Protein AF-A0A0G1LJE2-F1 (afdb_monomer)

Mean predicted aligned error: 11.23 Å

InterPro domains:
  IPR000182 GNAT domain [PS51186] (791-945)
  IPR016181 Acyl-CoA N-acyltransferase [SSF55729] (793-928)

pLDDT: mean 87.34, std 11.48, range [29.89, 97.94]

Structure (mmCIF, N/CA/C/O backbone):
data_AF-A0A0G1LJE2-F1
#
_entry.id   AF-A0A0G1LJE2-F1
#
loop_
_atom_site.group_PDB
_atom_site.id
_atom_site.type_symbol
_atom_site.label_atom_id
_atom_site.label_alt_id
_atom_site.label_comp_id
_atom_site.label_asym_id
_atom_site.label_entity_id
_atom_site.label_seq_id
_atom_site.pdbx_PDB_ins_code
_atom_site.Cartn_x
_atom_site.Cartn_y
_atom_site.Cartn_z
_atom_site.occupancy
_atom_site.B_iso_or_equiv
_atom_site.auth_seq_id
_atom_site.auth_comp_id
_atom_site.auth_asym_id
_atom_site.auth_atom_id
_atom_site.pdbx_PDB_model_num
ATOM 1 N N . MET A 1 1 ? 47.246 -43.869 35.402 1.00 42.41 1 MET A N 1
ATOM 2 C CA . MET A 1 1 ? 46.634 -42.917 34.454 1.00 42.41 1 MET A CA 1
ATOM 3 C C . MET A 1 1 ? 46.387 -43.672 33.159 1.00 42.41 1 MET A C 1
ATOM 5 O O . MET A 1 1 ? 47.315 -43.827 32.383 1.00 42.41 1 MET A O 1
ATOM 9 N N . GLU A 1 2 ? 45.186 -44.212 32.965 1.00 36.31 2 GLU A N 1
ATOM 10 C CA . GLU A 1 2 ? 44.768 -44.802 31.686 1.00 36.31 2 GLU A CA 1
ATOM 11 C C . GLU A 1 2 ? 43.717 -43.869 31.080 1.00 36.31 2 GLU A C 1
ATOM 13 O O . GLU A 1 2 ? 42.665 -43.626 31.675 1.00 36.31 2 GLU A O 1
ATOM 18 N N . GLY A 1 3 ? 44.066 -43.248 29.952 1.00 39.72 3 GLY A N 1
ATOM 19 C CA . GLY A 1 3 ? 43.262 -42.226 29.293 1.00 39.72 3 GLY A CA 1
ATOM 20 C C . GLY A 1 3 ? 42.004 -42.815 28.664 1.00 39.72 3 GLY A C 1
ATOM 21 O O . GLY A 1 3 ? 42.074 -43.538 27.673 1.00 39.72 3 GLY A O 1
ATOM 22 N N . ARG A 1 4 ? 40.835 -42.467 29.211 1.00 45.81 4 ARG A N 1
ATOM 23 C CA . ARG A 1 4 ? 39.552 -42.664 28.528 1.00 45.81 4 ARG A CA 1
ATOM 24 C C . ARG A 1 4 ? 39.432 -41.628 27.414 1.00 45.81 4 ARG A C 1
ATOM 26 O O . ARG A 1 4 ? 39.147 -40.464 27.675 1.00 45.81 4 ARG A O 1
ATOM 33 N N . VAL A 1 5 ? 39.635 -42.065 26.175 1.00 45.62 5 VAL A N 1
ATOM 34 C CA . VAL A 1 5 ? 39.269 -41.301 24.979 1.00 45.62 5 VAL A CA 1
ATOM 35 C C . VAL A 1 5 ? 37.742 -41.249 24.921 1.00 45.62 5 VAL A C 1
ATOM 37 O O . VAL A 1 5 ? 37.089 -42.222 24.547 1.00 45.62 5 VAL A O 1
ATOM 40 N N . ILE A 1 6 ? 37.162 -40.126 25.345 1.00 51.94 6 ILE A N 1
ATOM 41 C CA . ILE A 1 6 ? 35.738 -39.841 25.160 1.00 51.94 6 ILE A CA 1
ATOM 42 C C . ILE A 1 6 ? 35.535 -39.613 23.657 1.00 51.94 6 ILE A C 1
ATOM 44 O O . ILE A 1 6 ? 35.952 -38.591 23.119 1.00 51.94 6 ILE A O 1
ATOM 48 N N . ARG A 1 7 ? 34.934 -40.584 22.958 1.00 49.69 7 ARG A N 1
ATOM 49 C CA . ARG A 1 7 ? 34.468 -40.388 21.578 1.00 49.69 7 ARG A CA 1
ATOM 50 C C . ARG A 1 7 ? 33.257 -39.459 21.620 1.00 49.69 7 ARG A C 1
ATOM 52 O O . ARG A 1 7 ? 32.177 -39.878 22.027 1.00 49.69 7 ARG A O 1
ATOM 59 N N . ILE A 1 8 ? 33.454 -38.204 21.231 1.00 57.25 8 ILE A N 1
ATOM 60 C CA . ILE A 1 8 ? 32.357 -37.276 20.945 1.00 57.25 8 ILE A CA 1
ATOM 61 C C . ILE A 1 8 ? 31.572 -37.862 19.754 1.00 57.25 8 ILE A C 1
ATOM 63 O O . ILE A 1 8 ? 32.209 -38.256 18.775 1.00 57.25 8 ILE A O 1
ATOM 67 N N . PRO A 1 9 ? 30.233 -37.975 19.818 1.00 68.62 9 PRO A N 1
ATOM 68 C CA . PRO A 1 9 ? 29.432 -38.438 18.687 1.00 68.62 9 PRO A CA 1
ATOM 69 C C . PRO A 1 9 ? 29.667 -37.559 17.450 1.00 68.62 9 PRO A C 1
ATOM 71 O O . PRO A 1 9 ? 29.700 -36.334 17.571 1.00 68.62 9 PRO A O 1
ATOM 74 N N . ASP A 1 10 ? 29.776 -38.164 16.263 1.00 74.00 10 ASP A N 1
ATOM 75 C CA . ASP A 1 10 ? 30.037 -37.448 14.998 1.00 74.00 10 ASP A CA 1
ATOM 76 C C . ASP A 1 10 ? 29.044 -36.302 14.730 1.00 74.00 10 ASP A C 1
ATOM 78 O O . ASP A 1 10 ? 29.408 -35.296 14.126 1.00 74.00 10 ASP A O 1
ATOM 82 N N . GLN A 1 11 ? 27.805 -36.410 15.223 1.00 74.56 11 GLN A N 1
ATOM 83 C CA . GLN A 1 11 ? 26.803 -35.348 15.104 1.00 74.56 11 GLN A CA 1
ATOM 84 C C . GLN A 1 11 ? 27.162 -34.110 15.938 1.00 74.56 11 GLN A C 1
ATOM 86 O O . GLN A 1 11 ? 27.114 -32.999 15.426 1.00 74.56 11 GLN A O 1
ATOM 91 N N . SER A 1 12 ? 27.615 -34.287 17.184 1.00 74.38 12 SER A N 1
ATOM 92 C CA . SER A 1 12 ? 28.028 -33.170 18.043 1.00 74.38 12 SER A CA 1
ATOM 93 C C . SER A 1 12 ? 29.266 -32.459 17.499 1.00 74.38 12 SER A C 1
ATOM 95 O O . SER A 1 12 ? 29.409 -31.255 17.682 1.00 74.38 12 SER A O 1
ATOM 97 N N . ARG A 1 13 ? 30.144 -33.188 16.797 1.00 74.19 13 ARG A N 1
ATOM 98 C CA . ARG A 1 13 ? 31.279 -32.599 16.081 1.00 74.19 13 ARG A CA 1
ATOM 99 C C . ARG A 1 13 ? 30.823 -31.765 14.881 1.00 74.19 13 ARG A C 1
ATOM 101 O O . ARG A 1 13 ? 31.287 -30.641 14.747 1.00 74.19 13 ARG A O 1
ATOM 108 N N . LYS A 1 14 ? 29.876 -32.259 14.073 1.00 79.00 14 LYS A N 1
ATOM 109 C CA . LYS A 1 14 ? 29.281 -31.490 12.964 1.00 79.00 14 LYS A CA 1
ATOM 110 C C . LYS A 1 14 ? 28.538 -30.243 13.444 1.00 79.00 14 LYS A C 1
ATOM 112 O O . LYS A 1 14 ? 28.657 -29.195 12.822 1.00 79.00 14 LYS A O 1
ATOM 117 N N . ASP A 1 15 ? 27.808 -30.336 14.554 1.00 81.69 15 ASP A N 1
ATOM 118 C CA . ASP A 1 15 ? 27.084 -29.196 15.127 1.00 81.69 15 ASP A CA 1
ATOM 119 C C . ASP A 1 15 ? 28.057 -28.139 15.694 1.00 81.69 15 ASP A C 1
ATOM 121 O O . ASP A 1 15 ? 27.825 -26.936 15.545 1.00 81.69 15 ASP A O 1
ATOM 125 N N . LEU A 1 16 ? 29.175 -28.572 16.298 1.00 79.81 16 LEU A N 1
ATOM 126 C CA . LEU A 1 16 ? 30.274 -27.697 16.730 1.00 79.81 16 LEU A CA 1
ATOM 127 C C . LEU A 1 16 ? 30.968 -27.025 15.538 1.00 79.81 16 LEU A C 1
ATOM 129 O O . LEU A 1 16 ? 31.114 -25.806 15.554 1.00 79.81 16 LEU A O 1
ATOM 133 N N . GLU A 1 17 ? 31.322 -27.786 14.499 1.00 81.69 17 GLU A N 1
ATOM 134 C CA . GLU A 1 17 ? 31.936 -27.272 13.264 1.00 81.69 17 GLU A CA 1
ATOM 135 C C . GLU A 1 17 ? 31.003 -26.264 12.559 1.00 81.69 17 GLU A C 1
ATOM 137 O O . GLU A 1 17 ? 31.443 -25.183 12.171 1.00 81.69 17 GLU A O 1
ATOM 142 N N . LEU A 1 18 ? 29.692 -26.538 12.495 1.00 82.06 18 LEU A N 1
ATOM 143 C CA . LEU A 1 18 ? 28.692 -25.612 11.945 1.00 82.06 18 LEU A CA 1
ATOM 144 C C . LEU A 1 18 ? 28.556 -24.334 12.790 1.00 82.06 18 LEU A C 1
ATOM 146 O O . LEU A 1 18 ? 28.384 -23.243 12.247 1.00 82.06 18 LEU A O 1
ATOM 150 N N . THR A 1 19 ? 28.619 -24.452 14.118 1.00 87.12 19 THR A N 1
ATOM 151 C CA . THR A 1 19 ? 28.543 -23.302 15.034 1.00 87.12 19 THR A CA 1
ATOM 152 C C . THR A 1 19 ? 29.791 -22.427 14.938 1.00 87.12 19 THR A C 1
ATOM 154 O O . THR A 1 19 ? 29.684 -21.201 14.940 1.00 87.12 19 THR A O 1
ATOM 157 N N . GLU A 1 20 ? 30.972 -23.036 14.845 1.00 85.31 20 GLU A N 1
ATOM 158 C CA . GLU A 1 20 ? 32.241 -22.328 14.686 1.00 85.31 20 GLU A CA 1
ATOM 159 C C . GLU A 1 20 ? 32.319 -21.633 13.325 1.00 85.31 20 GLU A C 1
ATOM 161 O O . GLU A 1 20 ? 32.666 -20.454 13.267 1.00 85.31 20 GLU A O 1
ATOM 166 N N . GLN A 1 21 ? 31.876 -22.298 12.254 1.00 83.12 21 GLN A N 1
ATOM 167 C CA . GLN A 1 21 ? 31.823 -21.683 10.932 1.00 83.12 21 GLN A CA 1
ATOM 168 C C . GLN A 1 21 ? 30.823 -20.522 10.870 1.00 83.12 21 GLN A C 1
ATOM 170 O O . GLN A 1 21 ? 31.160 -19.475 10.331 1.00 83.12 21 GLN A O 1
ATOM 175 N N . LYS A 1 22 ? 29.643 -20.636 11.501 1.00 87.06 22 LYS A N 1
ATOM 176 C CA . LYS A 1 22 ? 28.708 -19.502 11.630 1.00 87.06 22 LYS A CA 1
ATOM 177 C C . LYS A 1 22 ? 29.339 -18.313 12.357 1.00 87.06 22 LYS A C 1
ATOM 179 O O . LYS A 1 22 ? 29.161 -17.182 11.927 1.00 87.06 22 LYS A O 1
ATOM 184 N N . LYS A 1 23 ? 30.097 -18.547 13.435 1.00 87.81 23 LYS A N 1
ATOM 185 C CA . LYS A 1 23 ? 30.808 -17.473 14.153 1.00 87.81 23 LYS A CA 1
ATOM 186 C C . LYS A 1 23 ? 31.891 -16.817 13.298 1.00 87.81 23 LYS A C 1
ATOM 188 O O . LYS A 1 23 ? 32.045 -15.604 13.361 1.00 87.81 23 LYS A O 1
ATOM 193 N N . GLN A 1 24 ? 32.638 -17.606 12.527 1.00 84.44 24 GLN A N 1
ATOM 194 C CA . GLN A 1 24 ? 33.646 -17.083 11.603 1.00 84.44 24 GLN A CA 1
ATOM 195 C C . GLN A 1 24 ? 33.005 -16.270 10.474 1.00 84.44 24 GLN A C 1
ATOM 197 O O . GLN A 1 24 ? 33.506 -15.194 10.160 1.00 84.44 24 GLN A O 1
ATOM 202 N N . ASP A 1 25 ? 31.885 -16.743 9.918 1.00 84.19 25 ASP A N 1
ATOM 203 C CA . ASP A 1 25 ? 31.127 -16.027 8.891 1.00 84.19 25 ASP A CA 1
ATOM 204 C C . ASP A 1 25 ? 30.593 -14.687 9.450 1.00 84.19 25 ASP A C 1
ATOM 206 O O . ASP A 1 25 ? 30.779 -13.656 8.815 1.00 84.19 25 ASP A O 1
ATOM 210 N N . GLU A 1 26 ? 30.018 -14.655 10.660 1.00 88.31 26 GLU A N 1
ATOM 211 C CA . GLU A 1 26 ? 29.547 -13.408 11.300 1.00 88.31 26 GLU A CA 1
ATOM 212 C C . GLU A 1 26 ? 30.687 -12.430 11.635 1.00 88.31 26 GLU A C 1
ATOM 214 O O . GLU A 1 26 ? 30.548 -11.223 11.439 1.00 88.31 26 GLU A O 1
ATOM 219 N N . LEU A 1 27 ? 31.842 -12.931 12.087 1.00 87.12 27 LEU A N 1
ATOM 220 C CA . LEU A 1 27 ? 33.024 -12.094 12.311 1.00 87.12 27 LEU A CA 1
ATOM 221 C C . LEU A 1 27 ? 33.531 -11.484 10.997 1.00 87.12 27 LEU A C 1
ATOM 223 O O . LEU A 1 27 ? 33.882 -10.306 10.958 1.00 87.12 27 LEU A O 1
ATOM 227 N N . LEU A 1 28 ? 33.555 -12.278 9.921 1.00 82.06 28 LEU A N 1
ATOM 228 C CA . LEU A 1 28 ? 33.963 -11.816 8.598 1.00 82.06 28 LEU A CA 1
ATOM 229 C C . LEU A 1 28 ? 32.984 -10.769 8.047 1.00 82.06 28 LEU A C 1
ATOM 231 O O . LEU A 1 28 ? 33.445 -9.746 7.554 1.00 82.06 28 LEU A O 1
ATOM 235 N N . LYS A 1 29 ? 31.665 -10.963 8.195 1.00 86.25 29 LYS A N 1
ATOM 236 C CA . LYS A 1 29 ? 30.656 -9.945 7.842 1.00 86.25 29 LYS A CA 1
ATOM 237 C C . LYS A 1 29 ? 30.879 -8.636 8.588 1.00 86.25 29 LYS A C 1
ATOM 239 O O . LYS A 1 29 ? 30.910 -7.581 7.967 1.00 86.25 29 LYS A O 1
ATOM 244 N N . SER A 1 30 ? 31.070 -8.704 9.909 1.00 87.31 30 SER A N 1
ATOM 245 C CA . SER A 1 30 ? 31.315 -7.516 10.734 1.00 87.31 30 SER A CA 1
ATOM 246 C C . SER A 1 30 ? 32.562 -6.763 10.281 1.00 87.31 30 SER A C 1
ATOM 248 O O . SER A 1 30 ? 32.535 -5.538 10.243 1.00 87.31 30 SER A O 1
ATOM 250 N N . LYS A 1 31 ? 33.633 -7.486 9.929 1.00 86.19 31 LYS A N 1
ATOM 251 C CA . LYS A 1 31 ? 34.857 -6.877 9.407 1.00 86.19 31 LYS A CA 1
ATOM 252 C C . LYS A 1 31 ? 34.619 -6.224 8.043 1.00 86.19 31 LYS A C 1
ATOM 254 O O . LYS A 1 31 ? 34.967 -5.070 7.872 1.00 86.19 31 LYS A O 1
ATOM 259 N N . ILE A 1 32 ? 33.978 -6.929 7.109 1.00 82.69 32 ILE A N 1
ATOM 260 C CA . ILE A 1 32 ? 33.667 -6.393 5.774 1.00 82.69 32 ILE A CA 1
ATOM 261 C C . ILE A 1 32 ? 32.810 -5.123 5.879 1.00 82.69 32 ILE A C 1
ATOM 263 O O . ILE A 1 32 ? 33.063 -4.153 5.174 1.00 82.69 32 ILE A O 1
ATOM 267 N N . ARG A 1 33 ? 31.821 -5.102 6.781 1.00 83.75 33 ARG A N 1
ATOM 268 C CA . ARG A 1 33 ? 30.981 -3.920 7.015 1.00 83.75 33 ARG A CA 1
ATOM 269 C C . ARG A 1 33 ? 31.781 -2.746 7.570 1.00 83.75 33 ARG A C 1
ATOM 271 O O . ARG A 1 33 ? 31.619 -1.634 7.084 1.00 83.75 33 ARG A O 1
ATOM 278 N N . GLN A 1 34 ? 32.650 -3.008 8.546 1.00 85.62 34 GLN A N 1
ATOM 279 C CA . GLN A 1 34 ? 33.561 -2.004 9.087 1.00 85.62 34 GLN A CA 1
ATOM 280 C C . GLN A 1 34 ? 34.480 -1.446 7.990 1.00 85.62 34 GLN A C 1
ATOM 282 O O . GLN A 1 34 ? 34.601 -0.234 7.877 1.00 85.62 34 GLN A O 1
ATOM 287 N N . ASP A 1 35 ? 35.051 -2.308 7.143 1.00 80.69 35 ASP A N 1
ATOM 288 C CA . ASP A 1 35 ? 35.915 -1.895 6.032 1.00 80.69 35 ASP A CA 1
ATOM 289 C C . ASP A 1 35 ? 35.142 -1.006 5.030 1.00 80.69 35 ASP A C 1
ATOM 291 O O . ASP A 1 35 ? 35.662 0.017 4.582 1.00 80.69 35 ASP A O 1
ATOM 295 N N . PHE A 1 36 ? 33.879 -1.334 4.710 1.00 81.75 36 PHE A N 1
ATOM 296 C CA . PHE A 1 36 ? 33.032 -0.450 3.900 1.00 81.75 36 PHE A CA 1
ATOM 297 C C . PHE A 1 36 ? 32.785 0.893 4.594 1.00 81.75 36 PHE A C 1
ATOM 299 O O . PHE A 1 36 ? 32.928 1.927 3.958 1.00 81.75 36 PHE A O 1
ATOM 306 N N . GLU A 1 37 ? 32.453 0.914 5.885 1.00 80.38 37 GLU A N 1
ATOM 307 C CA . GLU A 1 37 ? 32.184 2.157 6.621 1.00 80.38 37 GLU A CA 1
ATOM 308 C C . GLU A 1 37 ? 33.424 3.058 6.762 1.00 80.38 37 GLU A C 1
ATOM 310 O O . GLU A 1 37 ? 33.314 4.273 6.590 1.00 80.38 37 GLU A O 1
ATOM 315 N N . GLU A 1 38 ? 34.597 2.479 7.035 1.00 78.88 38 GLU A N 1
ATOM 316 C CA . GLU A 1 38 ? 35.861 3.206 7.214 1.00 78.88 38 GLU A CA 1
ATOM 317 C C . GLU A 1 38 ? 36.402 3.774 5.894 1.00 78.88 38 GLU A C 1
ATOM 319 O O . GLU A 1 38 ? 36.983 4.862 5.882 1.00 78.88 38 GLU A O 1
ATOM 324 N N . HIS A 1 39 ? 36.184 3.078 4.774 1.00 70.69 39 HIS A N 1
ATOM 325 C CA . HIS A 1 39 ? 36.709 3.475 3.463 1.00 70.69 39 HIS A CA 1
ATOM 326 C C . HIS A 1 39 ? 35.689 4.172 2.551 1.00 70.69 39 HIS A C 1
ATOM 328 O O . HIS A 1 39 ? 36.072 4.698 1.509 1.00 70.69 39 HIS A O 1
ATOM 334 N N . TYR A 1 40 ? 34.410 4.232 2.932 1.00 63.41 40 TYR A N 1
ATOM 335 C CA . TYR A 1 40 ? 33.375 4.945 2.175 1.00 63.41 40 TYR A CA 1
ATOM 336 C C . TYR A 1 40 ? 33.451 6.478 2.295 1.00 63.41 40 TYR A C 1
ATOM 338 O O . TYR A 1 40 ? 32.865 7.158 1.462 1.00 63.41 40 TYR A O 1
ATOM 346 N N . LEU A 1 41 ? 34.131 7.048 3.305 1.00 52.72 41 LEU A N 1
ATOM 347 C CA . LEU A 1 41 ? 33.867 8.438 3.730 1.00 52.72 41 LEU A CA 1
ATOM 348 C C . LEU A 1 41 ? 34.965 9.523 3.593 1.00 52.72 41 LEU A C 1
ATOM 350 O O . LEU A 1 41 ? 34.590 10.670 3.837 1.00 52.72 41 LEU A O 1
ATOM 354 N N . PRO A 1 42 ? 36.256 9.290 3.235 1.00 46.50 42 PRO A N 1
ATOM 355 C CA . PRO A 1 42 ? 37.120 10.470 2.980 1.00 46.50 42 PRO A CA 1
ATOM 356 C C . PRO A 1 42 ? 38.025 10.560 1.730 1.00 46.50 42 PRO A C 1
ATOM 358 O O . PRO A 1 42 ? 38.291 11.693 1.337 1.00 46.50 42 PRO A O 1
ATOM 361 N N . ASP A 1 43 ? 38.504 9.490 1.079 1.00 50.94 43 ASP A N 1
ATOM 362 C CA . ASP A 1 43 ? 39.695 9.634 0.193 1.00 50.94 43 ASP A CA 1
ATOM 363 C C . ASP A 1 43 ? 39.529 9.288 -1.297 1.00 50.94 43 ASP A C 1
ATOM 365 O O . ASP A 1 43 ? 40.467 9.466 -2.072 1.00 50.94 43 ASP A O 1
ATOM 369 N N . VAL A 1 44 ? 38.347 8.874 -1.759 1.00 48.91 44 VAL A N 1
ATOM 370 C CA . VAL A 1 44 ? 38.185 8.406 -3.154 1.00 48.91 44 VAL A CA 1
ATOM 371 C C . VAL A 1 44 ? 38.231 9.547 -4.197 1.00 48.91 44 VAL A C 1
ATOM 373 O O . VAL A 1 44 ? 38.423 9.290 -5.380 1.00 48.91 44 VAL A O 1
ATOM 376 N N . GLY A 1 45 ? 38.149 10.818 -3.778 1.00 45.34 45 GLY A N 1
ATOM 377 C CA . GLY A 1 45 ? 38.151 11.979 -4.688 1.00 45.34 45 GLY A CA 1
ATOM 378 C C . GLY A 1 45 ? 39.103 13.127 -4.331 1.00 45.34 45 GLY A C 1
ATOM 379 O O . GLY A 1 45 ? 39.047 14.174 -4.971 1.00 45.34 45 GLY A O 1
ATOM 380 N N . ARG A 1 46 ? 39.954 12.985 -3.303 1.00 45.66 46 ARG A N 1
ATOM 381 C CA . ARG A 1 46 ? 40.869 14.057 -2.841 1.00 45.66 46 ARG A CA 1
ATOM 382 C C . ARG A 1 46 ? 42.348 13.667 -2.822 1.00 45.66 46 ARG A C 1
ATOM 384 O O . ARG A 1 46 ? 43.146 14.348 -2.178 1.00 45.66 46 ARG A O 1
ATOM 391 N N . GLY A 1 47 ? 42.730 12.625 -3.559 1.00 45.00 47 GLY A N 1
ATOM 392 C CA . GLY A 1 47 ? 44.125 12.450 -3.956 1.00 45.00 47 GLY A CA 1
ATOM 393 C C . GLY A 1 47 ? 44.534 13.653 -4.802 1.00 45.00 47 GLY A C 1
ATOM 394 O O . GLY A 1 47 ? 44.061 13.804 -5.924 1.00 45.00 47 GLY A O 1
ATOM 395 N N . GLY A 1 48 ? 45.316 14.563 -4.218 1.00 43.91 48 GLY A N 1
ATOM 396 C CA . GLY A 1 48 ? 45.800 15.758 -4.899 1.00 43.91 48 GLY A CA 1
ATOM 397 C C . GLY A 1 48 ? 46.562 15.396 -6.172 1.00 43.91 48 GLY A C 1
ATOM 398 O O . GLY A 1 48 ? 47.203 14.351 -6.235 1.00 43.91 48 GLY A O 1
ATOM 399 N N . GLU A 1 49 ? 46.513 16.292 -7.157 1.00 54.16 49 GLU A N 1
ATOM 400 C CA . GLU A 1 49 ? 47.188 16.226 -8.466 1.00 54.16 49 GLU A CA 1
ATOM 401 C C . GLU A 1 49 ? 48.731 16.065 -8.404 1.00 54.16 49 GLU A C 1
ATOM 403 O O . GLU A 1 49 ? 49.407 16.275 -9.406 1.00 54.16 49 GLU A O 1
ATOM 408 N N . GLU A 1 50 ? 49.325 15.733 -7.252 1.00 51.31 50 GLU A N 1
ATOM 409 C CA . GLU A 1 50 ? 50.778 15.740 -7.044 1.00 51.31 50 GLU A CA 1
ATOM 410 C C . GLU A 1 50 ? 51.431 14.357 -6.865 1.00 51.31 50 GLU A C 1
ATOM 412 O O . GLU A 1 50 ? 52.655 14.297 -6.931 1.00 51.31 50 GLU A O 1
ATOM 417 N N . ASP A 1 51 ? 50.681 13.252 -6.756 1.00 47.22 51 ASP A N 1
ATOM 418 C CA . ASP A 1 51 ? 51.257 11.893 -6.728 1.00 47.22 51 ASP A CA 1
ATOM 419 C C . ASP A 1 51 ? 50.632 10.982 -7.808 1.00 47.22 51 ASP A C 1
ATOM 421 O O . ASP A 1 51 ? 49.844 10.078 -7.526 1.00 47.22 51 ASP A O 1
ATOM 425 N N . ASP A 1 52 ? 51.060 11.174 -9.061 1.00 47.19 52 ASP A N 1
ATOM 426 C CA . ASP A 1 52 ? 50.821 10.289 -10.224 1.00 47.19 52 ASP A CA 1
ATOM 427 C C . ASP A 1 52 ? 51.429 8.863 -10.071 1.00 47.19 52 ASP A C 1
ATOM 429 O O . ASP A 1 52 ? 51.487 8.094 -11.032 1.00 47.19 52 ASP A O 1
ATOM 433 N N . ASP A 1 53 ? 51.898 8.480 -8.877 1.00 47.06 53 ASP A N 1
ATOM 434 C CA . ASP A 1 53 ? 52.662 7.244 -8.635 1.00 47.06 53 ASP A CA 1
ATOM 435 C C . ASP A 1 53 ? 51.826 6.090 -8.040 1.00 47.06 53 ASP A C 1
ATOM 437 O O . ASP A 1 53 ? 52.323 4.969 -7.890 1.00 47.06 53 ASP A O 1
ATOM 441 N N . TRP A 1 54 ? 50.524 6.287 -7.791 1.00 42.69 54 TRP A N 1
ATOM 442 C CA . TRP A 1 54 ? 49.587 5.167 -7.611 1.00 42.69 54 TRP A CA 1
ATOM 443 C C . TRP A 1 54 ? 49.191 4.595 -8.976 1.00 42.69 54 TRP A C 1
ATOM 445 O O . TRP A 1 54 ? 48.036 4.638 -9.393 1.00 42.69 54 TRP A O 1
ATOM 455 N N . GLY A 1 55 ? 50.175 4.030 -9.679 1.00 42.19 55 GLY A N 1
ATOM 456 C CA . GLY A 1 55 ? 50.029 3.292 -10.935 1.00 42.19 55 GLY A CA 1
ATOM 457 C C . GLY A 1 55 ? 49.266 1.970 -10.787 1.00 42.19 55 GLY A C 1
ATOM 458 O O . GLY A 1 55 ? 49.698 0.940 -11.306 1.00 42.19 55 GLY A O 1
ATOM 459 N N . PHE A 1 56 ? 48.129 1.971 -10.092 1.00 43.72 56 PHE A N 1
ATOM 460 C CA . PHE A 1 56 ? 47.150 0.901 -10.184 1.00 43.72 56 PHE A CA 1
ATOM 461 C C . PHE A 1 56 ? 46.438 1.030 -11.528 1.00 43.72 56 PHE A C 1
ATOM 463 O O . PHE A 1 56 ? 45.364 1.611 -11.652 1.00 43.72 56 PHE A O 1
ATOM 470 N N . GLY A 1 57 ? 47.043 0.457 -12.569 1.00 49.44 57 GLY A N 1
ATOM 471 C CA . GLY A 1 57 ? 46.251 0.037 -13.718 1.00 49.44 57 GLY A CA 1
ATOM 472 C C . GLY A 1 57 ? 45.090 -0.836 -13.223 1.00 49.44 57 GLY A C 1
ATOM 473 O O . GLY A 1 57 ? 45.241 -1.567 -12.243 1.00 49.44 57 GLY A O 1
ATOM 474 N N . SER A 1 58 ? 43.950 -0.794 -13.913 1.00 52.53 58 SER A N 1
ATOM 475 C CA . SER A 1 58 ? 42.717 -1.545 -13.602 1.00 52.53 58 SER A CA 1
ATOM 476 C C . SER A 1 58 ? 42.890 -3.059 -13.374 1.00 52.53 58 SER A C 1
ATOM 478 O O . SER A 1 58 ? 41.959 -3.730 -12.951 1.00 52.53 58 SER A O 1
ATOM 480 N N . PHE A 1 59 ? 44.082 -3.602 -13.622 1.00 50.72 59 PHE A N 1
ATOM 481 C CA . PHE A 1 59 ? 44.466 -5.000 -13.450 1.00 50.72 59 PHE A CA 1
ATOM 482 C C . PHE A 1 59 ? 44.912 -5.405 -12.026 1.00 50.72 59 PHE A C 1
ATOM 484 O O . PHE A 1 59 ? 45.341 -6.541 -11.863 1.00 50.72 59 PHE A O 1
ATOM 491 N N . GLY A 1 60 ? 44.878 -4.521 -11.016 1.00 62.84 60 GLY A N 1
ATOM 492 C CA . GLY A 1 60 ? 45.399 -4.835 -9.667 1.00 62.84 60 GLY A CA 1
ATOM 493 C C . GLY A 1 60 ? 44.401 -4.796 -8.504 1.00 62.84 60 GLY A C 1
ATOM 494 O O . GLY A 1 60 ? 44.683 -5.337 -7.433 1.00 62.84 60 GLY A O 1
ATOM 495 N N . ALA A 1 61 ? 43.256 -4.141 -8.671 1.00 69.06 61 ALA A N 1
ATOM 496 C CA . ALA A 1 61 ? 42.396 -3.819 -7.537 1.00 69.06 61 ALA A CA 1
ATOM 497 C C . ALA A 1 61 ? 41.471 -4.969 -7.114 1.00 69.06 61 ALA A C 1
ATOM 499 O O . ALA A 1 61 ? 41.235 -5.165 -5.921 1.00 69.06 61 ALA A O 1
ATOM 500 N N . ASP A 1 62 ? 41.000 -5.785 -8.060 1.00 70.38 62 ASP A N 1
ATOM 501 C CA . ASP A 1 62 ? 40.314 -7.037 -7.739 1.00 70.38 62 ASP A CA 1
ATOM 502 C C . ASP A 1 62 ? 41.257 -7.989 -6.986 1.00 70.38 62 ASP A C 1
ATOM 504 O O . ASP A 1 62 ? 40.847 -8.604 -6.000 1.00 70.38 62 ASP A O 1
ATOM 508 N N . GLU A 1 63 ? 42.542 -8.041 -7.359 1.00 76.12 63 GLU A N 1
ATOM 509 C CA . GLU A 1 63 ? 43.545 -8.829 -6.636 1.00 76.12 63 GLU A CA 1
ATOM 510 C C . GLU A 1 63 ? 43.725 -8.370 -5.187 1.00 76.12 63 GLU A C 1
ATOM 512 O O . GLU A 1 63 ? 43.893 -9.196 -4.283 1.00 76.12 63 GLU A O 1
ATOM 517 N N . GLU A 1 64 ? 43.697 -7.061 -4.949 1.00 78.50 64 GLU A N 1
ATOM 518 C CA . GLU A 1 64 ? 43.810 -6.491 -3.614 1.00 78.50 64 GLU A CA 1
ATOM 519 C C . GLU A 1 64 ? 42.568 -6.774 -2.766 1.00 78.50 64 GLU A C 1
ATOM 521 O O . GLU A 1 64 ? 42.710 -7.192 -1.612 1.00 78.50 64 GLU A O 1
ATOM 526 N N . ILE A 1 65 ? 41.366 -6.650 -3.335 1.00 77.62 65 ILE A N 1
ATOM 527 C CA . ILE A 1 65 ? 40.119 -7.027 -2.656 1.00 77.62 65 ILE A CA 1
ATOM 528 C C . ILE A 1 65 ? 40.149 -8.520 -2.302 1.00 77.62 65 ILE A C 1
ATOM 530 O O . ILE A 1 65 ? 39.891 -8.907 -1.160 1.00 77.62 65 ILE A O 1
ATOM 534 N N . LEU A 1 66 ? 40.544 -9.383 -3.242 1.00 79.25 66 LEU A N 1
ATOM 535 C CA . LEU A 1 66 ? 40.671 -10.822 -3.001 1.00 79.25 66 LEU A CA 1
ATOM 536 C C . LEU A 1 66 ? 41.716 -11.127 -1.920 1.00 79.25 66 LEU A C 1
ATOM 538 O O . LEU A 1 66 ? 41.479 -11.974 -1.051 1.00 79.25 66 LEU A O 1
ATOM 542 N N . ARG A 1 67 ? 42.840 -10.402 -1.899 1.00 80.88 67 ARG A N 1
ATOM 543 C CA . ARG A 1 67 ? 43.858 -10.516 -0.846 1.00 80.88 67 ARG A CA 1
ATOM 544 C C . ARG A 1 67 ? 43.296 -10.127 0.523 1.00 80.88 67 ARG A C 1
ATOM 546 O O . ARG A 1 67 ? 43.534 -10.860 1.485 1.00 80.88 67 ARG A O 1
ATOM 553 N N . HIS A 1 68 ? 42.509 -9.054 0.608 1.00 78.19 68 HIS A N 1
ATOM 554 C CA . HIS A 1 68 ? 41.828 -8.629 1.839 1.00 78.19 68 HIS A CA 1
ATOM 555 C C . HIS A 1 68 ? 40.818 -9.672 2.341 1.00 78.19 68 HIS A C 1
ATOM 557 O O . HIS A 1 68 ? 40.744 -9.935 3.544 1.00 78.19 68 HIS A O 1
ATOM 563 N N . LEU A 1 69 ? 40.124 -10.359 1.428 1.00 76.50 69 LEU A N 1
ATOM 564 C CA . LEU A 1 69 ? 39.234 -11.486 1.741 1.00 76.50 69 LEU A CA 1
ATOM 565 C C . LEU A 1 69 ? 39.987 -12.786 2.099 1.00 76.50 69 LEU A C 1
ATOM 567 O O . LEU A 1 69 ? 39.379 -13.819 2.418 1.00 76.50 69 LEU A O 1
ATOM 571 N N . GLY A 1 70 ? 41.323 -12.769 2.054 1.00 80.06 70 GLY A N 1
ATOM 572 C CA . GLY A 1 70 ? 42.166 -13.941 2.270 1.00 80.06 70 GLY A CA 1
ATOM 573 C C . GLY A 1 70 ? 41.950 -15.019 1.208 1.00 80.06 70 GLY A C 1
ATOM 574 O O . GLY A 1 70 ? 42.041 -16.208 1.517 1.00 80.06 70 GLY A O 1
ATOM 575 N N . VAL A 1 71 ? 41.609 -14.614 -0.017 1.00 78.44 71 VAL A N 1
ATOM 576 C CA . VAL A 1 71 ? 41.452 -15.475 -1.189 1.00 78.44 71 VAL A CA 1
ATOM 577 C C . VAL A 1 71 ? 42.804 -15.525 -1.912 1.00 78.44 71 VAL A C 1
ATOM 579 O O . VAL A 1 71 ? 43.186 -14.554 -2.561 1.00 78.44 71 VAL A O 1
ATOM 582 N N . PRO A 1 72 ? 43.585 -16.620 -1.789 1.00 73.94 72 PRO A N 1
ATOM 583 C CA . PRO A 1 72 ? 44.880 -16.703 -2.453 1.00 73.94 72 PRO A CA 1
ATOM 584 C C . PRO A 1 72 ? 44.697 -16.761 -3.972 1.00 73.94 72 PRO A C 1
ATOM 586 O O . PRO A 1 72 ? 44.078 -17.696 -4.486 1.00 73.94 72 PRO A O 1
ATOM 589 N N . MET A 1 73 ? 45.275 -15.787 -4.675 1.00 66.75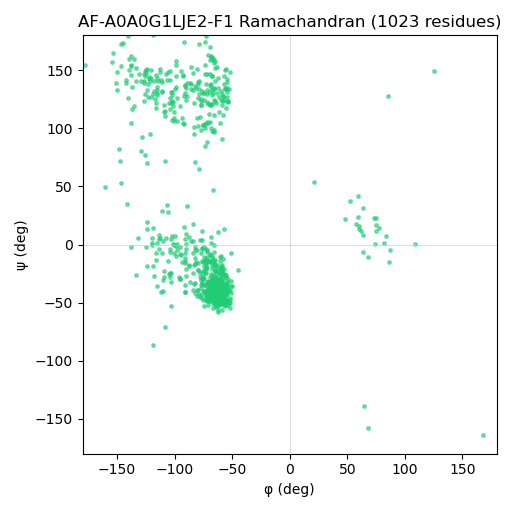 73 MET A N 1
ATOM 590 C CA . MET A 1 73 ? 45.377 -15.789 -6.133 1.00 66.75 73 MET A CA 1
ATOM 591 C C . MET A 1 73 ? 46.254 -16.963 -6.579 1.00 66.75 73 MET A C 1
ATOM 593 O O . MET A 1 73 ? 47.400 -17.098 -6.148 1.00 66.75 73 MET A O 1
ATOM 597 N N . ARG A 1 74 ? 45.706 -17.848 -7.415 1.00 66.81 74 ARG A N 1
ATOM 598 C CA . ARG A 1 74 ? 46.466 -18.903 -8.094 1.00 66.81 74 ARG A CA 1
ATOM 599 C C . ARG A 1 74 ? 46.378 -18.693 -9.597 1.00 66.81 74 ARG A C 1
ATOM 601 O O . ARG A 1 74 ? 45.310 -18.397 -10.121 1.00 66.81 74 ARG A O 1
ATOM 608 N N . GLU A 1 75 ? 47.493 -18.925 -10.282 1.00 63.28 75 GLU A N 1
ATOM 609 C CA . GLU A 1 75 ? 47.609 -18.786 -11.741 1.00 63.28 75 GLU A CA 1
ATOM 610 C C . GLU A 1 75 ? 46.651 -19.705 -12.520 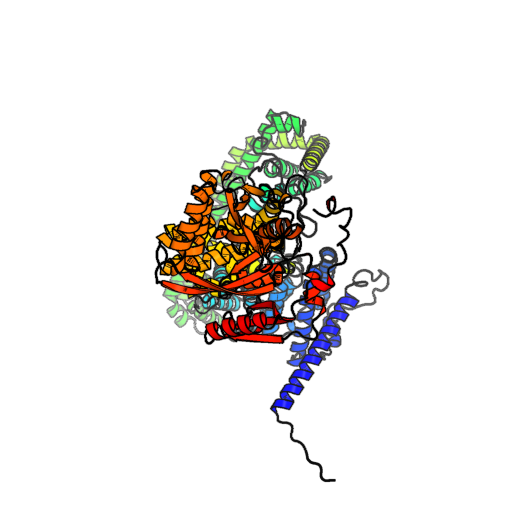1.00 63.28 75 GLU A C 1
ATOM 612 O O . GLU A 1 75 ? 46.322 -19.417 -13.667 1.00 63.28 75 GLU A O 1
ATOM 617 N N . ASP A 1 76 ? 46.172 -20.800 -11.915 1.00 66.69 76 ASP A N 1
ATOM 618 C CA . ASP A 1 76 ? 45.336 -21.794 -12.596 1.00 66.69 76 ASP A CA 1
ATOM 619 C C . ASP A 1 76 ? 43.855 -21.406 -12.714 1.00 66.69 76 ASP A C 1
ATOM 621 O O . ASP A 1 76 ? 43.098 -22.146 -13.346 1.00 66.69 76 ASP A O 1
ATOM 625 N N . ARG A 1 77 ? 43.439 -20.272 -12.121 1.00 58.84 77 ARG A N 1
ATOM 626 C CA . ARG A 1 77 ? 42.045 -19.779 -12.089 1.00 58.84 77 ARG A CA 1
ATOM 627 C C . ARG A 1 77 ? 41.019 -20.849 -11.675 1.00 58.84 77 ARG A C 1
ATOM 629 O O . ARG A 1 77 ? 39.833 -20.730 -11.970 1.00 58.84 77 ARG A O 1
ATOM 636 N N . LYS A 1 78 ? 41.444 -21.915 -10.983 1.00 65.25 78 LYS A N 1
ATOM 637 C CA . LYS A 1 78 ? 40.535 -22.936 -10.456 1.00 65.25 78 LYS A CA 1
ATOM 638 C C . LYS A 1 78 ? 39.983 -22.445 -9.130 1.00 65.25 78 LYS A C 1
ATOM 640 O O . LYS A 1 78 ? 40.648 -22.526 -8.100 1.00 65.25 78 LYS A O 1
ATOM 645 N N . TYR A 1 79 ? 38.759 -21.939 -9.169 1.00 69.88 79 TYR A N 1
ATOM 646 C CA . TYR A 1 79 ? 38.086 -21.408 -7.992 1.00 69.88 79 TYR A CA 1
ATOM 647 C C . TYR A 1 79 ? 37.746 -22.527 -7.006 1.00 69.88 79 TYR A C 1
ATOM 649 O O . TYR A 1 79 ? 37.018 -23.469 -7.330 1.00 69.88 79 TYR A O 1
ATOM 657 N N . TYR A 1 80 ? 38.276 -22.430 -5.786 1.00 80.25 80 TYR A N 1
ATOM 658 C CA . TYR A 1 80 ? 37.903 -23.342 -4.709 1.00 80.25 80 TYR A CA 1
ATOM 659 C C . TYR A 1 80 ? 36.548 -22.915 -4.128 1.00 80.25 80 TYR A C 1
ATOM 661 O O . TYR A 1 80 ? 36.340 -21.717 -3.925 1.00 80.25 80 TYR A O 1
ATOM 669 N N . PRO A 1 81 ? 35.654 -23.857 -3.774 1.00 87.69 81 PRO A N 1
ATOM 670 C CA . PRO A 1 81 ? 34.341 -23.532 -3.208 1.00 87.69 81 PRO A CA 1
ATOM 671 C C . PRO A 1 81 ? 34.388 -22.562 -2.014 1.00 87.69 81 PRO A C 1
ATOM 673 O O . PRO A 1 81 ? 33.534 -21.691 -1.887 1.00 87.69 81 PRO A O 1
ATOM 676 N N . GLU A 1 82 ? 35.420 -22.655 -1.169 1.00 84.88 82 GLU A N 1
ATOM 677 C CA . GLU A 1 82 ? 35.629 -21.743 -0.034 1.00 84.88 82 GLU A CA 1
ATOM 678 C C . GLU A 1 82 ? 35.918 -20.295 -0.463 1.00 84.88 82 GLU A C 1
ATOM 680 O O . GLU A 1 82 ? 35.445 -19.354 0.170 1.00 84.88 82 GLU A O 1
ATOM 685 N N . GLN A 1 83 ? 36.665 -20.094 -1.552 1.00 85.81 83 GLN A N 1
ATOM 686 C CA . GLN A 1 83 ? 36.941 -18.755 -2.082 1.00 85.81 83 GLN A CA 1
ATOM 687 C C . GLN A 1 83 ? 35.659 -18.135 -2.641 1.00 85.81 83 GLN A C 1
ATOM 689 O O . GLN A 1 83 ? 35.318 -17.011 -2.284 1.00 85.81 83 GLN A O 1
ATOM 694 N N . GLN A 1 84 ? 34.903 -18.908 -3.428 1.00 90.50 84 GLN A N 1
ATOM 695 C CA . GLN A 1 84 ? 33.610 -18.481 -3.968 1.00 90.50 84 GLN A CA 1
ATOM 696 C C . GLN A 1 84 ? 32.627 -18.128 -2.845 1.00 90.50 84 GLN A C 1
ATOM 698 O O . GLN A 1 84 ? 31.917 -17.131 -2.944 1.00 90.50 84 GLN A O 1
ATOM 703 N N . LYS A 1 85 ? 32.624 -18.896 -1.744 1.00 90.31 85 LYS A N 1
ATOM 704 C CA . LYS A 1 85 ? 31.810 -18.605 -0.555 1.00 90.31 85 LYS A CA 1
ATOM 705 C C . LYS A 1 85 ? 32.187 -17.262 0.082 1.00 90.31 85 LYS A C 1
ATOM 707 O O . LYS A 1 85 ? 31.294 -16.496 0.436 1.00 90.31 85 LYS A O 1
ATOM 712 N N . ARG A 1 86 ? 33.483 -16.955 0.215 1.00 89.06 86 ARG A N 1
ATOM 713 C CA . ARG A 1 86 ? 33.955 -15.674 0.777 1.00 89.06 86 ARG A CA 1
ATOM 714 C C . ARG A 1 86 ? 33.628 -14.484 -0.118 1.00 89.06 86 ARG A C 1
ATOM 716 O O . ARG A 1 86 ? 33.161 -13.473 0.395 1.00 89.06 86 ARG A O 1
ATOM 723 N N . VAL A 1 87 ? 33.814 -14.615 -1.432 1.00 90.88 87 VAL A N 1
ATOM 724 C CA . VAL A 1 87 ? 33.427 -13.567 -2.392 1.00 90.88 87 VAL A CA 1
ATOM 725 C C . VAL A 1 87 ? 31.909 -13.371 -2.383 1.00 90.88 87 VAL A C 1
ATOM 727 O O . VAL A 1 87 ? 31.442 -12.239 -2.369 1.00 90.88 87 VAL A O 1
ATOM 730 N N . ALA A 1 88 ? 31.120 -14.448 -2.293 1.00 93.00 88 ALA A N 1
ATOM 731 C CA . ALA A 1 88 ? 29.664 -14.350 -2.173 1.00 93.00 88 ALA A CA 1
ATOM 732 C C . ALA A 1 88 ? 29.231 -13.636 -0.887 1.00 93.00 88 ALA A C 1
ATOM 734 O O . ALA A 1 88 ? 28.297 -12.840 -0.918 1.00 93.00 88 ALA A O 1
ATOM 735 N N . LEU A 1 89 ? 29.915 -13.891 0.233 1.00 91.69 89 LEU A N 1
ATOM 736 C CA . LEU A 1 89 ? 29.670 -13.183 1.487 1.00 91.69 89 LEU A CA 1
ATOM 737 C C . LEU A 1 89 ? 29.989 -11.689 1.357 1.00 91.69 89 LEU A C 1
ATOM 739 O O . LEU A 1 89 ? 29.150 -10.865 1.703 1.00 91.69 89 LEU A O 1
ATOM 743 N N . PHE A 1 90 ? 31.157 -11.352 0.804 1.00 93.38 90 PHE A N 1
ATOM 744 C CA . PHE A 1 90 ? 31.552 -9.970 0.529 1.00 93.38 90 PHE A CA 1
ATOM 745 C C . PHE A 1 90 ? 30.531 -9.244 -0.342 1.00 93.38 90 PHE A C 1
ATOM 747 O O . PHE A 1 90 ? 30.063 -8.174 0.024 1.00 93.38 90 PHE A O 1
ATOM 754 N N . MET A 1 91 ? 30.119 -9.858 -1.449 1.00 94.88 91 MET A N 1
ATOM 755 C CA . MET A 1 91 ? 29.149 -9.267 -2.365 1.00 94.88 91 MET A CA 1
ATOM 756 C C . MET A 1 91 ? 27.766 -9.082 -1.732 1.00 94.88 91 MET A C 1
ATOM 758 O O . MET A 1 91 ? 27.080 -8.117 -2.053 1.00 94.88 91 MET A O 1
ATOM 762 N N . ARG A 1 92 ? 27.344 -9.961 -0.812 1.00 94.00 92 ARG A N 1
ATOM 763 C CA . ARG A 1 92 ? 26.104 -9.748 -0.045 1.00 94.00 92 ARG A CA 1
ATOM 764 C C . ARG A 1 92 ? 26.217 -8.567 0.907 1.00 94.00 92 ARG A C 1
ATOM 766 O O . ARG A 1 92 ? 25.293 -7.766 0.964 1.00 94.00 92 ARG A O 1
ATOM 773 N N . GLU A 1 93 ? 27.331 -8.440 1.623 1.00 93.56 93 GLU A N 1
ATOM 774 C CA . GLU A 1 93 ? 27.547 -7.276 2.486 1.00 93.56 93 GLU A CA 1
ATOM 775 C C . GLU A 1 93 ? 27.694 -5.988 1.671 1.00 93.56 93 GLU A C 1
ATOM 777 O O . GLU A 1 93 ? 27.200 -4.954 2.097 1.00 93.56 93 GLU A O 1
ATOM 782 N N . PHE A 1 94 ? 28.258 -6.056 0.462 1.00 93.56 94 PHE A N 1
ATOM 783 C CA . PHE A 1 94 ? 28.282 -4.934 -0.475 1.00 93.56 94 PHE A CA 1
ATOM 784 C C . PHE A 1 94 ? 26.866 -4.519 -0.894 1.00 93.56 94 PHE A C 1
ATOM 786 O O . PHE A 1 94 ? 26.522 -3.346 -0.825 1.00 93.56 94 PHE A O 1
ATOM 793 N N . VAL A 1 95 ? 25.998 -5.473 -1.248 1.00 94.38 95 VAL A N 1
ATOM 794 C CA . VAL A 1 95 ? 24.576 -5.199 -1.527 1.00 94.38 95 VAL A CA 1
ATOM 795 C C . VAL A 1 95 ? 23.876 -4.581 -0.312 1.00 94.38 95 VAL A C 1
ATOM 797 O O . VAL A 1 95 ? 23.151 -3.601 -0.466 1.00 94.38 95 VAL A O 1
ATOM 800 N N . ASN A 1 96 ? 24.090 -5.129 0.889 1.00 92.62 96 ASN A N 1
ATOM 801 C CA . ASN A 1 96 ? 23.499 -4.602 2.123 1.00 92.62 96 ASN A CA 1
ATOM 802 C C . ASN A 1 96 ? 23.968 -3.172 2.399 1.00 92.62 96 ASN A C 1
ATOM 804 O O . ASN A 1 96 ? 23.152 -2.309 2.702 1.00 92.62 96 ASN A O 1
ATOM 808 N N . PHE A 1 97 ? 25.264 -2.919 2.234 1.00 93.50 97 PHE A N 1
ATOM 809 C CA . PHE A 1 97 ? 25.865 -1.603 2.374 1.00 93.50 97 PHE A CA 1
ATOM 810 C C . PHE A 1 97 ? 25.226 -0.588 1.419 1.00 93.50 97 PHE A C 1
ATOM 812 O O . PHE A 1 97 ? 24.807 0.488 1.843 1.00 93.50 97 PHE A O 1
ATOM 819 N N . ILE A 1 98 ? 25.076 -0.956 0.143 1.00 93.62 98 ILE A N 1
ATOM 820 C CA . ILE A 1 98 ? 24.427 -0.103 -0.857 1.00 93.62 98 ILE A CA 1
ATOM 821 C C . ILE A 1 98 ? 22.975 0.170 -0.464 1.00 93.62 98 ILE A C 1
ATOM 823 O O . ILE A 1 98 ? 22.548 1.311 -0.563 1.00 93.62 98 ILE A O 1
ATOM 827 N N . ARG A 1 99 ? 22.219 -0.829 0.016 1.00 91.19 99 ARG A N 1
ATOM 828 C CA . ARG A 1 99 ? 20.836 -0.629 0.492 1.00 91.19 99 ARG A CA 1
ATOM 829 C C . ARG A 1 99 ? 20.766 0.313 1.690 1.00 91.19 99 ARG A C 1
ATOM 831 O O . ARG A 1 99 ? 19.920 1.200 1.718 1.00 91.19 99 ARG A O 1
ATOM 838 N N . ASP A 1 100 ? 21.663 0.152 2.657 1.00 90.25 100 ASP A N 1
ATOM 839 C CA . ASP A 1 100 ? 21.715 1.008 3.842 1.00 90.25 100 ASP A CA 1
ATOM 840 C C . ASP A 1 100 ? 22.004 2.471 3.462 1.00 90.25 100 ASP A C 1
ATOM 842 O O . ASP A 1 100 ? 21.363 3.377 3.989 1.00 90.25 100 ASP A O 1
ATOM 846 N N . LYS A 1 101 ? 22.914 2.711 2.507 1.00 90.38 101 LYS A N 1
ATOM 847 C CA . LYS A 1 101 ? 23.191 4.057 1.970 1.00 90.38 101 LYS A CA 1
ATOM 848 C C . LYS A 1 101 ? 22.069 4.576 1.083 1.00 90.38 101 LYS A C 1
ATOM 850 O O . LYS A 1 101 ? 21.651 5.717 1.218 1.00 90.38 101 LYS A O 1
ATOM 855 N N . HIS A 1 102 ? 21.494 3.718 0.252 1.00 87.44 102 HIS A N 1
ATOM 856 C CA . HIS A 1 102 ? 20.337 4.042 -0.571 1.00 87.44 102 HIS A CA 1
ATOM 857 C C . HIS A 1 102 ? 19.173 4.610 0.272 1.00 87.44 102 HIS A C 1
ATOM 859 O O . HIS A 1 102 ? 18.502 5.564 -0.142 1.00 87.44 102 HIS A O 1
ATOM 865 N N . ARG A 1 103 ? 18.983 4.061 1.483 1.00 86.38 103 ARG A N 1
ATOM 866 C CA . ARG A 1 103 ? 17.980 4.496 2.467 1.00 86.38 103 ARG A CA 1
ATOM 867 C C . ARG A 1 103 ? 18.216 5.882 3.067 1.00 86.38 103 ARG A C 1
ATOM 869 O O . ARG A 1 103 ? 17.273 6.438 3.626 1.00 86.38 103 ARG A O 1
ATOM 876 N N . ASP A 1 104 ? 19.425 6.430 2.975 1.00 87.44 104 ASP A N 1
ATOM 877 C CA . ASP A 1 104 ? 19.744 7.789 3.411 1.00 87.44 104 ASP A CA 1
ATOM 878 C C . ASP A 1 104 ? 19.786 8.728 2.194 1.00 87.44 104 ASP A C 1
ATOM 880 O O . ASP A 1 104 ? 20.755 8.694 1.426 1.00 87.44 104 ASP A O 1
ATOM 884 N N . PRO A 1 105 ? 18.768 9.592 2.016 1.00 83.50 105 PRO A N 1
ATOM 885 C CA . PRO A 1 105 ? 18.684 10.512 0.885 1.00 83.50 105 PRO A CA 1
ATOM 886 C C . PRO A 1 105 ? 19.916 11.410 0.744 1.00 83.50 105 PRO A C 1
ATOM 888 O O . PRO A 1 105 ? 20.315 11.702 -0.380 1.00 83.50 105 PRO A O 1
ATOM 891 N N . ASN A 1 106 ? 20.550 11.786 1.862 1.00 85.69 106 ASN A N 1
ATOM 892 C CA . ASN A 1 106 ? 21.723 12.665 1.861 1.00 85.69 106 ASN A CA 1
ATOM 893 C C . ASN A 1 106 ? 22.980 11.973 1.331 1.00 85.69 106 ASN A C 1
ATOM 895 O O . ASN A 1 106 ? 23.925 12.645 0.943 1.00 85.69 106 ASN A O 1
ATOM 899 N N . SER A 1 107 ? 23.005 10.638 1.328 1.00 88.12 107 SER A N 1
ATOM 900 C CA . SER A 1 107 ? 24.172 9.866 0.902 1.00 88.12 107 SER A CA 1
ATOM 901 C C . SER A 1 107 ? 24.084 9.380 -0.544 1.00 88.12 107 SER A C 1
ATOM 903 O O . SER A 1 107 ? 24.990 8.695 -1.005 1.00 88.12 107 SER A O 1
ATOM 905 N N . ARG A 1 108 ? 23.001 9.693 -1.270 1.00 84.44 108 ARG A N 1
ATOM 906 C CA . ARG A 1 108 ? 22.747 9.152 -2.616 1.00 84.44 108 ARG A CA 1
ATOM 907 C C . ARG A 1 108 ? 23.696 9.679 -3.685 1.00 84.44 108 ARG A C 1
ATOM 909 O O . ARG A 1 108 ? 24.072 8.915 -4.570 1.00 84.44 108 ARG A O 1
ATOM 916 N N . GLU A 1 109 ? 24.049 10.960 -3.626 1.00 85.06 109 GLU A N 1
ATOM 917 C CA . GLU A 1 109 ? 25.019 11.553 -4.555 1.00 85.06 109 GLU A CA 1
ATOM 918 C C . GLU A 1 109 ? 26.394 10.905 -4.352 1.00 85.06 109 GLU A C 1
ATOM 920 O O . GLU A 1 109 ? 26.919 10.291 -5.283 1.00 85.06 109 GLU A O 1
ATOM 925 N N . ASP A 1 110 ? 26.872 10.885 -3.102 1.00 87.50 110 ASP A N 1
ATOM 926 C CA . ASP A 1 110 ? 28.099 10.190 -2.694 1.00 87.50 110 ASP A CA 1
ATOM 927 C C . ASP A 1 110 ? 28.074 8.701 -3.082 1.00 87.50 110 ASP A C 1
ATOM 929 O O . ASP A 1 110 ? 29.059 8.155 -3.580 1.00 87.50 110 ASP A O 1
ATOM 933 N N . LEU A 1 111 ? 26.930 8.027 -2.903 1.00 89.88 111 LEU A N 1
ATOM 934 C CA . LEU A 1 111 ? 26.745 6.632 -3.300 1.00 89.88 111 LEU A CA 1
ATOM 935 C C . LEU A 1 111 ? 26.895 6.471 -4.815 1.00 89.88 111 LEU A C 1
ATOM 937 O O . LEU A 1 111 ? 27.518 5.514 -5.266 1.00 89.88 111 LEU A O 1
ATOM 941 N N . GLY A 1 112 ? 26.353 7.391 -5.612 1.00 88.81 112 GLY A N 1
ATOM 942 C CA . GLY A 1 112 ? 26.498 7.384 -7.066 1.00 88.81 112 GLY A CA 1
ATOM 943 C C . GLY A 1 112 ? 27.960 7.462 -7.511 1.00 88.81 112 GLY A C 1
ATOM 944 O O . GLY A 1 112 ? 28.395 6.644 -8.327 1.00 88.81 112 GLY A O 1
ATOM 945 N N . GLU A 1 113 ? 28.728 8.391 -6.940 1.00 87.69 113 GLU A N 1
ATOM 946 C CA . GLU A 1 113 ? 30.167 8.541 -7.207 1.00 87.69 113 GLU A CA 1
ATOM 947 C C . GLU A 1 113 ? 30.968 7.314 -6.750 1.00 87.69 113 GLU A C 1
ATOM 949 O O . GLU A 1 113 ? 31.817 6.787 -7.482 1.00 87.69 113 GLU A O 1
ATOM 954 N N . TYR A 1 114 ? 30.641 6.797 -5.565 1.00 88.69 114 TYR A N 1
ATOM 955 C CA . TYR A 1 114 ? 31.234 5.584 -5.020 1.00 88.69 114 TYR A CA 1
ATOM 956 C C . TYR A 1 114 ? 30.997 4.377 -5.935 1.00 88.69 114 TYR A C 1
ATOM 958 O O . TYR A 1 114 ? 31.933 3.644 -6.260 1.00 88.69 114 TYR A O 1
ATOM 966 N N . LEU A 1 115 ? 29.766 4.178 -6.415 1.00 91.62 115 LEU A N 1
ATOM 967 C CA . LEU A 1 115 ? 29.421 3.065 -7.303 1.00 91.62 115 LEU A CA 1
ATOM 968 C C . LEU A 1 115 ? 30.040 3.205 -8.694 1.00 91.62 115 LEU A C 1
ATOM 970 O O . LEU A 1 115 ? 30.403 2.192 -9.295 1.00 91.62 115 LEU A O 1
ATOM 974 N N . ALA A 1 116 ? 30.192 4.430 -9.202 1.00 88.56 116 ALA A N 1
ATOM 975 C CA . ALA A 1 116 ? 30.938 4.681 -10.431 1.00 88.56 116 ALA A CA 1
ATOM 976 C C . ALA A 1 116 ? 32.408 4.264 -10.274 1.00 88.56 116 ALA A C 1
ATOM 978 O O . ALA A 1 116 ? 32.939 3.557 -11.129 1.00 88.56 116 ALA A O 1
ATOM 979 N N . THR A 1 117 ? 33.031 4.600 -9.144 1.00 87.19 117 THR A N 1
ATOM 980 C CA . THR A 1 117 ? 34.406 4.183 -8.842 1.00 87.19 117 THR A CA 1
ATOM 981 C C . THR A 1 117 ? 34.522 2.663 -8.722 1.00 87.19 117 THR A C 1
ATOM 983 O O . THR A 1 117 ? 35.381 2.051 -9.356 1.00 87.19 117 THR A O 1
ATOM 986 N N . TRP A 1 118 ? 33.611 2.021 -7.984 1.00 89.50 118 TRP A N 1
ATOM 987 C CA . TRP A 1 118 ? 33.571 0.560 -7.876 1.00 89.50 118 TRP A CA 1
ATOM 988 C C . TRP A 1 118 ? 33.401 -0.126 -9.219 1.00 89.50 118 TRP A C 1
ATOM 990 O O . TRP A 1 118 ? 34.048 -1.141 -9.475 1.00 89.50 118 TRP A O 1
ATOM 1000 N N . ARG A 1 119 ? 32.554 0.421 -10.093 1.00 90.94 119 ARG A N 1
ATOM 1001 C CA . ARG A 1 119 ? 32.399 -0.090 -11.450 1.00 90.94 119 ARG A CA 1
ATOM 1002 C C . ARG A 1 119 ? 33.737 -0.088 -12.187 1.00 90.94 119 ARG A C 1
ATOM 1004 O O . ARG A 1 119 ? 34.102 -1.122 -12.739 1.00 90.94 119 ARG A O 1
ATOM 1011 N N . GLU A 1 120 ? 34.462 1.028 -12.178 1.00 86.38 120 GLU A N 1
ATOM 1012 C CA . GLU A 1 120 ? 35.746 1.144 -12.880 1.00 86.38 120 GLU A CA 1
ATOM 1013 C C . GLU A 1 120 ? 36.822 0.226 -12.294 1.00 86.38 120 GLU A C 1
ATOM 1015 O O . GLU A 1 120 ? 37.551 -0.421 -13.041 1.00 86.38 120 GLU A O 1
ATOM 1020 N N . ILE A 1 121 ? 36.888 0.115 -10.969 1.00 85.00 121 ILE A N 1
ATOM 1021 C CA . ILE A 1 121 ? 37.942 -0.626 -10.271 1.00 85.00 121 ILE A CA 1
ATOM 1022 C C . ILE A 1 121 ? 37.686 -2.138 -10.269 1.00 85.00 121 ILE A C 1
ATOM 1024 O O . ILE A 1 121 ? 38.618 -2.925 -10.415 1.00 85.00 121 ILE A O 1
ATOM 1028 N N . ALA A 1 122 ? 36.431 -2.555 -10.092 1.00 87.94 122 ALA A N 1
ATOM 1029 C CA . ALA A 1 122 ? 36.094 -3.937 -9.770 1.00 87.94 122 ALA A CA 1
ATOM 1030 C C . ALA A 1 122 ? 35.093 -4.591 -10.728 1.00 87.94 122 ALA A C 1
ATOM 1032 O O . ALA A 1 122 ? 34.803 -5.761 -10.516 1.00 87.94 122 ALA A O 1
ATOM 1033 N N . PHE A 1 123 ? 34.550 -3.900 -11.743 1.00 90.88 123 PHE A N 1
ATOM 1034 C CA . PHE A 1 123 ? 33.568 -4.473 -12.689 1.00 90.88 123 PHE A CA 1
ATOM 1035 C C . PHE A 1 123 ? 33.792 -4.097 -14.168 1.00 90.88 123 PHE A C 1
ATOM 1037 O O . PHE A 1 123 ? 33.018 -4.530 -15.024 1.00 90.88 123 PHE A O 1
ATOM 1044 N N . SER A 1 124 ? 34.794 -3.280 -14.501 1.00 85.69 124 SER A N 1
ATOM 1045 C CA . SER A 1 124 ? 35.004 -2.766 -15.867 1.00 85.69 124 SER A CA 1
ATOM 1046 C C . SER A 1 124 ? 35.783 -3.724 -16.776 1.00 85.69 124 SER A C 1
ATOM 1048 O O . SER A 1 124 ? 35.639 -3.667 -17.998 1.00 85.69 124 SER A O 1
ATOM 1050 N N . VAL A 1 125 ? 36.588 -4.619 -16.194 1.00 83.75 125 VAL A N 1
ATOM 1051 C CA . VAL A 1 125 ? 37.434 -5.592 -16.904 1.00 83.75 125 VAL A CA 1
ATOM 1052 C C . VAL A 1 125 ? 36.921 -7.008 -16.637 1.00 83.75 125 VAL A C 1
ATOM 1054 O O . VAL A 1 125 ? 36.378 -7.276 -15.574 1.00 83.75 125 VAL A O 1
ATOM 1057 N N . SER A 1 126 ? 37.068 -7.929 -17.590 1.00 84.06 126 SER A N 1
ATOM 1058 C CA . SER A 1 126 ? 36.796 -9.359 -17.377 1.00 84.06 126 SER A CA 1
ATOM 1059 C C . SER A 1 126 ? 38.115 -10.156 -17.415 1.00 84.06 126 SER A C 1
ATOM 1061 O O . SER A 1 126 ? 38.916 -9.951 -18.335 1.00 84.06 126 SER A O 1
ATOM 1063 N N . PRO A 1 127 ? 38.385 -11.059 -16.451 1.00 86.50 127 PRO A N 1
ATOM 1064 C CA . PRO A 1 127 ? 37.544 -11.349 -15.293 1.00 86.50 127 PRO A CA 1
ATOM 1065 C C . PRO A 1 127 ? 37.573 -10.197 -14.276 1.00 86.50 127 PRO A C 1
ATOM 1067 O O . PRO A 1 127 ? 38.601 -9.557 -14.090 1.00 86.50 127 PRO A O 1
ATOM 1070 N N . ASN A 1 128 ? 36.452 -9.977 -13.601 1.00 88.69 128 ASN A N 1
ATOM 1071 C CA . ASN A 1 128 ? 36.307 -9.083 -12.456 1.00 88.69 128 ASN A CA 1
ATOM 1072 C C . ASN A 1 128 ? 35.871 -9.861 -11.208 1.00 88.69 128 ASN A C 1
ATOM 1074 O O . ASN A 1 128 ? 35.639 -11.070 -11.272 1.00 88.69 128 ASN A O 1
ATOM 1078 N N . ILE A 1 129 ? 35.699 -9.162 -10.076 1.00 89.50 129 ILE A N 1
ATOM 1079 C CA . ILE A 1 129 ? 35.287 -9.749 -8.791 1.00 89.50 129 ILE A CA 1
ATOM 1080 C C . ILE A 1 129 ? 34.028 -10.625 -8.900 1.00 89.50 129 ILE A C 1
ATOM 1082 O O . ILE A 1 129 ? 33.905 -11.634 -8.203 1.00 89.50 129 ILE A O 1
ATOM 1086 N N . PHE A 1 130 ? 33.115 -10.294 -9.814 1.00 93.44 130 PHE A N 1
ATOM 1087 C CA . PHE A 1 130 ? 31.881 -11.035 -10.023 1.00 93.44 130 PHE A CA 1
ATOM 1088 C C . PHE A 1 130 ? 32.128 -12.407 -10.677 1.00 93.44 130 PHE A C 1
ATOM 1090 O O . PHE A 1 130 ? 31.478 -13.381 -10.295 1.00 93.44 130 PHE A O 1
ATOM 1097 N N . ASN A 1 131 ? 33.132 -12.543 -11.555 1.00 92.38 131 ASN A N 1
ATOM 1098 C CA . ASN A 1 131 ? 33.519 -13.834 -12.148 1.00 92.38 131 ASN A CA 1
ATOM 1099 C C . ASN A 1 131 ? 34.086 -14.832 -11.112 1.00 92.38 131 ASN A C 1
ATOM 1101 O O . ASN A 1 131 ? 34.126 -16.032 -11.378 1.00 92.38 131 ASN A O 1
ATOM 1105 N N . TYR A 1 132 ? 34.485 -14.378 -9.914 1.00 91.06 132 TYR A N 1
ATOM 1106 C CA . TYR A 1 132 ? 34.963 -15.251 -8.827 1.00 91.06 132 TYR A CA 1
ATOM 1107 C C . TYR A 1 132 ? 33.830 -15.877 -8.001 1.00 91.06 132 TYR A C 1
ATOM 1109 O O . TYR A 1 132 ? 34.082 -16.698 -7.116 1.00 91.06 132 TYR A O 1
ATOM 1117 N N . LEU A 1 133 ? 32.577 -15.516 -8.266 1.00 93.69 133 LEU A N 1
ATOM 1118 C CA . LEU A 1 133 ? 31.412 -16.154 -7.664 1.00 93.69 133 LEU A CA 1
ATOM 1119 C C . LEU A 1 133 ? 31.076 -17.465 -8.383 1.00 93.69 133 LEU A C 1
ATOM 1121 O O . LEU A 1 133 ? 31.262 -17.602 -9.592 1.00 93.69 133 LEU A O 1
ATOM 1125 N N . ALA A 1 134 ? 30.491 -18.416 -7.653 1.00 94.56 134 ALA A N 1
ATOM 1126 C CA . ALA A 1 134 ? 29.793 -19.529 -8.291 1.00 94.56 134 ALA A CA 1
ATOM 1127 C C . ALA A 1 134 ? 28.604 -18.995 -9.111 1.00 94.56 134 ALA A C 1
ATOM 1129 O O . ALA A 1 134 ? 27.935 -18.058 -8.678 1.00 94.56 134 ALA A O 1
ATOM 1130 N N . LEU A 1 135 ? 28.316 -19.592 -10.272 1.00 95.00 135 LEU A N 1
ATOM 1131 C CA . LEU A 1 135 ? 27.324 -19.062 -11.218 1.00 95.00 135 LEU A CA 1
ATOM 1132 C C . LEU A 1 135 ? 25.898 -18.977 -10.630 1.00 95.00 135 LEU A C 1
ATOM 1134 O O . LEU A 1 135 ? 25.143 -18.070 -10.969 1.00 95.00 135 LEU A O 1
ATOM 1138 N N . ASP A 1 136 ? 25.538 -19.851 -9.682 1.00 95.19 136 ASP A N 1
ATOM 1139 C CA . ASP A 1 136 ? 24.273 -19.731 -8.938 1.00 95.19 136 ASP A CA 1
ATOM 1140 C C . ASP A 1 136 ? 24.232 -18.483 -8.042 1.00 95.19 136 ASP A C 1
ATOM 1142 O O . ASP A 1 136 ? 23.199 -17.822 -7.948 1.00 95.19 136 ASP A O 1
ATOM 1146 N N . SER A 1 137 ? 25.365 -18.149 -7.425 1.00 95.25 137 SER A N 1
ATOM 1147 C CA . SER A 1 137 ? 25.551 -16.978 -6.569 1.00 95.25 137 SER A CA 1
ATOM 1148 C C . SER A 1 137 ? 25.681 -15.690 -7.386 1.00 95.25 137 SER A C 1
ATOM 1150 O O . SER A 1 137 ? 25.182 -14.662 -6.942 1.00 95.25 137 SER A O 1
ATOM 1152 N N . GLN A 1 138 ? 26.281 -15.739 -8.584 1.00 96.12 138 GLN A N 1
ATOM 1153 C CA . GLN A 1 138 ? 26.277 -14.625 -9.544 1.00 96.12 138 GLN A CA 1
ATOM 1154 C C . GLN A 1 138 ? 24.841 -14.208 -9.868 1.00 96.12 138 GLN A C 1
ATOM 1156 O O . GLN A 1 138 ? 24.475 -13.049 -9.699 1.00 96.12 138 GLN A O 1
ATOM 1161 N N . MET A 1 139 ? 24.006 -15.172 -10.265 1.00 96.56 139 MET A N 1
ATOM 1162 C CA . MET A 1 139 ? 22.598 -14.937 -10.582 1.00 96.56 139 MET A CA 1
ATOM 1163 C C . MET A 1 139 ? 21.807 -14.378 -9.386 1.00 96.56 139 MET A C 1
ATOM 1165 O O . MET A 1 139 ? 21.016 -13.453 -9.553 1.00 96.56 139 MET A O 1
ATOM 1169 N N . GLU A 1 140 ? 22.030 -14.908 -8.179 1.00 95.62 140 GLU A N 1
ATOM 1170 C CA . GLU A 1 140 ? 21.389 -14.415 -6.953 1.00 95.62 140 GLU A CA 1
ATOM 1171 C C . GLU A 1 140 ? 21.797 -12.967 -6.622 1.00 95.62 140 GLU A C 1
ATOM 1173 O O . GLU A 1 140 ? 20.938 -12.109 -6.430 1.00 95.62 140 GLU A O 1
ATOM 1178 N N . ILE A 1 141 ? 23.100 -12.673 -6.596 1.00 95.88 141 ILE A N 1
ATOM 1179 C CA . ILE A 1 141 ? 23.629 -11.339 -6.271 1.00 95.88 141 ILE A CA 1
ATOM 1180 C C . ILE A 1 141 ? 23.218 -10.313 -7.327 1.00 95.88 141 ILE A C 1
ATOM 1182 O O . ILE A 1 141 ? 22.843 -9.197 -6.976 1.00 95.88 141 ILE A O 1
ATOM 1186 N N . ALA A 1 142 ? 23.249 -10.676 -8.608 1.00 95.31 142 ALA A N 1
ATOM 1187 C CA . ALA A 1 142 ? 22.844 -9.770 -9.673 1.00 95.31 142 ALA A CA 1
ATOM 1188 C C . ALA A 1 142 ? 21.343 -9.452 -9.627 1.00 95.31 142 ALA A C 1
ATOM 1190 O O . ALA A 1 142 ? 20.965 -8.302 -9.847 1.00 95.31 142 ALA A O 1
ATOM 1191 N N . ALA A 1 143 ? 20.496 -10.420 -9.257 1.00 94.19 143 ALA A N 1
ATOM 1192 C CA . ALA A 1 143 ? 19.081 -10.154 -9.014 1.00 94.19 143 ALA A CA 1
ATOM 1193 C C . ALA A 1 143 ? 18.886 -9.165 -7.851 1.00 94.19 143 ALA A C 1
ATOM 1195 O O . ALA A 1 143 ? 18.141 -8.197 -8.007 1.00 94.19 143 ALA A O 1
ATOM 1196 N N . LEU A 1 144 ? 19.609 -9.340 -6.736 1.00 92.44 144 LEU A N 1
ATOM 1197 C CA . LEU A 1 144 ? 19.562 -8.416 -5.595 1.00 92.44 144 LEU A CA 1
ATOM 1198 C C . LEU A 1 144 ? 20.044 -7.002 -5.957 1.00 92.44 144 LEU A C 1
ATOM 1200 O O . LEU A 1 144 ? 19.388 -6.030 -5.585 1.00 92.44 144 LEU A O 1
ATOM 1204 N N . LEU A 1 145 ? 21.152 -6.890 -6.701 1.00 93.56 145 LEU A N 1
ATOM 1205 C CA . LEU A 1 145 ? 21.668 -5.615 -7.209 1.00 93.56 145 LEU A CA 1
ATOM 1206 C C . LEU A 1 145 ? 20.649 -4.947 -8.136 1.00 93.56 145 LEU A C 1
ATOM 1208 O O . LEU A 1 145 ? 20.377 -3.764 -7.987 1.00 93.56 145 LEU A O 1
ATOM 1212 N N . SER A 1 146 ? 20.019 -5.696 -9.044 1.00 91.75 146 SER A N 1
ATOM 1213 C CA . SER A 1 146 ? 19.051 -5.133 -9.996 1.00 91.75 146 SER A CA 1
ATOM 1214 C C . SER A 1 146 ? 17.834 -4.473 -9.332 1.00 91.75 146 SER A C 1
ATOM 1216 O O . SER A 1 146 ? 17.169 -3.648 -9.961 1.00 91.75 146 SER A O 1
ATOM 1218 N N . GLY A 1 147 ? 17.547 -4.807 -8.069 1.00 88.31 147 GLY A N 1
ATOM 1219 C CA . GLY A 1 147 ? 16.506 -4.166 -7.266 1.00 88.31 147 GLY A CA 1
ATOM 1220 C C . GLY A 1 147 ? 16.848 -2.750 -6.788 1.00 88.31 147 GLY A C 1
ATOM 1221 O O . GLY A 1 147 ? 15.938 -2.029 -6.399 1.00 88.31 147 GLY A O 1
ATOM 1222 N N . ILE A 1 148 ? 18.119 -2.337 -6.846 1.00 90.31 148 ILE A N 1
ATOM 1223 C CA . ILE A 1 148 ? 18.602 -1.040 -6.356 1.00 90.31 148 ILE A CA 1
ATOM 1224 C C . ILE A 1 148 ? 18.849 -0.103 -7.555 1.00 90.31 148 ILE A C 1
ATOM 1226 O O . ILE A 1 148 ? 19.714 -0.398 -8.387 1.00 90.31 148 ILE A O 1
ATOM 1230 N N . PRO A 1 149 ? 18.143 1.030 -7.703 1.00 88.12 149 PRO A N 1
ATOM 1231 C CA . PRO A 1 149 ? 18.240 1.815 -8.937 1.00 88.12 149 PRO A CA 1
ATOM 1232 C C . PRO A 1 149 ? 19.600 2.486 -9.182 1.00 88.12 149 PRO A C 1
ATOM 1234 O O . PRO A 1 149 ? 19.991 2.648 -10.341 1.00 88.12 149 PRO A O 1
ATOM 1237 N N . GLU A 1 150 ? 20.370 2.832 -8.144 1.00 89.00 150 GLU A N 1
ATOM 1238 C CA . GLU A 1 150 ? 21.708 3.428 -8.297 1.00 89.00 150 GLU A CA 1
ATOM 1239 C C . GLU A 1 150 ? 22.706 2.488 -8.989 1.00 89.00 150 GLU A C 1
ATOM 1241 O O . GLU A 1 150 ? 23.584 2.949 -9.723 1.00 89.00 150 GLU A O 1
ATOM 1246 N N . VAL A 1 151 ? 22.556 1.167 -8.825 1.00 92.62 151 VAL A N 1
ATOM 1247 C CA . VAL A 1 151 ? 23.453 0.185 -9.461 1.00 92.62 151 VAL A CA 1
ATOM 1248 C C . VAL A 1 151 ? 22.978 -0.279 -10.834 1.00 92.62 151 VAL A C 1
ATOM 1250 O O . VAL A 1 151 ? 23.770 -0.851 -11.587 1.00 92.62 151 VAL A O 1
ATOM 1253 N N . GLN A 1 152 ? 21.708 -0.050 -11.189 1.00 91.19 152 GLN A N 1
ATOM 1254 C CA . GLN A 1 152 ? 21.119 -0.540 -12.442 1.00 91.19 152 GLN A CA 1
ATOM 1255 C C . GLN A 1 152 ? 21.860 -0.016 -13.686 1.00 91.19 152 GLN A C 1
ATOM 1257 O O . GLN A 1 152 ? 22.033 -0.753 -14.656 1.00 91.19 152 GLN A O 1
ATOM 1262 N N . GLY A 1 153 ? 22.313 1.242 -13.657 1.00 87.38 153 GLY A N 1
ATOM 1263 C CA . GLY A 1 153 ? 23.031 1.890 -14.765 1.00 87.38 153 GLY A CA 1
ATOM 1264 C C . GLY A 1 153 ? 24.558 1.843 -14.659 1.00 87.38 153 GLY A C 1
ATOM 1265 O O . GLY A 1 153 ? 25.239 2.353 -15.547 1.00 87.38 153 GLY A O 1
ATOM 1266 N N . THR A 1 154 ? 25.101 1.270 -13.583 1.00 91.44 154 THR A N 1
ATOM 1267 C CA . THR A 1 154 ? 26.543 1.243 -13.296 1.00 91.44 154 THR A CA 1
ATOM 1268 C C . THR A 1 154 ? 27.047 -0.199 -13.235 1.00 91.44 154 THR A C 1
ATOM 1270 O O . THR A 1 154 ? 27.469 -0.747 -14.251 1.00 91.44 154 THR A O 1
ATOM 1273 N N . ILE A 1 155 ? 26.962 -0.849 -12.075 1.00 94.12 155 ILE A N 1
ATOM 1274 C CA . ILE A 1 155 ? 27.463 -2.212 -11.842 1.00 94.12 155 ILE A CA 1
ATOM 1275 C C . ILE A 1 155 ? 26.630 -3.254 -12.599 1.00 94.12 155 ILE A C 1
ATOM 1277 O O . ILE A 1 155 ? 27.175 -4.206 -13.163 1.00 94.12 155 ILE A O 1
ATOM 1281 N N . CYS A 1 156 ? 25.304 -3.085 -12.662 1.00 94.12 156 CYS A N 1
ATOM 1282 C CA . CYS A 1 156 ? 24.437 -4.049 -13.343 1.00 94.12 156 CYS A CA 1
ATOM 1283 C C . CYS A 1 156 ? 24.698 -4.115 -14.853 1.00 94.12 156 CYS A C 1
ATOM 1285 O O . CYS A 1 156 ? 24.515 -5.169 -15.456 1.00 94.12 156 CYS A O 1
ATOM 1287 N N . GLN A 1 157 ? 25.171 -3.021 -15.458 1.00 89.00 157 GLN A N 1
ATOM 1288 C CA . GLN A 1 157 ? 25.552 -3.005 -16.868 1.00 89.00 157 GLN A CA 1
ATOM 1289 C C . GLN A 1 157 ? 26.667 -4.021 -17.165 1.00 89.00 157 GLN A C 1
ATOM 1291 O O . GLN A 1 157 ? 26.599 -4.708 -18.183 1.00 89.00 157 GLN A O 1
ATOM 1296 N N . SER A 1 158 ? 27.650 -4.154 -16.269 1.00 91.38 158 SER A N 1
ATOM 1297 C CA . SER A 1 158 ? 28.724 -5.144 -16.406 1.00 91.38 158 SER A CA 1
ATOM 1298 C C . SER A 1 158 ? 28.242 -6.558 -16.077 1.00 91.38 158 SER A C 1
ATOM 1300 O O . SER A 1 158 ? 28.466 -7.488 -16.849 1.00 91.38 158 SER A O 1
ATOM 1302 N N . THR A 1 159 ? 27.532 -6.734 -14.957 1.00 94.69 159 THR A N 1
ATOM 1303 C CA . THR A 1 159 ? 27.153 -8.079 -14.479 1.00 94.69 159 THR A CA 1
ATOM 1304 C C . THR A 1 159 ? 26.151 -8.790 -15.391 1.00 94.69 159 THR A C 1
ATOM 1306 O O . THR A 1 159 ? 26.240 -10.006 -15.541 1.00 94.69 159 THR A O 1
ATOM 1309 N N . VAL A 1 160 ? 25.242 -8.063 -16.057 1.00 94.62 160 VAL A N 1
ATOM 1310 C CA . VAL A 1 160 ? 24.304 -8.648 -17.036 1.00 94.62 160 VAL A CA 1
ATOM 1311 C C . VAL A 1 160 ? 25.053 -9.253 -18.226 1.00 94.62 160 VAL A C 1
ATOM 1313 O O . VAL A 1 160 ? 24.754 -10.378 -18.620 1.00 94.62 160 VAL A O 1
ATOM 1316 N N . GLY A 1 161 ? 26.029 -8.533 -18.789 1.00 92.12 161 GLY A N 1
ATOM 1317 C CA . GLY A 1 161 ? 26.816 -9.014 -19.928 1.00 92.12 161 GLY A CA 1
ATOM 1318 C C . GLY A 1 161 ? 27.632 -10.261 -19.586 1.00 92.12 161 GLY A C 1
ATOM 1319 O O . GLY A 1 161 ? 27.570 -11.252 -20.316 1.00 92.12 161 GLY A O 1
ATOM 1320 N N . GLU A 1 162 ? 28.320 -10.237 -18.440 1.00 94.12 162 GLU A N 1
ATOM 1321 C CA . GLU A 1 162 ? 29.090 -11.380 -17.932 1.00 94.12 162 GLU A CA 1
ATOM 1322 C C . GLU A 1 162 ? 28.191 -12.596 -17.664 1.00 94.12 162 GLU A C 1
ATOM 1324 O O . GLU A 1 162 ? 28.515 -13.704 -18.085 1.00 94.12 162 GLU A O 1
ATOM 1329 N N . LEU A 1 163 ? 27.018 -12.406 -17.043 1.00 95.81 163 LEU A N 1
ATOM 1330 C CA . LEU A 1 163 ? 26.071 -13.501 -16.805 1.00 95.81 163 LEU A CA 1
ATOM 1331 C C . LEU A 1 163 ? 25.551 -14.123 -18.095 1.00 95.81 163 LEU A C 1
ATOM 1333 O O . LEU A 1 163 ? 25.464 -15.346 -18.180 1.00 95.81 163 LEU A O 1
ATOM 1337 N N . VAL A 1 164 ? 25.192 -13.307 -19.090 1.00 96.12 164 VAL A N 1
ATOM 1338 C CA . VAL A 1 164 ? 24.735 -13.811 -20.394 1.00 96.12 164 VAL A CA 1
ATOM 1339 C C . VAL A 1 164 ? 25.825 -14.670 -21.036 1.00 96.12 164 VAL A C 1
ATOM 1341 O O . VAL A 1 164 ? 25.531 -15.760 -21.528 1.00 96.12 164 VAL A O 1
ATOM 1344 N N . TYR A 1 165 ? 27.082 -14.225 -20.966 1.00 95.25 165 TYR A N 1
ATOM 1345 C CA . TYR A 1 165 ? 28.235 -14.978 -21.451 1.00 95.25 165 TYR A CA 1
ATOM 1346 C C . TYR A 1 165 ? 28.435 -16.297 -20.706 1.00 95.25 165 TYR A C 1
ATOM 1348 O O . TYR A 1 165 ? 28.389 -17.360 -21.330 1.00 95.25 165 TYR A O 1
ATOM 1356 N N . GLU A 1 166 ? 28.597 -16.257 -19.386 1.00 94.88 166 GLU A N 1
ATOM 1357 C CA . GLU A 1 166 ? 28.859 -17.449 -18.575 1.00 94.88 166 GLU A CA 1
ATOM 1358 C C . GLU A 1 166 ? 27.726 -18.472 -18.685 1.00 94.88 166 GLU A C 1
ATOM 1360 O O . GLU A 1 166 ? 27.969 -19.663 -18.903 1.00 94.88 166 GLU A O 1
ATOM 1365 N N . LEU A 1 167 ? 26.469 -18.018 -18.617 1.00 95.94 167 LEU A N 1
ATOM 1366 C CA . LEU A 1 167 ? 25.321 -18.901 -18.772 1.00 95.94 167 LEU A CA 1
ATOM 1367 C C . LEU A 1 167 ? 25.316 -19.530 -20.164 1.00 95.94 167 LEU A C 1
ATOM 1369 O O . LEU A 1 167 ? 25.243 -20.755 -20.253 1.00 95.94 167 LEU A O 1
ATOM 1373 N N . GLN A 1 168 ? 25.446 -18.753 -21.245 1.00 95.44 168 GLN A N 1
ATOM 1374 C CA . GLN A 1 168 ? 25.424 -19.294 -22.609 1.00 95.44 168 GLN A CA 1
ATOM 1375 C C . GLN A 1 168 ? 26.460 -20.414 -22.804 1.00 95.44 168 GLN A C 1
ATOM 1377 O O . GLN A 1 168 ? 26.139 -21.441 -23.409 1.00 95.44 168 GLN A O 1
ATOM 1382 N N . TRP A 1 169 ? 27.657 -20.292 -22.230 1.00 94.25 169 TRP A N 1
ATOM 1383 C CA . TRP A 1 169 ? 28.698 -21.322 -22.334 1.00 94.25 169 TRP A CA 1
ATOM 1384 C C . TRP A 1 169 ? 28.557 -22.481 -21.339 1.00 94.25 169 TRP A C 1
ATOM 1386 O O . TRP A 1 169 ? 29.172 -23.530 -21.537 1.00 94.25 169 TRP A O 1
ATOM 1396 N N . PHE A 1 170 ? 27.680 -22.367 -20.339 1.00 93.19 170 PHE A N 1
ATOM 1397 C CA . PHE A 1 170 ? 27.367 -23.443 -19.390 1.00 93.19 170 PHE A CA 1
ATOM 1398 C C . PHE A 1 170 ? 26.591 -24.622 -20.022 1.00 93.19 170 PHE A C 1
ATOM 1400 O O . PHE A 1 170 ? 26.413 -25.681 -19.413 1.00 93.19 170 PHE A O 1
ATOM 1407 N N . GLY A 1 171 ? 26.138 -24.469 -21.272 1.00 91.56 171 GLY A N 1
ATOM 1408 C CA . GLY A 1 171 ? 25.562 -25.545 -22.078 1.00 91.56 171 GLY A CA 1
ATOM 1409 C C . GLY A 1 171 ? 24.258 -26.116 -21.509 1.00 91.56 171 GLY A C 1
ATOM 1410 O O . GLY A 1 171 ? 23.387 -25.392 -21.036 1.00 91.56 171 GLY A O 1
ATOM 1411 N N . SER A 1 172 ? 24.094 -27.441 -21.554 1.00 90.44 172 SER A N 1
ATOM 1412 C CA . SER A 1 172 ? 22.826 -28.098 -21.195 1.00 90.44 172 SER A CA 1
ATOM 1413 C C . SER A 1 172 ? 22.467 -28.033 -19.705 1.00 90.44 172 SER A C 1
ATOM 1415 O O . SER A 1 172 ? 21.332 -28.337 -19.348 1.00 90.44 172 SER A O 1
ATOM 1417 N N . GLN A 1 173 ? 23.410 -27.665 -18.829 1.00 95.00 173 GLN A N 1
ATOM 1418 C CA . GLN A 1 173 ? 23.179 -27.562 -17.382 1.00 95.00 173 GLN A CA 1
ATOM 1419 C C . GLN A 1 173 ? 22.572 -26.213 -16.962 1.00 95.00 173 GLN A C 1
ATOM 1421 O O . GLN A 1 173 ? 22.179 -26.061 -15.807 1.00 95.00 173 GLN A O 1
ATOM 1426 N N . ARG A 1 174 ? 22.446 -25.239 -17.880 1.00 95.44 174 ARG A N 1
ATOM 1427 C CA . ARG A 1 174 ? 21.871 -23.910 -17.598 1.00 95.44 174 ARG A CA 1
ATOM 1428 C C . ARG A 1 174 ? 20.508 -23.984 -16.919 1.00 95.44 174 ARG A C 1
ATOM 1430 O O . ARG A 1 174 ? 20.298 -23.348 -15.892 1.00 95.44 174 ARG A O 1
ATOM 1437 N N . LYS A 1 175 ? 19.585 -24.769 -17.486 1.00 95.38 175 LYS A N 1
ATOM 1438 C CA . LYS A 1 175 ? 18.214 -24.880 -16.972 1.00 95.38 175 LYS A CA 1
ATOM 1439 C C . LYS A 1 175 ? 18.196 -25.415 -15.535 1.00 95.38 175 LYS A C 1
ATOM 1441 O O . LYS A 1 175 ? 17.523 -24.839 -14.687 1.00 95.38 175 LYS A O 1
ATOM 1446 N N . GLU A 1 176 ? 18.967 -26.468 -15.260 1.00 95.88 176 GLU A N 1
ATOM 1447 C CA . GLU A 1 176 ? 19.099 -27.037 -13.912 1.00 95.88 176 GLU A CA 1
ATOM 1448 C C . GLU A 1 176 ? 19.676 -26.009 -12.932 1.00 95.88 176 GLU A C 1
ATOM 1450 O O . GLU A 1 176 ? 19.220 -25.907 -11.796 1.00 95.88 176 GLU A O 1
ATOM 1455 N N . LEU A 1 177 ? 20.645 -25.204 -13.376 1.00 96.56 177 LEU A N 1
ATOM 1456 C CA . LEU A 1 177 ? 21.229 -24.149 -12.559 1.00 96.56 177 LEU A CA 1
ATOM 1457 C C . LEU A 1 177 ? 20.212 -23.046 -12.223 1.00 96.56 177 LEU A C 1
ATOM 1459 O O . LEU A 1 177 ? 20.102 -22.674 -11.056 1.00 96.56 177 LEU A O 1
ATOM 1463 N N . ILE A 1 178 ? 19.444 -22.566 -13.208 1.00 97.38 178 ILE A N 1
ATOM 1464 C CA . ILE A 1 178 ? 18.375 -21.572 -13.005 1.00 97.38 178 ILE A CA 1
ATOM 1465 C C . ILE A 1 178 ? 17.326 -22.115 -12.022 1.00 97.38 178 ILE A C 1
ATOM 1467 O O . ILE A 1 178 ? 16.976 -21.436 -11.057 1.00 97.38 178 ILE A O 1
ATOM 1471 N N . GLU A 1 179 ? 16.873 -23.360 -12.208 1.00 96.69 179 GLU A N 1
ATOM 1472 C CA . GLU A 1 179 ? 15.922 -24.032 -11.310 1.00 96.69 179 GLU A CA 1
ATOM 1473 C C . GLU A 1 179 ? 16.480 -24.187 -9.886 1.00 96.69 179 GLU A C 1
ATOM 1475 O O . GLU A 1 179 ? 15.787 -23.920 -8.898 1.00 96.69 179 GLU A O 1
ATOM 1480 N N . LYS A 1 180 ? 17.750 -24.582 -9.758 1.00 96.31 180 LYS A N 1
ATOM 1481 C CA . LYS A 1 180 ? 18.436 -24.733 -8.471 1.00 96.31 180 LYS A CA 1
ATOM 1482 C C . LYS A 1 180 ? 18.570 -23.399 -7.738 1.00 96.31 180 LYS A C 1
ATOM 1484 O O . LYS A 1 180 ? 18.349 -23.358 -6.528 1.00 96.31 180 LYS A O 1
ATOM 1489 N N . THR A 1 181 ? 18.924 -22.320 -8.436 1.00 96.88 181 THR A N 1
ATOM 1490 C CA . THR A 1 181 ? 18.972 -20.980 -7.837 1.00 96.88 181 THR A CA 1
ATOM 1491 C C . THR A 1 181 ? 17.577 -20.564 -7.404 1.00 96.88 181 THR A C 1
ATOM 1493 O O . THR A 1 181 ? 17.367 -20.312 -6.222 1.00 96.88 181 THR A O 1
ATOM 1496 N N . PHE A 1 182 ? 16.598 -20.611 -8.310 1.00 96.88 182 PHE A N 1
ATOM 1497 C CA . PHE A 1 182 ? 15.222 -20.210 -8.028 1.00 96.88 182 PHE A CA 1
ATOM 1498 C C . PHE A 1 182 ? 14.621 -20.942 -6.824 1.00 96.88 182 PHE A C 1
ATOM 1500 O O . PHE A 1 182 ? 13.983 -20.327 -5.979 1.00 96.88 182 PHE A O 1
ATOM 1507 N N . THR A 1 183 ? 14.830 -22.254 -6.699 1.00 96.25 183 THR A N 1
ATOM 1508 C CA . THR A 1 183 ? 14.253 -23.055 -5.602 1.00 96.25 183 THR A CA 1
ATOM 1509 C C . THR A 1 183 ? 14.807 -22.713 -4.219 1.00 96.25 183 THR A C 1
ATOM 1511 O O . THR A 1 183 ? 14.085 -22.900 -3.238 1.00 96.25 183 THR A O 1
ATOM 1514 N N . ARG A 1 184 ? 16.037 -22.191 -4.132 1.00 95.19 184 ARG A N 1
ATOM 1515 C CA . ARG A 1 184 ? 16.669 -21.754 -2.874 1.00 95.19 184 ARG A CA 1
ATOM 1516 C C . ARG A 1 184 ? 16.172 -20.401 -2.377 1.00 95.19 184 ARG A C 1
ATOM 1518 O O . ARG A 1 184 ? 16.288 -20.135 -1.185 1.00 95.19 184 ARG A O 1
ATOM 1525 N N . LEU A 1 185 ? 15.668 -19.569 -3.281 1.00 93.81 185 LEU A N 1
ATOM 1526 C CA . LEU A 1 185 ? 15.206 -18.222 -2.974 1.00 93.81 185 LEU A CA 1
ATOM 1527 C C . LEU A 1 185 ? 13.867 -18.257 -2.226 1.00 93.81 185 LEU A C 1
ATOM 1529 O O . LEU A 1 185 ? 13.007 -19.121 -2.465 1.00 93.81 185 LEU A O 1
ATOM 1533 N N . ASN A 1 186 ? 13.671 -17.297 -1.326 1.00 90.06 186 ASN A N 1
ATOM 1534 C CA . ASN A 1 186 ? 12.373 -17.077 -0.698 1.00 90.06 186 ASN A CA 1
ATOM 1535 C C . ASN A 1 186 ? 11.359 -16.514 -1.721 1.00 90.06 186 ASN A C 1
ATOM 1537 O O . ASN A 1 186 ? 11.714 -16.181 -2.850 1.00 90.06 186 ASN A O 1
ATOM 1541 N N . THR A 1 187 ? 10.069 -16.452 -1.374 1.00 89.12 187 THR A N 1
ATOM 1542 C CA . THR A 1 187 ? 9.013 -16.026 -2.320 1.00 89.12 187 THR A CA 1
ATOM 1543 C C . THR A 1 187 ? 9.288 -14.662 -2.938 1.00 89.12 187 THR A C 1
ATOM 1545 O O . THR A 1 187 ? 9.020 -14.461 -4.117 1.00 89.12 187 THR A O 1
ATOM 1548 N N . VAL A 1 188 ? 9.823 -13.740 -2.153 1.00 86.88 188 VAL A N 1
ATOM 1549 C CA . VAL A 1 188 ? 10.044 -12.366 -2.569 1.00 86.88 188 VAL A CA 1
ATOM 1550 C C . VAL A 1 188 ? 11.295 -12.264 -3.449 1.00 86.88 188 VAL A C 1
ATOM 1552 O O . VAL A 1 188 ? 11.235 -11.729 -4.551 1.00 86.88 188 VAL A O 1
ATOM 1555 N N . GLU A 1 189 ? 12.392 -12.906 -3.048 1.00 90.38 189 GLU A N 1
ATOM 1556 C CA . GLU A 1 189 ? 13.600 -13.035 -3.874 1.00 90.38 189 GLU A CA 1
ATOM 1557 C C . GLU A 1 189 ? 13.312 -13.729 -5.213 1.00 90.38 189 GLU A C 1
ATOM 1559 O O . GLU A 1 189 ? 13.886 -13.368 -6.235 1.00 90.38 189 GLU A O 1
ATOM 1564 N N . LYS A 1 190 ? 12.397 -14.707 -5.241 1.00 94.81 190 LYS A N 1
ATOM 1565 C CA . LYS A 1 190 ? 11.941 -15.353 -6.480 1.00 94.81 190 LYS A CA 1
ATOM 1566 C C . LYS A 1 190 ? 11.235 -14.382 -7.427 1.00 94.81 190 LYS A C 1
ATOM 1568 O O . LYS A 1 190 ? 11.386 -14.530 -8.638 1.00 94.81 190 LYS A O 1
ATOM 1573 N N . LEU A 1 191 ? 10.457 -13.430 -6.904 1.00 93.00 191 LEU A N 1
ATOM 1574 C CA . LEU A 1 191 ? 9.799 -12.405 -7.721 1.00 93.00 191 LEU A CA 1
ATOM 1575 C C . LEU A 1 191 ? 10.848 -11.503 -8.374 1.00 93.00 191 LEU A C 1
ATOM 1577 O O . LEU A 1 191 ? 10.867 -11.371 -9.597 1.00 93.00 191 LEU A O 1
ATOM 1581 N N . ASP A 1 192 ? 11.795 -10.991 -7.587 1.00 90.75 192 ASP A N 1
ATOM 1582 C CA . ASP A 1 192 ? 12.910 -10.201 -8.114 1.00 90.75 192 ASP A CA 1
ATOM 1583 C C . ASP A 1 192 ? 13.766 -10.980 -9.112 1.00 90.75 192 ASP A C 1
ATOM 1585 O O . ASP A 1 192 ? 14.129 -10.449 -10.164 1.00 90.75 192 ASP A O 1
ATOM 1589 N N . PHE A 1 193 ? 14.021 -12.258 -8.836 1.00 95.50 193 PHE A N 1
ATOM 1590 C CA . PHE A 1 193 ? 14.751 -13.138 -9.736 1.00 95.50 193 PHE A CA 1
ATOM 1591 C C . PHE A 1 193 ? 14.053 -13.301 -11.087 1.00 95.50 193 PHE A C 1
ATOM 1593 O O . PHE A 1 193 ? 14.709 -13.224 -12.120 1.00 95.50 193 PHE A O 1
ATOM 1600 N N . LEU A 1 194 ? 12.727 -13.477 -11.111 1.00 95.62 194 LEU A N 1
ATOM 1601 C CA . LEU A 1 194 ? 11.962 -13.550 -12.362 1.00 95.62 194 LEU A CA 1
ATOM 1602 C C . LEU A 1 194 ? 12.028 -12.243 -13.150 1.00 95.62 194 LEU A C 1
ATOM 1604 O O . LEU A 1 194 ? 12.193 -12.268 -14.369 1.00 95.62 194 LEU A O 1
ATOM 1608 N N . ASN A 1 195 ? 11.953 -11.107 -12.457 1.00 91.44 195 ASN A N 1
ATOM 1609 C CA . ASN A 1 195 ? 12.121 -9.804 -13.090 1.00 91.44 195 ASN A CA 1
ATOM 1610 C C . ASN A 1 195 ? 13.531 -9.647 -13.678 1.00 91.44 195 ASN A C 1
ATOM 1612 O O . ASN A 1 195 ? 13.682 -9.113 -14.775 1.00 91.44 195 ASN A O 1
ATOM 1616 N N . TYR A 1 196 ? 14.559 -10.147 -12.992 1.00 94.69 196 TYR A N 1
ATOM 1617 C CA . TYR A 1 196 ? 15.929 -10.133 -13.495 1.00 94.69 196 TYR A CA 1
ATOM 1618 C C . TYR A 1 196 ? 16.154 -11.120 -14.653 1.00 94.69 196 TYR A C 1
ATOM 1620 O O . TYR A 1 196 ? 16.871 -10.813 -15.602 1.00 94.69 196 TYR A O 1
ATOM 1628 N N . LEU A 1 197 ? 15.486 -12.276 -14.660 1.00 96.12 197 LEU A N 1
ATOM 1629 C CA . LEU A 1 197 ? 15.534 -13.199 -15.795 1.00 96.12 197 LEU A CA 1
ATOM 1630 C C . LEU A 1 197 ? 14.991 -12.570 -17.087 1.00 96.12 197 LEU A C 1
ATOM 1632 O O . LEU A 1 197 ? 15.498 -12.897 -18.158 1.00 96.12 197 LEU A O 1
ATOM 1636 N N . ASN A 1 198 ? 14.046 -11.624 -17.012 1.00 94.25 198 ASN A N 1
ATOM 1637 C CA . ASN A 1 198 ? 13.630 -10.846 -18.187 1.00 94.25 198 ASN A CA 1
ATOM 1638 C C . ASN A 1 198 ? 14.791 -10.041 -18.771 1.00 94.25 198 ASN A C 1
ATOM 1640 O O . ASN A 1 198 ? 15.027 -10.087 -19.973 1.00 94.25 198 ASN A O 1
ATOM 1644 N N . THR A 1 199 ? 15.562 -9.364 -17.917 1.00 94.31 199 THR A N 1
ATOM 1645 C CA . THR A 1 199 ? 16.782 -8.641 -18.303 1.00 94.31 199 THR A CA 1
ATOM 1646 C C . THR A 1 199 ? 17.778 -9.572 -18.997 1.00 94.31 199 THR A C 1
ATOM 1648 O O . THR A 1 199 ? 18.278 -9.231 -20.070 1.00 94.31 199 THR A O 1
ATOM 1651 N N . ILE A 1 200 ? 18.044 -10.749 -18.416 1.00 96.31 200 ILE A N 1
ATOM 1652 C CA . ILE A 1 200 ? 18.975 -11.739 -18.980 1.00 96.31 200 ILE A CA 1
ATOM 1653 C C . ILE A 1 200 ? 18.475 -12.256 -20.330 1.00 96.31 200 ILE A C 1
ATOM 1655 O O . ILE A 1 200 ? 19.226 -12.230 -21.301 1.00 96.31 200 ILE A O 1
ATOM 1659 N N . GLY A 1 201 ? 17.211 -12.679 -20.420 1.00 96.56 201 GLY A N 1
ATOM 1660 C CA . GLY A 1 201 ? 16.627 -13.192 -21.658 1.00 96.56 201 GLY A CA 1
ATOM 1661 C C . GLY A 1 201 ? 16.616 -12.138 -22.764 1.00 96.56 201 GLY A C 1
ATOM 1662 O O . GLY A 1 201 ? 17.132 -12.386 -23.852 1.00 96.56 201 GLY A O 1
ATOM 1663 N N . SER A 1 202 ? 16.115 -10.937 -22.476 1.00 94.69 202 SER A N 1
ATOM 1664 C CA . SER A 1 202 ? 16.086 -9.826 -23.432 1.00 94.69 202 SER A CA 1
ATOM 1665 C C . SER A 1 202 ? 17.493 -9.413 -23.877 1.00 94.69 202 SER A C 1
ATOM 1667 O O . SER A 1 202 ? 17.711 -9.136 -25.053 1.00 94.69 202 SER A O 1
ATOM 1669 N N . SER A 1 203 ? 18.484 -9.419 -22.974 1.00 94.19 203 SER A N 1
ATOM 1670 C CA . SER A 1 203 ? 19.877 -9.138 -23.349 1.00 94.19 203 SER A CA 1
ATOM 1671 C C . SER A 1 203 ? 20.501 -10.252 -24.189 1.00 94.19 203 SER A C 1
ATOM 1673 O O . SER A 1 203 ? 21.267 -9.956 -25.102 1.00 94.19 203 SER A O 1
ATOM 1675 N N . ALA A 1 204 ? 20.199 -11.516 -23.888 1.00 95.38 204 ALA A N 1
ATOM 1676 C CA . ALA A 1 204 ? 20.696 -12.655 -24.650 1.00 95.38 204 ALA A CA 1
ATOM 1677 C C . ALA A 1 204 ? 20.172 -12.617 -26.094 1.00 95.38 204 ALA A C 1
ATOM 1679 O O . ALA A 1 204 ? 20.946 -12.766 -27.040 1.00 95.38 204 ALA A O 1
ATOM 1680 N N . LEU A 1 205 ? 18.882 -12.308 -26.250 1.00 93.62 205 LEU A N 1
ATOM 1681 C CA . LEU A 1 205 ? 18.236 -12.114 -27.544 1.00 93.62 205 LEU A CA 1
ATOM 1682 C C . LEU A 1 205 ? 18.835 -10.930 -28.323 1.00 93.62 205 LEU A C 1
ATOM 1684 O O . LEU A 1 205 ? 19.164 -11.071 -29.497 1.00 93.62 205 LEU A O 1
ATOM 1688 N N . ALA A 1 206 ? 19.026 -9.776 -27.674 1.00 90.56 206 ALA A N 1
ATOM 1689 C CA . ALA A 1 206 ? 19.589 -8.583 -28.314 1.00 90.56 206 ALA A CA 1
ATOM 1690 C C . ALA A 1 206 ? 21.012 -8.797 -28.860 1.00 90.56 206 ALA A C 1
ATOM 1692 O O . ALA A 1 206 ? 21.409 -8.171 -29.843 1.00 90.56 206 ALA A O 1
ATOM 1693 N N . GLN A 1 207 ? 21.787 -9.681 -28.231 1.00 89.69 207 GLN A N 1
ATOM 1694 C CA . GLN A 1 207 ? 23.147 -10.006 -28.651 1.00 89.69 207 GLN A CA 1
ATOM 1695 C C . GLN A 1 207 ? 23.204 -10.988 -29.835 1.00 89.69 207 GLN A C 1
ATOM 1697 O O . GLN A 1 207 ? 24.221 -11.040 -30.528 1.00 89.69 207 GLN A O 1
ATOM 1702 N N . GLY A 1 208 ? 22.149 -11.777 -30.069 1.00 87.31 208 GLY A N 1
ATOM 1703 C CA . GLY A 1 208 ? 22.004 -12.700 -31.204 1.00 87.31 208 GLY A CA 1
ATOM 1704 C C . GLY A 1 208 ? 22.936 -13.921 -31.222 1.00 87.31 208 GLY A C 1
ATOM 1705 O O . GLY A 1 208 ? 22.751 -14.821 -32.036 1.00 87.31 208 GLY A O 1
ATOM 1706 N N . TRP A 1 209 ? 23.952 -13.985 -30.353 1.00 90.75 209 TRP A N 1
ATOM 1707 C CA . TRP A 1 209 ? 24.811 -15.168 -30.182 1.00 90.75 209 TRP A CA 1
ATOM 1708 C C . TRP A 1 209 ? 24.415 -16.034 -28.976 1.00 90.75 209 TRP A C 1
ATOM 1710 O O . TRP A 1 209 ? 24.912 -17.153 -28.839 1.00 90.75 209 TRP A O 1
ATOM 1720 N N . ALA A 1 210 ? 23.516 -15.538 -28.119 1.00 93.81 210 ALA A N 1
ATOM 1721 C CA . ALA A 1 210 ? 23.051 -16.199 -26.899 1.00 93.81 210 ALA A CA 1
ATOM 1722 C C . ALA A 1 210 ? 21.581 -16.663 -26.990 1.00 93.81 210 ALA A C 1
ATOM 1724 O O . ALA A 1 210 ? 20.887 -16.767 -25.979 1.00 93.81 210 ALA A O 1
ATOM 1725 N N . ASP A 1 211 ? 21.095 -16.971 -28.196 1.00 92.50 211 ASP A N 1
ATOM 1726 C CA . ASP A 1 211 ? 19.698 -17.361 -28.438 1.00 92.50 211 ASP A CA 1
ATOM 1727 C C . ASP A 1 211 ? 19.272 -18.595 -27.622 1.00 92.50 211 ASP A C 1
ATOM 1729 O O . ASP A 1 211 ? 18.146 -18.661 -27.126 1.00 92.50 211 ASP A O 1
ATOM 1733 N N . ASP A 1 212 ? 20.169 -19.567 -27.425 1.00 94.38 212 ASP A N 1
ATOM 1734 C CA . ASP A 1 212 ? 19.865 -20.756 -26.620 1.00 94.38 212 ASP A CA 1
ATOM 1735 C C . ASP A 1 212 ? 19.555 -20.397 -25.159 1.00 94.38 212 ASP A C 1
ATOM 1737 O O . ASP A 1 212 ? 18.622 -20.955 -24.577 1.00 94.38 212 ASP A O 1
ATOM 1741 N N . LEU A 1 213 ? 20.296 -19.448 -24.573 1.00 96.50 213 LEU A N 1
ATOM 1742 C CA . LEU A 1 213 ? 20.003 -18.922 -23.242 1.00 96.50 213 LEU A CA 1
ATOM 1743 C C . LEU A 1 213 ? 18.635 -18.229 -23.211 1.00 96.50 213 LEU A C 1
ATOM 1745 O O . LEU A 1 213 ? 17.861 -18.486 -22.289 1.00 96.50 213 LEU A O 1
ATOM 1749 N N . TYR A 1 214 ? 18.304 -17.407 -24.215 1.00 96.44 214 TYR A N 1
ATOM 1750 C CA . TYR A 1 214 ? 16.974 -16.794 -24.317 1.00 96.44 214 TYR A CA 1
ATOM 1751 C C . TYR A 1 214 ? 15.866 -17.858 -24.300 1.00 96.44 214 TYR A C 1
ATOM 1753 O O . TYR A 1 214 ? 14.928 -17.763 -23.505 1.00 96.44 214 TYR A O 1
ATOM 1761 N N . TYR A 1 215 ? 15.989 -18.909 -25.117 1.00 95.69 215 TYR A N 1
ATOM 1762 C CA . TYR A 1 215 ? 14.991 -19.980 -25.165 1.00 95.69 215 TYR A CA 1
ATOM 1763 C C . TYR A 1 215 ? 14.914 -20.786 -23.864 1.00 95.69 215 TYR A C 1
ATOM 1765 O O . TYR A 1 215 ? 13.816 -21.184 -23.470 1.00 95.69 215 TYR A O 1
ATOM 1773 N N . ASP A 1 216 ? 16.037 -21.017 -23.181 1.00 97.06 216 ASP A N 1
ATOM 1774 C CA . ASP A 1 216 ? 16.050 -21.692 -21.879 1.00 97.06 216 ASP A CA 1
ATOM 1775 C C . ASP A 1 216 ? 15.356 -20.850 -20.799 1.00 97.06 216 ASP A C 1
ATOM 1777 O O . ASP A 1 216 ? 14.555 -21.389 -20.030 1.00 97.06 216 ASP A O 1
ATOM 1781 N N . VAL A 1 217 ? 15.591 -19.533 -20.780 1.00 97.50 217 VAL A N 1
ATOM 1782 C CA . VAL A 1 217 ? 14.898 -18.595 -19.884 1.00 97.50 217 VAL A CA 1
ATOM 1783 C C . VAL A 1 217 ? 13.402 -18.561 -20.196 1.00 97.50 217 VAL A C 1
ATOM 1785 O O . VAL A 1 217 ? 12.590 -18.760 -19.291 1.00 97.50 217 VAL A O 1
ATOM 1788 N N . LEU A 1 218 ? 13.022 -18.388 -21.469 1.00 97.38 218 LEU A N 1
ATOM 1789 C CA . LEU A 1 218 ? 11.623 -18.369 -21.910 1.00 97.38 218 LEU A CA 1
ATOM 1790 C C . LEU A 1 218 ? 10.892 -19.667 -21.538 1.00 97.38 218 LEU A C 1
ATOM 1792 O O . LEU A 1 218 ? 9.739 -19.647 -21.094 1.00 97.38 218 LEU A O 1
ATOM 1796 N N . LYS A 1 219 ? 11.564 -20.809 -21.704 1.00 96.88 219 LYS A N 1
ATOM 1797 C CA . LYS A 1 219 ? 11.029 -22.115 -21.327 1.00 96.88 219 LYS A CA 1
ATOM 1798 C C . LYS A 1 219 ? 10.867 -22.230 -19.815 1.00 96.88 219 LYS A C 1
ATOM 1800 O O . LYS A 1 219 ? 9.811 -22.662 -19.371 1.00 96.88 219 LYS A O 1
ATOM 1805 N N . PHE A 1 220 ? 11.863 -21.822 -19.032 1.00 97.81 220 PHE A N 1
ATOM 1806 C CA . PHE A 1 220 ? 11.787 -21.843 -17.572 1.00 97.81 220 PHE A CA 1
ATOM 1807 C C . PHE A 1 220 ? 10.611 -21.002 -17.045 1.00 97.81 220 PHE A C 1
ATOM 1809 O O . PHE A 1 220 ? 9.810 -21.505 -16.257 1.00 97.81 220 PHE A O 1
ATOM 1816 N N . VAL A 1 221 ? 10.434 -19.765 -17.529 1.00 97.94 221 VAL A N 1
ATOM 1817 C CA . VAL A 1 221 ? 9.290 -18.929 -17.112 1.00 97.94 221 VAL A CA 1
ATOM 1818 C C . VAL A 1 221 ? 7.952 -19.502 -17.592 1.00 97.94 221 VAL A C 1
ATOM 1820 O O . VAL A 1 221 ? 6.965 -19.443 -16.864 1.00 97.94 221 VAL A O 1
ATOM 1823 N N . SER A 1 222 ? 7.914 -20.136 -18.768 1.00 97.44 222 SER A N 1
ATOM 1824 C CA . SER A 1 222 ? 6.714 -20.827 -19.260 1.00 97.44 222 SER A CA 1
ATOM 1825 C C . SER A 1 222 ? 6.358 -22.054 -18.414 1.00 97.44 222 SER A C 1
ATOM 1827 O O . SER A 1 222 ? 5.180 -22.290 -18.147 1.00 97.44 222 SER A O 1
ATOM 1829 N N . ASP A 1 223 ? 7.359 -22.817 -17.968 1.00 97.56 223 ASP A N 1
ATOM 1830 C CA . ASP A 1 223 ? 7.178 -23.975 -17.089 1.00 97.56 223 ASP A CA 1
ATOM 1831 C C . ASP A 1 223 ? 6.624 -23.528 -15.718 1.00 97.56 223 ASP A C 1
ATOM 1833 O O . ASP A 1 223 ? 5.694 -24.148 -15.197 1.00 97.56 223 ASP A O 1
ATOM 1837 N N . LEU A 1 224 ? 7.115 -22.408 -15.166 1.00 97.38 224 LEU A N 1
ATOM 1838 C CA . LEU A 1 224 ? 6.593 -21.810 -13.927 1.00 97.38 224 LEU A CA 1
ATOM 1839 C C . LEU A 1 224 ? 5.166 -21.261 -14.068 1.00 97.38 224 LEU A C 1
ATOM 1841 O O . LEU A 1 224 ? 4.352 -21.416 -13.155 1.00 97.38 224 LEU A O 1
ATOM 1845 N N . GLU A 1 225 ? 4.841 -20.632 -15.199 1.00 96.75 225 GLU A N 1
ATOM 1846 C CA . GLU A 1 225 ? 3.476 -20.185 -15.497 1.00 96.75 225 GLU A CA 1
ATOM 1847 C C . GLU A 1 225 ? 2.506 -21.381 -15.584 1.00 96.75 225 GLU A C 1
ATOM 1849 O O . GLU A 1 225 ? 1.368 -21.316 -15.109 1.00 96.75 225 GLU A O 1
ATOM 1854 N N . ALA A 1 226 ? 2.944 -22.498 -16.169 1.00 96.56 226 ALA A N 1
ATOM 1855 C CA . ALA A 1 226 ? 2.121 -23.695 -16.312 1.00 96.56 226 ALA A CA 1
ATOM 1856 C C . ALA A 1 226 ? 1.963 -24.487 -14.999 1.00 96.56 226 ALA A C 1
ATOM 1858 O O . ALA A 1 226 ? 0.955 -25.182 -14.813 1.00 96.56 226 ALA A O 1
ATOM 1859 N N . ASP A 1 227 ? 2.930 -24.398 -14.080 1.00 96.56 227 ASP A N 1
ATOM 1860 C CA . ASP A 1 227 ? 2.904 -25.136 -12.820 1.00 96.56 227 ASP A CA 1
ATOM 1861 C C . ASP A 1 227 ? 1.890 -24.549 -11.831 1.00 96.56 227 ASP A C 1
ATOM 1863 O O . ASP A 1 227 ? 2.110 -23.555 -11.134 1.00 96.56 227 ASP A O 1
ATOM 1867 N N . LYS A 1 228 ? 0.756 -25.245 -11.706 1.00 93.06 228 LYS A N 1
ATOM 1868 C CA . LYS A 1 228 ? -0.327 -24.826 -10.818 1.00 93.06 228 LYS A CA 1
ATOM 1869 C C . LYS A 1 228 ? 0.014 -24.881 -9.328 1.00 93.06 228 LYS A C 1
ATOM 1871 O O . LYS A 1 228 ? -0.760 -24.332 -8.542 1.00 93.06 228 LYS A O 1
ATOM 1876 N N . LYS A 1 229 ? 1.111 -25.546 -8.947 1.00 94.38 229 LYS A N 1
ATOM 1877 C CA . LYS A 1 229 ? 1.591 -25.635 -7.562 1.00 94.38 229 LYS A CA 1
ATOM 1878 C C . LYS A 1 229 ? 2.393 -24.408 -7.140 1.00 94.38 229 LYS A C 1
ATOM 1880 O O . LYS A 1 229 ? 2.614 -24.238 -5.943 1.00 94.38 229 LYS A O 1
ATOM 1885 N N . GLN A 1 230 ? 2.833 -23.583 -8.091 1.00 94.06 230 GLN A N 1
ATOM 1886 C CA . GLN A 1 230 ? 3.549 -22.357 -7.772 1.00 94.06 230 GLN A CA 1
ATOM 1887 C C . GLN A 1 230 ? 2.654 -21.381 -7.018 1.00 94.06 230 GLN A C 1
ATOM 1889 O O . GLN A 1 230 ? 1.430 -21.352 -7.181 1.00 94.06 230 GLN A O 1
ATOM 1894 N N . HIS A 1 231 ? 3.306 -20.560 -6.201 1.00 93.00 231 HIS A N 1
ATOM 1895 C CA . HIS A 1 231 ? 2.662 -19.453 -5.518 1.00 93.00 231 HIS A CA 1
ATOM 1896 C C . HIS A 1 231 ? 1.999 -18.507 -6.534 1.00 93.00 231 HIS A C 1
ATOM 1898 O O . HIS A 1 231 ? 2.534 -18.284 -7.620 1.00 93.00 231 HIS A O 1
ATOM 1904 N N . LEU A 1 232 ? 0.855 -17.912 -6.184 1.00 93.69 232 LEU A N 1
ATOM 1905 C CA . LEU A 1 232 ? 0.086 -17.059 -7.094 1.00 93.69 232 LEU A CA 1
ATOM 1906 C C . LEU A 1 232 ? 0.927 -15.923 -7.697 1.00 93.69 232 LEU A C 1
ATOM 1908 O O . LEU A 1 232 ? 0.984 -15.778 -8.915 1.00 93.69 232 LEU A O 1
ATOM 1912 N N . PHE A 1 233 ? 1.613 -15.152 -6.848 1.00 94.12 233 PHE A N 1
ATOM 1913 C CA . PHE A 1 233 ? 2.459 -14.043 -7.302 1.00 94.12 233 PHE A CA 1
ATOM 1914 C C . PHE A 1 233 ? 3.592 -14.507 -8.225 1.00 94.12 233 PHE A C 1
ATOM 1916 O O . PHE A 1 233 ? 3.887 -13.837 -9.207 1.00 94.12 233 PHE A O 1
ATOM 1923 N N . ILE A 1 234 ? 4.163 -15.692 -7.978 1.00 95.50 234 ILE A N 1
ATOM 1924 C CA . ILE A 1 234 ? 5.173 -16.296 -8.859 1.00 95.50 234 ILE A CA 1
ATOM 1925 C C . ILE A 1 234 ? 4.571 -16.612 -10.226 1.00 95.50 234 ILE A C 1
ATOM 1927 O O . ILE A 1 234 ? 5.192 -16.339 -11.248 1.00 95.50 234 ILE A O 1
ATOM 1931 N N . ASN A 1 235 ? 3.347 -17.139 -10.259 1.00 95.12 235 ASN A N 1
ATOM 1932 C CA . ASN A 1 235 ? 2.646 -17.429 -11.504 1.00 95.12 235 ASN A CA 1
ATOM 1933 C C . ASN A 1 235 ? 2.367 -16.150 -12.316 1.00 95.12 235 ASN A C 1
ATOM 1935 O O . ASN A 1 235 ? 2.568 -16.140 -13.528 1.00 95.12 235 ASN A O 1
ATOM 1939 N N . TYR A 1 236 ? 1.964 -15.059 -11.655 1.00 94.62 236 TYR A N 1
ATOM 1940 C CA . TYR A 1 236 ? 1.741 -13.760 -12.306 1.00 94.62 236 TYR A CA 1
ATOM 1941 C C . TYR A 1 236 ? 3.039 -13.122 -12.799 1.00 94.62 236 TYR A C 1
ATOM 1943 O O . TYR A 1 236 ? 3.090 -12.664 -13.940 1.00 94.62 236 TYR A O 1
ATOM 1951 N N . ALA A 1 237 ? 4.101 -13.155 -11.992 1.00 94.12 237 ALA A N 1
ATOM 1952 C CA . ALA A 1 237 ? 5.422 -12.697 -12.410 1.00 94.12 237 ALA A CA 1
ATOM 1953 C C . ALA A 1 237 ? 5.938 -13.506 -13.611 1.00 94.12 237 ALA A C 1
ATOM 1955 O O . ALA A 1 237 ? 6.411 -12.919 -14.578 1.00 94.12 237 ALA A O 1
ATOM 1956 N N . ALA A 1 238 ? 5.775 -14.833 -13.605 1.00 96.50 238 ALA A N 1
ATOM 1957 C CA . ALA A 1 238 ? 6.172 -15.706 -14.710 1.00 96.50 238 ALA A CA 1
ATOM 1958 C C . ALA A 1 238 ? 5.373 -15.434 -16.000 1.00 96.50 238 ALA A C 1
ATOM 1960 O O . ALA A 1 238 ? 5.957 -15.373 -17.082 1.00 96.50 238 ALA A O 1
ATOM 1961 N N . ARG A 1 239 ? 4.055 -15.203 -15.898 1.00 95.62 239 ARG A N 1
ATOM 1962 C CA . ARG A 1 239 ? 3.219 -14.782 -17.036 1.00 95.62 239 ARG A CA 1
ATOM 1963 C C . ARG A 1 239 ? 3.681 -13.445 -17.605 1.00 95.62 239 ARG A C 1
ATOM 1965 O O . ARG A 1 239 ? 3.850 -13.326 -18.817 1.00 95.62 239 ARG A O 1
ATOM 1972 N N . SER A 1 240 ? 3.901 -12.456 -16.737 1.00 92.69 240 SER A N 1
ATOM 1973 C CA . SER A 1 240 ? 4.412 -11.143 -17.136 1.00 92.69 240 SER A CA 1
ATOM 1974 C C . SER A 1 240 ? 5.768 -11.274 -17.826 1.00 92.69 240 SER A C 1
ATOM 1976 O O . SER A 1 240 ? 5.962 -10.720 -18.901 1.00 92.69 240 SER A O 1
ATOM 1978 N N . ALA A 1 241 ? 6.680 -12.053 -17.244 1.00 94.38 241 ALA A N 1
ATOM 1979 C CA . ALA A 1 241 ? 8.004 -12.324 -17.783 1.00 94.38 241 ALA A CA 1
ATOM 1980 C C . ALA A 1 241 ? 7.946 -12.935 -19.188 1.00 94.38 241 ALA A C 1
ATOM 1982 O O . ALA A 1 241 ? 8.556 -12.432 -20.130 1.00 94.38 241 ALA A O 1
ATOM 1983 N N . LYS A 1 242 ? 7.129 -13.976 -19.362 1.00 96.44 242 LYS A N 1
ATOM 1984 C CA . LYS A 1 242 ? 6.897 -14.610 -20.661 1.00 96.44 242 LYS A CA 1
ATOM 1985 C C . LYS A 1 242 ? 6.321 -13.639 -21.692 1.00 96.44 242 LYS A C 1
ATOM 1987 O O . LYS A 1 242 ? 6.764 -13.652 -22.837 1.00 96.44 242 LYS A O 1
ATOM 1992 N N . ALA A 1 243 ? 5.348 -12.812 -21.307 1.00 93.38 243 ALA A N 1
ATOM 1993 C CA . ALA A 1 243 ? 4.764 -11.815 -22.200 1.00 93.38 243 ALA A CA 1
ATOM 1994 C C . ALA A 1 243 ? 5.810 -10.779 -22.641 1.00 93.38 243 ALA A C 1
ATOM 1996 O O . ALA A 1 243 ? 5.911 -10.488 -23.832 1.00 93.38 243 ALA A O 1
ATOM 1997 N N . THR A 1 244 ? 6.630 -10.286 -21.709 1.00 91.19 244 THR A N 1
ATOM 1998 C CA . THR A 1 244 ? 7.728 -9.354 -21.991 1.00 91.19 244 THR A CA 1
ATOM 1999 C C . THR A 1 244 ? 8.768 -9.969 -22.925 1.00 91.19 244 THR A C 1
ATOM 2001 O O . THR A 1 244 ? 9.093 -9.368 -23.943 1.00 91.19 244 THR A O 1
ATOM 2004 N N . LEU A 1 245 ? 9.242 -11.186 -22.642 1.00 94.25 245 LEU A N 1
ATOM 2005 C CA . LEU A 1 245 ? 10.210 -11.889 -23.494 1.00 94.25 245 LEU A CA 1
ATOM 2006 C C . LEU A 1 245 ? 9.641 -12.209 -24.882 1.00 94.25 245 LEU A C 1
ATOM 2008 O O . LEU A 1 245 ? 10.373 -12.168 -25.870 1.00 94.25 245 LEU A O 1
ATOM 2012 N N . GLY A 1 246 ? 8.347 -12.525 -24.968 1.00 93.38 246 GLY A N 1
ATOM 2013 C CA . GLY A 1 246 ? 7.651 -12.725 -26.237 1.00 93.38 246 GLY A CA 1
ATOM 2014 C C . GLY A 1 246 ? 7.535 -11.433 -27.045 1.00 93.38 246 GLY A C 1
ATOM 2015 O O . GLY A 1 246 ? 7.748 -11.460 -28.254 1.00 93.38 246 GLY A O 1
ATOM 2016 N N . LYS A 1 247 ? 7.258 -10.299 -26.384 1.00 90.62 247 LYS A N 1
ATOM 2017 C CA . LYS A 1 247 ? 7.268 -8.981 -27.029 1.00 90.62 247 LYS A CA 1
ATOM 2018 C C . LYS A 1 247 ? 8.666 -8.620 -27.516 1.00 90.62 247 LYS A C 1
ATOM 2020 O O . LYS A 1 247 ? 8.798 -8.216 -28.660 1.00 90.62 247 LYS A O 1
ATOM 2025 N N . GLU A 1 248 ? 9.693 -8.834 -26.697 1.00 90.19 248 GLU A N 1
ATOM 2026 C CA . GLU A 1 248 ? 11.085 -8.544 -27.058 1.00 90.19 248 GLU A CA 1
ATOM 2027 C C . GLU A 1 248 ? 11.542 -9.336 -28.297 1.00 90.19 248 GLU A C 1
ATOM 2029 O O . GLU A 1 248 ? 12.318 -8.831 -29.098 1.00 90.19 248 GLU A O 1
ATOM 2034 N N . MET A 1 249 ? 11.022 -10.554 -28.500 1.00 89.62 249 MET A N 1
ATOM 2035 C CA . MET A 1 249 ? 11.280 -11.352 -29.709 1.00 89.62 249 MET A CA 1
ATOM 2036 C C . MET A 1 249 ? 10.770 -10.689 -30.992 1.00 89.62 249 MET A C 1
ATOM 2038 O O . MET A 1 249 ? 11.378 -10.851 -32.046 1.00 89.62 249 MET A O 1
ATOM 2042 N N . VAL A 1 250 ? 9.642 -9.982 -30.906 1.00 86.88 250 VAL A N 1
ATOM 2043 C CA . VAL A 1 250 ? 8.985 -9.330 -32.049 1.00 86.88 250 VAL A CA 1
ATOM 2044 C C . VAL A 1 250 ? 9.478 -7.892 -32.214 1.00 86.88 250 VAL A C 1
ATOM 2046 O O . VAL A 1 250 ? 9.734 -7.441 -33.326 1.00 86.88 250 VAL A O 1
ATOM 2049 N N . GLU A 1 251 ? 9.637 -7.185 -31.099 1.00 86.19 251 GLU A N 1
ATOM 2050 C CA . GLU A 1 251 ? 10.046 -5.787 -31.004 1.00 86.19 251 GLU A CA 1
ATOM 2051 C C . GLU A 1 251 ? 11.208 -5.672 -30.003 1.00 86.19 251 GLU A C 1
ATOM 2053 O O . GLU A 1 251 ? 10.983 -5.319 -28.841 1.00 86.19 251 GLU A O 1
ATOM 2058 N N . PRO A 1 252 ? 12.454 -5.980 -30.416 1.00 85.25 252 PRO A N 1
ATOM 2059 C CA . PRO A 1 252 ? 13.609 -5.848 -29.541 1.00 85.25 252 PRO A CA 1
ATOM 2060 C C . PRO A 1 252 ? 13.762 -4.399 -29.086 1.00 85.25 252 PRO A C 1
ATOM 2062 O O . PRO A 1 252 ? 13.857 -3.478 -29.900 1.00 85.25 252 PRO A O 1
ATOM 2065 N N . THR A 1 253 ? 13.802 -4.193 -27.778 1.00 83.75 253 THR A N 1
ATOM 2066 C CA . THR A 1 253 ? 14.007 -2.876 -27.170 1.00 83.75 253 THR A CA 1
ATOM 2067 C C . THR A 1 253 ? 15.387 -2.700 -26.584 1.00 83.75 253 THR A C 1
ATOM 2069 O O . THR A 1 253 ? 15.813 -1.570 -26.342 1.00 83.75 253 THR A O 1
ATOM 2072 N N . ARG A 1 254 ? 16.128 -3.795 -26.418 1.00 83.06 254 ARG A N 1
ATOM 2073 C CA . ARG A 1 254 ? 17.546 -3.759 -26.091 1.00 83.06 254 ARG A CA 1
ATOM 2074 C C . ARG A 1 254 ? 18.398 -3.774 -27.355 1.00 83.06 254 ARG A C 1
ATOM 2076 O O . ARG A 1 254 ? 18.231 -4.608 -28.238 1.00 83.06 254 ARG A O 1
ATOM 2083 N N . GLY A 1 255 ? 19.341 -2.837 -27.418 1.00 77.25 255 GLY A N 1
ATOM 2084 C CA . GLY A 1 255 ? 20.427 -2.848 -28.397 1.00 77.25 255 GLY A CA 1
ATOM 2085 C C . GLY A 1 255 ? 21.668 -3.563 -27.860 1.00 77.25 255 GLY A C 1
ATOM 2086 O O . GLY A 1 255 ? 21.735 -3.909 -26.688 1.00 77.25 255 GLY A O 1
ATOM 2087 N N . VAL A 1 256 ? 22.684 -3.742 -28.706 1.00 71.62 256 VAL A N 1
ATOM 2088 C CA . VAL A 1 256 ? 24.023 -4.210 -28.279 1.00 71.62 256 VAL A CA 1
ATOM 2089 C C . VAL A 1 256 ? 24.847 -3.063 -27.673 1.00 71.62 256 VAL A C 1
ATOM 2091 O O . VAL A 1 256 ? 25.793 -3.281 -26.922 1.00 71.62 256 VAL A O 1
ATOM 2094 N N . THR A 1 257 ? 24.490 -1.821 -28.001 1.00 72.81 257 THR A N 1
ATOM 2095 C CA . THR A 1 257 ? 25.153 -0.611 -27.513 1.00 72.81 257 THR A CA 1
ATOM 2096 C C . THR A 1 257 ? 24.313 0.054 -26.438 1.00 72.81 257 THR A C 1
ATOM 2098 O O . THR A 1 257 ? 23.161 0.411 -26.690 1.00 72.81 257 THR A O 1
ATOM 2101 N N . PHE A 1 258 ? 24.915 0.306 -25.282 1.00 78.69 258 PHE A N 1
ATOM 2102 C CA . PHE A 1 258 ? 24.276 1.012 -24.177 1.00 78.69 258 PHE A CA 1
ATOM 2103 C C . PHE A 1 258 ? 25.116 2.217 -23.776 1.00 78.69 258 PHE A C 1
ATOM 2105 O O . PHE A 1 258 ? 26.342 2.204 -23.912 1.00 78.69 258 PHE A O 1
ATOM 2112 N N . ARG A 1 259 ? 24.471 3.261 -23.257 1.00 80.00 259 ARG A N 1
ATOM 2113 C CA . ARG A 1 259 ? 25.184 4.391 -22.657 1.00 80.00 259 ARG A CA 1
ATOM 2114 C C . ARG A 1 259 ? 25.481 4.070 -21.197 1.00 80.00 259 ARG A C 1
ATOM 2116 O O . ARG A 1 259 ? 24.631 3.523 -20.504 1.00 80.00 259 ARG A O 1
ATOM 2123 N N . SER A 1 260 ? 26.684 4.409 -20.739 1.00 79.25 260 SER A N 1
ATOM 2124 C CA . SER A 1 260 ? 27.017 4.348 -19.311 1.00 79.25 260 SER A CA 1
ATOM 2125 C C . SER A 1 260 ? 25.996 5.158 -18.509 1.00 79.25 260 SER A C 1
ATOM 2127 O O . SER A 1 260 ? 25.645 6.262 -18.925 1.00 79.25 260 SER A O 1
ATOM 2129 N N . GLY A 1 261 ? 25.506 4.614 -17.394 1.00 81.69 261 GLY A N 1
ATOM 2130 C CA . GLY A 1 261 ? 24.452 5.236 -16.587 1.00 81.69 261 GLY A CA 1
ATOM 2131 C C . GLY A 1 261 ? 23.024 4.902 -17.034 1.00 81.69 261 GLY A C 1
ATOM 2132 O O . GLY A 1 261 ? 22.073 5.283 -16.354 1.00 81.69 261 GLY A O 1
ATOM 2133 N N . ASP A 1 262 ? 22.834 4.171 -18.138 1.00 81.56 262 ASP A N 1
ATOM 2134 C CA . ASP A 1 262 ? 21.502 3.737 -18.558 1.00 81.56 262 ASP A CA 1
ATOM 2135 C C . ASP A 1 262 ? 20.973 2.611 -17.657 1.00 81.56 262 ASP A C 1
ATOM 2137 O O . ASP A 1 262 ? 21.301 1.433 -17.815 1.00 81.56 262 ASP A O 1
ATOM 2141 N N . ARG A 1 263 ? 20.106 2.980 -16.710 1.00 83.62 263 ARG A N 1
ATOM 2142 C CA . ARG A 1 263 ? 19.467 2.049 -15.767 1.00 83.62 263 ARG A CA 1
ATOM 2143 C C . ARG A 1 263 ? 18.648 0.951 -16.450 1.00 83.62 263 ARG A C 1
ATOM 2145 O O . ARG A 1 263 ? 18.515 -0.141 -15.900 1.00 83.62 263 ARG A O 1
ATOM 2152 N N . SER A 1 264 ? 18.168 1.186 -17.676 1.00 80.06 264 SER A N 1
ATOM 2153 C CA . SER A 1 264 ? 17.392 0.186 -18.418 1.00 80.06 264 SER A CA 1
ATOM 2154 C C . SER A 1 264 ? 18.205 -1.056 -18.797 1.00 80.06 264 SER A C 1
ATOM 2156 O O . SER A 1 264 ? 17.622 -2.073 -19.178 1.00 80.06 264 SER A O 1
ATOM 2158 N N . VAL A 1 265 ? 19.538 -1.007 -18.673 1.00 81.31 265 VAL A N 1
ATOM 2159 C CA . VAL A 1 265 ? 20.432 -2.141 -18.934 1.00 81.31 265 VAL A CA 1
ATOM 2160 C C . VAL A 1 265 ? 20.391 -3.149 -17.789 1.00 81.31 265 VAL A C 1
ATOM 2162 O O . VAL A 1 265 ? 20.229 -4.346 -18.040 1.00 81.31 265 VAL A O 1
ATOM 2165 N N . GLY A 1 266 ? 20.466 -2.679 -16.541 1.00 79.00 266 GLY A N 1
ATOM 2166 C CA . GLY A 1 266 ? 20.416 -3.533 -15.355 1.00 79.00 266 GLY A CA 1
ATOM 2167 C C . GLY A 1 266 ? 19.038 -4.131 -15.089 1.00 79.00 266 GLY A C 1
ATOM 2168 O O . GLY A 1 266 ? 18.936 -5.266 -14.621 1.00 79.00 266 GLY A O 1
ATOM 2169 N N . ARG A 1 267 ? 17.972 -3.408 -15.453 1.00 81.94 267 ARG A N 1
ATOM 2170 C CA . ARG A 1 267 ? 16.591 -3.879 -15.326 1.00 81.94 267 ARG A CA 1
ATOM 2171 C C . ARG A 1 267 ? 15.763 -3.455 -16.530 1.00 81.94 267 ARG A C 1
ATOM 2173 O O . ARG A 1 267 ? 15.752 -2.280 -16.880 1.00 81.94 267 ARG A O 1
ATOM 2180 N N . GLN A 1 268 ? 15.101 -4.404 -17.194 1.00 84.69 268 GLN A N 1
ATOM 2181 C CA . GLN A 1 268 ? 14.293 -4.092 -18.376 1.00 84.69 268 GLN A CA 1
ATOM 2182 C C . GLN A 1 268 ? 13.205 -3.070 -18.025 1.00 84.69 268 GLN A C 1
ATOM 2184 O O . GLN A 1 268 ? 12.418 -3.292 -17.106 1.00 84.69 268 GLN A O 1
ATOM 2189 N N . ALA A 1 269 ? 13.189 -1.953 -18.756 1.00 82.00 269 ALA A N 1
ATOM 2190 C CA . ALA A 1 269 ? 12.182 -0.920 -18.578 1.00 82.00 269 ALA A CA 1
ATOM 2191 C C . ALA A 1 269 ? 10.795 -1.461 -18.948 1.00 82.00 269 ALA A C 1
ATOM 2193 O O . ALA A 1 269 ? 10.647 -2.190 -19.935 1.00 82.00 269 ALA A O 1
ATOM 2194 N N . ASP A 1 270 ? 9.774 -1.078 -18.185 1.00 77.56 270 ASP A N 1
ATOM 2195 C CA . ASP A 1 270 ? 8.399 -1.371 -18.558 1.00 77.56 270 ASP A CA 1
ATOM 2196 C C . ASP A 1 270 ? 7.992 -0.414 -19.683 1.00 77.56 270 ASP A C 1
ATOM 2198 O O . ASP A 1 270 ? 7.709 0.768 -19.480 1.00 77.56 270 ASP A O 1
ATOM 2202 N N . GLN A 1 271 ? 7.973 -0.942 -20.906 1.00 64.94 271 GLN A N 1
ATOM 2203 C CA . GLN A 1 271 ? 7.615 -0.207 -22.121 1.00 64.94 271 GLN A CA 1
ATOM 2204 C C . GLN A 1 271 ? 6.178 0.348 -22.092 1.00 64.94 271 GLN A C 1
ATOM 2206 O O . GLN A 1 271 ? 5.805 1.129 -22.965 1.00 64.94 271 GLN A O 1
ATOM 2211 N N . GLY A 1 272 ? 5.356 -0.060 -21.118 1.00 56.62 272 GLY A N 1
ATOM 2212 C CA . GLY A 1 272 ? 3.997 0.426 -20.902 1.00 56.62 272 GLY A CA 1
ATOM 2213 C C . GLY A 1 272 ? 3.883 1.678 -20.028 1.00 56.62 272 GLY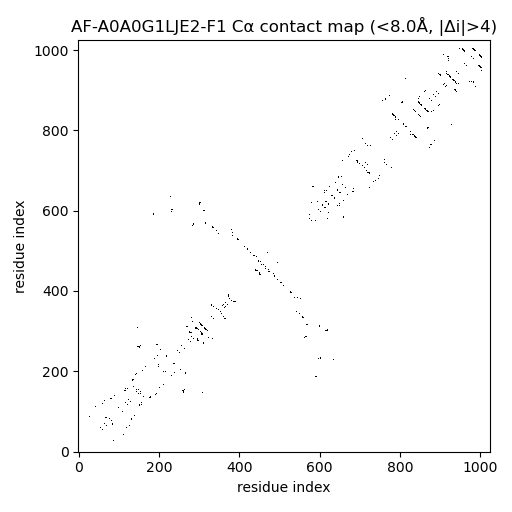 A C 1
ATOM 2214 O O . GLY A 1 272 ? 2.760 2.061 -19.696 1.00 56.62 272 GLY A O 1
ATOM 2215 N N . LEU A 1 273 ? 4.997 2.306 -19.634 1.00 55.53 273 LEU A N 1
ATOM 2216 C CA . LEU A 1 273 ? 5.011 3.480 -18.758 1.00 55.53 273 LEU A CA 1
ATOM 2217 C C . LEU A 1 273 ? 5.382 4.772 -19.509 1.00 55.53 273 LEU A C 1
ATOM 2219 O O . LEU A 1 273 ? 6.453 5.329 -19.268 1.00 55.53 273 LEU A O 1
ATOM 2223 N N . PRO A 1 274 ? 4.519 5.340 -20.376 1.00 58.78 274 PRO A N 1
ATOM 2224 C CA . PRO A 1 274 ? 4.609 6.777 -20.595 1.00 58.78 274 PRO A CA 1
ATOM 2225 C C . PRO A 1 274 ? 4.483 7.478 -19.231 1.00 58.78 274 PRO A C 1
ATOM 2227 O O . PRO A 1 274 ? 3.813 6.953 -18.331 1.00 58.78 274 PRO A O 1
ATOM 2230 N N . ILE A 1 275 ? 5.102 8.658 -19.075 1.00 62.09 275 ILE A N 1
ATOM 2231 C CA . ILE A 1 275 ? 4.759 9.589 -17.986 1.00 62.09 275 ILE A CA 1
ATOM 2232 C C . ILE A 1 275 ? 3.274 9.900 -18.178 1.00 62.09 275 ILE A C 1
ATOM 2234 O O . ILE A 1 275 ? 2.902 10.747 -18.993 1.00 62.09 275 ILE A O 1
ATOM 2238 N N . GLY A 1 276 ? 2.437 9.090 -17.534 1.00 74.31 276 GLY A N 1
ATOM 2239 C CA . GLY A 1 276 ? 1.009 9.054 -17.780 1.00 74.31 276 GLY A CA 1
ATOM 2240 C C . GLY A 1 276 ? 0.369 10.361 -17.346 1.00 74.31 276 GLY A C 1
ATOM 2241 O O . GLY A 1 276 ? 0.925 11.093 -16.525 1.00 74.31 276 GLY A O 1
ATOM 2242 N N . GLU A 1 277 ? -0.824 10.628 -17.870 1.00 81.69 277 GLU A N 1
ATOM 2243 C CA . GLU A 1 277 ? -1.666 11.747 -17.433 1.00 81.69 277 GLU A CA 1
ATOM 2244 C C . GLU A 1 277 ? -1.828 11.764 -15.905 1.00 81.69 277 GLU A C 1
ATOM 2246 O O . GLU A 1 277 ? -1.762 12.826 -15.296 1.00 81.69 277 GLU A O 1
ATOM 2251 N N . GLU A 1 278 ? -1.904 10.586 -15.274 1.00 86.44 278 GLU A N 1
ATOM 2252 C CA . GLU A 1 278 ? -1.927 10.429 -13.816 1.00 86.44 278 GLU A CA 1
ATOM 2253 C C . GLU A 1 278 ? -0.688 11.026 -13.127 1.00 86.44 278 GLU A C 1
ATOM 2255 O O . GLU A 1 278 ? -0.824 11.776 -12.165 1.00 86.44 278 GLU A O 1
ATOM 2260 N N . SER A 1 279 ? 0.520 10.748 -13.626 1.00 88.56 279 SER A N 1
ATOM 2261 C CA . SER A 1 279 ? 1.758 11.279 -13.039 1.00 88.56 279 SER A CA 1
ATOM 2262 C C . SER A 1 279 ? 1.806 12.798 -13.139 1.00 88.56 279 SER A C 1
ATOM 2264 O O . SER A 1 279 ? 2.174 13.472 -12.179 1.00 88.56 279 SER A O 1
ATOM 2266 N N . ARG A 1 280 ? 1.389 13.348 -14.288 1.00 83.56 280 ARG A N 1
ATOM 2267 C CA . ARG A 1 280 ? 1.302 14.802 -14.483 1.00 83.56 280 ARG A CA 1
ATOM 2268 C C . ARG A 1 280 ? 0.276 15.429 -13.541 1.00 83.56 280 ARG A C 1
ATOM 2270 O O . ARG A 1 280 ? 0.580 16.447 -12.934 1.00 83.56 280 ARG A O 1
ATOM 2277 N N . LEU A 1 281 ? -0.889 14.797 -13.382 1.00 84.88 281 LEU A N 1
ATOM 2278 C CA . LEU A 1 281 ? -1.946 15.242 -12.472 1.00 84.88 281 LEU A CA 1
ATOM 2279 C C . LEU A 1 281 ? -1.502 15.218 -11.004 1.00 84.88 281 LEU A C 1
ATOM 2281 O O . LEU A 1 281 ? -1.892 16.078 -10.225 1.00 84.88 281 LEU A O 1
ATOM 2285 N N . ILE A 1 282 ? -0.707 14.226 -10.607 1.00 89.12 282 ILE A N 1
ATOM 2286 C CA . ILE A 1 282 ? -0.167 14.148 -9.249 1.00 89.12 282 ILE A CA 1
ATOM 2287 C C . ILE A 1 282 ? 0.872 15.257 -9.033 1.00 89.12 282 ILE A C 1
ATOM 2289 O O . ILE A 1 282 ? 0.782 15.996 -8.055 1.00 89.12 282 ILE A O 1
ATOM 2293 N N . ILE A 1 283 ? 1.826 15.418 -9.958 1.00 87.06 283 ILE A N 1
ATOM 2294 C CA . ILE A 1 283 ? 2.872 16.452 -9.870 1.00 87.06 283 ILE A CA 1
ATOM 2295 C C . ILE A 1 283 ? 2.275 17.868 -9.922 1.00 87.06 283 ILE A C 1
ATOM 2297 O O . ILE A 1 283 ? 2.819 18.783 -9.312 1.00 87.06 283 ILE A O 1
ATOM 2301 N N . SER A 1 284 ? 1.145 18.085 -10.599 1.00 84.81 284 SER A N 1
ATOM 2302 C CA . SER A 1 284 ? 0.485 19.397 -10.595 1.00 84.81 284 SER A CA 1
ATOM 2303 C C . SER A 1 284 ? -0.195 19.778 -9.286 1.00 84.81 284 SER A C 1
ATOM 2305 O O . SER A 1 284 ? -0.651 20.916 -9.156 1.00 84.81 284 SER A O 1
ATOM 2307 N N . LYS A 1 285 ? -0.243 18.858 -8.316 1.00 88.31 285 LYS A N 1
ATOM 2308 C CA . LYS A 1 285 ? -0.878 19.064 -7.011 1.00 88.31 285 LYS A CA 1
ATOM 2309 C C . LYS A 1 285 ? 0.083 19.009 -5.828 1.00 88.31 285 LYS A C 1
ATOM 2311 O O . LYS A 1 285 ? -0.303 19.420 -4.741 1.00 88.31 285 LYS A O 1
ATOM 2316 N N . MET A 1 286 ? 1.315 18.535 -6.007 1.00 90.25 286 MET A N 1
ATOM 2317 C CA . MET A 1 286 ? 2.338 18.526 -4.953 1.00 90.25 286 MET A CA 1
ATOM 2318 C C . MET A 1 286 ? 3.698 18.941 -5.472 1.00 90.25 286 MET A C 1
ATOM 2320 O O . MET A 1 286 ? 4.060 18.674 -6.615 1.00 90.25 286 MET A O 1
ATOM 2324 N N . LYS A 1 287 ? 4.504 19.463 -4.554 1.00 88.31 287 LYS A N 1
ATOM 2325 C CA . LYS A 1 287 ? 5.950 19.482 -4.705 1.00 88.31 287 LYS A CA 1
ATOM 2326 C C . LYS A 1 287 ? 6.520 18.237 -4.016 1.00 88.31 287 LYS A C 1
ATOM 2328 O O . LYS A 1 287 ? 6.447 18.158 -2.791 1.00 88.31 287 LYS A O 1
ATOM 2333 N N . PRO A 1 288 ? 7.031 17.233 -4.743 1.00 88.81 288 PRO A N 1
ATOM 2334 C CA . PRO A 1 288 ? 7.701 16.127 -4.079 1.00 88.81 288 PRO A CA 1
ATOM 2335 C C . PRO A 1 288 ? 9.000 16.636 -3.432 1.00 88.81 288 PRO A C 1
ATOM 2337 O O . PRO A 1 288 ? 9.632 17.562 -3.947 1.00 88.81 288 PRO A O 1
ATOM 2340 N N . ASP A 1 289 ? 9.368 16.082 -2.281 1.00 87.50 289 ASP A N 1
ATOM 2341 C CA . ASP A 1 289 ? 10.613 16.437 -1.599 1.00 87.50 289 ASP A CA 1
ATOM 2342 C C . ASP A 1 289 ? 11.859 15.853 -2.292 1.00 87.50 289 ASP A C 1
ATOM 2344 O O . ASP A 1 289 ? 11.772 15.073 -3.244 1.00 87.50 289 ASP A O 1
ATOM 2348 N N . GLU A 1 290 ? 13.044 16.231 -1.810 1.00 79.00 290 GLU A N 1
ATOM 2349 C CA . GLU A 1 290 ? 14.339 15.778 -2.348 1.00 79.00 290 GLU A CA 1
ATOM 2350 C C . GLU A 1 290 ? 14.550 14.257 -2.205 1.00 79.00 290 GLU A C 1
ATOM 2352 O O . GLU A 1 290 ? 15.380 13.667 -2.896 1.00 79.00 290 GLU A O 1
ATOM 2357 N N . ILE A 1 291 ? 13.774 13.599 -1.336 1.00 72.81 291 ILE A N 1
ATOM 2358 C CA . ILE A 1 291 ? 13.821 12.148 -1.115 1.00 72.81 291 ILE A CA 1
ATOM 2359 C C . ILE A 1 291 ? 13.129 11.393 -2.254 1.00 72.81 291 ILE A C 1
ATOM 2361 O O . ILE A 1 291 ? 13.486 10.243 -2.551 1.00 72.81 291 ILE A O 1
ATOM 2365 N N . SER A 1 292 ? 12.143 12.018 -2.900 1.00 71.50 292 SER A N 1
ATOM 2366 C CA . SER A 1 292 ? 11.423 11.426 -4.020 1.00 71.50 292 SER A CA 1
ATOM 2367 C C . SER A 1 292 ? 12.374 10.998 -5.142 1.00 71.50 292 SER A C 1
ATOM 2369 O O . SER A 1 292 ? 13.303 11.708 -5.528 1.00 71.50 292 SER A O 1
ATOM 2371 N N . TYR A 1 293 ? 12.178 9.785 -5.658 1.00 67.50 293 TYR A N 1
ATOM 2372 C CA . TYR A 1 293 ? 13.040 9.276 -6.715 1.00 67.50 293 TYR A CA 1
ATOM 2373 C C . TYR A 1 293 ? 12.831 10.073 -8.008 1.00 67.50 293 TYR A C 1
ATOM 2375 O O . TYR A 1 293 ? 11.710 10.228 -8.493 1.00 67.50 293 TYR A O 1
ATOM 2383 N N . THR A 1 294 ? 13.932 10.547 -8.586 1.00 55.41 294 THR A N 1
ATOM 2384 C CA . THR A 1 294 ? 13.990 11.558 -9.656 1.00 55.41 294 THR A CA 1
ATOM 2385 C C . THR A 1 294 ? 13.455 11.119 -11.024 1.00 55.41 294 THR A C 1
ATOM 2387 O O . THR A 1 294 ? 13.453 11.912 -11.966 1.00 55.41 294 THR A O 1
ATOM 2390 N N . GLU A 1 295 ? 12.942 9.893 -11.182 1.00 66.31 295 GLU A N 1
ATOM 2391 C CA . GLU A 1 295 ? 12.472 9.410 -12.492 1.00 66.31 295 GLU A CA 1
ATOM 2392 C C . GLU A 1 295 ? 11.107 9.979 -12.917 1.00 66.31 295 GLU A C 1
ATOM 2394 O O . GLU A 1 295 ? 10.625 9.677 -14.005 1.00 66.31 295 GLU A O 1
ATOM 2399 N N . SER A 1 296 ? 10.535 10.895 -12.122 1.00 68.88 296 SER A N 1
ATOM 2400 C CA . SER A 1 296 ? 9.364 11.723 -12.467 1.00 68.88 296 SER A CA 1
ATOM 2401 C C . SER A 1 296 ? 8.082 10.939 -12.785 1.00 68.88 296 SER A C 1
ATOM 2403 O O . SER A 1 296 ? 7.128 11.513 -13.312 1.00 68.88 296 SER A O 1
ATOM 2405 N N . VAL A 1 297 ? 8.034 9.639 -12.470 1.00 87.75 297 VAL A N 1
ATOM 2406 C CA . VAL A 1 297 ? 6.830 8.812 -12.599 1.00 87.75 297 VAL A CA 1
ATOM 2407 C C . VAL A 1 297 ? 6.218 8.621 -11.221 1.00 87.75 297 VAL A C 1
ATOM 2409 O O . VAL A 1 297 ? 6.722 7.858 -10.404 1.00 87.75 297 VAL A O 1
ATOM 2412 N N . PHE A 1 298 ? 5.099 9.292 -10.985 1.00 91.00 298 PHE A N 1
ATOM 2413 C CA . PHE A 1 298 ? 4.283 9.147 -9.790 1.00 91.00 298 PHE A CA 1
ATOM 2414 C C . PHE A 1 298 ? 2.968 8.475 -10.158 1.00 91.00 298 PHE A C 1
ATOM 2416 O O . PHE A 1 298 ? 2.383 8.762 -11.204 1.00 91.00 298 PHE A O 1
ATOM 2423 N N . ARG A 1 299 ? 2.490 7.566 -9.311 1.00 92.56 299 ARG A N 1
ATOM 2424 C CA . ARG A 1 299 ? 1.168 6.954 -9.481 1.00 92.56 299 ARG A CA 1
ATOM 2425 C C . ARG A 1 299 ? 0.480 6.806 -8.152 1.00 92.56 299 ARG A C 1
ATOM 2427 O O . ARG A 1 299 ? 1.121 6.565 -7.127 1.00 92.56 299 ARG A O 1
ATOM 2434 N N . ARG A 1 300 ? -0.843 6.870 -8.184 1.00 93.81 300 ARG A N 1
ATOM 2435 C CA . ARG A 1 300 ? -1.649 6.483 -7.046 1.00 93.81 300 ARG A CA 1
ATOM 2436 C C . ARG A 1 300 ? -1.592 4.968 -6.920 1.00 93.81 300 ARG A C 1
ATOM 2438 O O . ARG A 1 300 ? -1.939 4.219 -7.841 1.00 93.81 300 ARG A O 1
ATOM 2445 N N . ILE A 1 301 ? -1.149 4.503 -5.763 1.00 95.12 301 ILE A N 1
ATOM 2446 C CA . ILE A 1 301 ? -1.078 3.066 -5.500 1.00 95.12 301 ILE A CA 1
ATOM 2447 C C . ILE A 1 301 ? -2.199 2.595 -4.586 1.00 95.12 301 ILE A C 1
ATOM 2449 O O . ILE A 1 301 ? -2.672 1.474 -4.743 1.00 95.12 301 ILE A O 1
ATOM 2453 N N . SER A 1 302 ? -2.699 3.479 -3.724 1.00 95.56 302 SER A N 1
ATOM 2454 C CA . SER A 1 302 ? -3.806 3.216 -2.810 1.00 95.56 302 SER A CA 1
ATOM 2455 C C . SER A 1 302 ? -4.739 4.415 -2.706 1.00 95.56 302 SER A C 1
ATOM 2457 O O . SER A 1 302 ? -4.543 5.463 -3.329 1.00 95.56 302 SER A O 1
ATOM 2459 N N . LYS A 1 303 ? -5.788 4.266 -1.902 1.00 93.31 303 LYS A N 1
ATOM 2460 C CA . LYS A 1 303 ? -6.761 5.324 -1.664 1.00 93.31 303 LYS A CA 1
ATOM 2461 C C . LYS A 1 303 ? -6.119 6.581 -1.073 1.00 93.31 303 LYS A C 1
ATOM 2463 O O . LYS A 1 303 ? -6.555 7.678 -1.411 1.00 93.31 303 LYS A O 1
ATOM 2468 N N . ASP A 1 304 ? -5.098 6.380 -0.254 1.00 94.00 304 ASP A N 1
ATOM 2469 C CA . ASP A 1 304 ? -4.451 7.315 0.662 1.00 94.00 304 ASP A CA 1
ATOM 2470 C C . ASP A 1 304 ? -2.938 7.440 0.417 1.00 94.00 304 ASP A C 1
ATOM 2472 O O . ASP A 1 304 ? -2.209 7.942 1.273 1.00 94.00 304 ASP A O 1
ATOM 2476 N N . SER A 1 305 ? -2.417 6.936 -0.709 1.00 95.00 305 SER A N 1
ATOM 2477 C CA . SER A 1 305 ? -0.976 6.966 -0.984 1.00 95.00 305 SER A CA 1
ATOM 2478 C C . SER A 1 305 ? -0.621 7.046 -2.465 1.00 95.00 305 SER A C 1
ATOM 2480 O O . SER A 1 305 ? -1.285 6.488 -3.348 1.00 95.00 305 SER A O 1
ATOM 2482 N N . VAL A 1 306 ? 0.500 7.715 -2.713 1.00 94.75 306 VAL A N 1
ATOM 2483 C CA . VAL A 1 306 ? 1.166 7.846 -4.009 1.00 94.75 306 VAL A CA 1
ATOM 2484 C C . VAL A 1 306 ? 2.565 7.266 -3.883 1.00 94.75 306 VAL A C 1
ATOM 2486 O O . VAL A 1 306 ? 3.215 7.449 -2.859 1.00 94.75 306 VAL A O 1
ATOM 2489 N N . ALA A 1 307 ? 3.042 6.602 -4.930 1.00 94.06 307 ALA A N 1
ATOM 2490 C CA . ALA A 1 307 ? 4.427 6.159 -5.012 1.00 94.06 307 ALA A CA 1
ATOM 2491 C C . ALA A 1 307 ? 5.141 6.758 -6.221 1.00 94.06 307 ALA A C 1
ATOM 2493 O O . ALA A 1 307 ? 4.517 7.022 -7.253 1.00 94.06 307 ALA A O 1
ATOM 2494 N N . SER A 1 308 ? 6.451 6.945 -6.079 1.00 92.75 308 SER A N 1
ATOM 2495 C CA . SER A 1 308 ? 7.362 7.141 -7.202 1.00 92.75 308 SER A CA 1
ATOM 2496 C C . SER A 1 308 ? 7.781 5.781 -7.762 1.00 92.75 308 SER A C 1
ATOM 2498 O O . SER A 1 308 ? 7.878 4.799 -7.022 1.00 92.75 308 SER A O 1
ATOM 2500 N N . PHE A 1 309 ? 8.011 5.711 -9.067 1.00 91.06 309 PHE A N 1
ATOM 2501 C CA . PHE A 1 309 ? 8.391 4.490 -9.769 1.00 91.06 309 PHE A CA 1
ATOM 2502 C C . PHE A 1 309 ? 9.676 4.702 -10.561 1.00 91.06 309 PHE A C 1
ATOM 2504 O O . PHE A 1 309 ? 9.889 5.773 -11.129 1.00 91.06 309 PHE A O 1
ATOM 2511 N N . ASP A 1 310 ? 10.497 3.656 -10.633 1.00 87.31 310 ASP A N 1
ATOM 2512 C CA . ASP A 1 310 ? 11.589 3.592 -11.601 1.00 87.31 310 ASP A CA 1
ATOM 2513 C C . ASP A 1 310 ? 11.084 3.211 -13.010 1.00 87.31 310 ASP A C 1
ATOM 2515 O O . ASP A 1 310 ? 9.928 2.827 -13.220 1.00 87.31 310 ASP A O 1
ATOM 2519 N N . ARG A 1 311 ? 11.976 3.276 -14.000 1.00 82.94 311 ARG A N 1
ATOM 2520 C CA . ARG A 1 311 ? 11.743 2.890 -15.400 1.00 82.94 311 ARG A CA 1
ATOM 2521 C C . ARG A 1 311 ? 11.315 1.438 -15.564 1.00 82.94 311 ARG A C 1
ATOM 2523 O O . ARG A 1 311 ? 10.695 1.111 -16.571 1.00 82.94 311 ARG A O 1
ATOM 2530 N N . ALA A 1 312 ? 11.645 0.565 -14.616 1.00 83.75 312 ALA A N 1
ATOM 2531 C CA . ALA A 1 312 ? 11.218 -0.830 -14.614 1.00 83.75 312 ALA A CA 1
ATOM 2532 C C . ALA A 1 312 ? 9.827 -1.026 -13.980 1.00 83.75 312 ALA A C 1
ATOM 2534 O O . ALA A 1 312 ? 9.364 -2.161 -13.857 1.00 83.75 312 ALA A O 1
ATOM 2535 N N . GLY A 1 313 ? 9.152 0.058 -13.581 1.00 87.56 313 GLY A N 1
ATOM 2536 C CA . GLY A 1 313 ? 7.842 0.011 -12.941 1.00 87.56 313 GLY A CA 1
ATOM 2537 C C . GLY A 1 313 ? 7.886 -0.494 -11.505 1.00 87.56 313 GLY A C 1
ATOM 2538 O O . GLY A 1 313 ? 6.877 -0.984 -11.000 1.00 87.56 313 GLY A O 1
ATOM 2539 N N . THR A 1 314 ? 9.037 -0.391 -10.847 1.00 88.94 314 THR A N 1
ATOM 2540 C CA . THR A 1 314 ? 9.222 -0.764 -9.445 1.00 88.94 314 THR A CA 1
ATOM 2541 C C . THR A 1 314 ? 8.979 0.464 -8.570 1.00 88.94 314 THR A C 1
ATOM 2543 O O . THR A 1 314 ? 9.572 1.513 -8.820 1.00 88.94 314 THR A O 1
ATOM 2546 N N . ALA A 1 315 ? 8.113 0.362 -7.557 1.00 91.88 315 ALA A N 1
ATOM 2547 C CA . ALA A 1 315 ? 7.875 1.466 -6.624 1.00 91.88 315 ALA A CA 1
ATOM 2548 C C . ALA A 1 315 ? 9.134 1.738 -5.781 1.00 91.88 315 ALA A C 1
ATOM 2550 O O . ALA A 1 315 ? 9.701 0.804 -5.226 1.00 91.88 315 ALA A O 1
ATOM 2551 N N . GLN A 1 316 ? 9.578 2.989 -5.681 1.00 90.31 316 GLN A N 1
ATOM 2552 C CA . GLN A 1 316 ? 10.850 3.351 -5.037 1.00 90.31 316 GLN A CA 1
ATOM 2553 C C . GLN A 1 316 ? 10.663 4.137 -3.738 1.00 90.31 316 GLN A C 1
ATOM 2555 O O . GLN A 1 316 ? 11.334 3.896 -2.734 1.00 90.31 316 GLN A O 1
ATOM 2560 N N . SER A 1 317 ? 9.713 5.064 -3.733 1.00 91.75 317 SER A N 1
ATOM 2561 C CA . SER A 1 317 ? 9.319 5.804 -2.538 1.00 91.75 317 SER A CA 1
ATOM 2562 C C . SER A 1 317 ? 7.809 5.970 -2.494 1.00 91.75 317 SER A C 1
ATOM 2564 O O . SER A 1 317 ? 7.141 5.851 -3.521 1.00 91.75 317 SER A O 1
ATOM 2566 N N . LEU A 1 318 ? 7.266 6.237 -1.313 1.00 93.69 318 LEU A N 1
ATOM 2567 C CA . LEU A 1 318 ? 5.839 6.390 -1.080 1.00 93.69 318 LEU A CA 1
ATOM 2568 C C . LEU A 1 318 ? 5.555 7.561 -0.148 1.00 93.69 318 LEU A C 1
ATOM 2570 O O . LEU A 1 318 ? 6.312 7.827 0.778 1.00 93.69 318 LEU A O 1
ATOM 2574 N N . ALA A 1 319 ? 4.437 8.233 -0.391 1.00 94.00 319 ALA A N 1
ATOM 2575 C CA . ALA A 1 319 ? 3.901 9.266 0.470 1.00 94.00 319 ALA A CA 1
ATOM 2576 C C . ALA A 1 319 ? 2.426 8.997 0.773 1.00 94.00 319 ALA A C 1
ATOM 2578 O O . ALA A 1 319 ? 1.656 8.612 -0.116 1.00 94.00 319 ALA A O 1
ATOM 2579 N N . PHE A 1 320 ? 2.026 9.248 2.019 1.00 93.62 320 PHE A N 1
ATOM 2580 C CA . PHE A 1 320 ? 0.616 9.322 2.389 1.00 93.62 320 PHE A CA 1
ATOM 2581 C C . PHE A 1 320 ? 0.042 10.671 1.972 1.00 93.62 320 PHE A C 1
ATOM 2583 O O . PHE A 1 320 ? 0.635 11.713 2.247 1.00 93.62 320 PHE A O 1
ATOM 2590 N N . ILE A 1 321 ? -1.132 10.650 1.354 1.00 92.75 321 ILE A N 1
ATOM 2591 C CA . ILE A 1 321 ? -1.822 11.852 0.887 1.00 92.75 321 ILE A CA 1
ATOM 2592 C C . ILE A 1 321 ? -3.250 11.902 1.431 1.00 92.75 321 ILE A C 1
ATOM 2594 O O . ILE A 1 321 ? -3.900 10.870 1.615 1.00 92.75 321 ILE A O 1
ATOM 2598 N N . GLY A 1 322 ? -3.737 13.116 1.691 1.00 87.56 322 GLY A N 1
ATOM 2599 C CA . GLY A 1 322 ? -5.130 13.358 2.064 1.00 87.56 322 GLY A CA 1
ATOM 2600 C C . GLY A 1 322 ? -6.091 13.085 0.905 1.00 87.56 322 GLY A C 1
ATOM 2601 O O . GLY A 1 322 ? -5.700 13.044 -0.263 1.00 87.56 322 GLY A O 1
ATOM 2602 N N . ARG A 1 323 ? -7.379 12.904 1.207 1.00 78.31 323 ARG A N 1
ATOM 2603 C CA . ARG A 1 323 ? -8.404 12.626 0.185 1.00 78.31 323 ARG A CA 1
ATOM 2604 C C . ARG A 1 323 ? -8.636 13.837 -0.718 1.00 78.31 323 ARG A C 1
ATOM 2606 O O . ARG A 1 323 ? -8.824 13.683 -1.922 1.00 78.31 323 ARG A O 1
ATOM 2613 N N . GLU A 1 324 ? -8.578 15.019 -0.123 1.00 80.38 324 GLU A N 1
ATOM 2614 C CA . GLU A 1 324 ? -8.653 16.328 -0.761 1.00 80.38 324 GLU A CA 1
ATOM 2615 C C . GLU A 1 324 ? -7.596 16.508 -1.859 1.00 80.38 324 GLU A C 1
ATOM 2617 O O . GLU A 1 324 ? -7.841 17.191 -2.849 1.00 80.38 324 GLU A O 1
ATOM 2622 N N . PHE A 1 325 ? -6.459 15.813 -1.750 1.00 78.50 325 PHE A N 1
ATOM 2623 C CA . PHE A 1 325 ? -5.381 15.848 -2.737 1.00 78.50 325 PHE A CA 1
ATOM 2624 C C . PHE A 1 325 ? -5.805 15.271 -4.103 1.00 78.50 325 PHE A C 1
ATOM 2626 O O . PHE A 1 325 ? -5.232 15.570 -5.151 1.00 78.50 325 PHE A O 1
ATOM 2633 N N . LEU A 1 326 ? -6.835 14.427 -4.119 1.00 69.06 326 LEU A N 1
ATOM 2634 C CA . LEU A 1 326 ? -7.207 13.627 -5.282 1.00 69.06 326 LEU A CA 1
ATOM 2635 C C . LEU A 1 326 ? -8.440 14.147 -6.021 1.00 69.06 326 LEU A C 1
ATOM 2637 O O . LEU A 1 326 ? -8.765 13.614 -7.078 1.00 69.06 326 LEU A O 1
ATOM 2641 N N . GLU A 1 327 ? -9.101 15.189 -5.520 1.00 77.69 327 GLU A N 1
ATOM 2642 C CA . GLU A 1 327 ? -10.282 15.754 -6.177 1.00 77.69 327 GLU A CA 1
ATOM 2643 C C . GLU A 1 327 ? -9.902 16.439 -7.503 1.00 77.69 327 GLU A C 1
ATOM 2645 O O . GLU A 1 327 ? -8.871 17.109 -7.612 1.00 77.69 327 GLU A O 1
ATOM 2650 N N . GLU A 1 328 ? -10.689 16.197 -8.555 1.00 59.84 328 GLU A N 1
ATOM 2651 C CA . GLU A 1 328 ? -10.413 16.615 -9.935 1.00 59.84 328 GLU A CA 1
ATOM 2652 C C . GLU A 1 328 ? -10.589 18.131 -10.109 1.00 59.84 328 GLU A C 1
ATOM 2654 O O . GLU A 1 328 ? -11.655 18.606 -10.482 1.00 59.84 328 GLU A O 1
ATOM 2659 N N . ASN A 1 329 ? -9.531 18.903 -9.871 1.00 60.22 329 ASN A N 1
ATOM 2660 C CA . ASN A 1 329 ? -9.382 20.228 -10.472 1.00 60.22 329 ASN A CA 1
ATOM 2661 C C . ASN A 1 329 ? -8.002 20.318 -11.140 1.00 60.22 329 ASN A C 1
ATOM 2663 O O . ASN A 1 329 ? -7.018 20.619 -10.467 1.00 60.22 329 ASN A O 1
ATOM 2667 N N . PRO A 1 330 ? -7.904 19.992 -12.442 1.00 59.28 330 PRO A N 1
ATOM 2668 C CA . PRO A 1 330 ? -6.641 19.912 -13.175 1.00 59.28 330 PRO A CA 1
ATOM 2669 C C . PRO A 1 330 ? -6.131 21.264 -13.716 1.00 59.28 330 PRO A C 1
ATOM 2671 O O . PRO A 1 330 ? -5.288 21.272 -14.606 1.00 59.28 330 PRO A O 1
ATOM 2674 N N . ASP A 1 331 ? -6.610 22.405 -13.213 1.00 66.44 331 ASP A N 1
ATOM 2675 C CA . ASP A 1 331 ? -6.293 23.715 -13.810 1.00 66.44 331 ASP A CA 1
ATOM 2676 C C . ASP A 1 331 ? -4.873 24.236 -13.496 1.00 66.44 331 ASP A C 1
ATOM 2678 O O . ASP A 1 331 ? -4.474 25.279 -14.019 1.00 66.44 331 ASP A O 1
ATOM 2682 N N . THR A 1 332 ? -4.086 23.540 -12.668 1.00 72.62 332 THR A N 1
ATOM 2683 C CA . THR A 1 332 ? -2.691 23.905 -12.380 1.00 72.62 332 THR A CA 1
ATOM 2684 C C . THR A 1 332 ? -1.708 23.090 -13.214 1.00 72.62 332 THR A C 1
ATOM 2686 O O . THR A 1 332 ? -1.816 21.872 -13.349 1.00 72.62 332 THR A O 1
ATOM 2689 N N . ALA A 1 333 ? -0.711 23.774 -13.770 1.00 80.94 333 ALA A N 1
ATOM 2690 C CA . ALA A 1 333 ? 0.423 23.145 -14.431 1.00 80.94 333 ALA A CA 1
ATOM 2691 C C . ALA A 1 333 ? 1.338 22.423 -13.426 1.00 80.94 333 ALA A C 1
ATOM 2693 O O . ALA A 1 333 ? 1.521 22.923 -12.313 1.00 80.94 333 ALA A O 1
ATOM 2694 N N . PRO A 1 334 ? 1.984 21.305 -13.806 1.00 82.19 334 PRO A N 1
ATOM 2695 C CA . PRO A 1 334 ? 3.039 20.693 -13.003 1.00 82.19 334 PRO A CA 1
ATOM 2696 C C . PRO A 1 334 ? 4.191 21.674 -12.751 1.00 82.19 334 PRO A C 1
ATOM 2698 O O . PRO A 1 334 ? 4.804 22.159 -13.701 1.00 82.19 334 PRO A O 1
ATOM 2701 N N . VAL A 1 335 ? 4.535 21.927 -11.483 1.00 84.12 335 VAL A N 1
ATOM 2702 C CA . VAL A 1 335 ? 5.638 22.840 -11.105 1.00 84.12 335 VAL A CA 1
ATOM 2703 C C . VAL A 1 335 ? 6.954 22.461 -11.782 1.00 84.12 335 VAL A C 1
ATOM 2705 O O . VAL A 1 335 ? 7.655 23.329 -12.283 1.00 84.12 335 VAL A O 1
ATOM 2708 N N . GLN A 1 336 ? 7.239 21.167 -11.901 1.00 81.50 336 GLN A N 1
ATOM 2709 C CA . GLN A 1 336 ? 8.444 20.666 -12.567 1.00 81.50 336 GLN A CA 1
ATOM 2710 C C . GLN A 1 336 ? 8.497 21.031 -14.056 1.00 81.50 336 GLN A C 1
ATOM 2712 O O . GLN A 1 336 ? 9.575 21.247 -14.600 1.00 81.50 336 GLN A O 1
ATOM 2717 N N . GLU A 1 337 ? 7.351 21.095 -14.737 1.00 84.94 337 GLU A N 1
ATOM 2718 C CA . GLU A 1 337 ? 7.301 21.525 -16.138 1.00 84.94 337 GLU A CA 1
ATOM 2719 C C . GLU A 1 337 ? 7.504 23.042 -16.243 1.00 84.94 337 GLU A C 1
ATOM 2721 O O . GLU A 1 337 ? 8.196 23.493 -17.152 1.00 84.94 337 GLU A O 1
ATOM 2726 N N . ILE A 1 338 ? 7.004 23.819 -15.271 1.00 89.25 338 ILE A N 1
ATOM 2727 C CA . ILE A 1 338 ? 7.301 25.256 -15.149 1.00 89.25 338 ILE A CA 1
ATOM 2728 C C . ILE A 1 338 ? 8.805 25.474 -14.914 1.00 89.25 338 ILE A C 1
ATOM 2730 O O . ILE A 1 338 ? 9.408 26.290 -15.602 1.00 89.25 338 ILE A O 1
ATOM 2734 N N . GLU A 1 339 ? 9.429 24.731 -13.996 1.00 88.62 339 GLU A N 1
ATOM 2735 C CA . GLU A 1 339 ? 10.863 24.822 -13.673 1.00 88.62 339 GLU A CA 1
ATOM 2736 C C . GLU A 1 339 ? 11.754 24.404 -14.853 1.00 88.62 339 GLU A C 1
ATOM 2738 O O . GLU A 1 339 ? 12.690 25.121 -15.201 1.00 88.62 339 GLU A O 1
ATOM 2743 N N . LYS A 1 340 ? 11.434 23.299 -15.542 1.00 87.81 340 LYS A N 1
ATOM 2744 C CA . LYS A 1 340 ? 12.136 22.898 -16.778 1.00 87.81 340 LYS A CA 1
ATOM 2745 C C . LYS A 1 340 ? 12.010 23.957 -17.868 1.00 87.81 340 LYS A C 1
ATOM 2747 O O . LYS A 1 340 ? 12.966 24.202 -18.602 1.00 87.81 340 LYS A O 1
ATOM 2752 N N . LEU A 1 341 ? 10.830 24.564 -18.004 1.00 90.81 341 LEU A N 1
ATOM 2753 C CA . LEU A 1 341 ? 10.604 25.652 -18.950 1.00 90.81 341 LEU A CA 1
ATOM 2754 C C . LEU A 1 341 ? 11.357 26.918 -18.552 1.00 90.81 341 LEU A C 1
ATOM 2756 O O . LEU A 1 341 ? 11.868 27.588 -19.443 1.00 90.81 341 LEU A O 1
ATOM 2760 N N . LEU A 1 342 ? 11.476 27.224 -17.259 1.00 93.94 342 LEU A N 1
ATOM 2761 C CA . LEU A 1 342 ? 12.306 28.319 -16.754 1.00 93.94 342 LEU A CA 1
ATOM 2762 C C . LEU A 1 342 ? 13.776 28.085 -17.093 1.00 93.94 342 LEU A C 1
ATOM 2764 O O . LEU A 1 342 ? 14.381 28.938 -17.734 1.00 93.94 342 LEU A O 1
ATOM 2768 N N . GLU A 1 343 ? 14.320 26.904 -16.787 1.00 91.75 343 GLU A N 1
ATOM 2769 C CA . GLU A 1 343 ? 15.703 26.545 -17.127 1.00 91.75 343 GLU A CA 1
ATOM 2770 C C . GLU A 1 343 ? 15.934 26.612 -18.646 1.00 91.75 343 GLU A C 1
ATOM 2772 O O . GLU A 1 343 ? 16.936 27.149 -19.122 1.00 91.75 343 GLU A O 1
ATOM 2777 N N . ALA A 1 344 ? 14.983 26.105 -19.439 1.00 91.19 344 ALA A N 1
ATOM 2778 C CA . ALA A 1 344 ? 15.008 26.223 -20.893 1.00 91.19 344 ALA A CA 1
ATOM 2779 C C . ALA A 1 344 ? 14.980 27.691 -21.341 1.00 91.19 344 ALA A C 1
ATOM 2781 O O . ALA A 1 344 ? 15.691 28.052 -22.286 1.00 91.19 344 ALA A O 1
ATOM 2782 N N . CYS A 1 345 ? 14.200 28.529 -20.654 1.00 92.00 345 CYS A N 1
ATOM 2783 C CA . CYS A 1 345 ? 14.107 29.943 -20.953 1.00 92.00 345 CYS A CA 1
ATOM 2784 C C . CYS A 1 345 ? 15.383 30.697 -20.590 1.00 92.00 345 CYS A C 1
ATOM 2786 O O . CYS A 1 345 ? 15.778 31.568 -21.346 1.00 92.00 345 CYS A O 1
ATOM 2788 N N . GLU A 1 346 ? 16.085 30.343 -19.518 1.00 91.31 346 GLU A N 1
ATOM 2789 C CA . GLU A 1 346 ? 17.315 31.011 -19.066 1.00 91.31 346 GLU A CA 1
ATOM 2790 C C . GLU A 1 346 ? 18.541 30.729 -19.950 1.00 91.31 346 GLU A C 1
ATOM 2792 O O . GLU A 1 346 ? 19.550 31.438 -19.876 1.00 91.31 346 GLU A O 1
ATOM 2797 N N . ARG A 1 347 ? 18.473 29.733 -20.843 1.00 91.44 347 ARG A N 1
ATOM 2798 C CA . ARG A 1 347 ? 19.584 29.410 -21.749 1.00 91.44 347 ARG A CA 1
ATOM 2799 C C . ARG A 1 347 ? 19.896 30.597 -22.675 1.00 91.44 347 ARG A C 1
ATOM 2801 O O . ARG A 1 347 ? 19.020 31.042 -23.413 1.00 91.44 347 ARG A O 1
ATOM 2808 N N . PRO A 1 348 ? 21.157 31.062 -22.751 1.00 85.44 348 PRO A N 1
ATOM 2809 C CA . PRO A 1 348 ? 21.508 32.287 -23.479 1.00 85.44 348 PRO A CA 1
ATOM 2810 C C . PRO A 1 348 ? 21.429 32.167 -25.012 1.00 85.44 348 PRO A C 1
ATOM 2812 O O . PRO A 1 348 ? 21.452 33.178 -25.711 1.00 85.44 348 PRO A O 1
ATOM 2815 N N . ASN A 1 349 ? 21.347 30.947 -25.554 1.00 87.06 349 ASN A N 1
ATOM 2816 C CA . ASN A 1 349 ? 21.493 30.676 -26.987 1.00 87.06 349 ASN A CA 1
ATOM 2817 C C . ASN A 1 349 ? 20.281 29.929 -27.557 1.00 87.06 349 ASN A C 1
ATOM 2819 O O . ASN A 1 349 ? 20.381 28.757 -27.924 1.00 87.06 349 ASN A O 1
ATOM 2823 N N . TRP A 1 350 ? 19.131 30.601 -27.651 1.00 90.62 350 TRP A N 1
ATOM 2824 C CA . TRP A 1 350 ? 17.986 30.040 -28.370 1.00 90.62 350 TRP A CA 1
ATOM 2825 C C . TRP A 1 350 ? 18.299 29.966 -29.864 1.00 90.62 350 TRP A C 1
ATOM 2827 O O . TRP A 1 350 ? 18.783 30.928 -30.463 1.00 90.62 350 TRP A O 1
ATOM 2837 N N . THR A 1 351 ? 18.009 28.823 -30.478 1.00 91.00 351 THR A N 1
ATOM 2838 C CA . THR A 1 351 ? 18.039 28.655 -31.934 1.00 91.00 351 THR A CA 1
ATOM 2839 C C . THR A 1 351 ? 16.619 28.772 -32.499 1.00 91.00 351 THR A C 1
ATOM 2841 O O . THR A 1 351 ? 15.653 28.536 -31.766 1.00 91.00 351 THR A O 1
ATOM 2844 N N . PRO A 1 352 ? 16.450 29.087 -33.798 1.00 88.44 352 PRO A N 1
ATOM 2845 C CA . PRO A 1 352 ? 15.131 29.106 -34.435 1.00 88.44 352 PRO A CA 1
ATOM 2846 C C . PRO A 1 352 ? 14.348 27.789 -34.303 1.00 88.44 352 PRO A C 1
ATOM 2848 O O . PRO A 1 352 ? 13.121 27.824 -34.307 1.00 88.44 352 PRO A O 1
ATOM 2851 N N . ASP A 1 353 ? 15.047 26.659 -34.140 1.00 88.75 353 ASP A N 1
ATOM 2852 C CA . ASP A 1 353 ? 14.459 25.324 -33.954 1.00 88.75 353 ASP A CA 1
ATOM 2853 C C . ASP A 1 353 ? 14.147 24.994 -32.482 1.00 88.75 353 ASP A C 1
ATOM 2855 O O . ASP A 1 353 ? 13.383 24.071 -32.195 1.00 88.75 353 ASP A O 1
ATOM 2859 N N . PHE A 1 354 ? 14.755 25.714 -31.533 1.00 90.38 354 PHE A N 1
ATOM 2860 C CA . PHE A 1 354 ? 14.519 25.536 -30.099 1.00 90.38 354 PHE A CA 1
ATOM 2861 C C . PHE A 1 354 ? 13.260 26.275 -29.636 1.00 90.38 354 PHE A C 1
ATOM 2863 O O . PHE A 1 354 ? 12.465 25.715 -28.885 1.00 90.38 354 PHE A O 1
ATOM 2870 N N . LEU A 1 355 ? 13.050 27.498 -30.133 1.00 91.38 355 LEU A N 1
ATOM 2871 C CA . LEU A 1 355 ? 11.923 28.356 -29.761 1.00 91.38 355 LEU A CA 1
ATOM 2872 C C . LEU A 1 355 ? 10.541 27.677 -29.915 1.00 91.38 355 LEU A C 1
ATOM 2874 O O . LEU A 1 355 ? 9.771 27.710 -28.954 1.00 91.38 355 LEU A O 1
ATOM 2878 N N . PRO A 1 356 ? 10.212 27.012 -31.043 1.00 92.88 356 PRO A N 1
ATOM 2879 C CA . PRO A 1 356 ? 8.928 26.330 -31.193 1.00 92.88 356 PRO A CA 1
ATOM 2880 C C . PRO A 1 356 ? 8.684 25.277 -30.113 1.00 92.88 356 PRO A C 1
ATOM 2882 O O . PRO A 1 356 ? 7.567 25.173 -29.622 1.00 92.88 356 PRO A O 1
ATOM 2885 N N . LYS A 1 357 ? 9.733 24.559 -29.685 1.00 91.00 357 LYS A N 1
ATOM 2886 C CA . LYS A 1 357 ? 9.637 23.525 -28.644 1.00 91.00 357 LYS A CA 1
ATOM 2887 C C . LYS A 1 357 ? 9.321 24.127 -27.278 1.00 91.00 357 LYS A C 1
ATOM 2889 O O . LYS A 1 357 ? 8.516 23.567 -26.547 1.00 91.00 357 LYS A O 1
ATOM 2894 N N . VAL A 1 358 ? 9.926 25.268 -26.939 1.00 92.00 358 VAL A N 1
ATOM 2895 C CA . VAL A 1 358 ? 9.641 25.989 -25.684 1.00 92.00 358 VAL A CA 1
ATOM 2896 C C . VAL A 1 358 ? 8.193 26.481 -25.665 1.00 92.00 358 VAL A C 1
ATOM 2898 O O . VAL A 1 358 ? 7.485 26.283 -24.681 1.00 92.00 358 VAL A O 1
ATOM 2901 N N . LEU A 1 359 ? 7.727 27.079 -26.766 1.00 93.12 359 LEU A N 1
ATOM 2902 C CA . LEU A 1 359 ? 6.359 27.593 -26.871 1.00 93.12 359 LEU A CA 1
ATOM 2903 C C . LEU A 1 359 ? 5.308 26.477 -26.893 1.00 93.12 359 LEU A C 1
ATOM 2905 O O . LEU A 1 359 ? 4.235 26.648 -26.320 1.00 93.12 359 LEU A O 1
ATOM 2909 N N . GLU A 1 360 ? 5.612 25.344 -27.525 1.00 90.12 360 GLU A N 1
ATOM 2910 C CA . GLU A 1 360 ? 4.772 24.143 -27.508 1.00 90.12 360 GLU A CA 1
ATOM 2911 C C . GLU A 1 360 ? 4.667 23.560 -26.098 1.00 90.12 360 GLU A C 1
ATOM 2913 O O . GLU A 1 360 ? 3.562 23.350 -25.608 1.00 90.12 360 GLU A O 1
ATOM 2918 N N . LEU A 1 361 ? 5.799 23.386 -25.406 1.00 87.94 361 LEU A N 1
ATOM 2919 C CA . LEU A 1 361 ? 5.832 22.915 -24.020 1.00 87.94 361 LEU A CA 1
ATOM 2920 C C . LEU A 1 361 ? 5.045 23.842 -23.084 1.00 87.94 361 LEU A C 1
ATOM 2922 O O . LEU A 1 361 ? 4.289 23.356 -22.245 1.00 87.94 361 LEU A O 1
ATOM 2926 N N . LEU A 1 362 ? 5.161 25.165 -23.249 1.00 90.75 362 LEU A N 1
ATOM 2927 C CA . LEU A 1 362 ? 4.356 26.117 -22.483 1.00 90.75 362 LEU A CA 1
ATOM 2928 C C . LEU A 1 362 ? 2.863 25.960 -22.801 1.00 90.75 362 LEU A C 1
ATOM 2930 O O . LEU A 1 362 ? 2.048 25.836 -21.888 1.00 90.75 362 LEU A O 1
ATOM 2934 N N . ASN A 1 363 ? 2.505 25.948 -24.088 1.00 89.50 363 ASN A N 1
ATOM 2935 C CA . ASN A 1 363 ? 1.115 25.875 -24.528 1.00 89.50 363 ASN A CA 1
ATOM 2936 C C . ASN A 1 363 ? 0.433 24.571 -24.101 1.00 89.50 363 ASN A C 1
ATOM 2938 O O . ASN A 1 363 ? -0.721 24.595 -23.693 1.00 89.50 363 ASN A O 1
ATOM 2942 N N . ASP A 1 364 ? 1.129 23.443 -24.187 1.00 84.44 364 ASP A N 1
ATOM 2943 C CA . ASP A 1 364 ? 0.521 22.134 -23.970 1.00 84.44 364 ASP A CA 1
ATOM 2944 C C . ASP A 1 364 ? 0.697 21.633 -22.532 1.00 84.44 364 ASP A C 1
ATOM 2946 O O . ASP A 1 364 ? -0.164 20.896 -22.042 1.00 84.44 364 ASP A O 1
ATOM 2950 N N . GLY A 1 365 ? 1.782 22.038 -21.862 1.00 81.12 365 GLY A N 1
ATOM 2951 C CA . GLY A 1 365 ? 2.171 21.573 -20.530 1.00 81.12 365 GLY A CA 1
ATOM 2952 C C . GLY A 1 365 ? 1.876 22.539 -19.381 1.00 81.12 365 GLY A C 1
ATOM 2953 O O . GLY A 1 365 ? 1.717 22.072 -18.254 1.00 81.12 365 GLY A O 1
ATOM 2954 N N . VAL A 1 366 ? 1.781 23.852 -19.638 1.00 85.81 366 VAL A N 1
ATOM 2955 C CA . VAL A 1 366 ? 1.578 24.866 -18.581 1.00 85.81 366 VAL A CA 1
ATOM 2956 C C . VAL A 1 366 ? 0.245 25.599 -18.681 1.00 85.81 366 VAL A C 1
ATOM 2958 O O . VAL A 1 366 ? -0.350 25.945 -17.662 1.00 85.81 366 VAL A O 1
ATOM 2961 N N . LEU A 1 367 ? -0.239 25.867 -19.889 1.00 87.94 367 LEU A N 1
ATOM 2962 C CA . LEU A 1 367 ? -1.491 26.597 -20.061 1.00 87.94 367 LEU A CA 1
ATOM 2963 C C . LEU A 1 367 ? -2.709 25.686 -19.859 1.00 87.94 367 LEU A C 1
ATOM 2965 O O . LEU A 1 367 ? -2.745 24.555 -20.350 1.00 87.94 367 LEU A O 1
ATOM 2969 N N . GLY A 1 368 ? -3.728 26.193 -19.160 1.00 83.75 368 GLY A N 1
ATOM 2970 C CA . GLY A 1 368 ? -5.008 25.492 -19.001 1.00 83.75 368 GLY A CA 1
ATOM 2971 C C . GLY A 1 368 ? -5.767 25.393 -20.330 1.00 83.75 368 GLY A C 1
ATOM 2972 O O . GLY A 1 368 ? -5.533 26.186 -21.239 1.00 83.75 368 GLY A O 1
ATOM 2973 N N . GLU A 1 369 ? -6.716 24.458 -20.469 1.00 82.88 369 GLU A N 1
ATOM 2974 C CA . GLU A 1 369 ? -7.425 24.193 -21.744 1.00 82.88 369 GLU A CA 1
ATOM 2975 C C . GLU A 1 369 ? -8.077 25.438 -22.381 1.00 82.88 369 GLU A C 1
ATOM 2977 O O . GLU A 1 369 ? -8.124 25.561 -23.603 1.00 82.88 369 GLU A O 1
ATOM 2982 N N . VAL A 1 370 ? -8.545 26.395 -21.569 1.00 79.88 370 VAL A N 1
ATOM 2983 C CA . VAL A 1 370 ? -9.141 27.660 -22.048 1.00 79.88 370 VAL A CA 1
ATOM 2984 C C . VAL A 1 370 ? -8.086 28.636 -22.591 1.00 79.88 370 VAL A C 1
ATOM 2986 O O . VAL A 1 370 ? -8.396 29.497 -23.413 1.00 79.88 370 VAL A O 1
ATOM 2989 N N . GLU A 1 371 ? -6.840 28.505 -22.144 1.00 85.75 371 GLU A N 1
ATOM 2990 C CA . GLU A 1 371 ? -5.710 29.372 -22.487 1.00 85.75 371 GLU A CA 1
ATOM 2991 C C . GLU A 1 371 ? -4.964 28.866 -23.739 1.00 85.75 371 GLU A C 1
ATOM 2993 O O . GLU A 1 371 ? -4.386 29.664 -24.487 1.00 85.75 371 GLU A O 1
ATOM 2998 N N . LYS A 1 372 ? -5.007 27.550 -24.010 1.00 86.75 372 LYS A N 1
ATOM 2999 C CA . LYS A 1 372 ? -4.274 26.907 -25.114 1.00 86.75 372 LYS A CA 1
ATOM 3000 C C . LYS A 1 372 ? -4.648 27.488 -26.474 1.00 86.75 372 LYS A C 1
ATOM 3002 O O . LYS A 1 372 ? -5.790 27.417 -26.930 1.00 86.75 372 LYS A O 1
ATOM 3007 N N . GLY A 1 373 ? -3.654 28.041 -27.165 1.00 85.88 373 GLY A N 1
ATOM 3008 C CA . GLY A 1 373 ? -3.824 28.656 -28.479 1.00 85.88 373 GLY A CA 1
ATOM 3009 C C . GLY A 1 373 ? -4.733 29.895 -28.508 1.00 85.88 373 GLY A C 1
ATOM 3010 O O . GLY A 1 373 ? -5.033 30.388 -29.605 1.00 85.88 373 GLY A O 1
ATOM 3011 N N . ASP A 1 374 ? -5.170 30.432 -27.358 1.00 92.56 374 ASP A N 1
ATOM 3012 C CA . ASP A 1 374 ? -5.888 31.706 -27.323 1.00 92.56 374 ASP A CA 1
ATOM 3013 C C . ASP A 1 374 ? -4.900 32.858 -27.485 1.00 92.56 374 ASP A C 1
ATOM 3015 O O . ASP A 1 374 ? -4.267 33.332 -26.541 1.00 92.56 374 ASP A O 1
ATOM 3019 N N . GLY A 1 375 ? -4.804 33.365 -28.711 1.00 92.81 375 GLY A N 1
ATOM 3020 C CA . GLY A 1 375 ? -3.926 34.487 -29.004 1.00 92.81 375 GLY A CA 1
ATOM 3021 C C . GLY A 1 375 ? -4.206 35.741 -28.164 1.00 92.81 375 GLY A C 1
ATOM 3022 O O . GLY A 1 375 ? -3.286 36.525 -27.947 1.00 92.81 375 GLY A O 1
ATOM 3023 N N . LYS A 1 376 ? -5.431 35.947 -27.647 1.00 94.19 376 LYS A N 1
ATOM 3024 C CA . LYS A 1 376 ? -5.710 37.078 -26.741 1.00 94.19 376 LYS A CA 1
ATOM 3025 C C . LYS A 1 376 ? -5.036 36.902 -25.387 1.00 94.19 376 LYS A C 1
ATOM 3027 O O . LYS A 1 376 ? -4.501 37.878 -24.868 1.00 94.19 376 LYS A O 1
ATOM 3032 N N . PHE A 1 377 ? -5.075 35.691 -24.835 1.00 93.81 377 PHE A N 1
ATOM 3033 C CA . PHE A 1 377 ? -4.383 35.353 -23.597 1.00 93.81 377 PHE A CA 1
ATOM 3034 C C . PHE A 1 377 ? -2.873 35.517 -23.771 1.00 93.81 377 PHE A C 1
ATOM 3036 O O . PHE A 1 377 ? -2.263 36.282 -23.033 1.00 93.81 377 PHE A O 1
ATOM 3043 N N . TRP A 1 378 ? -2.302 34.915 -24.820 1.00 94.88 378 TRP A N 1
ATOM 3044 C CA . TRP A 1 378 ? -0.875 35.025 -25.135 1.00 94.88 378 TRP A CA 1
ATOM 3045 C C . TRP A 1 378 ? -0.407 36.475 -25.259 1.00 94.88 378 TRP A C 1
ATOM 3047 O O . TRP A 1 378 ? 0.557 36.862 -24.608 1.00 94.88 378 TRP A O 1
ATOM 3057 N N . HIS A 1 379 ? -1.128 37.299 -26.024 1.00 95.19 379 HIS A N 1
ATOM 3058 C CA . HIS A 1 379 ? -0.777 38.707 -26.207 1.00 95.19 379 HIS A CA 1
ATOM 3059 C C . HIS A 1 379 ? -0.848 39.531 -24.910 1.00 95.19 379 HIS A C 1
ATOM 3061 O O . HIS A 1 379 ? -0.072 40.467 -24.733 1.00 95.19 379 HIS A O 1
ATOM 3067 N N . ARG A 1 380 ? -1.816 39.235 -24.031 1.00 95.06 380 ARG A N 1
ATOM 3068 C CA . ARG A 1 380 ? -2.109 40.053 -22.843 1.00 95.06 380 ARG A CA 1
ATOM 3069 C C . ARG A 1 380 ? -1.338 39.616 -21.601 1.00 95.06 380 ARG A C 1
ATOM 3071 O O . ARG A 1 380 ? -0.933 40.474 -20.827 1.00 95.06 380 ARG A O 1
ATOM 3078 N N . GLU A 1 381 ? -1.217 38.311 -21.384 1.00 94.62 381 GLU A N 1
ATOM 3079 C CA . GLU A 1 381 ? -0.695 37.732 -20.141 1.00 94.62 381 GLU A CA 1
ATOM 3080 C C . GLU A 1 381 ? 0.734 37.204 -20.278 1.00 94.62 381 GLU A C 1
ATOM 3082 O O . GLU A 1 381 ? 1.418 37.113 -19.262 1.00 94.62 381 GLU A O 1
ATOM 3087 N N . ILE A 1 382 ? 1.169 36.842 -21.493 1.00 94.25 382 ILE A N 1
ATOM 3088 C CA . ILE A 1 382 ? 2.478 36.217 -21.724 1.00 94.25 382 ILE A CA 1
ATOM 3089 C C . ILE A 1 382 ? 3.419 37.193 -22.421 1.00 94.25 382 ILE A C 1
ATOM 3091 O O . ILE A 1 382 ? 4.341 37.677 -21.786 1.00 94.25 382 ILE A O 1
ATOM 3095 N N . SER A 1 383 ? 3.198 37.500 -23.703 1.00 96.31 383 SER A N 1
ATOM 3096 C CA . SER A 1 383 ? 4.108 38.351 -24.471 1.00 96.31 383 SER A CA 1
ATOM 3097 C C . SER A 1 383 ? 3.418 39.142 -25.577 1.00 96.31 383 SER A C 1
ATOM 3099 O O . SER A 1 383 ? 2.595 38.629 -26.345 1.00 96.31 383 SER A O 1
ATOM 3101 N N . SER A 1 384 ? 3.830 40.403 -25.706 1.00 96.19 384 SER A N 1
ATOM 3102 C CA . SER A 1 384 ? 3.299 41.345 -26.696 1.00 96.19 384 SER A CA 1
ATOM 3103 C C . SER A 1 384 ? 4.046 41.349 -28.039 1.00 96.19 384 SER A C 1
ATOM 3105 O O . SER A 1 384 ? 3.625 42.070 -28.946 1.00 96.19 384 SER A O 1
ATOM 3107 N N . CYS A 1 385 ? 5.085 40.513 -28.206 1.00 96.00 385 CYS A N 1
ATOM 3108 C CA . CYS A 1 385 ? 5.904 40.429 -29.429 1.00 96.00 385 CYS A CA 1
ATOM 3109 C C . CYS A 1 385 ? 5.094 40.088 -30.696 1.00 96.00 385 CYS A C 1
ATOM 3111 O O . CYS A 1 385 ? 5.493 40.437 -31.805 1.00 96.00 385 CYS A O 1
ATOM 3113 N N . LEU A 1 386 ? 3.941 39.428 -30.541 1.00 96.75 386 LEU A N 1
ATOM 3114 C CA . LEU A 1 386 ? 2.948 39.222 -31.597 1.00 96.75 386 LEU A CA 1
ATOM 3115 C C . LEU A 1 386 ? 1.580 39.745 -31.146 1.00 96.75 386 LEU A C 1
ATOM 3117 O O . LEU A 1 386 ? 1.226 39.698 -29.965 1.00 96.75 386 LEU A O 1
ATOM 3121 N N . SER A 1 387 ? 0.762 40.196 -32.096 1.00 96.88 387 SER A N 1
ATOM 3122 C CA . SER A 1 387 ? -0.645 40.511 -31.842 1.00 96.88 387 SER A CA 1
ATOM 3123 C C . SER A 1 387 ? -1.460 39.247 -31.549 1.00 96.88 387 SER A C 1
ATOM 3125 O O . SER A 1 387 ? -1.097 38.132 -31.924 1.00 96.88 387 SER A O 1
ATOM 3127 N N . ALA A 1 388 ? -2.644 39.409 -30.955 1.00 96.31 388 ALA A N 1
ATOM 3128 C CA . ALA A 1 388 ? -3.524 38.276 -30.671 1.00 96.31 388 ALA A CA 1
ATOM 3129 C C . ALA A 1 388 ? -3.899 37.442 -31.916 1.00 96.31 388 ALA A C 1
ATOM 3131 O O . ALA A 1 388 ? -4.053 36.224 -31.837 1.00 96.31 388 ALA A O 1
ATOM 3132 N N . ALA A 1 389 ? -4.044 38.073 -33.086 1.00 96.69 389 ALA A N 1
ATOM 3133 C CA . ALA A 1 389 ? -4.327 37.354 -34.329 1.00 96.69 389 ALA A CA 1
ATOM 3134 C C . ALA A 1 389 ? -3.104 36.566 -34.831 1.00 96.69 389 ALA A C 1
ATOM 3136 O O . ALA A 1 389 ? -3.259 35.461 -35.351 1.00 96.69 389 ALA A O 1
ATOM 3137 N N . GLU A 1 390 ? -1.905 37.119 -34.653 1.00 97.38 390 GLU A N 1
ATOM 3138 C CA . GLU A 1 390 ? -0.638 36.490 -35.029 1.00 97.38 390 GLU A CA 1
ATOM 3139 C C . GLU A 1 390 ? -0.296 35.315 -34.115 1.00 97.38 390 GLU A C 1
ATOM 3141 O O . GLU A 1 390 ? 0.012 34.250 -34.638 1.00 97.38 390 GLU A O 1
ATOM 3146 N N . TRP A 1 391 ? -0.467 35.440 -32.793 1.00 96.50 391 TRP A N 1
ATOM 3147 C CA . TRP A 1 391 ? -0.325 34.316 -31.858 1.00 96.50 391 TRP A CA 1
ATOM 3148 C C . TRP A 1 391 ? -1.280 33.168 -32.196 1.00 96.50 391 TRP A C 1
ATOM 3150 O O . TRP A 1 391 ? -0.863 32.018 -32.336 1.00 96.50 391 TRP A O 1
ATOM 3160 N N . LYS A 1 392 ? -2.564 33.474 -32.427 1.00 95.88 392 LYS A N 1
ATOM 3161 C CA . LYS A 1 392 ? -3.545 32.465 -32.853 1.00 95.88 392 LYS A CA 1
ATOM 3162 C C . LYS A 1 392 ? -3.127 31.789 -34.164 1.00 95.88 392 LYS A C 1
ATOM 3164 O O . LYS A 1 392 ? -3.282 30.577 -34.322 1.00 95.88 392 LYS A O 1
ATOM 3169 N N . LYS A 1 393 ? -2.599 32.566 -35.116 1.00 96.75 393 LYS A N 1
ATOM 3170 C CA . LYS A 1 393 ? -2.086 32.045 -36.388 1.00 96.75 393 LYS A CA 1
ATOM 3171 C C . LYS A 1 393 ? -0.837 31.182 -36.178 1.00 96.75 393 LYS A C 1
ATOM 3173 O O . LYS A 1 393 ? -0.748 30.141 -36.822 1.00 96.75 393 LYS A O 1
ATOM 3178 N N . TYR A 1 394 ? 0.068 31.561 -35.274 1.00 96.25 394 TYR A N 1
ATOM 3179 C CA . TYR A 1 394 ? 1.285 30.817 -34.936 1.00 96.25 394 TYR A CA 1
ATOM 3180 C C . TYR A 1 394 ? 0.952 29.409 -34.435 1.00 96.25 394 TYR A C 1
ATOM 3182 O O . TYR A 1 394 ? 1.344 28.436 -35.078 1.00 96.25 394 TYR A O 1
ATOM 3190 N N . PHE A 1 395 ? 0.132 29.281 -33.385 1.00 94.38 395 PHE A N 1
ATOM 3191 C CA . PHE A 1 395 ? -0.259 27.969 -32.845 1.00 94.38 395 PHE A CA 1
ATOM 3192 C C . PHE A 1 395 ? -1.089 27.145 -33.829 1.00 94.38 395 PHE A C 1
ATOM 3194 O O . PHE A 1 395 ? -0.931 25.929 -33.913 1.00 94.38 395 PHE A O 1
ATOM 3201 N N . SER A 1 396 ? -1.931 27.792 -34.642 1.00 94.81 396 SER A N 1
ATOM 3202 C CA . SER A 1 396 ? -2.626 27.098 -35.730 1.00 94.81 396 SER A CA 1
ATOM 3203 C C . SER A 1 396 ? -1.650 26.533 -36.767 1.00 94.81 396 SER A C 1
ATOM 3205 O O . SER A 1 396 ? -1.903 25.445 -37.291 1.00 94.81 396 SER A O 1
ATOM 3207 N N . CYS A 1 397 ? -0.566 27.249 -37.089 1.00 95.00 397 CYS A N 1
ATOM 3208 C CA . CYS A 1 397 ? 0.468 26.746 -37.989 1.00 95.00 397 CYS A CA 1
ATOM 3209 C C . CYS A 1 397 ? 1.232 25.591 -37.343 1.00 95.00 397 CYS A C 1
ATOM 3211 O O . CYS A 1 397 ? 1.349 24.546 -37.974 1.00 95.00 397 CYS A O 1
ATOM 3213 N N . LEU A 1 398 ? 1.663 25.745 -36.087 1.00 93.12 398 LEU A N 1
ATOM 3214 C CA . LEU A 1 398 ? 2.392 24.721 -35.336 1.00 93.12 398 LEU A CA 1
ATOM 3215 C C . LEU A 1 398 ? 1.595 23.411 -35.255 1.00 93.12 398 LEU A C 1
ATOM 3217 O O . LEU A 1 398 ? 2.080 22.377 -35.696 1.00 93.12 398 LEU A O 1
ATOM 3221 N N . LYS A 1 399 ? 0.318 23.474 -34.850 1.00 92.69 399 LYS A N 1
ATOM 3222 C CA . LYS A 1 399 ? -0.587 22.311 -34.804 1.00 92.69 399 LYS A CA 1
ATOM 3223 C C . LYS A 1 399 ? -0.778 21.643 -36.169 1.00 92.69 399 LYS A C 1
ATOM 3225 O O . LYS A 1 399 ? -0.897 20.426 -36.258 1.00 92.69 399 LYS A O 1
ATOM 3230 N N . THR A 1 400 ? -0.838 22.434 -37.242 1.00 93.38 400 THR A N 1
ATOM 3231 C CA . THR A 1 400 ? -0.972 21.896 -38.606 1.00 93.38 400 THR A CA 1
ATOM 3232 C C . THR A 1 400 ? 0.318 21.211 -39.065 1.00 93.38 400 THR A C 1
ATOM 3234 O O . THR A 1 400 ? 0.248 20.188 -39.743 1.00 93.38 400 THR A O 1
ATOM 3237 N N . LEU A 1 401 ? 1.481 21.766 -38.710 1.00 92.44 401 LEU A N 1
ATOM 3238 C CA . LEU A 1 401 ? 2.790 21.190 -39.020 1.00 92.44 401 LEU A CA 1
ATOM 3239 C C . LEU A 1 401 ? 3.036 19.901 -38.223 1.00 92.44 401 LEU A C 1
ATOM 3241 O O . LEU A 1 401 ? 3.404 18.905 -38.835 1.00 92.44 401 LEU A O 1
ATOM 3245 N N . ASP A 1 402 ? 2.752 19.885 -36.916 1.00 88.62 402 ASP A N 1
ATOM 3246 C CA . ASP A 1 402 ? 2.836 18.682 -36.070 1.00 88.62 402 ASP A CA 1
ATOM 3247 C C . ASP A 1 402 ? 1.896 17.572 -36.567 1.00 88.62 402 ASP A C 1
ATOM 3249 O O . ASP A 1 402 ? 2.319 16.438 -36.786 1.00 88.62 402 ASP A O 1
ATOM 3253 N N . GLY A 1 403 ? 0.633 17.908 -36.856 1.00 91.56 403 GLY A N 1
ATOM 3254 C CA . GLY A 1 403 ? -0.316 16.953 -37.431 1.00 91.56 403 GLY A CA 1
ATOM 3255 C C . GLY A 1 403 ? 0.184 16.345 -38.745 1.00 91.56 403 GLY A C 1
ATOM 3256 O O . GLY A 1 403 ? 0.074 15.141 -38.952 1.00 91.56 403 GLY A O 1
ATOM 3257 N N . ALA A 1 404 ? 0.804 17.150 -39.609 1.00 90.06 404 ALA A N 1
ATOM 3258 C CA . ALA A 1 404 ? 1.346 16.652 -40.865 1.00 90.06 404 ALA A CA 1
ATOM 3259 C C . ALA A 1 404 ? 2.649 15.850 -40.705 1.00 90.06 404 ALA A C 1
ATOM 3261 O O . ALA A 1 404 ? 2.885 14.936 -41.494 1.00 90.06 404 ALA A O 1
ATOM 3262 N N . GLN A 1 405 ? 3.472 16.151 -39.695 1.00 88.44 405 GLN A N 1
ATOM 3263 C CA . GLN A 1 405 ? 4.619 15.319 -39.327 1.00 88.44 405 GLN A CA 1
ATOM 3264 C C . GLN A 1 405 ? 4.145 13.945 -38.839 1.00 88.44 405 GLN A C 1
ATOM 3266 O O . GLN A 1 405 ? 4.642 12.931 -39.318 1.00 88.44 405 GLN A O 1
ATOM 3271 N N . LYS A 1 406 ? 3.118 13.897 -37.978 1.00 88.12 406 LYS A N 1
ATOM 3272 C CA . LYS A 1 406 ? 2.487 12.643 -37.528 1.00 88.12 406 LYS A CA 1
ATOM 3273 C C . LYS A 1 406 ? 1.905 11.844 -38.692 1.00 88.12 406 LYS A C 1
ATOM 3275 O O . LYS A 1 406 ? 2.134 10.638 -38.768 1.00 88.12 406 LYS A O 1
ATOM 3280 N N . ASP A 1 407 ? 1.205 12.502 -39.617 1.00 87.38 407 ASP A N 1
ATOM 3281 C CA . ASP A 1 407 ? 0.700 11.868 -40.841 1.00 87.38 407 ASP A CA 1
ATOM 3282 C C . ASP A 1 407 ? 1.851 11.287 -41.685 1.00 87.38 407 ASP A C 1
ATOM 3284 O O . ASP A 1 407 ? 1.741 10.179 -42.214 1.00 87.38 407 ASP A O 1
ATOM 3288 N N . PHE A 1 408 ? 2.971 12.011 -41.798 1.00 88.62 408 PHE A N 1
ATOM 3289 C CA . PHE A 1 408 ? 4.155 11.553 -42.522 1.00 88.62 408 PHE A CA 1
ATOM 3290 C C . PHE A 1 408 ? 4.840 10.363 -41.832 1.00 88.62 408 PHE A C 1
ATOM 3292 O O . PHE A 1 408 ? 5.169 9.384 -42.498 1.00 88.62 408 PHE A O 1
ATOM 3299 N N . ASP A 1 409 ? 4.995 10.384 -40.509 1.00 83.75 409 ASP A N 1
ATOM 3300 C CA . ASP A 1 409 ? 5.593 9.283 -39.743 1.00 83.75 409 ASP A CA 1
ATOM 3301 C C . ASP A 1 409 ? 4.723 8.015 -39.788 1.00 83.75 409 ASP A C 1
ATOM 3303 O O . ASP A 1 409 ? 5.235 6.898 -39.949 1.00 83.75 409 ASP A O 1
ATOM 3307 N N . GLN A 1 410 ? 3.394 8.171 -39.724 1.00 87.12 410 GLN A N 1
ATOM 3308 C CA . GLN A 1 410 ? 2.441 7.078 -39.942 1.00 87.12 410 GLN A CA 1
ATOM 3309 C C . GLN A 1 410 ? 2.553 6.520 -41.360 1.00 87.12 410 GLN A C 1
ATOM 3311 O O . GLN A 1 410 ? 2.543 5.303 -41.552 1.00 87.12 410 GLN A O 1
ATOM 3316 N N . LEU A 1 411 ? 2.697 7.394 -42.357 1.00 88.00 411 LEU A N 1
ATOM 3317 C CA . LEU A 1 411 ? 2.891 6.995 -43.741 1.00 88.00 411 LEU A CA 1
ATOM 3318 C C . LEU A 1 411 ? 4.201 6.213 -43.931 1.00 88.00 411 LEU A C 1
ATOM 3320 O O . LEU A 1 411 ? 4.178 5.149 -44.549 1.00 88.00 411 LEU A O 1
ATOM 3324 N N . VAL A 1 412 ? 5.323 6.700 -43.386 1.00 83.19 412 VAL A N 1
ATOM 3325 C CA . VAL A 1 412 ? 6.621 6.000 -43.396 1.00 83.19 412 VAL A CA 1
ATOM 3326 C C . VAL A 1 412 ? 6.483 4.622 -42.762 1.00 83.19 412 VAL A C 1
ATOM 3328 O O . VAL A 1 412 ? 6.925 3.635 -43.348 1.00 83.19 412 VAL A O 1
ATOM 3331 N N . SER A 1 413 ? 5.838 4.539 -41.598 1.00 81.25 413 SER A N 1
ATOM 3332 C CA . SER A 1 413 ? 5.623 3.272 -40.893 1.00 81.25 413 SER A CA 1
ATOM 3333 C C . SER A 1 413 ? 4.783 2.300 -41.725 1.00 81.25 413 SER A C 1
ATOM 3335 O O . SER A 1 413 ? 5.196 1.161 -41.932 1.00 81.25 413 SER A O 1
ATOM 3337 N N . ARG A 1 414 ? 3.666 2.769 -42.300 1.00 89.75 414 ARG A N 1
ATOM 3338 C CA . ARG A 1 414 ? 2.801 1.976 -43.185 1.00 89.75 414 ARG A CA 1
ATOM 3339 C C . ARG A 1 414 ? 3.550 1.471 -44.417 1.00 89.75 414 ARG A C 1
ATOM 3341 O O . ARG A 1 414 ? 3.428 0.306 -44.765 1.00 89.75 414 ARG A O 1
ATOM 3348 N N . LYS A 1 415 ? 4.348 2.320 -45.072 1.00 89.38 415 LYS A N 1
ATOM 3349 C CA . LYS A 1 415 ? 5.107 1.943 -46.276 1.00 89.38 415 LYS A CA 1
ATOM 3350 C C . LYS A 1 415 ? 6.237 0.962 -45.971 1.00 89.38 415 LYS A C 1
ATOM 3352 O O . LYS A 1 415 ? 6.445 0.025 -46.734 1.00 89.38 415 LYS A O 1
ATOM 3357 N N . LYS A 1 416 ? 6.920 1.121 -44.831 1.00 80.94 416 LYS A N 1
ATOM 3358 C CA . LYS A 1 416 ? 7.878 0.123 -44.329 1.00 80.94 416 LYS A CA 1
ATOM 3359 C C . LYS A 1 416 ? 7.202 -1.221 -44.064 1.00 80.94 416 LYS A C 1
ATOM 3361 O O . LYS A 1 416 ? 7.768 -2.247 -44.427 1.00 80.94 416 LYS A O 1
ATOM 3366 N N . GLN A 1 417 ? 6.007 -1.211 -43.473 1.00 84.56 417 GLN A N 1
ATOM 3367 C CA . GLN A 1 417 ? 5.226 -2.422 -43.231 1.00 84.56 417 GLN A CA 1
ATOM 3368 C C . GLN A 1 417 ? 4.785 -3.087 -44.542 1.00 84.56 417 GLN A C 1
ATOM 3370 O O . GLN A 1 417 ? 5.026 -4.272 -44.711 1.00 84.56 417 GLN A O 1
ATOM 3375 N N . GLU A 1 418 ? 4.236 -2.335 -45.503 1.00 88.69 418 GLU A N 1
ATOM 3376 C CA . GLU A 1 418 ? 3.849 -2.858 -46.827 1.00 88.69 418 GLU A CA 1
ATOM 3377 C C . GLU A 1 418 ? 5.035 -3.528 -47.550 1.00 88.69 418 GLU A C 1
ATOM 3379 O O . GLU A 1 418 ? 4.886 -4.617 -48.109 1.00 88.69 418 GLU A O 1
ATOM 3384 N N . ALA A 1 419 ? 6.223 -2.909 -47.512 1.00 85.38 419 ALA A N 1
ATOM 3385 C CA . ALA A 1 419 ? 7.447 -3.507 -48.045 1.00 85.38 419 ALA A CA 1
ATOM 3386 C C . ALA A 1 419 ? 7.859 -4.763 -47.263 1.00 85.38 419 ALA A C 1
ATOM 3388 O O . ALA A 1 419 ? 8.207 -5.774 -47.867 1.00 85.38 419 ALA A O 1
ATOM 3389 N N . GLY A 1 420 ? 7.802 -4.709 -45.929 1.00 82.12 420 GLY A N 1
ATOM 3390 C CA . GLY A 1 420 ? 8.109 -5.831 -45.043 1.00 82.12 420 GLY A CA 1
ATOM 3391 C C . GLY A 1 420 ? 7.211 -7.044 -45.289 1.00 82.12 420 GLY A C 1
ATOM 3392 O O . GLY A 1 420 ? 7.722 -8.148 -45.451 1.00 82.12 420 GLY A O 1
ATOM 3393 N N . ASP A 1 421 ? 5.901 -6.835 -45.414 1.00 85.25 421 ASP A N 1
ATOM 3394 C CA . ASP A 1 421 ? 4.910 -7.882 -45.681 1.00 85.25 421 ASP A CA 1
ATOM 3395 C C . ASP A 1 421 ? 5.134 -8.520 -47.061 1.00 85.25 421 ASP A C 1
ATOM 3397 O O . ASP A 1 421 ? 5.123 -9.744 -47.203 1.00 85.25 421 ASP A O 1
ATOM 3401 N N . ALA A 1 422 ? 5.398 -7.706 -48.090 1.00 89.19 422 ALA A N 1
ATOM 3402 C CA . ALA A 1 422 ? 5.721 -8.209 -49.424 1.00 89.19 422 ALA A CA 1
ATOM 3403 C C . ALA A 1 422 ? 7.026 -9.025 -49.423 1.00 89.19 422 ALA A C 1
ATOM 3405 O O . ALA A 1 422 ? 7.100 -10.092 -50.040 1.00 89.19 422 ALA A O 1
ATOM 3406 N N . ASN A 1 423 ? 8.042 -8.543 -48.705 1.00 86.62 423 ASN A N 1
ATOM 3407 C CA . ASN A 1 423 ? 9.329 -9.214 -48.554 1.00 86.62 423 ASN A CA 1
ATOM 3408 C C . ASN A 1 423 ? 9.192 -10.538 -47.802 1.00 86.62 423 ASN A C 1
ATOM 3410 O O . ASN A 1 423 ? 9.815 -11.522 -48.201 1.00 86.62 423 ASN A O 1
ATOM 3414 N N . LEU A 1 424 ? 8.344 -10.582 -46.772 1.00 84.25 424 LEU A N 1
ATOM 3415 C CA . LEU A 1 424 ? 8.038 -11.786 -46.007 1.00 84.25 424 LEU A CA 1
ATOM 3416 C C . LEU A 1 424 ? 7.423 -12.874 -46.894 1.00 84.25 424 LEU A C 1
ATOM 3418 O O . LEU A 1 424 ? 7.869 -14.017 -46.836 1.00 84.25 424 LEU A O 1
ATOM 3422 N N . VAL A 1 425 ? 6.463 -12.529 -47.760 1.00 91.38 425 VAL A N 1
ATOM 3423 C CA . VAL A 1 425 ? 5.862 -13.486 -48.709 1.00 91.38 425 VAL A CA 1
ATOM 3424 C C . VAL A 1 425 ? 6.923 -14.069 -49.649 1.00 91.38 425 VAL A C 1
ATOM 3426 O O . VAL A 1 425 ? 7.007 -15.287 -49.803 1.00 91.38 425 VAL A O 1
ATOM 3429 N N . ALA A 1 426 ? 7.791 -13.230 -50.224 1.00 89.62 426 ALA A N 1
ATOM 3430 C CA . ALA A 1 426 ? 8.875 -13.694 -51.095 1.00 89.62 426 ALA A CA 1
ATOM 3431 C C . ALA A 1 426 ? 9.879 -14.598 -50.349 1.00 89.62 426 ALA A C 1
ATOM 3433 O O . ALA A 1 426 ? 10.313 -15.631 -50.868 1.00 89.62 426 ALA A O 1
ATOM 3434 N N . SER A 1 427 ? 10.207 -14.254 -49.101 1.00 88.19 427 SER A N 1
ATOM 3435 C CA . SER A 1 427 ? 11.042 -15.083 -48.229 1.00 88.19 427 SER A CA 1
ATOM 3436 C C . SER A 1 427 ? 10.385 -16.432 -47.921 1.00 88.19 427 SER A C 1
ATOM 3438 O O . SER A 1 427 ? 11.057 -17.461 -47.997 1.00 88.19 427 SER A O 1
ATOM 3440 N N . GLN A 1 428 ? 9.075 -16.465 -47.657 1.00 88.88 428 GLN A N 1
ATOM 3441 C CA . GLN A 1 428 ? 8.307 -17.697 -47.436 1.00 88.88 428 GLN A CA 1
ATOM 3442 C C . GLN A 1 428 ? 8.262 -18.594 -48.682 1.00 88.88 428 GLN A C 1
ATOM 3444 O O . GLN A 1 428 ? 8.349 -19.819 -48.578 1.00 88.88 428 GLN A O 1
ATOM 3449 N N . GLU A 1 429 ? 8.185 -18.016 -49.882 1.00 93.31 429 GLU A N 1
ATOM 3450 C CA . GLU A 1 429 ? 8.270 -18.776 -51.134 1.00 93.31 429 GLU A CA 1
ATOM 3451 C C . GLU A 1 429 ? 9.657 -19.400 -51.354 1.00 93.31 429 GLU A C 1
ATOM 3453 O O . GLU A 1 429 ? 9.772 -20.489 -51.936 1.00 93.31 429 GLU A O 1
ATOM 3458 N N . LEU A 1 430 ? 10.726 -18.728 -50.914 1.00 93.19 430 LEU A N 1
ATOM 3459 C CA . LEU A 1 430 ? 12.079 -19.283 -50.924 1.00 93.19 430 LEU A CA 1
ATOM 3460 C C . LEU A 1 430 ? 12.227 -20.397 -49.889 1.00 93.19 430 LEU A C 1
ATOM 3462 O O . LEU A 1 430 ? 12.716 -21.475 -50.227 1.00 93.19 430 LEU A O 1
ATOM 3466 N N . THR A 1 431 ? 11.790 -20.174 -48.650 1.00 90.88 431 THR A N 1
ATOM 3467 C CA . THR A 1 431 ? 11.910 -21.178 -47.589 1.00 90.88 431 THR A CA 1
ATOM 3468 C C . THR A 1 431 ? 11.072 -22.423 -47.887 1.00 90.88 431 THR A C 1
ATOM 3470 O O . THR A 1 431 ? 11.547 -23.542 -47.682 1.00 90.88 431 THR A O 1
ATOM 3473 N N . THR A 1 432 ? 9.880 -22.258 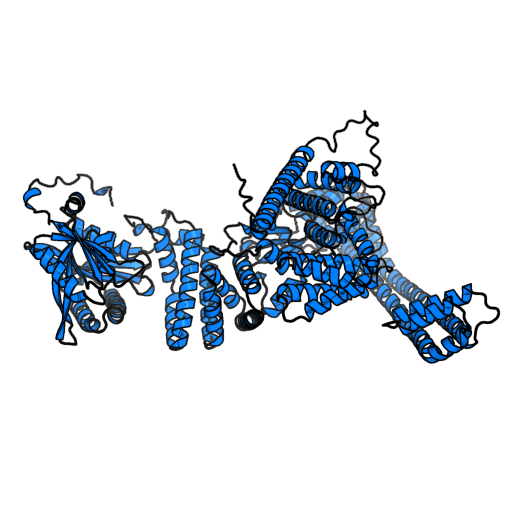-48.470 1.00 93.75 432 THR A N 1
ATOM 3474 C CA . THR A 1 432 ? 9.046 -23.359 -48.982 1.00 93.75 432 THR A CA 1
ATOM 3475 C C . THR A 1 432 ? 9.767 -24.126 -50.086 1.00 93.75 432 THR A C 1
ATOM 3477 O O . THR A 1 432 ? 9.860 -25.349 -50.024 1.00 93.75 432 THR A O 1
ATOM 3480 N N . PHE A 1 433 ? 10.371 -23.424 -51.049 1.00 95.25 433 PHE A N 1
ATOM 3481 C CA . PHE A 1 433 ? 11.147 -24.063 -52.113 1.00 95.25 433 PHE A CA 1
ATOM 3482 C C . PHE A 1 433 ? 12.336 -24.866 -51.575 1.00 95.25 433 PHE A C 1
ATOM 3484 O O . PHE A 1 433 ? 12.598 -25.972 -52.049 1.00 95.25 433 PHE A O 1
ATOM 3491 N N . VAL A 1 434 ? 13.042 -24.348 -50.568 1.00 93.25 434 VAL A N 1
ATOM 3492 C CA . VAL A 1 434 ? 14.138 -25.075 -49.915 1.00 93.25 434 VAL A CA 1
ATOM 3493 C C . VAL A 1 434 ? 13.612 -26.302 -49.169 1.00 93.25 434 VAL A C 1
ATOM 3495 O O . VAL A 1 434 ? 14.185 -27.378 -49.325 1.00 93.25 434 VAL A O 1
ATOM 3498 N N . LYS A 1 435 ? 12.503 -26.183 -48.424 1.00 92.12 435 LYS A N 1
ATOM 3499 C CA . LYS A 1 435 ? 11.839 -27.308 -47.735 1.00 92.12 435 LYS A CA 1
ATOM 3500 C C . LYS A 1 435 ? 11.455 -28.425 -48.713 1.00 92.12 435 LYS A C 1
ATOM 3502 O O . LYS A 1 435 ? 11.776 -29.586 -48.469 1.00 92.12 435 LYS A O 1
ATOM 3507 N N . GLU A 1 436 ? 10.833 -28.079 -49.838 1.00 96.00 436 GLU A N 1
ATOM 3508 C CA . GLU A 1 436 ? 10.417 -29.033 -50.879 1.00 96.00 436 GLU A CA 1
ATOM 3509 C C . GLU A 1 436 ? 11.600 -29.736 -51.561 1.00 96.00 436 GLU A C 1
ATOM 3511 O O . GLU A 1 436 ? 11.476 -30.872 -52.021 1.00 96.00 436 GLU A O 1
ATOM 3516 N N . ASN A 1 437 ? 12.765 -29.084 -51.609 1.00 95.69 437 ASN A N 1
ATOM 3517 C CA . ASN A 1 437 ? 13.968 -29.611 -52.251 1.00 95.69 437 ASN A CA 1
ATOM 3518 C C . ASN A 1 437 ? 15.017 -30.145 -51.262 1.00 95.69 437 ASN A C 1
ATOM 3520 O O . ASN A 1 437 ? 16.089 -30.577 -51.691 1.00 95.69 437 ASN A O 1
ATOM 3524 N N . LEU A 1 438 ? 14.716 -30.175 -49.961 1.00 94.69 438 LEU A N 1
ATOM 3525 C CA . LEU A 1 438 ? 15.685 -30.464 -48.903 1.00 94.69 438 LEU A CA 1
ATOM 3526 C C . LEU A 1 438 ? 16.355 -31.833 -49.073 1.00 94.69 438 LEU A C 1
ATOM 3528 O O . LEU A 1 438 ? 17.577 -31.920 -49.101 1.00 94.69 438 LEU A O 1
ATOM 3532 N N . SER A 1 439 ? 15.581 -32.898 -49.303 1.00 92.56 439 SER A N 1
ATOM 3533 C CA . SER A 1 439 ? 16.140 -34.245 -49.504 1.00 92.56 439 SER A CA 1
ATOM 3534 C C . SER A 1 439 ? 17.041 -34.351 -50.741 1.00 92.56 439 SER A C 1
ATOM 3536 O O . SER A 1 439 ? 17.977 -35.148 -50.754 1.00 92.56 439 SER A O 1
ATOM 3538 N N . ARG A 1 440 ? 16.786 -33.544 -51.782 1.00 93.25 440 ARG A N 1
ATOM 3539 C CA . ARG A 1 440 ? 17.635 -33.492 -52.982 1.00 93.25 440 ARG A CA 1
ATOM 3540 C C . ARG A 1 440 ? 18.912 -32.706 -52.718 1.00 93.25 440 ARG A C 1
ATOM 3542 O O . ARG A 1 440 ? 19.982 -33.175 -53.084 1.00 93.25 440 ARG A O 1
ATOM 3549 N N . LEU A 1 441 ? 18.807 -31.562 -52.035 1.00 91.38 441 LEU A N 1
ATOM 3550 C CA . LEU A 1 441 ? 19.962 -30.775 -51.596 1.00 91.38 441 LEU A CA 1
ATOM 3551 C C . LEU A 1 441 ? 20.927 -31.631 -50.769 1.00 91.38 441 LEU A C 1
ATOM 3553 O O . LEU A 1 441 ? 22.132 -31.562 -50.978 1.00 91.38 441 LEU A O 1
ATOM 3557 N N . GLU A 1 442 ? 20.409 -32.492 -49.895 1.00 90.88 442 GLU A N 1
ATOM 3558 C CA . GLU A 1 442 ? 21.223 -33.402 -49.081 1.00 90.88 442 GLU A CA 1
ATOM 3559 C C . GLU A 1 442 ? 21.892 -34.510 -49.883 1.00 90.88 442 GLU A C 1
ATOM 3561 O O . GLU A 1 442 ? 23.081 -34.771 -49.697 1.00 90.88 442 GLU A O 1
ATOM 3566 N N . ALA A 1 443 ? 21.144 -35.145 -50.789 1.00 89.44 443 ALA A N 1
ATOM 3567 C CA . ALA A 1 443 ? 21.683 -36.182 -51.660 1.00 89.44 443 ALA A CA 1
ATOM 3568 C C . ALA A 1 443 ? 22.781 -35.634 -52.585 1.00 89.44 443 ALA A C 1
ATOM 3570 O O . ALA A 1 443 ? 23.748 -36.334 -52.887 1.00 89.44 443 ALA A O 1
ATOM 3571 N N . GLU A 1 444 ? 22.642 -34.380 -53.019 1.00 87.69 444 GLU A N 1
ATOM 3572 C CA . GLU A 1 444 ? 23.551 -33.755 -53.972 1.00 87.69 444 GLU A CA 1
ATOM 3573 C C . GLU A 1 444 ? 24.696 -32.954 -53.314 1.00 87.69 444 GLU A C 1
ATOM 3575 O O . GLU A 1 444 ? 25.689 -32.678 -53.984 1.00 87.69 444 GLU A O 1
ATOM 3580 N N . ALA A 1 445 ? 24.637 -32.625 -52.014 1.00 84.00 445 ALA A N 1
ATOM 3581 C CA . ALA A 1 445 ? 25.651 -31.813 -51.317 1.00 84.00 445 ALA A CA 1
ATOM 3582 C C . ALA A 1 445 ? 27.078 -32.409 -51.318 1.00 84.00 445 ALA A C 1
ATOM 3584 O O . ALA A 1 445 ? 28.024 -31.723 -50.928 1.00 84.00 445 ALA A O 1
ATOM 3585 N N . GLY A 1 446 ? 27.262 -33.665 -51.749 1.00 68.19 446 GLY A N 1
ATOM 3586 C CA . GLY A 1 446 ? 28.541 -34.167 -52.273 1.00 68.19 446 GLY A CA 1
ATOM 3587 C C . GLY A 1 446 ? 29.744 -34.106 -51.323 1.00 68.19 446 GLY A C 1
ATOM 3588 O O . GLY A 1 446 ? 30.881 -34.054 -51.779 1.00 68.19 446 GLY A O 1
ATOM 3589 N N . GLY A 1 447 ? 29.523 -34.087 -50.004 1.00 74.38 447 GLY A N 1
ATOM 3590 C CA . GLY A 1 447 ? 30.594 -33.981 -49.006 1.00 74.38 447 GLY A CA 1
ATOM 3591 C C . GLY A 1 447 ? 31.082 -32.554 -48.710 1.00 74.38 447 GLY A C 1
ATOM 3592 O O . GLY A 1 447 ? 32.037 -32.392 -47.946 1.00 74.38 447 GLY A O 1
ATOM 3593 N N . HIS A 1 448 ? 30.431 -31.510 -49.239 1.00 83.50 448 HIS A N 1
ATOM 3594 C CA . HIS A 1 448 ? 30.717 -30.119 -48.876 1.00 83.50 448 HIS A CA 1
ATOM 3595 C C . HIS A 1 448 ? 30.302 -29.844 -47.423 1.00 83.50 448 HIS A C 1
ATOM 3597 O O . HIS A 1 448 ? 29.138 -29.572 -47.135 1.00 83.50 448 HIS A O 1
ATOM 3603 N N . ARG A 1 449 ? 31.266 -29.894 -46.492 1.00 82.62 449 ARG A N 1
ATOM 3604 C CA . ARG A 1 449 ? 31.011 -29.773 -45.041 1.00 82.62 449 ARG A CA 1
ATOM 3605 C C . ARG A 1 449 ? 30.205 -28.527 -44.652 1.00 82.62 449 ARG A C 1
ATOM 3607 O O . ARG A 1 449 ? 29.328 -28.644 -43.807 1.00 82.62 449 ARG A O 1
ATOM 3614 N N . GLY A 1 450 ? 30.471 -27.372 -45.270 1.00 83.12 450 GLY A N 1
ATOM 3615 C CA . GLY A 1 450 ? 29.731 -26.130 -44.993 1.00 83.12 450 GLY A CA 1
ATOM 3616 C C . GLY A 1 450 ? 28.266 -26.188 -45.440 1.00 83.12 450 GLY A C 1
ATOM 3617 O O . GLY A 1 450 ? 27.377 -25.801 -44.693 1.00 83.12 450 GLY A O 1
ATOM 3618 N N . VAL A 1 451 ? 28.002 -26.757 -46.619 1.00 86.56 451 VAL A N 1
ATOM 3619 C CA . VAL A 1 451 ? 26.642 -26.937 -47.157 1.00 86.56 451 VAL A CA 1
ATOM 3620 C C . VAL A 1 451 ? 25.857 -27.927 -46.294 1.00 86.56 451 VAL A C 1
ATOM 3622 O O . VAL A 1 451 ? 24.745 -27.630 -45.871 1.00 86.56 451 VAL A O 1
ATOM 3625 N N . VAL A 1 452 ? 26.459 -29.073 -45.957 1.00 88.38 452 VAL A N 1
ATOM 3626 C CA . VAL A 1 452 ? 25.838 -30.092 -45.090 1.00 88.38 452 VAL A CA 1
ATOM 3627 C C . VAL A 1 452 ? 25.512 -29.528 -43.704 1.00 88.38 452 VAL A C 1
ATOM 3629 O O . VAL A 1 452 ? 24.446 -29.811 -43.163 1.00 88.38 452 VAL A O 1
ATOM 3632 N N . TYR A 1 453 ? 26.399 -28.701 -43.143 1.00 91.19 453 TYR A N 1
ATOM 3633 C CA . TYR A 1 453 ? 26.178 -28.052 -41.852 1.00 91.19 453 TYR A CA 1
ATOM 3634 C C . TYR A 1 453 ? 24.923 -27.168 -41.848 1.00 91.19 453 TYR A C 1
ATOM 3636 O O . TYR A 1 453 ? 24.085 -27.308 -40.958 1.00 91.19 453 TYR A O 1
ATOM 3644 N N . HIS A 1 454 ? 24.760 -26.303 -42.852 1.00 90.50 454 HIS A N 1
ATOM 3645 C CA . HIS A 1 454 ? 23.588 -25.429 -42.934 1.00 90.50 454 HIS A CA 1
ATOM 3646 C C . HIS A 1 454 ? 22.305 -26.192 -43.292 1.00 90.50 454 HIS A C 1
ATOM 3648 O O . HIS A 1 454 ? 21.251 -25.870 -42.756 1.00 90.50 454 HIS A O 1
ATOM 3654 N N . LEU A 1 455 ? 22.366 -27.258 -44.100 1.00 91.00 455 LEU A N 1
ATOM 3655 C CA . LEU A 1 455 ? 21.195 -28.113 -44.363 1.00 91.00 455 LEU A CA 1
ATOM 3656 C C . LEU A 1 455 ? 20.669 -28.797 -43.088 1.00 91.00 455 LEU A C 1
ATOM 3658 O O . LEU A 1 455 ? 19.459 -28.840 -42.858 1.00 91.00 455 LEU A O 1
ATOM 3662 N N . GLU A 1 456 ? 21.564 -29.261 -42.211 1.00 90.25 456 GLU A N 1
ATOM 3663 C CA . GLU A 1 456 ? 21.186 -29.807 -40.900 1.00 90.25 456 GLU A CA 1
ATOM 3664 C C . GLU A 1 456 ? 20.549 -28.757 -39.981 1.00 90.25 456 GLU A C 1
ATOM 3666 O O . GLU A 1 456 ? 19.660 -29.088 -39.195 1.00 90.25 456 GLU A O 1
ATOM 3671 N N . LYS A 1 457 ? 20.964 -27.490 -40.079 1.00 89.38 457 LYS A N 1
ATOM 3672 C CA . LYS A 1 457 ? 20.319 -26.392 -39.351 1.00 89.38 457 LYS A CA 1
ATOM 3673 C C . LYS A 1 457 ? 18.959 -26.017 -39.930 1.00 89.38 457 LYS A C 1
ATOM 3675 O O . LYS A 1 457 ? 18.009 -25.893 -39.168 1.00 89.38 457 LYS A O 1
ATOM 3680 N N . ILE A 1 458 ? 18.829 -25.953 -41.254 1.00 92.06 458 ILE A N 1
ATOM 3681 C CA . ILE A 1 458 ? 17.552 -25.748 -41.961 1.00 92.06 458 ILE A CA 1
ATOM 3682 C C . ILE A 1 458 ? 16.518 -26.798 -41.522 1.00 92.06 458 ILE A C 1
ATOM 3684 O O . ILE A 1 458 ? 15.368 -26.453 -41.269 1.00 92.06 458 ILE A O 1
ATOM 3688 N N . LYS A 1 459 ? 16.915 -28.067 -41.344 1.00 92.12 459 LYS A N 1
ATOM 3689 C CA . LYS A 1 459 ? 16.041 -29.127 -40.795 1.00 92.12 459 LYS A CA 1
ATOM 3690 C C . LYS A 1 459 ? 15.535 -28.855 -39.380 1.00 92.12 459 LYS A C 1
ATOM 3692 O O . LYS A 1 459 ? 14.468 -29.340 -39.010 1.00 92.12 459 LYS A O 1
ATOM 3697 N N . ARG A 1 460 ? 16.347 -28.179 -38.568 1.00 89.06 460 ARG A N 1
ATOM 3698 C CA . ARG A 1 460 ? 16.082 -27.911 -37.148 1.00 89.06 460 ARG A CA 1
ATOM 3699 C C . ARG A 1 460 ? 15.434 -26.550 -36.921 1.00 89.06 460 ARG A C 1
ATOM 3701 O O . ARG A 1 460 ? 15.013 -26.296 -35.793 1.00 89.06 460 ARG A O 1
ATOM 3708 N N . ALA A 1 461 ? 15.347 -25.725 -37.965 1.00 87.25 461 ALA A N 1
ATOM 3709 C CA . ALA A 1 461 ? 14.738 -24.412 -37.905 1.00 87.25 461 ALA A CA 1
ATOM 3710 C C . ALA A 1 461 ? 13.283 -24.522 -37.436 1.00 87.25 461 ALA A C 1
ATOM 3712 O O . ALA A 1 461 ? 12.493 -25.310 -37.966 1.00 87.25 461 ALA A O 1
ATOM 3713 N N . ARG A 1 462 ? 12.936 -23.747 -36.408 1.00 80.19 462 ARG A N 1
ATOM 3714 C CA . ARG A 1 462 ? 11.650 -23.841 -35.701 1.00 80.19 462 ARG A CA 1
ATOM 3715 C C . ARG A 1 462 ? 10.579 -22.945 -36.314 1.00 80.19 462 ARG A C 1
ATOM 3717 O O . ARG A 1 462 ? 9.393 -23.178 -36.094 1.00 80.19 462 ARG A O 1
ATOM 3724 N N . ASN A 1 463 ? 10.993 -21.926 -37.062 1.00 84.25 463 ASN A N 1
ATOM 3725 C CA . ASN A 1 463 ? 10.131 -20.966 -37.744 1.00 84.25 463 ASN A CA 1
ATOM 3726 C C . ASN A 1 463 ? 10.740 -20.543 -39.096 1.00 84.25 463 ASN A C 1
ATOM 3728 O O . ASN A 1 463 ? 11.856 -20.941 -39.441 1.00 84.25 463 ASN A O 1
ATOM 3732 N N . ASP A 1 464 ? 9.984 -19.774 -39.882 1.00 78.94 464 ASP A N 1
ATOM 3733 C CA . ASP A 1 464 ? 10.394 -19.385 -41.235 1.00 78.94 464 ASP A CA 1
ATOM 3734 C C . ASP A 1 464 ? 11.522 -18.338 -41.262 1.00 78.94 464 ASP A C 1
ATOM 3736 O O . ASP A 1 464 ? 12.293 -18.329 -42.219 1.00 78.94 464 ASP A O 1
ATOM 3740 N N . ASP A 1 465 ? 11.689 -17.531 -40.209 1.00 74.75 465 ASP A N 1
ATOM 3741 C CA . ASP A 1 465 ? 12.776 -16.545 -40.110 1.00 74.75 465 ASP A CA 1
ATOM 3742 C C . ASP A 1 465 ? 14.133 -17.213 -39.858 1.00 74.75 465 ASP A C 1
ATOM 3744 O O . ASP A 1 465 ? 15.118 -16.912 -40.535 1.00 74.75 465 ASP A O 1
ATOM 3748 N N . GLU A 1 466 ? 14.194 -18.154 -38.910 1.00 79.38 466 GLU A N 1
ATOM 3749 C CA . GLU A 1 466 ? 15.383 -18.977 -38.649 1.00 79.38 466 GLU A CA 1
ATOM 3750 C C . GLU A 1 466 ? 15.766 -19.761 -39.907 1.00 79.38 466 GLU A C 1
ATOM 3752 O O . GLU A 1 466 ? 16.929 -19.801 -40.310 1.00 79.38 466 GLU A O 1
ATOM 3757 N N . LEU A 1 467 ? 14.759 -20.320 -40.579 1.00 87.69 467 LEU A N 1
ATOM 3758 C CA . LEU A 1 467 ? 14.937 -21.024 -41.836 1.00 87.69 467 LEU A CA 1
ATOM 3759 C C . LEU A 1 467 ? 15.489 -20.105 -42.929 1.00 87.69 467 LEU A C 1
ATOM 3761 O O . LEU A 1 467 ? 16.420 -20.500 -43.624 1.00 87.69 467 LEU A O 1
ATOM 3765 N N . PHE A 1 468 ? 14.964 -18.887 -43.075 1.00 87.62 468 PHE A N 1
ATOM 3766 C CA . PHE A 1 468 ? 15.452 -17.924 -44.060 1.00 87.62 468 PHE A CA 1
ATOM 3767 C C . PHE A 1 468 ? 16.908 -17.517 -43.789 1.00 87.62 468 PHE A C 1
ATOM 3769 O O . PHE A 1 468 ? 17.725 -17.558 -44.707 1.00 87.62 468 PHE A O 1
ATOM 3776 N N . LYS A 1 469 ? 17.276 -17.226 -42.531 1.00 83.62 469 LYS A N 1
ATOM 3777 C CA . LYS A 1 469 ? 18.668 -16.919 -42.135 1.00 83.62 469 LYS A CA 1
ATOM 3778 C C . LYS A 1 469 ? 19.635 -18.066 -42.438 1.00 83.62 469 LYS A C 1
ATOM 3780 O O . LYS A 1 469 ? 20.768 -17.846 -42.878 1.00 83.62 469 LYS A O 1
ATOM 3785 N N . GLU A 1 470 ? 19.208 -19.305 -42.215 1.00 91.81 470 GLU A N 1
ATOM 3786 C CA . GLU A 1 470 ? 20.031 -20.472 -42.534 1.00 91.81 470 GLU A CA 1
ATOM 3787 C C . GLU A 1 470 ? 20.089 -20.743 -44.044 1.00 91.81 470 GLU A C 1
ATOM 3789 O O . GLU A 1 470 ? 21.123 -21.191 -44.539 1.00 91.81 470 GLU A O 1
ATOM 3794 N N . VAL A 1 471 ? 19.050 -20.388 -44.807 1.00 89.50 471 VAL A N 1
ATOM 3795 C CA . VAL A 1 471 ? 19.090 -20.376 -46.279 1.00 89.50 471 VAL A CA 1
ATOM 3796 C C . VAL A 1 471 ? 20.059 -19.313 -46.803 1.00 89.50 471 VAL A C 1
ATOM 3798 O O . VAL A 1 471 ? 20.857 -19.620 -47.687 1.00 89.50 471 VAL A O 1
ATOM 3801 N N . GLU A 1 472 ? 20.071 -18.103 -46.240 1.00 88.12 472 GLU A N 1
ATOM 3802 C CA . GLU A 1 472 ? 21.075 -17.079 -46.568 1.00 88.12 472 GLU A CA 1
ATOM 3803 C C . GLU A 1 472 ? 22.496 -17.583 -46.294 1.00 88.12 472 GLU A C 1
ATOM 3805 O O . GLU A 1 472 ? 23.399 -17.433 -47.123 1.00 88.12 472 GLU A O 1
ATOM 3810 N N . SER A 1 473 ? 22.695 -18.218 -45.139 1.00 89.69 473 SER A N 1
ATOM 3811 C CA . SER A 1 473 ? 23.992 -18.765 -44.735 1.00 89.69 473 SER A CA 1
ATOM 3812 C C . SER A 1 473 ? 24.426 -19.924 -45.637 1.00 89.69 473 SER A C 1
ATOM 3814 O O . SER A 1 473 ? 25.586 -19.979 -46.048 1.00 89.69 473 SER A O 1
ATOM 3816 N N . LEU A 1 474 ? 23.489 -20.795 -46.027 1.00 91.12 474 LEU A N 1
ATOM 3817 C CA . LEU A 1 474 ? 23.694 -21.852 -47.017 1.00 91.12 474 LEU A CA 1
ATOM 3818 C C . LEU A 1 474 ? 24.143 -21.272 -48.365 1.00 91.12 474 LEU A C 1
ATOM 3820 O O . LEU A 1 474 ? 25.109 -21.767 -48.947 1.00 91.12 474 LEU A O 1
ATOM 3824 N N . VAL A 1 475 ? 23.472 -20.220 -48.852 1.00 89.69 475 VAL A N 1
ATOM 3825 C CA . VAL A 1 475 ? 23.813 -19.549 -50.117 1.00 89.69 475 VAL A CA 1
ATOM 3826 C C . VAL A 1 475 ? 25.200 -18.913 -50.042 1.00 89.69 475 VAL A C 1
ATOM 3828 O O . VAL A 1 475 ? 26.015 -19.155 -50.930 1.00 89.69 475 VAL A O 1
ATOM 3831 N N . ARG A 1 476 ? 25.524 -18.188 -48.964 1.00 87.62 476 ARG A N 1
ATOM 3832 C CA . ARG A 1 476 ? 26.863 -17.602 -48.767 1.00 87.62 476 ARG A CA 1
ATOM 3833 C C . ARG A 1 476 ? 27.953 -18.669 -48.692 1.00 87.62 476 ARG A C 1
ATOM 3835 O O . ARG A 1 476 ? 29.000 -18.526 -49.320 1.00 87.62 476 ARG A O 1
ATOM 3842 N N . ALA A 1 477 ? 27.716 -19.747 -47.943 1.00 85.44 477 ALA A N 1
ATOM 3843 C CA . ALA A 1 477 ? 28.651 -20.862 -47.829 1.00 85.44 477 ALA A CA 1
ATOM 3844 C C . ALA A 1 477 ? 28.884 -21.539 -49.186 1.00 85.44 477 ALA A C 1
ATOM 3846 O O . ALA A 1 477 ? 30.020 -21.897 -49.509 1.00 85.44 477 ALA A O 1
ATOM 3847 N N . ALA A 1 478 ? 27.829 -21.677 -49.995 1.00 85.44 478 ALA A N 1
ATOM 3848 C CA . ALA A 1 478 ? 27.945 -22.146 -51.365 1.00 85.44 478 ALA A CA 1
ATOM 3849 C C . ALA A 1 478 ? 28.795 -21.170 -52.192 1.00 85.44 478 ALA A C 1
ATOM 3851 O O . ALA A 1 478 ? 29.844 -21.566 -52.678 1.00 85.44 478 ALA A O 1
ATOM 3852 N N . GLU A 1 479 ? 28.453 -19.884 -52.273 1.00 85.00 479 GLU A N 1
ATOM 3853 C CA . GLU A 1 479 ? 29.204 -18.899 -53.071 1.00 85.00 479 GLU A CA 1
ATOM 3854 C C . GLU A 1 479 ? 30.702 -18.823 -52.710 1.00 85.00 479 GLU A C 1
ATOM 3856 O O . GLU A 1 479 ? 31.549 -18.776 -53.607 1.00 85.00 479 GLU A O 1
ATOM 3861 N N . LEU A 1 480 ? 31.049 -18.911 -51.420 1.00 84.94 480 LEU A N 1
ATOM 3862 C CA . LEU A 1 480 ? 32.438 -18.932 -50.937 1.00 84.94 480 LEU A CA 1
ATOM 3863 C C . LEU A 1 480 ? 33.207 -20.213 -51.303 1.00 84.94 480 LEU A C 1
ATOM 3865 O O . LEU A 1 480 ? 34.433 -20.186 -51.394 1.00 84.94 480 LEU A O 1
ATOM 3869 N N . SER A 1 481 ? 32.511 -21.331 -51.523 1.00 83.12 481 SER A N 1
ATOM 3870 C CA . SER A 1 481 ? 33.128 -22.628 -51.842 1.00 83.12 481 SER A CA 1
ATOM 3871 C C . SER A 1 481 ? 33.619 -22.738 -53.296 1.00 83.12 481 SER A C 1
ATOM 3873 O O . SER A 1 481 ? 34.293 -23.711 -53.633 1.00 83.12 481 SER A O 1
ATOM 3875 N N . GLY A 1 482 ? 33.322 -21.749 -54.148 1.00 77.44 482 GLY A N 1
ATOM 3876 C CA . GLY A 1 482 ? 33.741 -21.704 -55.553 1.00 77.44 482 GLY A CA 1
ATOM 3877 C C . GLY A 1 482 ? 32.799 -22.463 -56.502 1.00 77.44 482 GLY A C 1
ATOM 3878 O O . GLY A 1 482 ? 32.496 -23.636 -56.317 1.00 77.44 482 GLY A O 1
ATOM 3879 N N . ALA A 1 483 ? 32.350 -21.783 -57.562 1.00 56.88 483 ALA A N 1
ATOM 3880 C CA . ALA A 1 483 ? 31.181 -22.146 -58.376 1.00 56.88 483 ALA A CA 1
ATOM 3881 C C . ALA A 1 483 ? 31.342 -23.280 -59.409 1.00 56.88 483 ALA A C 1
ATOM 3883 O O . ALA A 1 483 ? 30.411 -23.541 -60.168 1.00 56.88 483 ALA A O 1
ATOM 3884 N N . ALA A 1 484 ? 32.491 -23.954 -59.488 1.00 64.69 484 ALA A N 1
ATOM 3885 C CA . ALA A 1 484 ? 32.797 -24.800 -60.648 1.00 64.69 484 ALA A CA 1
ATOM 3886 C C . ALA A 1 484 ? 31.942 -26.082 -60.772 1.00 64.69 484 ALA A C 1
ATOM 3888 O O . ALA A 1 484 ? 31.911 -26.672 -61.850 1.00 64.69 484 ALA A O 1
ATOM 3889 N N . SER A 1 485 ? 31.231 -26.512 -59.722 1.00 68.56 485 SER A N 1
ATOM 3890 C CA . SER A 1 485 ? 30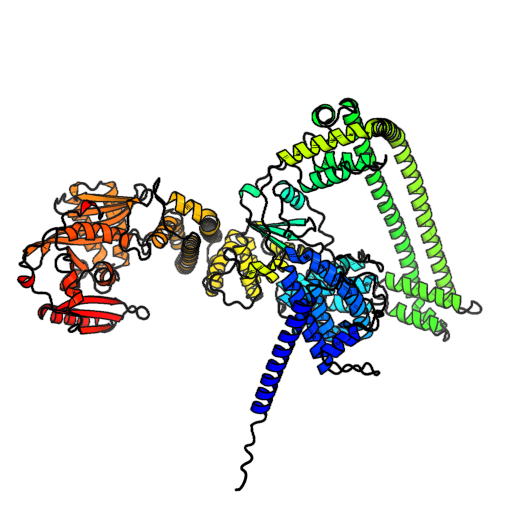.390 -27.718 -59.780 1.00 68.56 485 SER A CA 1
ATOM 3891 C C . SER A 1 485 ? 29.314 -27.785 -58.687 1.00 68.56 485 SER A C 1
ATOM 3893 O O . SER A 1 485 ? 29.207 -28.801 -57.997 1.00 68.56 485 SER A O 1
ATOM 3895 N N . PHE A 1 486 ? 28.519 -26.726 -58.482 1.00 78.81 486 PHE A N 1
ATOM 3896 C CA . PHE A 1 486 ? 27.370 -26.868 -57.581 1.00 78.81 486 PHE A CA 1
ATOM 3897 C C . PHE A 1 486 ? 26.314 -27.803 -58.164 1.00 78.81 486 PHE A C 1
ATOM 3899 O O . PHE A 1 486 ? 26.070 -27.785 -59.375 1.00 78.81 486 PHE A O 1
ATOM 3906 N N . PRO A 1 487 ? 25.640 -28.579 -57.305 1.00 82.38 487 PRO A N 1
ATOM 3907 C CA . PRO A 1 487 ? 24.463 -29.308 -57.716 1.00 82.38 487 PRO A CA 1
ATOM 3908 C C . PRO A 1 487 ? 23.393 -28.405 -58.342 1.00 82.38 487 PRO A C 1
ATOM 3910 O O . PRO A 1 487 ? 23.178 -27.293 -57.843 1.00 82.38 487 PRO A O 1
ATOM 3913 N N . PRO A 1 488 ? 22.671 -28.867 -59.381 1.00 88.06 488 PRO A N 1
ATOM 3914 C CA . PRO A 1 488 ? 21.631 -28.076 -60.040 1.00 88.06 488 PRO A CA 1
ATOM 3915 C C . PRO A 1 488 ? 20.563 -27.533 -59.079 1.00 88.06 488 PRO A C 1
ATOM 3917 O O . PRO A 1 488 ? 20.067 -26.418 -59.262 1.00 88.06 488 PRO A O 1
ATOM 3920 N N . VAL A 1 489 ? 20.220 -28.291 -58.031 1.00 89.44 489 VAL A N 1
ATOM 3921 C CA . VAL A 1 489 ? 19.225 -27.866 -57.037 1.00 89.44 489 VAL A CA 1
ATOM 3922 C C . VAL A 1 489 ? 19.767 -26.742 -56.150 1.00 89.44 489 VAL A C 1
ATOM 3924 O O . VAL A 1 489 ? 19.061 -25.764 -55.919 1.00 89.44 489 VAL A O 1
ATOM 3927 N N . LEU A 1 490 ? 21.032 -26.815 -55.718 1.00 88.94 490 LEU A N 1
ATOM 3928 C CA . LEU A 1 490 ? 21.666 -25.747 -54.935 1.00 88.94 490 LEU A CA 1
ATOM 3929 C C . LEU A 1 490 ? 21.815 -24.467 -55.764 1.00 88.94 490 LEU A C 1
ATOM 3931 O O . LEU A 1 490 ? 21.535 -23.381 -55.267 1.00 88.94 490 LEU A O 1
ATOM 3935 N N . PHE A 1 491 ? 22.164 -24.593 -57.046 1.00 89.31 491 PHE A N 1
ATOM 3936 C CA . PHE A 1 491 ? 22.176 -23.456 -57.968 1.00 89.31 491 PHE A CA 1
ATOM 3937 C C . PHE A 1 491 ? 20.790 -22.802 -58.087 1.00 89.31 491 PHE A C 1
ATOM 3939 O O . PHE A 1 491 ? 20.681 -21.580 -58.070 1.00 89.31 491 PHE A O 1
ATOM 3946 N N . SER A 1 492 ? 19.722 -23.607 -58.119 1.00 91.94 492 SER A N 1
ATOM 3947 C CA . SER A 1 492 ? 18.342 -23.102 -58.148 1.00 91.94 492 SER A CA 1
ATOM 3948 C C . SER A 1 492 ? 17.958 -22.362 -56.859 1.00 91.94 492 SER A C 1
ATOM 3950 O O . SER A 1 492 ? 17.255 -21.359 -56.925 1.00 91.94 492 SER A O 1
ATOM 3952 N N . VAL A 1 493 ? 18.440 -22.813 -55.691 1.00 90.50 493 VAL A N 1
ATOM 3953 C CA . VAL A 1 493 ? 18.255 -22.103 -54.409 1.00 90.50 493 VAL A CA 1
ATOM 3954 C C . VAL A 1 493 ? 18.991 -20.764 -54.411 1.00 90.50 493 VAL A C 1
ATOM 3956 O O . VAL A 1 493 ? 18.400 -19.760 -54.027 1.00 90.50 493 VAL A O 1
ATOM 3959 N N . ILE A 1 494 ? 20.245 -20.732 -54.876 1.00 90.25 494 ILE A N 1
ATOM 3960 C CA . ILE A 1 494 ? 21.040 -19.496 -54.983 1.00 90.25 494 ILE A CA 1
ATOM 3961 C C . ILE A 1 494 ? 20.343 -18.493 -55.906 1.00 90.25 494 ILE A C 1
ATOM 3963 O O . ILE A 1 494 ? 20.208 -17.322 -55.557 1.00 90.25 494 ILE A O 1
ATOM 3967 N N . GLU A 1 495 ? 19.864 -18.949 -57.063 1.00 91.56 495 GLU A N 1
ATOM 3968 C CA . GLU A 1 495 ? 19.184 -18.087 -58.027 1.00 91.56 495 GLU A CA 1
ATOM 3969 C C . GLU A 1 495 ? 17.854 -17.559 -57.477 1.00 91.56 495 GLU A C 1
ATOM 3971 O O . GLU A 1 495 ? 17.586 -16.361 -57.555 1.00 91.56 495 GLU A O 1
ATOM 3976 N N . LYS A 1 496 ? 17.050 -18.416 -56.834 1.00 92.12 496 LYS A N 1
ATOM 3977 C CA . LYS A 1 496 ? 15.794 -17.990 -56.205 1.00 92.12 496 LYS A CA 1
ATOM 3978 C C . LYS A 1 496 ? 16.041 -17.023 -55.044 1.00 92.12 496 LYS A C 1
ATOM 3980 O O . LYS A 1 496 ? 15.319 -16.045 -54.902 1.00 92.12 496 LYS A O 1
ATOM 3985 N N . HIS A 1 497 ? 17.090 -17.240 -54.254 1.00 91.25 497 HIS A N 1
ATOM 3986 C CA . HIS A 1 497 ? 17.503 -16.311 -53.205 1.00 91.25 497 HIS A CA 1
ATOM 3987 C C . HIS A 1 497 ? 17.907 -14.942 -53.775 1.00 91.25 497 HIS A C 1
ATOM 3989 O O . HIS A 1 497 ? 17.456 -13.915 -53.276 1.00 91.25 497 HIS A O 1
ATOM 3995 N N . ARG A 1 498 ? 18.683 -14.905 -54.867 1.00 91.06 498 ARG A N 1
ATOM 3996 C CA . ARG A 1 498 ? 19.008 -13.648 -55.565 1.00 91.06 498 ARG A CA 1
ATOM 3997 C C . ARG A 1 498 ? 17.759 -12.940 -56.082 1.00 91.06 498 ARG A C 1
ATOM 3999 O O . ARG A 1 498 ? 17.665 -11.727 -55.931 1.00 91.06 498 ARG A O 1
ATOM 4006 N N . GLN A 1 499 ? 16.797 -13.678 -56.637 1.00 91.44 499 GLN A N 1
ATOM 4007 C CA . GLN A 1 499 ? 15.507 -13.120 -57.056 1.00 91.44 499 GLN A CA 1
ATOM 4008 C C . GLN A 1 499 ? 14.745 -12.507 -55.876 1.00 91.44 499 GLN A C 1
ATOM 4010 O O . GLN A 1 499 ? 14.218 -11.408 -56.015 1.00 91.44 499 GLN A O 1
ATOM 4015 N N . VAL A 1 500 ? 14.742 -13.161 -54.708 1.00 89.19 500 VAL A N 1
ATOM 4016 C CA . VAL A 1 500 ? 14.140 -12.606 -53.485 1.00 89.19 500 VAL A CA 1
ATOM 4017 C C 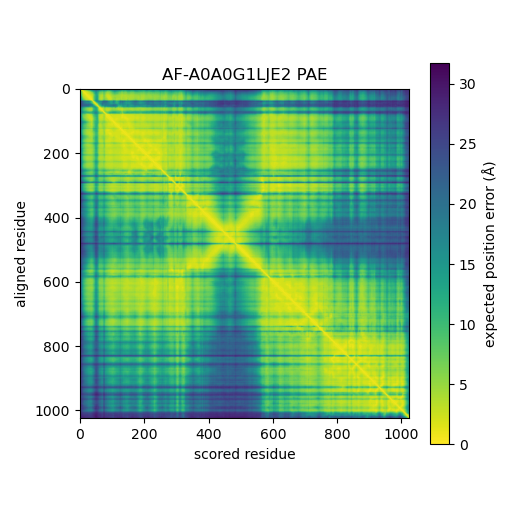. VAL A 1 500 ? 14.853 -11.332 -53.031 1.00 89.19 500 VAL A C 1
ATOM 4019 O O . VAL A 1 500 ? 14.177 -10.360 -52.718 1.00 89.19 500 VAL A O 1
ATOM 4022 N N . LEU A 1 501 ? 16.189 -11.278 -53.055 1.00 86.19 501 LEU A N 1
ATOM 4023 C CA . LEU A 1 501 ? 16.928 -10.060 -52.693 1.00 86.19 501 LEU A CA 1
ATOM 4024 C C . LEU A 1 501 ? 16.678 -8.901 -53.668 1.00 86.19 501 LEU A C 1
ATOM 4026 O O . LEU A 1 501 ? 16.523 -7.757 -53.239 1.00 86.19 501 LEU A O 1
ATOM 4030 N N . VAL A 1 502 ? 16.614 -9.183 -54.974 1.00 90.38 502 VAL A N 1
ATOM 4031 C CA . VAL A 1 502 ? 16.231 -8.185 -55.985 1.00 90.38 502 VAL A CA 1
ATOM 4032 C C . VAL A 1 502 ? 14.808 -7.698 -55.720 1.00 90.38 502 VAL A C 1
ATOM 4034 O O . VAL A 1 502 ? 14.583 -6.493 -55.675 1.00 90.38 502 VAL A O 1
ATOM 4037 N N . TYR A 1 503 ? 13.876 -8.612 -55.446 1.00 90.00 503 TYR A N 1
ATOM 4038 C CA . TYR A 1 503 ? 12.499 -8.267 -55.107 1.00 90.00 503 TYR A CA 1
ATOM 4039 C C . TYR A 1 503 ? 12.411 -7.417 -53.831 1.00 90.00 503 TYR A C 1
ATOM 4041 O O . TYR A 1 503 ? 11.694 -6.419 -53.816 1.00 90.00 503 TYR A O 1
ATOM 4049 N N . HIS A 1 504 ? 13.178 -7.749 -52.784 1.00 88.31 504 HIS A N 1
ATOM 4050 C CA . HIS A 1 504 ? 13.251 -6.954 -51.552 1.00 88.31 504 HIS A CA 1
ATOM 4051 C C . HIS A 1 504 ? 13.696 -5.521 -51.828 1.00 88.31 504 HIS A C 1
ATOM 4053 O O . HIS A 1 504 ? 13.099 -4.572 -51.314 1.00 88.31 504 HIS A O 1
ATOM 4059 N N . HIS A 1 505 ? 14.724 -5.364 -52.663 1.00 87.94 505 HIS A N 1
ATOM 4060 C CA . HIS A 1 505 ? 15.211 -4.057 -53.081 1.00 87.94 505 HIS A CA 1
ATOM 4061 C C . HIS A 1 505 ? 14.166 -3.295 -53.913 1.00 87.94 505 HIS A C 1
ATOM 4063 O O . HIS A 1 505 ? 13.916 -2.122 -53.644 1.00 87.94 505 HIS A O 1
ATOM 4069 N N . GLU A 1 506 ? 13.499 -3.957 -54.861 1.00 91.06 506 GLU A N 1
ATOM 4070 C CA . GLU A 1 506 ? 12.434 -3.362 -55.678 1.00 91.06 506 GLU A CA 1
ATOM 4071 C C . GLU A 1 506 ? 11.238 -2.893 -54.834 1.00 91.06 506 GLU A C 1
ATOM 4073 O O . GLU A 1 506 ? 10.725 -1.797 -55.063 1.00 91.06 506 GLU A O 1
ATOM 4078 N N . GLN A 1 507 ? 10.799 -3.672 -53.834 1.00 91.75 507 GLN A N 1
ATOM 4079 C CA . GLN A 1 507 ? 9.716 -3.250 -52.935 1.00 91.75 507 GLN A CA 1
ATOM 4080 C C . GLN A 1 507 ? 10.122 -2.058 -52.067 1.00 91.75 507 GLN A C 1
ATOM 4082 O O . GLN A 1 507 ? 9.298 -1.172 -51.813 1.00 91.75 507 GLN A O 1
ATOM 4087 N N . TRP A 1 508 ? 11.385 -2.006 -51.638 1.00 87.19 508 TRP A N 1
ATOM 4088 C CA . TRP A 1 508 ? 11.912 -0.867 -50.894 1.00 87.19 508 TRP A CA 1
ATOM 4089 C C . TRP A 1 508 ? 11.957 0.404 -51.748 1.00 87.19 508 TRP A C 1
ATOM 4091 O O . TRP A 1 508 ? 11.430 1.434 -51.327 1.00 87.19 508 TRP A O 1
ATOM 4101 N N . GLU A 1 509 ? 12.511 0.335 -52.962 1.00 91.25 509 GLU A N 1
ATOM 4102 C CA . GLU A 1 509 ? 12.560 1.480 -53.880 1.00 91.25 509 GLU A CA 1
ATOM 4103 C C . GLU A 1 509 ? 11.153 1.934 -54.287 1.00 91.25 509 GLU A C 1
ATOM 4105 O O . GLU A 1 509 ? 10.854 3.123 -54.230 1.00 91.25 509 GLU A O 1
ATOM 4110 N N . LYS A 1 510 ? 10.230 1.006 -54.567 1.00 91.94 510 LYS A N 1
ATOM 4111 C CA . LYS A 1 510 ? 8.822 1.340 -54.836 1.00 91.94 510 LYS A CA 1
ATOM 4112 C C . LYS A 1 510 ? 8.162 2.051 -53.652 1.00 91.94 510 LYS A C 1
ATOM 4114 O O . LYS A 1 510 ? 7.425 3.019 -53.842 1.00 91.94 510 LYS A O 1
ATOM 4119 N N . SER A 1 511 ? 8.410 1.582 -52.431 1.00 89.06 511 SER A N 1
ATOM 4120 C CA . SER A 1 511 ? 7.881 2.212 -51.215 1.00 89.06 511 SER A CA 1
ATOM 4121 C C . SER A 1 511 ? 8.479 3.598 -51.006 1.00 89.06 511 SER A C 1
ATOM 4123 O O . SER A 1 511 ? 7.759 4.523 -50.636 1.00 89.06 511 SER A O 1
ATOM 4125 N N . ARG A 1 512 ? 9.768 3.771 -51.311 1.00 91.06 512 ARG A N 1
ATOM 4126 C CA . ARG A 1 512 ? 10.465 5.057 -51.278 1.00 91.06 512 ARG A CA 1
ATOM 4127 C C . ARG A 1 512 ? 9.927 6.040 -52.319 1.00 91.06 512 ARG A C 1
ATOM 4129 O O . ARG A 1 512 ? 9.632 7.170 -51.958 1.00 91.06 512 ARG A O 1
ATOM 4136 N N . GLU A 1 513 ? 9.721 5.626 -53.568 1.00 92.38 513 GLU A N 1
ATOM 4137 C CA . GLU A 1 513 ? 9.132 6.480 -54.612 1.00 92.38 513 GLU A CA 1
ATOM 4138 C C . GLU A 1 513 ? 7.719 6.950 -54.236 1.00 92.38 513 GLU A C 1
ATOM 4140 O O . GLU A 1 513 ? 7.354 8.112 -54.441 1.00 92.38 513 GLU A O 1
ATOM 4145 N N . GLN A 1 514 ? 6.915 6.056 -53.650 1.00 91.12 514 GLN A N 1
ATOM 4146 C CA . GLN A 1 514 ? 5.590 6.400 -53.134 1.00 91.12 514 GLN A CA 1
ATOM 4147 C C . GLN A 1 514 ? 5.679 7.373 -51.955 1.00 91.12 514 GLN A C 1
ATOM 4149 O O . GLN A 1 514 ? 4.931 8.352 -51.926 1.00 91.12 514 GLN A O 1
ATOM 4154 N N . LEU A 1 515 ? 6.612 7.139 -51.025 1.00 90.94 515 LEU A N 1
ATOM 4155 C CA . LEU A 1 515 ? 6.892 8.055 -49.921 1.00 90.94 515 LEU A CA 1
ATOM 4156 C C . LEU A 1 515 ? 7.296 9.436 -50.428 1.00 90.94 515 LEU A C 1
ATOM 4158 O O . LEU A 1 515 ? 6.729 10.419 -49.968 1.00 90.94 515 LEU A O 1
ATOM 4162 N N . ASP A 1 516 ? 8.197 9.525 -51.404 1.00 90.94 516 ASP A N 1
ATOM 4163 C CA . ASP A 1 516 ? 8.652 10.791 -51.983 1.00 90.94 516 ASP A CA 1
ATOM 4164 C C . ASP A 1 516 ? 7.500 11.536 -52.685 1.00 90.94 516 ASP A C 1
ATOM 4166 O O . ASP A 1 516 ? 7.360 12.756 -52.549 1.00 90.94 516 ASP A O 1
ATOM 4170 N N . SER A 1 517 ? 6.622 10.814 -53.392 1.00 91.44 517 SER A N 1
ATOM 4171 C CA . SER A 1 517 ? 5.436 11.390 -54.042 1.00 91.44 517 SER A CA 1
ATOM 4172 C C . SER A 1 517 ? 4.420 11.938 -53.032 1.00 91.44 517 SER A C 1
ATOM 4174 O O . SER A 1 517 ? 3.922 13.061 -53.174 1.00 91.44 517 SER A O 1
ATOM 4176 N N . GLU A 1 518 ? 4.121 11.176 -51.981 1.00 91.19 518 GLU A N 1
ATOM 4177 C CA . GLU A 1 518 ? 3.211 11.598 -50.916 1.00 91.19 518 GLU A CA 1
ATOM 4178 C C . GLU A 1 518 ? 3.820 12.723 -50.060 1.00 91.19 518 GLU A C 1
ATOM 4180 O O . GLU A 1 518 ? 3.133 13.707 -49.772 1.00 91.19 518 GLU A O 1
ATOM 4185 N N . ALA A 1 519 ? 5.121 12.663 -49.761 1.00 88.75 519 ALA A N 1
ATOM 4186 C CA . ALA A 1 519 ? 5.873 13.730 -49.101 1.00 88.75 519 ALA A CA 1
ATOM 4187 C C . ALA A 1 519 ? 5.816 15.031 -49.906 1.00 88.75 519 ALA A C 1
ATOM 4189 O O . ALA A 1 519 ? 5.576 16.100 -49.344 1.00 88.75 519 ALA A O 1
ATOM 4190 N N . ALA A 1 520 ? 5.968 14.965 -51.233 1.00 90.69 520 ALA A N 1
ATOM 4191 C CA . ALA A 1 520 ? 5.831 16.129 -52.103 1.00 90.69 520 ALA A CA 1
ATOM 4192 C C . ALA A 1 520 ? 4.419 16.739 -52.029 1.00 90.69 520 ALA A C 1
ATOM 4194 O O . ALA A 1 520 ? 4.274 17.965 -52.012 1.00 90.69 520 ALA A O 1
ATOM 4195 N N . ASN A 1 521 ? 3.375 15.910 -51.927 1.00 89.25 521 ASN A N 1
ATOM 4196 C CA . ASN A 1 521 ? 1.997 16.374 -51.752 1.00 89.25 521 ASN A CA 1
ATOM 4197 C C . ASN A 1 521 ? 1.765 17.022 -50.378 1.00 89.25 521 ASN A C 1
ATOM 4199 O O . ASN A 1 521 ? 1.128 18.080 -50.309 1.00 89.25 521 ASN A O 1
ATOM 4203 N N . ILE A 1 522 ? 2.300 16.434 -49.304 1.00 88.06 522 ILE A N 1
ATOM 4204 C CA . ILE A 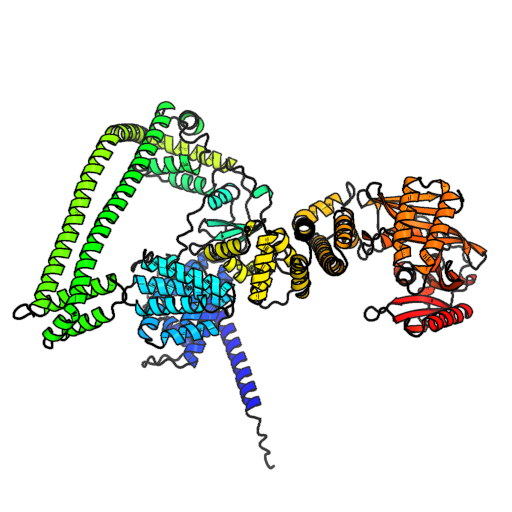1 522 ? 2.266 17.007 -47.950 1.00 88.06 522 ILE A CA 1
ATOM 4205 C C . ILE A 1 522 ? 2.998 18.356 -47.949 1.00 88.06 522 ILE A C 1
ATOM 4207 O O . ILE A 1 522 ? 2.400 19.379 -47.613 1.00 88.06 522 ILE A O 1
ATOM 4211 N N . ASN A 1 523 ? 4.228 18.406 -48.463 1.00 88.50 523 ASN A N 1
ATOM 4212 C CA . ASN A 1 523 ? 5.028 19.629 -48.571 1.00 88.50 523 ASN A CA 1
ATOM 4213 C C . ASN A 1 523 ? 4.325 20.724 -49.383 1.00 88.50 523 ASN A C 1
ATOM 4215 O O . ASN A 1 523 ? 4.318 21.890 -48.985 1.00 88.50 523 ASN A O 1
ATOM 4219 N N . LYS A 1 524 ? 3.667 20.370 -50.494 1.00 91.19 524 LYS A N 1
ATOM 4220 C CA . LYS A 1 524 ? 2.891 21.318 -51.307 1.00 91.19 524 LYS A CA 1
ATOM 4221 C C . LYS A 1 524 ? 1.695 21.899 -50.547 1.00 91.19 524 LYS A C 1
ATOM 4223 O O . LYS A 1 524 ? 1.384 23.076 -50.717 1.00 91.19 524 LYS A O 1
ATOM 4228 N N . ARG A 1 525 ? 1.015 21.101 -49.716 1.00 88.75 525 ARG A N 1
ATOM 4229 C CA . ARG A 1 525 ? -0.087 21.578 -48.858 1.00 88.75 525 ARG A CA 1
ATOM 4230 C C . ARG A 1 525 ? 0.432 22.478 -47.737 1.00 88.75 525 ARG A C 1
ATOM 4232 O O . ARG A 1 525 ? -0.200 23.487 -47.426 1.00 88.75 525 ARG A O 1
ATOM 4239 N N . LEU A 1 526 ? 1.588 22.139 -47.173 1.00 93.38 526 LEU A N 1
ATOM 4240 C CA . LEU A 1 526 ? 2.182 22.853 -46.048 1.00 93.38 526 LEU A CA 1
ATOM 4241 C C . LEU A 1 526 ? 2.970 24.095 -46.451 1.00 93.38 526 LEU A C 1
ATOM 4243 O O . LEU A 1 526 ? 3.178 24.947 -45.601 1.00 93.38 526 LEU A O 1
ATOM 4247 N N . SER A 1 527 ? 3.369 24.274 -47.712 1.00 91.69 527 SER A N 1
ATOM 4248 C CA . SER A 1 527 ? 4.278 25.363 -48.106 1.00 91.69 527 SER A CA 1
ATOM 4249 C C . SER A 1 527 ? 3.781 26.760 -47.714 1.00 91.69 527 SER A C 1
ATOM 4251 O O . SER A 1 527 ? 4.581 27.645 -47.415 1.00 91.69 527 SER A O 1
ATOM 4253 N N . ARG A 1 528 ? 2.457 26.981 -47.715 1.00 91.75 528 ARG A N 1
ATOM 4254 C CA . ARG A 1 528 ? 1.856 28.237 -47.238 1.00 91.75 528 ARG A CA 1
ATOM 4255 C C . ARG A 1 528 ? 1.912 28.350 -45.711 1.00 91.75 528 ARG A C 1
ATOM 4257 O O . ARG A 1 528 ? 2.276 29.409 -45.215 1.00 91.75 528 ARG A O 1
ATOM 4264 N N . VAL A 1 529 ? 1.588 27.270 -45.000 1.00 94.25 529 VAL A N 1
ATOM 4265 C CA . VAL A 1 529 ? 1.617 27.191 -43.530 1.00 94.25 529 VAL A CA 1
ATOM 4266 C C . VAL A 1 529 ? 3.045 27.344 -43.008 1.00 94.25 529 VAL A C 1
ATOM 4268 O O . VAL A 1 529 ? 3.281 28.161 -42.133 1.00 94.25 529 VAL A O 1
ATOM 4271 N N . ALA A 1 530 ? 4.012 26.643 -43.602 1.00 93.38 530 ALA A N 1
ATOM 4272 C CA . ALA A 1 530 ? 5.431 26.735 -43.276 1.00 93.38 530 ALA A CA 1
ATOM 4273 C C . ALA A 1 530 ? 5.990 28.139 -43.541 1.00 93.38 530 ALA A C 1
ATOM 4275 O O . ALA A 1 530 ? 6.769 28.652 -42.748 1.00 93.38 530 ALA A O 1
ATOM 4276 N N . ARG A 1 531 ? 5.560 28.806 -44.623 1.00 95.69 531 ARG A N 1
ATOM 4277 C CA . ARG A 1 531 ? 5.936 30.206 -44.873 1.00 95.69 531 ARG A CA 1
ATOM 4278 C C . ARG A 1 531 ? 5.391 31.134 -43.791 1.00 95.69 531 ARG A C 1
ATOM 4280 O O . ARG A 1 531 ? 6.142 31.952 -43.276 1.00 95.69 531 ARG A O 1
ATOM 4287 N N . ASP A 1 532 ? 4.102 31.017 -43.476 1.00 95.19 532 ASP A N 1
ATOM 4288 C CA . ASP A 1 532 ? 3.459 31.816 -42.431 1.00 95.19 532 ASP A CA 1
ATOM 4289 C C . ASP A 1 532 ? 4.116 31.572 -41.062 1.00 95.19 532 ASP A C 1
ATOM 4291 O O . ASP A 1 532 ? 4.404 32.527 -40.346 1.00 95.19 532 ASP A O 1
ATOM 4295 N N . PHE A 1 533 ? 4.414 30.312 -40.738 1.00 96.25 533 PHE A N 1
ATOM 4296 C CA . PHE A 1 533 ? 5.152 29.918 -39.544 1.00 96.25 533 PHE A CA 1
ATOM 4297 C C . PHE A 1 533 ? 6.546 30.543 -39.506 1.00 96.25 533 PHE A C 1
ATOM 4299 O O . PHE A 1 533 ? 6.877 31.189 -38.524 1.00 96.25 533 PHE A O 1
ATOM 4306 N N . ASN A 1 534 ? 7.332 30.432 -40.580 1.00 94.75 534 ASN A N 1
ATOM 4307 C CA . ASN A 1 534 ? 8.691 30.975 -40.632 1.00 94.75 534 ASN A CA 1
ATOM 4308 C C . ASN A 1 534 ? 8.724 32.500 -40.466 1.00 94.75 534 ASN A C 1
ATOM 4310 O O . ASN A 1 534 ? 9.623 33.001 -39.803 1.00 94.75 534 ASN A O 1
ATOM 4314 N N . ILE A 1 535 ? 7.747 33.226 -41.028 1.00 96.06 535 ILE A N 1
ATOM 4315 C CA . ILE A 1 535 ? 7.617 34.682 -40.840 1.00 96.06 535 ILE A CA 1
ATOM 4316 C C . ILE A 1 535 ? 7.333 35.010 -39.369 1.00 96.06 535 ILE A C 1
ATOM 4318 O O . ILE A 1 535 ? 7.986 35.869 -38.786 1.00 96.06 535 ILE A O 1
ATOM 4322 N N . LEU A 1 536 ? 6.369 34.324 -38.752 1.00 96.81 536 LEU A N 1
ATOM 4323 C CA . LEU A 1 536 ? 6.025 34.566 -37.349 1.00 96.81 536 LEU A CA 1
ATOM 4324 C C . LEU A 1 536 ? 7.167 34.145 -36.408 1.00 96.81 536 LEU A C 1
ATOM 4326 O O . LEU A 1 536 ? 7.477 34.855 -35.458 1.00 96.81 536 LEU A O 1
ATOM 4330 N N . ASN A 1 537 ? 7.834 33.028 -36.701 1.00 95.12 537 ASN A N 1
ATOM 4331 C CA . ASN A 1 537 ? 8.974 32.532 -35.937 1.00 95.12 537 ASN A CA 1
ATOM 4332 C C . ASN A 1 537 ? 10.183 33.471 -36.056 1.00 95.12 537 ASN A C 1
ATOM 4334 O O . ASN A 1 537 ? 10.873 33.682 -35.065 1.00 95.12 537 ASN A O 1
ATOM 4338 N N . SER A 1 538 ? 10.423 34.083 -37.226 1.00 94.31 538 SER A N 1
ATOM 4339 C CA . SER A 1 538 ? 11.477 35.095 -37.368 1.00 94.31 538 SER A CA 1
ATOM 4340 C C . SER A 1 538 ? 11.159 36.362 -36.581 1.00 94.31 538 SER A C 1
ATOM 4342 O O . SER A 1 538 ? 12.048 36.881 -35.925 1.00 94.31 538 SER A O 1
ATOM 4344 N N . MET A 1 539 ? 9.897 36.815 -36.567 1.00 96.38 539 MET A N 1
ATOM 4345 C CA . MET A 1 539 ? 9.486 37.965 -35.746 1.00 96.38 539 MET A CA 1
ATOM 4346 C C . MET A 1 539 ? 9.744 37.720 -34.254 1.00 96.38 539 MET A C 1
ATOM 4348 O O . MET A 1 539 ? 10.302 38.578 -33.579 1.00 96.38 539 MET A O 1
ATOM 4352 N N . LEU A 1 540 ? 9.392 36.531 -33.753 1.00 95.00 540 LEU A N 1
ATOM 4353 C CA . LEU A 1 540 ? 9.676 36.133 -32.371 1.00 95.00 540 LEU A CA 1
ATOM 4354 C C . LEU A 1 540 ? 11.183 36.037 -32.090 1.00 95.00 540 LEU A C 1
ATOM 4356 O O . LEU A 1 540 ? 11.633 36.392 -31.005 1.00 95.00 540 LEU A O 1
ATOM 4360 N N . PHE A 1 541 ? 11.969 35.556 -33.056 1.00 92.69 541 PHE A N 1
ATOM 4361 C CA . PHE A 1 541 ? 13.415 35.398 -32.906 1.00 92.69 541 PHE A CA 1
ATOM 4362 C C . PHE A 1 541 ? 14.179 36.729 -32.949 1.00 92.69 541 PHE A C 1
ATOM 4364 O O . PHE A 1 541 ? 15.177 36.891 -32.241 1.00 92.69 541 PHE A O 1
ATOM 4371 N N . ASP A 1 542 ? 13.712 37.679 -33.759 1.00 93.44 542 ASP A N 1
ATOM 4372 C CA . ASP A 1 542 ? 14.267 39.031 -33.838 1.00 93.44 542 ASP A CA 1
ATOM 4373 C C . ASP A 1 542 ? 14.069 39.790 -32.511 1.00 93.44 542 ASP A C 1
ATOM 4375 O O . ASP A 1 542 ? 14.943 40.563 -32.119 1.00 93.44 542 ASP A O 1
ATOM 4379 N N . ASP A 1 543 ? 12.985 39.498 -31.779 1.00 93.62 543 ASP A N 1
ATOM 4380 C CA . ASP A 1 543 ? 12.682 40.042 -30.445 1.00 93.62 543 ASP A CA 1
ATOM 4381 C C . ASP A 1 543 ? 12.909 39.027 -29.304 1.00 93.62 543 ASP A C 1
ATOM 4383 O O . ASP A 1 543 ? 12.276 39.073 -28.245 1.00 93.62 543 ASP A O 1
ATOM 4387 N N . ARG A 1 544 ? 13.830 38.071 -29.508 1.00 93.62 544 ARG A N 1
ATOM 4388 C CA . ARG A 1 544 ? 14.027 36.945 -28.577 1.00 93.62 544 ARG A CA 1
ATOM 4389 C C . ARG A 1 544 ? 14.316 37.376 -27.143 1.00 93.62 544 ARG A C 1
ATOM 4391 O O . ARG A 1 544 ? 13.887 36.696 -26.225 1.00 93.62 544 ARG A O 1
ATOM 4398 N N . SER A 1 545 ? 15.032 38.483 -26.941 1.00 92.69 545 SER A N 1
ATOM 4399 C CA . SER A 1 545 ? 15.388 38.945 -25.598 1.00 92.69 545 SER A CA 1
ATOM 4400 C C . SER A 1 545 ? 14.160 39.432 -24.829 1.00 92.69 545 SER A C 1
ATOM 4402 O O . SER A 1 545 ? 14.049 39.152 -23.637 1.00 92.69 545 SER A O 1
ATOM 4404 N N . SER A 1 546 ? 13.233 40.130 -25.501 1.00 94.88 546 SER A N 1
ATOM 4405 C CA . SER A 1 546 ? 11.968 40.539 -24.883 1.00 94.88 546 SER A CA 1
ATOM 4406 C C . SER A 1 546 ? 11.092 39.323 -24.617 1.00 94.88 546 SER A C 1
ATOM 4408 O O . SER A 1 546 ? 10.618 39.152 -23.501 1.00 94.88 546 SER A O 1
ATOM 4410 N N . LEU A 1 547 ? 10.951 38.432 -25.603 1.00 94.81 547 LEU A N 1
ATOM 4411 C CA . LEU A 1 547 ? 10.165 37.208 -25.463 1.00 94.81 547 LEU A CA 1
ATOM 4412 C C . LEU A 1 547 ? 10.677 36.307 -24.328 1.00 94.81 547 LEU A C 1
ATOM 4414 O O . LEU A 1 547 ? 9.882 35.786 -23.554 1.00 94.81 547 LEU A O 1
ATOM 4418 N N . GLN A 1 548 ? 11.994 36.132 -24.213 1.00 95.00 548 GLN A N 1
ATOM 4419 C CA . GLN A 1 548 ? 12.629 35.364 -23.142 1.00 95.00 548 GLN A CA 1
ATOM 4420 C C . GLN A 1 548 ? 12.327 35.983 -21.773 1.00 95.00 548 GLN A C 1
ATOM 4422 O O . GLN A 1 548 ? 11.915 35.270 -20.865 1.00 95.00 548 GLN A O 1
ATOM 4427 N N . SER A 1 549 ? 12.457 37.307 -21.642 1.00 95.00 549 SER A N 1
ATOM 4428 C CA . SER A 1 549 ? 12.132 38.022 -20.401 1.00 95.00 549 SER A CA 1
ATOM 4429 C C . SER A 1 549 ? 10.647 37.916 -20.035 1.00 95.00 549 SER A C 1
ATOM 4431 O O . SER A 1 549 ? 10.322 37.703 -18.868 1.00 95.00 549 SER A O 1
ATOM 4433 N N . ASP A 1 550 ? 9.757 38.062 -21.016 1.00 95.81 550 ASP A N 1
ATOM 4434 C CA . ASP A 1 550 ? 8.305 37.937 -20.866 1.00 95.81 550 ASP A CA 1
ATOM 4435 C C . ASP A 1 550 ? 7.918 36.525 -20.389 1.00 95.81 550 ASP A C 1
ATOM 4437 O O . ASP A 1 550 ? 7.156 36.362 -19.433 1.00 95.81 550 ASP A O 1
ATOM 4441 N N . LEU A 1 551 ? 8.491 35.493 -21.020 1.00 95.25 551 LEU A N 1
ATOM 4442 C CA . LEU A 1 551 ? 8.254 34.092 -20.676 1.00 95.25 551 LEU A CA 1
ATOM 4443 C C . LEU A 1 551 ? 8.778 33.742 -19.285 1.00 95.25 551 LEU A C 1
ATOM 4445 O O . LEU A 1 551 ? 8.036 33.142 -18.508 1.00 95.25 551 LEU A O 1
ATOM 4449 N N . THR A 1 552 ? 10.006 34.148 -18.946 1.00 95.50 552 THR A N 1
ATOM 4450 C CA . THR A 1 552 ? 10.560 33.953 -17.600 1.00 95.50 552 THR A CA 1
ATOM 4451 C C . THR A 1 552 ? 9.675 34.631 -16.555 1.00 95.50 552 THR A C 1
ATOM 4453 O O . THR A 1 552 ? 9.251 33.971 -15.611 1.00 95.50 552 THR A O 1
ATOM 4456 N N . GLY A 1 553 ? 9.281 35.894 -16.761 1.00 95.75 553 GLY A N 1
ATOM 4457 C CA . GLY A 1 553 ? 8.407 36.608 -15.823 1.00 95.75 553 GLY A CA 1
ATOM 4458 C C . GLY A 1 553 ? 7.017 35.973 -15.671 1.00 95.75 553 GLY A C 1
ATOM 4459 O O . GLY A 1 553 ? 6.477 35.907 -14.562 1.00 95.75 553 GLY A O 1
ATOM 4460 N N . PHE A 1 554 ? 6.429 35.461 -16.758 1.00 95.06 554 PHE A N 1
ATOM 4461 C CA . PHE A 1 554 ? 5.171 34.711 -16.704 1.00 95.06 554 PHE A CA 1
ATOM 4462 C C . PHE A 1 554 ? 5.317 33.401 -15.916 1.00 95.06 554 PHE A C 1
ATOM 4464 O O . PHE A 1 554 ? 4.484 33.102 -15.056 1.00 95.06 554 PHE A O 1
ATOM 4471 N N . LEU A 1 555 ? 6.373 32.632 -16.191 1.00 94.44 555 LEU A N 1
ATOM 4472 C CA . LEU A 1 555 ? 6.641 31.352 -15.541 1.00 94.44 555 LEU A CA 1
ATOM 4473 C C . LEU A 1 555 ? 6.973 31.525 -14.053 1.00 94.44 555 LEU A C 1
ATOM 4475 O O . LEU A 1 555 ? 6.416 30.800 -13.236 1.00 94.44 555 LEU A O 1
ATOM 4479 N N . GLU A 1 556 ? 7.783 32.516 -13.676 1.00 93.81 556 GLU A N 1
ATOM 4480 C CA . GLU A 1 556 ? 8.064 32.864 -12.275 1.00 93.81 556 GLU A CA 1
ATOM 4481 C C . GLU A 1 556 ? 6.781 33.240 -11.526 1.00 93.81 556 GLU A C 1
ATOM 4483 O O . GLU A 1 556 ? 6.545 32.782 -10.407 1.00 93.81 556 GLU A O 1
ATOM 4488 N N . LYS A 1 557 ? 5.901 34.031 -12.158 1.00 92.94 557 LYS A N 1
ATOM 4489 C CA . LYS A 1 557 ? 4.594 34.383 -11.589 1.00 92.94 557 LYS A CA 1
ATOM 4490 C C . LYS A 1 557 ? 3.715 33.146 -11.396 1.00 92.94 557 LYS A C 1
ATOM 4492 O O . LYS A 1 557 ? 3.079 33.027 -10.352 1.00 92.94 557 LYS A O 1
ATOM 4497 N N . ARG A 1 558 ? 3.665 32.234 -12.373 1.00 90.31 558 ARG A N 1
ATOM 4498 C CA . ARG A 1 558 ? 2.913 30.971 -12.264 1.00 90.31 558 ARG A CA 1
ATOM 4499 C C . ARG A 1 558 ? 3.491 30.061 -11.184 1.00 90.31 558 ARG A C 1
ATOM 4501 O O . ARG A 1 558 ? 2.724 29.518 -10.397 1.00 90.31 558 ARG A O 1
ATOM 4508 N N . LEU A 1 559 ? 4.814 29.953 -11.103 1.00 89.19 559 LEU A N 1
ATOM 4509 C CA . LEU A 1 559 ? 5.512 29.191 -10.072 1.00 89.19 559 LEU A CA 1
ATOM 4510 C C . LEU A 1 559 ? 5.192 29.735 -8.673 1.00 89.19 559 LEU A C 1
ATOM 4512 O O . LEU A 1 559 ? 4.835 28.972 -7.782 1.00 89.19 559 LEU A O 1
ATOM 4516 N N . ALA A 1 560 ? 5.229 31.059 -8.502 1.00 88.44 560 ALA A N 1
ATOM 4517 C CA . ALA A 1 560 ? 4.874 31.721 -7.248 1.00 88.44 560 ALA A CA 1
ATOM 4518 C C . ALA A 1 560 ? 3.389 31.557 -6.872 1.00 88.44 560 ALA A C 1
ATOM 4520 O O . ALA A 1 560 ? 3.045 31.596 -5.694 1.00 88.44 560 ALA A O 1
ATOM 4521 N N . GLN A 1 561 ? 2.505 31.382 -7.859 1.00 88.12 561 GLN A N 1
ATOM 4522 C CA . GLN A 1 561 ? 1.076 31.132 -7.648 1.00 88.12 561 GLN A CA 1
ATOM 4523 C C . GLN A 1 561 ? 0.747 29.669 -7.348 1.00 88.12 561 GLN A C 1
ATOM 4525 O O . GLN A 1 561 ? -0.360 29.401 -6.886 1.00 88.12 561 GLN A O 1
ATOM 4530 N N . ALA A 1 562 ? 1.657 28.735 -7.633 1.00 85.81 562 ALA A N 1
ATOM 4531 C CA . ALA A 1 562 ? 1.350 27.315 -7.574 1.00 85.81 562 ALA A CA 1
ATOM 4532 C C . ALA A 1 562 ? 1.091 26.807 -6.145 1.00 85.81 562 ALA A C 1
ATOM 4534 O O . ALA A 1 562 ? 0.435 25.784 -6.041 1.00 85.81 562 ALA A O 1
ATOM 4535 N N . ASP A 1 563 ? 1.566 27.500 -5.092 1.00 84.56 563 ASP A N 1
ATOM 4536 C CA . ASP A 1 563 ? 1.441 27.165 -3.649 1.00 84.56 563 ASP A CA 1
ATOM 4537 C C . ASP A 1 563 ? 1.152 25.679 -3.369 1.00 84.56 563 ASP A C 1
ATOM 4539 O O . ASP A 1 563 ? 0.150 25.306 -2.755 1.00 84.56 563 ASP A O 1
ATOM 4543 N N . LEU A 1 564 ? 2.003 24.806 -3.923 1.00 86.12 564 LEU A N 1
ATOM 4544 C CA . LEU A 1 564 ? 1.784 23.370 -3.844 1.00 86.12 564 LEU A CA 1
ATOM 4545 C C . LEU A 1 564 ? 2.282 22.870 -2.490 1.00 86.12 564 LEU A C 1
ATOM 4547 O O . LEU A 1 564 ? 3.410 23.196 -2.104 1.00 86.12 564 LEU A O 1
ATOM 4551 N N . PRO A 1 565 ? 1.508 22.024 -1.786 1.00 89.56 565 PRO A N 1
ATOM 4552 C CA . PRO A 1 565 ? 2.001 21.379 -0.584 1.00 89.56 565 PRO A CA 1
ATOM 4553 C C . PRO A 1 565 ? 3.231 20.531 -0.922 1.00 89.56 565 PRO A C 1
ATOM 4555 O O . PRO A 1 565 ? 3.222 19.739 -1.873 1.00 89.56 565 PRO A O 1
ATOM 4558 N N . THR A 1 566 ? 4.292 20.681 -0.127 1.00 90.56 566 THR A N 1
ATOM 4559 C CA . THR A 1 566 ? 5.414 19.744 -0.165 1.00 90.56 566 THR A CA 1
ATOM 4560 C C . THR A 1 566 ? 4.944 18.411 0.399 1.00 90.56 566 THR A C 1
ATOM 4562 O O . THR A 1 566 ? 4.488 18.344 1.541 1.00 90.56 566 THR A O 1
ATOM 4565 N N . VAL A 1 567 ? 5.040 17.351 -0.397 1.00 92.12 567 VAL A N 1
ATOM 4566 C CA . VAL A 1 567 ? 4.674 15.995 0.014 1.00 92.12 567 VAL A CA 1
ATOM 4567 C C . VAL A 1 567 ? 5.944 15.225 0.332 1.00 92.12 567 VAL A C 1
ATOM 4569 O O . VAL A 1 567 ? 6.836 15.108 -0.509 1.00 92.12 567 VAL A O 1
ATOM 4572 N N . HIS A 1 568 ? 6.007 14.707 1.557 1.00 92.44 568 HIS A N 1
ATOM 4573 C CA . HIS A 1 568 ? 7.155 13.961 2.048 1.00 92.44 568 HIS A CA 1
ATOM 4574 C C . HIS A 1 568 ? 7.102 12.505 1.605 1.00 92.44 568 HIS A C 1
ATOM 4576 O O . HIS A 1 568 ? 6.137 11.801 1.915 1.00 92.44 568 HIS A O 1
ATOM 4582 N N . PHE A 1 569 ? 8.136 12.063 0.893 1.00 92.06 569 PHE A N 1
ATOM 4583 C CA . PHE A 1 569 ? 8.272 10.680 0.459 1.00 92.06 569 PHE A CA 1
ATOM 4584 C C . PHE A 1 569 ? 9.222 9.929 1.385 1.00 92.06 569 PHE A C 1
ATOM 4586 O O . PHE A 1 569 ? 10.332 10.370 1.663 1.00 92.06 569 PHE A O 1
ATOM 4593 N N . GLU A 1 570 ? 8.819 8.736 1.797 1.00 91.50 570 GLU A N 1
ATOM 4594 C CA . GLU A 1 570 ? 9.699 7.788 2.468 1.00 91.50 570 GLU A CA 1
ATOM 4595 C C . GLU A 1 570 ? 10.095 6.683 1.486 1.00 91.50 570 GLU A C 1
ATOM 4597 O O . GLU A 1 570 ? 9.351 6.329 0.568 1.00 91.50 570 GLU A O 1
ATOM 4602 N N . ILE A 1 571 ? 11.291 6.131 1.650 1.00 89.25 571 ILE A N 1
ATOM 4603 C CA . ILE A 1 571 ? 11.779 5.041 0.800 1.00 89.25 571 ILE A CA 1
ATOM 4604 C C . ILE A 1 571 ? 10.965 3.785 1.083 1.00 89.25 571 ILE A C 1
ATOM 4606 O O . ILE A 1 571 ? 10.677 3.472 2.238 1.00 89.25 571 ILE A O 1
ATOM 4610 N N . PHE A 1 572 ? 10.609 3.058 0.025 1.00 87.38 572 PHE A N 1
ATOM 4611 C CA . PHE A 1 572 ? 9.651 1.958 0.104 1.00 87.38 572 PHE A CA 1
ATOM 4612 C C . PHE A 1 572 ? 10.040 0.892 1.142 1.00 87.38 572 PHE A C 1
ATOM 4614 O O . PHE A 1 572 ? 9.202 0.392 1.887 1.00 87.38 572 PHE A O 1
ATOM 4621 N N . GLU A 1 573 ? 11.334 0.591 1.243 1.00 85.00 573 GLU A N 1
ATOM 4622 C CA . GLU A 1 573 ? 11.883 -0.395 2.179 1.00 85.00 573 GLU A CA 1
ATOM 4623 C C . GLU A 1 573 ? 11.692 -0.016 3.659 1.00 85.00 573 GLU A C 1
ATOM 4625 O O . GLU A 1 573 ? 11.618 -0.896 4.518 1.00 85.00 573 GLU A O 1
ATOM 4630 N N . ASN A 1 574 ? 11.561 1.277 3.979 1.00 87.38 574 ASN A N 1
ATOM 4631 C CA . ASN A 1 574 ? 11.384 1.743 5.358 1.00 87.38 574 ASN A CA 1
ATOM 4632 C C . ASN A 1 574 ? 9.957 1.495 5.880 1.00 87.38 574 ASN A C 1
ATOM 4634 O O . ASN A 1 574 ? 9.721 1.510 7.091 1.00 87.38 574 ASN A O 1
ATOM 4638 N N . PHE A 1 575 ? 9.002 1.188 4.996 1.00 84.69 575 PHE A N 1
ATOM 4639 C CA . PHE A 1 575 ? 7.601 1.009 5.377 1.00 84.69 575 PHE A CA 1
ATOM 4640 C C . PHE A 1 575 ? 7.294 -0.296 6.109 1.00 84.69 575 PHE A C 1
ATOM 4642 O O . PHE A 1 575 ? 6.241 -0.391 6.743 1.00 84.69 575 PHE A O 1
ATOM 4649 N N . GLY A 1 576 ? 8.205 -1.276 6.102 1.00 80.38 576 GLY A N 1
ATOM 4650 C CA . GLY A 1 576 ? 8.019 -2.540 6.825 1.00 80.38 576 GLY A CA 1
ATOM 4651 C C . GLY A 1 576 ? 7.767 -2.368 8.334 1.00 80.38 576 GLY A C 1
ATOM 4652 O O . GLY A 1 576 ? 7.186 -3.254 8.964 1.00 80.38 576 GLY A O 1
ATOM 4653 N N . GLY A 1 577 ? 8.158 -1.222 8.909 1.00 81.38 577 GLY A N 1
ATOM 4654 C CA . GLY A 1 577 ? 7.906 -0.845 10.305 1.00 81.38 577 GLY A CA 1
ATOM 4655 C C . GLY A 1 577 ? 6.941 0.330 10.504 1.00 81.38 577 GLY A C 1
ATOM 4656 O O . GLY A 1 577 ? 6.779 0.785 11.634 1.00 81.38 577 GLY A O 1
ATOM 4657 N N . HIS A 1 578 ? 6.316 0.855 9.447 1.00 87.94 578 HIS A N 1
ATOM 4658 C CA . HIS A 1 578 ? 5.507 2.067 9.554 1.00 87.94 578 HIS A CA 1
ATOM 4659 C C . HIS A 1 578 ? 4.164 1.781 10.250 1.00 87.94 578 HIS A C 1
ATOM 4661 O O . HIS A 1 578 ? 3.372 0.957 9.787 1.00 87.94 578 HIS A O 1
ATOM 4667 N N . GLU A 1 579 ? 3.853 2.504 11.332 1.00 85.38 579 GLU A N 1
ATOM 4668 C CA . GLU A 1 579 ? 2.707 2.217 12.217 1.00 85.38 579 GLU A CA 1
ATOM 4669 C C . GLU A 1 579 ? 1.340 2.222 11.511 1.00 85.38 579 GLU A C 1
ATOM 4671 O O . GLU A 1 579 ? 0.435 1.484 11.907 1.00 85.38 579 GLU A O 1
ATOM 4676 N N . LYS A 1 580 ? 1.185 3.038 10.458 1.00 85.19 580 LYS A N 1
ATOM 4677 C CA . LYS A 1 580 ? -0.051 3.101 9.651 1.00 85.19 580 LYS A CA 1
ATOM 4678 C C . LYS A 1 580 ? -0.268 1.886 8.745 1.00 85.19 580 LYS A C 1
ATOM 4680 O O . LYS A 1 580 ? -1.391 1.663 8.312 1.00 85.19 580 LYS A O 1
ATOM 4685 N N . ILE A 1 581 ? 0.781 1.127 8.432 1.00 87.12 581 ILE A N 1
ATOM 4686 C CA . ILE A 1 581 ? 0.725 0.004 7.482 1.00 87.12 581 ILE A CA 1
ATOM 4687 C C . ILE A 1 581 ? 0.870 -1.323 8.216 1.00 87.12 581 ILE A C 1
ATOM 4689 O O . ILE A 1 581 ? 0.200 -2.298 7.872 1.00 87.12 581 ILE A O 1
ATOM 4693 N N . GLN A 1 582 ? 1.753 -1.362 9.217 1.00 83.81 582 GLN A N 1
ATOM 4694 C CA . GLN A 1 582 ? 2.177 -2.609 9.819 1.00 83.81 582 GLN A CA 1
ATOM 4695 C C . GLN A 1 582 ? 0.997 -3.309 10.524 1.00 83.81 582 GLN A C 1
ATOM 4697 O O . GLN A 1 582 ? 0.374 -2.727 11.423 1.00 83.81 582 GLN A O 1
ATOM 4702 N N . PRO A 1 583 ? 0.693 -4.570 10.155 1.00 76.19 583 PRO A N 1
ATOM 4703 C CA . PRO A 1 583 ? -0.285 -5.382 10.866 1.00 76.19 583 PRO A CA 1
ATOM 4704 C C . PRO A 1 583 ? 0.049 -5.439 12.357 1.00 76.19 583 PRO A C 1
ATOM 4706 O O . PRO A 1 583 ? 1.123 -5.911 12.747 1.00 76.19 583 PRO A O 1
ATOM 4709 N N . LYS A 1 584 ? -0.877 -5.029 13.230 1.00 78.56 584 LYS A N 1
ATOM 4710 C CA . LYS A 1 584 ? -0.657 -5.184 14.673 1.00 78.56 584 LYS A CA 1
ATOM 4711 C C . LYS A 1 584 ? -0.854 -6.653 15.050 1.00 78.56 584 LYS A C 1
ATOM 4713 O O . LYS A 1 584 ? -1.978 -7.115 15.190 1.00 78.56 584 LYS A O 1
ATOM 4718 N N . GLY A 1 585 ? 0.248 -7.376 15.257 1.00 70.00 585 GLY A N 1
ATOM 4719 C CA . GLY A 1 585 ? 0.236 -8.745 15.791 1.00 70.00 585 GLY A CA 1
ATOM 4720 C C . GLY A 1 585 ? 0.598 -9.857 14.806 1.00 70.00 585 GLY A C 1
ATOM 4721 O O . GLY A 1 585 ? 0.648 -11.017 15.221 1.00 70.00 585 GLY A O 1
ATOM 4722 N N . SER A 1 586 ? 0.914 -9.549 13.543 1.00 65.88 586 SER A N 1
ATOM 4723 C CA . SER A 1 586 ? 1.435 -10.570 12.630 1.00 65.88 586 SER A CA 1
ATOM 4724 C C . SER A 1 586 ? 2.908 -10.852 12.932 1.00 65.88 586 SER A C 1
ATOM 4726 O O . SER A 1 586 ? 3.753 -9.969 12.816 1.00 65.88 586 SER A O 1
ATOM 4728 N N . LYS A 1 587 ? 3.236 -12.099 13.269 1.00 69.81 587 LYS A N 1
ATOM 4729 C CA . LYS A 1 587 ? 4.623 -12.597 13.300 1.00 69.81 587 LYS A CA 1
ATOM 4730 C C . LYS A 1 587 ? 5.047 -13.173 11.944 1.00 69.81 587 LYS A C 1
ATOM 4732 O O . LYS A 1 587 ? 5.712 -14.200 11.905 1.00 69.81 587 LYS A O 1
ATOM 4737 N N . GLN A 1 588 ? 4.543 -12.624 10.842 1.00 67.81 588 GLN A N 1
ATOM 4738 C CA . GLN A 1 588 ? 4.812 -13.212 9.535 1.00 67.81 588 GLN A CA 1
ATOM 4739 C C . GLN A 1 588 ? 6.237 -12.864 9.092 1.00 67.81 588 GLN A C 1
ATOM 4741 O O . GLN A 1 588 ? 6.621 -11.701 9.127 1.00 67.81 588 GLN A O 1
ATOM 4746 N N . ASP A 1 589 ? 6.982 -13.876 8.641 1.00 79.75 589 ASP A N 1
ATOM 4747 C CA . ASP A 1 589 ? 8.340 -13.751 8.082 1.00 79.75 589 ASP A CA 1
ATOM 4748 C C . ASP A 1 589 ? 8.344 -13.190 6.641 1.00 79.75 589 ASP A C 1
ATOM 4750 O O . ASP A 1 589 ? 9.345 -13.275 5.932 1.00 79.75 589 ASP A O 1
ATOM 4754 N N . ILE A 1 590 ? 7.207 -12.675 6.160 1.00 82.69 590 ILE A N 1
ATOM 4755 C CA . ILE A 1 590 ? 7.070 -12.138 4.804 1.00 82.69 590 ILE A CA 1
ATOM 4756 C C . ILE A 1 590 ? 7.420 -10.654 4.842 1.00 82.69 590 ILE A C 1
ATOM 4758 O O . ILE A 1 590 ? 6.789 -9.887 5.570 1.00 82.69 590 ILE A O 1
ATOM 4762 N N . ASP A 1 591 ? 8.386 -10.245 4.019 1.00 87.50 591 ASP A N 1
ATOM 4763 C CA . ASP A 1 591 ? 8.697 -8.834 3.812 1.00 87.50 591 ASP A CA 1
ATOM 4764 C C . ASP A 1 591 ? 7.517 -8.135 3.120 1.00 87.50 591 ASP A C 1
ATOM 4766 O O . ASP A 1 591 ? 7.326 -8.214 1.903 1.00 87.50 591 ASP A O 1
ATOM 4770 N N . SER A 1 592 ? 6.675 -7.491 3.929 1.00 88.50 592 SER A N 1
ATOM 4771 C CA . SER A 1 592 ? 5.478 -6.799 3.450 1.00 88.50 592 SER A CA 1
ATOM 4772 C C . SER A 1 592 ? 5.794 -5.627 2.521 1.00 88.50 592 SER A C 1
ATOM 4774 O O . SER A 1 592 ? 4.998 -5.365 1.622 1.00 88.50 592 SER A O 1
ATOM 4776 N N . ALA A 1 593 ? 6.939 -4.956 2.697 1.00 89.25 593 ALA A N 1
ATOM 4777 C CA . ALA A 1 593 ? 7.327 -3.839 1.846 1.00 89.25 593 ALA A CA 1
ATOM 4778 C C . ALA A 1 593 ? 7.697 -4.368 0.462 1.00 89.25 593 ALA A C 1
ATOM 4780 O O . ALA A 1 593 ? 7.112 -3.974 -0.539 1.00 89.25 593 ALA A O 1
ATOM 4781 N N . GLN A 1 594 ? 8.580 -5.354 0.383 1.00 87.50 594 GLN A N 1
ATOM 4782 C CA . GLN A 1 594 ? 8.981 -5.882 -0.916 1.00 87.50 594 GLN A CA 1
ATOM 4783 C C . GLN A 1 594 ? 7.818 -6.603 -1.632 1.00 87.50 594 GLN A C 1
ATOM 4785 O O . GLN A 1 594 ? 7.640 -6.446 -2.837 1.00 87.50 594 GLN A O 1
ATOM 4790 N N . LEU A 1 595 ? 6.932 -7.301 -0.905 1.00 89.44 595 LEU A N 1
ATOM 4791 C CA . LEU A 1 595 ? 5.698 -7.835 -1.498 1.00 89.44 595 LEU A CA 1
ATOM 4792 C C . LEU A 1 595 ? 4.802 -6.721 -2.067 1.00 89.44 595 LEU A C 1
ATOM 4794 O O . LEU A 1 595 ? 4.276 -6.859 -3.170 1.00 89.44 595 LEU A O 1
ATOM 4798 N N . LEU A 1 596 ? 4.623 -5.625 -1.330 1.00 91.94 596 LEU A N 1
ATOM 4799 C CA . LEU A 1 596 ? 3.813 -4.489 -1.765 1.00 91.94 596 LEU A CA 1
ATOM 4800 C C . LEU A 1 596 ? 4.429 -3.791 -2.997 1.00 91.94 596 LEU A C 1
ATOM 4802 O O . LEU A 1 596 ? 3.711 -3.380 -3.906 1.00 91.94 596 LEU A O 1
ATOM 4806 N N . GLN A 1 597 ? 5.756 -3.727 -3.087 1.00 91.19 597 GLN A N 1
ATOM 4807 C CA . GLN A 1 597 ? 6.467 -3.235 -4.269 1.00 91.19 597 GLN A CA 1
ATOM 4808 C C . GLN A 1 597 ? 6.143 -4.091 -5.508 1.00 91.19 597 GLN A C 1
ATOM 4810 O O . GLN A 1 597 ? 5.851 -3.558 -6.582 1.00 91.19 597 GLN A O 1
ATOM 4815 N N . GLU A 1 598 ? 6.117 -5.417 -5.345 1.00 90.25 598 GLU A N 1
ATOM 4816 C CA . GLU A 1 598 ? 5.815 -6.368 -6.419 1.00 90.25 598 GLU A CA 1
ATOM 4817 C C . GLU A 1 598 ? 4.362 -6.294 -6.901 1.00 90.25 598 GLU A C 1
ATOM 4819 O O . GLU A 1 598 ? 4.127 -6.261 -8.112 1.00 90.25 598 GLU A O 1
ATOM 4824 N N . ILE A 1 599 ? 3.375 -6.205 -5.997 1.00 93.19 599 ILE A N 1
ATOM 4825 C CA . ILE A 1 599 ? 1.962 -6.123 -6.417 1.00 93.19 599 ILE A CA 1
ATOM 4826 C C . ILE A 1 599 ? 1.654 -4.839 -7.197 1.00 93.19 599 ILE A C 1
ATOM 4828 O O . ILE A 1 599 ? 0.681 -4.808 -7.950 1.00 93.19 599 ILE A O 1
ATOM 4832 N N . HIS A 1 600 ? 2.460 -3.786 -7.018 1.00 93.75 600 HIS A N 1
ATOM 4833 C CA . HIS A 1 600 ? 2.301 -2.509 -7.710 1.00 93.75 600 HIS A CA 1
ATOM 4834 C C . HIS A 1 600 ? 3.050 -2.414 -9.032 1.00 93.75 600 HIS A C 1
ATOM 4836 O O . HIS A 1 600 ? 2.844 -1.435 -9.758 1.00 93.75 600 HIS A O 1
ATOM 4842 N N . ARG A 1 601 ? 3.823 -3.440 -9.406 1.00 90.50 601 ARG A N 1
ATOM 4843 C CA . ARG A 1 601 ? 4.339 -3.535 -10.772 1.00 90.50 601 ARG A CA 1
ATOM 4844 C C . ARG A 1 601 ? 3.176 -3.510 -11.760 1.00 90.50 601 ARG A C 1
ATOM 4846 O O . ARG A 1 601 ? 2.215 -4.257 -11.563 1.00 90.50 601 ARG A O 1
ATOM 4853 N N . PRO A 1 602 ? 3.240 -2.729 -12.849 1.00 89.56 602 PRO A N 1
ATOM 4854 C CA . PRO A 1 602 ? 2.077 -2.478 -13.701 1.00 89.56 602 PRO A CA 1
ATOM 4855 C C . PRO A 1 602 ? 1.403 -3.747 -14.235 1.00 89.56 602 PRO A C 1
ATOM 4857 O O . PRO A 1 602 ? 0.176 -3.850 -14.210 1.00 89.56 602 PRO A O 1
ATOM 4860 N N . ALA A 1 603 ? 2.187 -4.733 -14.674 1.00 89.25 603 ALA A N 1
ATOM 4861 C CA . ALA A 1 603 ? 1.660 -6.003 -15.164 1.00 89.25 603 ALA A CA 1
ATOM 4862 C C . ALA A 1 603 ? 1.016 -6.849 -14.051 1.00 89.25 603 ALA A C 1
ATOM 4864 O O . ALA A 1 603 ? -0.102 -7.332 -14.224 1.00 89.25 603 ALA A O 1
ATOM 4865 N N . MET A 1 604 ? 1.679 -6.987 -12.896 1.00 92.12 604 MET A N 1
ATOM 4866 C CA . MET A 1 604 ? 1.139 -7.748 -11.764 1.00 92.12 604 MET A CA 1
ATOM 4867 C C . MET A 1 604 ? -0.123 -7.099 -11.202 1.00 92.12 604 MET A C 1
ATOM 4869 O O . MET A 1 604 ? -1.120 -7.783 -10.978 1.00 92.12 604 MET A O 1
ATOM 4873 N N . ARG A 1 605 ? -0.100 -5.775 -11.043 1.00 94.06 605 ARG A N 1
ATOM 4874 C CA . ARG A 1 605 ? -1.243 -4.977 -10.616 1.00 94.06 605 ARG A CA 1
ATOM 4875 C C . ARG A 1 605 ? -2.440 -5.183 -11.532 1.00 94.06 605 ARG A C 1
ATOM 4877 O O . ARG A 1 605 ? -3.526 -5.466 -11.043 1.00 94.06 605 ARG A O 1
ATOM 4884 N N . ARG A 1 606 ? -2.240 -5.091 -12.850 1.00 93.12 606 ARG A N 1
ATOM 4885 C CA . ARG A 1 606 ? -3.308 -5.292 -13.838 1.00 93.12 606 ARG A CA 1
ATOM 4886 C C . ARG A 1 606 ? -3.921 -6.688 -13.726 1.00 93.12 606 ARG A C 1
ATOM 4888 O O . ARG A 1 606 ? -5.139 -6.818 -13.736 1.00 93.12 606 ARG A O 1
ATOM 4895 N N . GLU A 1 607 ? -3.097 -7.727 -13.593 1.00 93.38 607 GLU A N 1
ATOM 4896 C CA . GLU A 1 607 ? -3.582 -9.096 -13.382 1.00 93.38 607 GLU A CA 1
ATOM 4897 C C . GLU A 1 607 ? -4.372 -9.213 -12.074 1.00 93.38 607 GLU A C 1
ATOM 4899 O O . GLU A 1 607 ? -5.458 -9.789 -12.058 1.00 93.38 607 GLU A O 1
ATOM 4904 N N . LEU A 1 608 ? -3.864 -8.651 -10.979 1.00 94.75 608 LEU A N 1
ATOM 4905 C CA . LEU A 1 608 ? -4.548 -8.655 -9.689 1.00 94.75 608 LEU A CA 1
ATOM 4906 C C . LEU A 1 608 ? -5.898 -7.934 -9.760 1.00 94.75 608 LEU A C 1
ATOM 4908 O O . LEU A 1 608 ? -6.907 -8.534 -9.411 1.00 94.75 608 LEU A O 1
ATOM 4912 N N . GLU A 1 609 ? -5.942 -6.707 -10.275 1.00 96.06 609 GLU A N 1
ATOM 4913 C CA . GLU A 1 609 ? -7.170 -5.912 -10.421 1.00 96.06 609 GLU A CA 1
ATOM 4914 C C . GLU A 1 609 ? -8.199 -6.607 -11.328 1.00 96.06 609 GLU A C 1
ATOM 4916 O O . GLU A 1 609 ? -9.379 -6.674 -10.980 1.00 96.06 609 GLU A O 1
ATOM 4921 N N . ASN A 1 610 ? -7.759 -7.235 -12.426 1.00 96.00 610 ASN A N 1
ATOM 4922 C CA . ASN A 1 610 ? -8.627 -8.057 -13.277 1.00 96.00 610 ASN A CA 1
ATOM 4923 C C . ASN A 1 610 ? -9.230 -9.247 -12.512 1.00 96.00 610 ASN A C 1
ATOM 4925 O O . ASN A 1 610 ? -10.409 -9.564 -12.673 1.00 96.00 610 ASN A O 1
ATOM 4929 N N . ASN A 1 611 ? -8.439 -9.910 -11.664 1.00 96.31 611 ASN A N 1
ATOM 4930 C CA . ASN A 1 611 ? -8.923 -11.023 -10.848 1.00 96.31 611 ASN A CA 1
ATOM 4931 C C . ASN A 1 611 ? -9.779 -10.558 -9.667 1.00 96.31 611 ASN A C 1
ATOM 4933 O O . ASN A 1 611 ? -10.690 -11.277 -9.270 1.00 96.31 611 ASN A O 1
ATOM 4937 N N . PHE A 1 612 ? -9.541 -9.364 -9.129 1.00 95.94 612 PHE A N 1
ATOM 4938 C CA . PHE A 1 612 ? -10.351 -8.793 -8.059 1.00 95.94 612 PHE A CA 1
ATOM 4939 C C . PHE A 1 612 ? -11.683 -8.233 -8.551 1.00 95.94 612 PHE A C 1
ATOM 4941 O O . PHE A 1 612 ? -12.657 -8.270 -7.805 1.00 95.94 612 PHE A O 1
ATOM 4948 N N . GLY A 1 613 ? -11.735 -7.740 -9.789 1.00 97.19 613 GLY A N 1
ATOM 4949 C CA . GLY A 1 613 ? -12.892 -7.032 -10.336 1.00 97.19 613 GLY A CA 1
ATOM 4950 C C . GLY A 1 613 ? -13.022 -5.582 -9.851 1.00 97.19 613 GLY A C 1
ATOM 4951 O O . GLY A 1 613 ? -14.089 -4.997 -10.008 1.00 97.19 613 GLY A O 1
ATOM 4952 N N . PHE A 1 614 ? -11.974 -5.009 -9.249 1.00 97.31 614 PHE A N 1
ATOM 4953 C CA . PHE A 1 614 ? -11.920 -3.614 -8.790 1.00 97.31 614 PHE A CA 1
ATOM 4954 C C . PHE A 1 614 ? -10.465 -3.104 -8.777 1.00 97.31 614 PHE A C 1
ATOM 4956 O O . PHE A 1 614 ? -9.530 -3.909 -8.843 1.00 97.31 614 PHE A O 1
ATOM 4963 N N . SER A 1 615 ? -10.253 -1.783 -8.688 1.00 96.75 615 SER A N 1
ATOM 4964 C CA . SER A 1 615 ? -8.895 -1.216 -8.670 1.00 96.75 615 SER A CA 1
ATOM 4965 C C . SER A 1 615 ? -8.304 -1.166 -7.262 1.00 96.75 615 SER A C 1
ATOM 4967 O O . SER A 1 615 ? -8.964 -0.754 -6.308 1.00 96.75 615 SER A O 1
ATOM 4969 N N . LEU A 1 616 ? -7.016 -1.489 -7.119 1.00 96.31 616 LEU A N 1
ATOM 4970 C CA . LEU A 1 616 ? -6.329 -1.412 -5.830 1.00 96.31 616 LEU A CA 1
ATOM 4971 C C . LEU A 1 616 ? -6.346 0.008 -5.241 1.00 96.31 616 LEU A C 1
ATOM 4973 O O . LEU A 1 616 ? -6.383 0.134 -4.019 1.00 96.31 616 LEU A O 1
ATOM 4977 N N . VAL A 1 617 ? -6.449 1.073 -6.057 1.00 95.75 617 VAL A N 1
ATOM 4978 C CA . VAL A 1 617 ? -6.584 2.456 -5.537 1.00 95.75 617 VAL A CA 1
ATOM 4979 C C . VAL A 1 617 ? -7.832 2.673 -4.679 1.00 95.75 617 VAL A C 1
ATOM 4981 O O . VAL A 1 617 ? -7.940 3.694 -4.008 1.00 95.75 617 VAL A O 1
ATOM 4984 N N . GLU A 1 618 ? -8.802 1.761 -4.711 1.00 95.62 618 GLU A N 1
ATOM 4985 C CA . GLU A 1 618 ? -10.013 1.841 -3.892 1.00 95.62 618 GLU A CA 1
ATOM 4986 C C . GLU A 1 618 ? -9.781 1.372 -2.446 1.00 95.62 618 GLU A C 1
ATOM 4988 O O . GLU A 1 618 ? -10.600 1.654 -1.565 1.00 95.62 618 GLU A O 1
ATOM 4993 N N . LEU A 1 619 ? -8.671 0.675 -2.189 1.00 96.31 619 LEU A N 1
ATOM 4994 C CA . LEU A 1 619 ? -8.244 0.221 -0.867 1.00 96.31 619 LEU A CA 1
ATOM 4995 C C . LEU A 1 619 ? -7.187 1.161 -0.286 1.00 96.31 619 LEU A C 1
ATOM 4997 O O . LEU A 1 619 ? -6.342 1.666 -1.027 1.00 96.31 619 LEU A O 1
ATOM 5001 N N . THR A 1 620 ? -7.199 1.368 1.030 1.00 94.75 620 THR A N 1
ATOM 5002 C CA . THR A 1 620 ? -6.094 2.040 1.735 1.00 94.75 620 THR A CA 1
ATOM 5003 C C . THR A 1 620 ? -4.832 1.184 1.682 1.00 94.75 620 THR A C 1
ATOM 5005 O O . THR A 1 620 ? -4.889 -0.030 1.467 1.00 94.75 620 THR A O 1
ATOM 5008 N N . LEU A 1 621 ? -3.665 1.791 1.879 1.00 94.69 621 LEU A N 1
ATOM 5009 C CA . LEU A 1 621 ? -2.400 1.063 1.782 1.00 94.69 621 LEU A CA 1
ATOM 5010 C C . LEU A 1 621 ? -2.314 -0.086 2.798 1.00 94.69 621 LEU A C 1
ATOM 5012 O O . LEU A 1 621 ? -1.879 -1.191 2.475 1.00 94.69 621 LEU A O 1
ATOM 5016 N N . ARG A 1 622 ? -2.816 0.148 4.016 1.00 93.88 622 ARG A N 1
ATOM 5017 C CA . ARG A 1 622 ? -2.922 -0.871 5.068 1.00 93.88 622 ARG A CA 1
ATOM 5018 C C . ARG A 1 622 ? -3.812 -2.039 4.644 1.00 93.88 622 ARG A C 1
ATOM 5020 O O . ARG A 1 622 ? -3.446 -3.195 4.849 1.00 93.88 622 ARG A O 1
ATOM 5027 N N . GLU A 1 623 ? -4.964 -1.747 4.037 1.00 95.38 623 GLU A N 1
ATOM 5028 C CA . GLU A 1 623 ? -5.879 -2.768 3.510 1.00 95.38 623 GLU A CA 1
ATOM 5029 C C . GLU A 1 623 ? -5.194 -3.620 2.436 1.00 95.38 623 GLU A C 1
ATOM 5031 O O . GLU A 1 623 ? -5.298 -4.846 2.472 1.00 95.38 623 GLU A O 1
ATOM 5036 N N . GLN A 1 624 ? -4.442 -2.997 1.525 1.00 95.81 624 GLN A N 1
ATOM 5037 C CA . GLN A 1 624 ? -3.701 -3.716 0.490 1.00 95.81 624 GLN A CA 1
ATOM 5038 C C . GLN A 1 624 ? -2.595 -4.603 1.054 1.00 95.81 624 GLN A C 1
ATOM 5040 O O . GLN A 1 624 ? -2.444 -5.735 0.592 1.00 95.81 624 GLN A O 1
ATOM 5045 N N . VAL A 1 625 ? -1.851 -4.131 2.061 1.00 93.12 625 VAL A N 1
ATOM 5046 C CA . VAL A 1 625 ? -0.831 -4.947 2.732 1.00 93.12 625 VAL A CA 1
ATOM 5047 C C . VAL A 1 625 ? -1.464 -6.165 3.385 1.00 93.12 625 VAL A C 1
ATOM 5049 O O . VAL A 1 625 ? -1.031 -7.282 3.105 1.00 93.12 625 VAL A O 1
ATOM 5052 N N . GLN A 1 626 ? -2.530 -5.997 4.176 1.00 92.75 626 GLN A N 1
ATOM 5053 C CA . GLN A 1 626 ? -3.199 -7.149 4.794 1.00 92.75 626 GLN A CA 1
ATOM 5054 C C . GLN A 1 626 ? -3.742 -8.126 3.766 1.00 92.75 626 GLN A C 1
ATOM 5056 O O . GLN A 1 626 ? -3.610 -9.342 3.917 1.00 92.75 626 GLN A O 1
ATOM 5061 N N . PHE A 1 627 ? -4.349 -7.600 2.708 1.00 94.00 627 PHE A N 1
ATOM 5062 C CA . PHE A 1 627 ? -4.918 -8.428 1.666 1.00 94.00 627 PHE A CA 1
ATOM 5063 C C . PHE A 1 627 ? -3.835 -9.205 0.909 1.00 94.00 627 PHE A C 1
ATOM 5065 O O . PHE A 1 627 ? -3.991 -10.398 0.656 1.00 94.00 627 PHE A O 1
ATOM 5072 N N . SER A 1 628 ? -2.694 -8.575 0.636 1.00 92.00 628 SER A N 1
ATOM 5073 C CA . SER A 1 628 ? -1.565 -9.203 -0.055 1.00 92.00 628 SER A CA 1
ATOM 5074 C C . SER A 1 628 ? -0.850 -10.228 0.817 1.00 92.00 628 SER A C 1
ATOM 5076 O O . SER A 1 628 ? -0.546 -11.315 0.333 1.00 92.00 628 SER A O 1
ATOM 5078 N N . LEU A 1 629 ? -0.654 -9.942 2.108 1.00 90.88 629 LEU A N 1
ATOM 5079 C CA . LEU A 1 629 ? -0.133 -10.905 3.083 1.00 90.88 629 LEU A CA 1
ATOM 5080 C C . LEU A 1 629 ? -1.056 -12.121 3.216 1.00 90.88 629 LEU A C 1
ATOM 5082 O O . LEU A 1 629 ? -0.593 -13.262 3.247 1.00 90.88 629 LEU A O 1
ATOM 5086 N N . PHE A 1 630 ? -2.373 -11.896 3.219 1.00 92.06 630 PHE A N 1
ATOM 5087 C CA . PHE A 1 630 ? -3.352 -12.976 3.178 1.00 92.06 630 PHE A CA 1
ATOM 5088 C C . PHE A 1 630 ? -3.178 -13.841 1.919 1.00 92.06 630 PHE A C 1
ATOM 5090 O O . PHE A 1 630 ? -3.083 -15.063 2.040 1.00 92.06 630 PHE A O 1
ATOM 5097 N N . LEU A 1 631 ? -3.097 -13.228 0.733 1.00 93.00 631 LEU A N 1
ATOM 5098 C CA . LEU A 1 631 ? -2.907 -13.949 -0.530 1.00 93.00 631 LEU A CA 1
ATOM 5099 C C . LEU A 1 631 ? -1.564 -14.689 -0.570 1.00 93.00 631 LEU A C 1
ATOM 5101 O O . LEU A 1 631 ? -1.508 -15.799 -1.093 1.00 93.00 631 LEU A O 1
ATOM 5105 N N . ALA A 1 632 ? -0.514 -14.112 0.022 1.00 91.00 632 ALA A N 1
ATOM 5106 C CA . ALA A 1 632 ? 0.814 -14.714 0.126 1.00 91.00 632 ALA A CA 1
ATOM 5107 C C . ALA A 1 632 ? 0.848 -15.961 1.028 1.00 91.00 632 ALA A C 1
ATOM 5109 O O . ALA A 1 632 ? 1.658 -16.866 0.841 1.00 91.00 632 ALA A O 1
ATOM 5110 N N . ALA A 1 633 ? -0.028 -16.005 2.032 1.00 89.44 633 ALA A N 1
ATOM 5111 C CA . ALA A 1 633 ? -0.129 -17.109 2.982 1.00 89.44 633 ALA A CA 1
ATOM 5112 C C . ALA A 1 633 ? -1.243 -18.115 2.628 1.00 89.44 633 ALA A C 1
ATOM 5114 O O . ALA A 1 633 ? -1.447 -19.100 3.343 1.00 89.44 633 ALA A O 1
ATOM 5115 N N . ALA A 1 634 ? -2.037 -17.854 1.590 1.00 91.31 634 ALA A N 1
ATOM 5116 C CA . ALA A 1 634 ? -3.176 -18.677 1.206 1.00 91.31 634 ALA A CA 1
ATOM 5117 C C . ALA A 1 634 ? -2.800 -19.734 0.162 1.00 91.31 634 ALA A C 1
ATOM 5119 O O . ALA A 1 634 ? -1.990 -19.504 -0.733 1.00 91.31 634 ALA A O 1
ATOM 5120 N N . ASP A 1 635 ? -3.427 -20.910 0.254 1.00 92.38 635 ASP A N 1
ATOM 5121 C CA . ASP A 1 635 ? -3.340 -21.883 -0.830 1.00 92.38 635 ASP A CA 1
ATOM 5122 C C . ASP A 1 635 ? -4.131 -21.406 -2.057 1.00 92.38 635 ASP A C 1
ATOM 5124 O O . ASP A 1 635 ? -5.000 -20.531 -1.983 1.00 92.38 635 ASP A O 1
ATOM 5128 N N . ARG A 1 636 ? -3.851 -22.011 -3.213 1.00 91.38 636 ARG A N 1
ATOM 5129 C CA . ARG A 1 636 ? -4.471 -21.613 -4.480 1.00 91.38 636 ARG A CA 1
ATOM 5130 C C . ARG A 1 636 ? -6.001 -21.672 -4.449 1.00 91.38 636 ARG A C 1
ATOM 5132 O O . ARG A 1 636 ? -6.656 -20.796 -5.001 1.00 91.38 636 ARG A O 1
ATOM 5139 N N . LYS A 1 637 ? -6.576 -22.685 -3.796 1.00 94.25 637 LYS A N 1
ATOM 5140 C CA . LYS A 1 637 ? -8.033 -22.852 -3.712 1.00 94.25 637 LYS A CA 1
ATOM 5141 C C . LYS A 1 637 ? -8.666 -21.715 -2.910 1.00 94.25 637 LYS A C 1
ATOM 5143 O O . LYS A 1 637 ? -9.723 -21.212 -3.276 1.00 94.25 637 LYS A O 1
ATOM 5148 N N . THR A 1 638 ? -8.025 -21.322 -1.818 1.00 95.19 638 THR A N 1
ATOM 5149 C CA . THR A 1 638 ? -8.445 -20.212 -0.964 1.00 95.19 638 THR A CA 1
ATOM 5150 C C . THR A 1 638 ? -8.327 -18.887 -1.711 1.00 95.19 638 THR A C 1
ATOM 5152 O O . THR A 1 638 ? -9.263 -18.097 -1.690 1.00 95.19 638 THR A O 1
ATOM 5155 N N . VAL A 1 639 ? -7.230 -18.673 -2.439 1.00 95.25 639 VAL A N 1
ATOM 5156 C CA . VAL A 1 639 ? -7.041 -17.504 -3.313 1.00 95.25 639 VAL A CA 1
ATOM 5157 C C . VAL A 1 639 ? -8.147 -17.401 -4.368 1.00 95.25 639 VAL A C 1
ATOM 5159 O O . VAL A 1 639 ? -8.750 -16.343 -4.513 1.00 95.25 639 VAL A O 1
ATOM 5162 N N . GLU A 1 640 ? -8.467 -18.496 -5.065 1.00 95.25 640 GLU A N 1
ATOM 5163 C CA . GLU A 1 640 ? -9.536 -18.527 -6.077 1.00 95.25 640 GLU A CA 1
ATOM 5164 C C . GLU A 1 640 ? -10.911 -18.198 -5.466 1.00 95.25 640 GLU A C 1
ATOM 5166 O O . GLU A 1 640 ? -11.686 -17.440 -6.053 1.00 95.25 640 GLU A O 1
ATOM 5171 N N . LYS A 1 641 ? -11.201 -18.699 -4.256 1.00 97.00 641 LYS A N 1
ATOM 5172 C CA . LYS A 1 641 ? -12.406 -18.313 -3.504 1.00 97.00 641 LYS A CA 1
ATOM 5173 C C . LYS A 1 641 ? -12.412 -16.830 -3.147 1.00 97.00 641 LYS A C 1
ATOM 5175 O O . LYS A 1 641 ? -13.452 -16.188 -3.264 1.00 97.00 641 LYS A O 1
ATOM 5180 N N . THR A 1 642 ? -11.271 -16.285 -2.732 1.00 96.69 642 THR A N 1
ATOM 5181 C CA . THR A 1 642 ? -11.146 -14.858 -2.430 1.00 96.69 642 THR A CA 1
ATOM 5182 C C . THR A 1 642 ? -11.356 -14.003 -3.672 1.00 96.69 642 THR A C 1
ATOM 5184 O O . THR A 1 642 ? -12.083 -13.021 -3.580 1.00 96.69 642 THR A O 1
ATOM 5187 N N . PHE A 1 643 ? -10.811 -14.383 -4.831 1.00 96.94 643 PHE A N 1
ATOM 5188 C CA . PHE A 1 643 ? -11.075 -13.682 -6.091 1.00 96.94 643 PHE A CA 1
ATOM 5189 C C . PHE A 1 643 ? -12.560 -13.703 -6.460 1.00 96.94 643 PHE A C 1
ATOM 5191 O O . PHE A 1 643 ? -13.130 -12.662 -6.779 1.00 96.94 643 PHE A O 1
ATOM 5198 N N . ALA A 1 644 ? -13.219 -14.859 -6.342 1.00 97.38 644 ALA A N 1
ATOM 5199 C CA . ALA A 1 644 ? -14.656 -14.960 -6.583 1.00 97.38 644 ALA A CA 1
ATOM 5200 C C . ALA A 1 644 ? -15.464 -14.082 -5.608 1.00 97.38 644 ALA A C 1
ATOM 5202 O O . ALA A 1 644 ? -16.433 -13.436 -6.008 1.00 97.38 644 ALA A O 1
ATOM 5203 N N . LEU A 1 645 ? -15.048 -14.022 -4.338 1.00 97.75 645 LEU A N 1
ATOM 5204 C CA . LEU A 1 645 ? -15.640 -13.141 -3.334 1.00 97.75 645 LEU A CA 1
ATOM 5205 C C . LEU A 1 645 ? -15.463 -11.662 -3.713 1.00 97.75 645 LEU A C 1
ATOM 5207 O O . LEU A 1 645 ? -16.444 -10.918 -3.715 1.00 97.75 645 LEU A O 1
ATOM 5211 N N . SER A 1 646 ? -14.245 -11.232 -4.053 1.00 97.00 646 SER A N 1
ATOM 5212 C CA . SER A 1 646 ? -13.969 -9.839 -4.421 1.00 97.00 646 SER A CA 1
ATOM 5213 C C . SER A 1 646 ? -14.677 -9.419 -5.704 1.00 97.00 646 SER A C 1
ATOM 5215 O O . SER A 1 646 ? -15.252 -8.339 -5.732 1.00 97.00 646 SER A O 1
ATOM 5217 N N . GLN A 1 647 ? -14.734 -10.277 -6.725 1.00 97.38 647 GLN A N 1
ATOM 5218 C CA . GLN A 1 647 ? -15.457 -9.966 -7.964 1.00 97.38 647 GLN A CA 1
ATOM 5219 C C . GLN A 1 647 ? -16.953 -9.778 -7.711 1.00 97.38 647 GLN A C 1
ATOM 5221 O O . GLN A 1 647 ? -17.598 -8.942 -8.338 1.00 97.38 647 GLN A O 1
ATOM 5226 N N . LYS A 1 648 ? -17.511 -10.557 -6.780 1.00 97.81 648 LYS A N 1
ATOM 5227 C CA . LYS A 1 648 ? -18.938 -10.534 -6.459 1.00 97.81 648 LYS A CA 1
ATOM 5228 C C . LYS A 1 648 ? -19.346 -9.336 -5.598 1.00 97.81 648 LYS A C 1
ATOM 5230 O O . LYS A 1 648 ? -20.442 -8.800 -5.763 1.00 97.81 648 LYS A O 1
ATOM 5235 N N . PHE A 1 649 ? -18.495 -8.938 -4.656 1.00 97.62 649 PHE A N 1
ATOM 5236 C CA . PHE A 1 649 ? -18.833 -7.961 -3.614 1.00 97.62 649 PHE A CA 1
ATOM 5237 C C . PHE A 1 649 ? -17.960 -6.694 -3.632 1.00 97.62 649 PHE A C 1
ATOM 5239 O O . PHE A 1 649 ? -18.150 -5.805 -2.800 1.00 97.62 649 PHE A O 1
ATOM 5246 N N . GLY A 1 650 ? -17.026 -6.593 -4.576 1.00 97.19 650 GLY A N 1
ATOM 5247 C CA . GLY A 1 650 ? -16.181 -5.428 -4.799 1.00 97.19 650 GLY A CA 1
ATOM 5248 C C . GLY A 1 650 ? -15.164 -5.151 -3.678 1.00 97.19 650 GLY A C 1
ATOM 5249 O O . GLY A 1 650 ? -14.833 -6.038 -2.878 1.00 97.19 650 GLY A O 1
ATOM 5250 N N . PRO A 1 651 ? -14.690 -3.894 -3.578 1.00 97.19 651 PRO A N 1
ATOM 5251 C CA . PRO A 1 651 ? -13.679 -3.484 -2.604 1.00 97.19 651 PRO A CA 1
ATOM 5252 C C . PRO A 1 651 ? -14.106 -3.706 -1.154 1.00 97.19 651 PRO A C 1
ATOM 5254 O O . PRO A 1 651 ? -13.267 -3.997 -0.311 1.00 97.19 651 PRO A O 1
ATOM 5257 N N . SER A 1 652 ? -15.404 -3.606 -0.844 1.00 96.56 652 SER A N 1
ATOM 5258 C CA . SER A 1 652 ? -15.927 -3.790 0.517 1.00 96.56 652 SER A CA 1
ATOM 5259 C C . SER A 1 652 ? -15.618 -5.180 1.082 1.00 96.56 652 SER A C 1
ATOM 5261 O O . SER A 1 652 ? -15.276 -5.302 2.259 1.00 96.56 652 SER A O 1
ATOM 5263 N N . ALA A 1 653 ? -15.681 -6.228 0.252 1.00 97.12 653 ALA A N 1
ATOM 5264 C CA . ALA A 1 653 ? -15.308 -7.573 0.683 1.00 97.12 653 ALA A CA 1
ATOM 5265 C C . ALA A 1 653 ? -13.793 -7.729 0.839 1.00 97.12 653 ALA A C 1
ATOM 5267 O O . ALA A 1 653 ? -13.353 -8.307 1.831 1.00 97.12 653 ALA A O 1
ATOM 5268 N N . ALA A 1 654 ? -12.987 -7.168 -0.068 1.00 96.75 654 ALA A N 1
ATOM 5269 C CA . ALA A 1 654 ? -11.530 -7.165 0.087 1.00 96.75 654 ALA A CA 1
ATOM 5270 C C . ALA A 1 654 ? -11.098 -6.436 1.372 1.00 96.75 654 ALA A C 1
ATOM 5272 O O . ALA A 1 654 ? -10.281 -6.951 2.131 1.00 96.75 654 ALA A O 1
ATOM 5273 N N . ARG A 1 655 ? -11.753 -5.314 1.696 1.00 96.75 655 ARG A N 1
ATOM 5274 C CA . ARG A 1 655 ? -11.558 -4.554 2.938 1.00 96.75 655 ARG A CA 1
ATOM 5275 C C . ARG A 1 655 ? -11.727 -5.397 4.198 1.00 96.75 655 ARG A C 1
ATOM 5277 O O . ARG A 1 655 ? -11.015 -5.198 5.177 1.00 96.75 655 ARG A O 1
ATOM 5284 N N . SER A 1 656 ? -12.642 -6.369 4.173 1.00 96.75 656 SER A N 1
ATOM 5285 C CA . SER A 1 656 ? -12.918 -7.234 5.326 1.00 96.75 656 SER A CA 1
ATOM 5286 C C . SER A 1 656 ? -11.722 -8.071 5.786 1.00 96.75 656 SER A C 1
ATOM 5288 O O . SER A 1 656 ? -11.630 -8.385 6.978 1.00 96.75 656 SER A O 1
ATOM 5290 N N . PHE A 1 657 ? -10.759 -8.334 4.890 1.00 95.75 657 PHE A N 1
ATOM 5291 C CA . PHE A 1 657 ? -9.516 -9.046 5.201 1.00 95.75 657 PHE A CA 1
ATOM 5292 C C . PHE A 1 657 ? -8.571 -8.271 6.122 1.00 95.75 657 PHE A C 1
ATOM 5294 O O . PHE A 1 657 ? -7.692 -8.888 6.717 1.00 95.75 657 PHE A O 1
ATOM 5301 N N . LEU A 1 658 ? -8.808 -6.978 6.367 1.00 93.31 658 LEU A N 1
ATOM 5302 C CA . LEU A 1 658 ? -8.159 -6.242 7.457 1.00 93.31 658 LEU A CA 1
ATOM 5303 C C . LEU A 1 658 ? -8.401 -6.919 8.827 1.00 93.31 658 LEU A C 1
ATOM 5305 O O . LEU A 1 658 ? -7.567 -6.845 9.724 1.00 93.31 658 LEU A O 1
ATOM 5309 N N . SER A 1 659 ? -9.496 -7.676 8.986 1.00 93.81 659 SER A N 1
ATOM 5310 C CA . SER A 1 659 ? -9.759 -8.467 10.202 1.00 93.81 659 SER A CA 1
ATOM 5311 C C . SER A 1 659 ? -8.755 -9.597 10.445 1.00 93.81 659 SER A C 1
ATOM 5313 O O . SER A 1 659 ? -8.669 -10.085 11.575 1.00 93.81 659 SER A O 1
ATOM 5315 N N . CYS A 1 660 ? -8.007 -10.025 9.423 1.00 92.62 660 CYS A N 1
ATOM 5316 C CA . CYS A 1 660 ? -6.977 -11.057 9.552 1.00 92.62 660 CYS A CA 1
ATOM 5317 C C . CYS A 1 660 ? -5.797 -10.602 10.426 1.00 92.62 660 CYS A C 1
ATOM 5319 O O . CYS A 1 660 ? -5.104 -11.459 10.971 1.00 92.62 660 CYS A O 1
ATOM 5321 N N . GLU A 1 661 ? -5.630 -9.294 10.674 1.00 91.12 661 GLU A N 1
ATOM 5322 C CA . GLU A 1 661 ? -4.682 -8.776 11.677 1.00 91.12 661 GLU A CA 1
ATOM 5323 C C . GLU A 1 661 ? -4.937 -9.371 13.076 1.00 91.12 661 GLU A C 1
ATOM 5325 O O . GLU A 1 661 ? -4.011 -9.559 13.862 1.00 91.12 661 GLU A O 1
ATOM 5330 N N . TYR A 1 662 ? -6.188 -9.740 13.382 1.00 91.31 662 TYR A N 1
ATOM 5331 C CA . TYR A 1 662 ? -6.585 -10.348 14.657 1.00 91.31 662 TYR A CA 1
ATOM 5332 C C . TYR A 1 662 ? -6.515 -11.888 14.664 1.00 91.31 662 TYR A C 1
ATOM 5334 O O . TYR A 1 662 ? -6.994 -12.527 15.611 1.00 91.31 662 TYR A O 1
ATOM 5342 N N . GLY A 1 663 ? -5.949 -12.493 13.617 1.00 90.94 663 GLY A N 1
ATOM 5343 C CA . GLY A 1 663 ? -5.673 -13.924 13.505 1.00 90.94 663 GLY A CA 1
ATOM 5344 C C . GLY A 1 663 ? -6.268 -14.578 12.257 1.00 90.94 663 GLY A C 1
ATOM 5345 O O . GLY A 1 663 ? -7.349 -14.214 11.785 1.00 90.94 663 GLY A O 1
ATOM 5346 N N . ASP A 1 664 ? -5.581 -15.612 11.767 1.00 88.38 664 ASP A N 1
ATOM 5347 C CA . ASP A 1 664 ? -5.909 -16.303 10.515 1.00 88.38 664 ASP A CA 1
ATOM 5348 C C . ASP A 1 664 ? -7.316 -16.915 10.491 1.00 88.38 664 ASP A C 1
ATOM 5350 O O . ASP A 1 664 ? -7.886 -17.089 9.417 1.00 88.38 664 ASP A O 1
ATOM 5354 N N . GLN A 1 665 ? -7.933 -17.189 11.647 1.00 92.25 665 GLN A N 1
ATOM 5355 C CA . GLN A 1 665 ? -9.302 -17.713 11.709 1.00 92.25 665 GLN A CA 1
ATOM 5356 C C . GLN A 1 665 ? -10.351 -16.792 11.059 1.00 92.25 665 GLN A C 1
ATOM 5358 O O . GLN A 1 665 ? -11.423 -17.266 10.683 1.00 92.25 665 GLN A O 1
ATOM 5363 N N . PHE A 1 666 ? -10.074 -15.488 10.912 1.00 94.06 666 PHE A N 1
ATOM 5364 C CA . PHE A 1 666 ? -11.017 -14.555 10.281 1.00 94.06 666 PHE A CA 1
ATOM 5365 C C . PHE A 1 666 ? -11.128 -14.727 8.769 1.00 94.06 666 PHE A C 1
ATOM 5367 O O . PHE A 1 666 ? -12.161 -14.379 8.204 1.00 94.06 666 PHE A O 1
ATOM 5374 N N . ARG A 1 667 ? -10.145 -15.371 8.135 1.00 93.31 667 ARG A N 1
ATOM 5375 C CA . ARG A 1 667 ? -10.218 -15.820 6.740 1.00 93.31 667 ARG A CA 1
ATOM 5376 C C . ARG A 1 667 ? -11.472 -16.649 6.477 1.00 93.31 667 ARG A C 1
ATOM 5378 O O . ARG A 1 667 ? -12.270 -16.319 5.605 1.00 93.31 667 ARG A O 1
ATOM 5385 N N . GLU A 1 668 ? -11.664 -17.702 7.269 1.00 95.00 668 GLU A N 1
ATOM 5386 C CA . GLU A 1 668 ? -12.799 -18.616 7.114 1.00 95.00 668 GLU A CA 1
ATOM 5387 C C . GLU A 1 668 ? -14.122 -17.935 7.465 1.00 95.00 668 GLU A C 1
ATOM 5389 O O . GLU A 1 668 ? -15.144 -18.215 6.846 1.00 95.00 668 GLU A O 1
ATOM 5394 N N . VAL A 1 669 ? -14.108 -16.995 8.417 1.00 96.69 669 VAL A N 1
ATOM 5395 C CA . VAL A 1 669 ? -15.281 -16.175 8.760 1.00 96.69 669 VAL A CA 1
ATOM 5396 C C . VAL A 1 669 ? -15.731 -15.355 7.548 1.00 96.69 669 VAL A C 1
ATOM 5398 O O . VAL A 1 669 ? -16.903 -15.408 7.183 1.00 96.69 669 VAL A O 1
ATOM 5401 N N . ILE A 1 670 ? -14.808 -14.640 6.901 1.00 97.19 670 ILE A N 1
ATOM 5402 C CA . ILE A 1 670 ? -15.085 -13.786 5.737 1.00 97.19 670 ILE A CA 1
ATOM 5403 C C . ILE A 1 670 ? -15.594 -14.616 4.556 1.00 97.19 670 ILE A C 1
ATOM 5405 O O . ILE A 1 670 ? -16.649 -14.315 3.995 1.00 97.19 670 ILE A O 1
ATOM 5409 N N . LEU A 1 671 ? -14.884 -15.696 4.210 1.00 96.81 671 LEU A N 1
ATOM 5410 C CA . LEU A 1 671 ? -15.283 -16.585 3.117 1.00 96.81 671 LEU A CA 1
ATOM 5411 C C . LEU A 1 671 ? -16.647 -17.233 3.399 1.00 96.81 671 LEU A C 1
ATOM 5413 O O . LEU A 1 671 ? -17.521 -17.237 2.534 1.00 96.81 671 LEU A O 1
ATOM 5417 N N . SER A 1 672 ? -16.882 -17.695 4.633 1.00 96.38 672 SER A N 1
ATOM 5418 C CA . SER A 1 672 ? -18.162 -18.284 5.037 1.00 96.38 672 SER A CA 1
ATOM 5419 C C . SER A 1 672 ? -19.328 -17.300 4.931 1.00 96.38 672 SER A C 1
ATOM 5421 O O . SER A 1 672 ? -20.443 -17.744 4.666 1.00 96.38 672 SER A O 1
ATOM 5423 N N . ILE A 1 673 ? -19.121 -15.999 5.158 1.00 96.81 673 ILE A N 1
ATOM 5424 C CA . ILE A 1 673 ? -20.174 -14.983 4.996 1.00 96.81 673 ILE A CA 1
ATOM 5425 C C . ILE A 1 673 ? -20.595 -14.902 3.526 1.00 96.81 673 ILE A C 1
ATOM 5427 O O . ILE A 1 673 ? -21.787 -14.977 3.233 1.00 96.81 673 ILE A O 1
ATOM 5431 N N . GLY A 1 674 ? -19.633 -14.817 2.603 1.00 96.81 674 GLY A N 1
ATOM 5432 C CA . GLY A 1 674 ? -19.921 -14.742 1.168 1.00 96.81 674 GLY A CA 1
ATOM 5433 C C . GLY A 1 674 ? -20.485 -16.029 0.561 1.00 96.81 674 GLY A C 1
ATOM 5434 O O . GLY A 1 674 ? -21.231 -15.962 -0.416 1.00 96.81 674 GLY A O 1
ATOM 5435 N N . GLU A 1 675 ? -20.147 -17.189 1.134 1.00 96.25 675 GLU A N 1
ATOM 5436 C CA . GLU A 1 675 ? -20.626 -18.501 0.679 1.00 96.25 675 GLU A CA 1
ATOM 5437 C C . GLU A 1 675 ? -22.007 -18.870 1.245 1.00 96.25 675 GLU A C 1
ATOM 5439 O O . GLU A 1 675 ? -22.814 -19.465 0.530 1.00 96.25 675 GLU A O 1
ATOM 5444 N N . LYS A 1 676 ? -22.287 -18.557 2.521 1.00 96.00 676 LYS A N 1
ATOM 5445 C CA . LYS A 1 676 ? -23.509 -19.018 3.209 1.00 96.00 676 LYS A CA 1
ATOM 5446 C C . LYS A 1 676 ? -24.664 -18.016 3.176 1.00 96.00 676 LYS A C 1
ATOM 5448 O O . LYS A 1 676 ? -25.815 -18.444 3.249 1.00 96.00 676 LYS A O 1
ATOM 5453 N N . LEU A 1 677 ? -24.399 -16.707 3.124 1.00 95.62 677 LEU A N 1
ATOM 5454 C CA . LEU A 1 677 ? -25.469 -15.704 3.160 1.00 95.62 677 LEU A CA 1
ATOM 5455 C C . LEU A 1 677 ? -26.050 -15.422 1.766 1.00 95.62 677 LEU A C 1
ATOM 5457 O O . LEU A 1 677 ? -25.337 -15.518 0.764 1.00 95.62 677 LEU A O 1
ATOM 5461 N N . PRO A 1 678 ? -27.328 -14.997 1.683 1.00 96.00 678 PRO A N 1
ATOM 5462 C CA . PRO A 1 678 ? -27.861 -14.396 0.468 1.00 96.00 678 PRO A CA 1
ATOM 5463 C C . PRO A 1 678 ? -26.988 -13.221 0.021 1.00 96.00 678 PRO A C 1
ATOM 5465 O O . PRO A 1 678 ? -26.556 -12.421 0.848 1.00 96.00 678 PRO A O 1
ATOM 5468 N N . GLU A 1 679 ? -26.761 -13.100 -1.286 1.00 96.88 679 GLU A N 1
ATOM 5469 C CA . GLU A 1 679 ? -25.837 -12.118 -1.864 1.00 96.88 679 GLU A CA 1
ATOM 5470 C C . GLU A 1 679 ? -26.097 -10.684 -1.392 1.00 96.88 679 GLU A C 1
ATOM 5472 O O . GLU A 1 679 ? -25.172 -10.007 -0.957 1.00 96.88 679 GLU A O 1
ATOM 5477 N N . GLU A 1 680 ? -27.353 -10.246 -1.397 1.00 96.31 680 GLU A N 1
ATOM 5478 C CA . GLU A 1 680 ? -27.716 -8.897 -0.954 1.00 96.31 680 GLU A CA 1
ATOM 5479 C C . GLU A 1 680 ? -27.359 -8.654 0.522 1.00 96.31 680 GLU A C 1
ATOM 5481 O O . GLU A 1 680 ? -26.860 -7.596 0.894 1.00 96.31 680 GLU A O 1
ATOM 5486 N N . LEU A 1 681 ? -27.538 -9.670 1.367 1.00 95.38 681 LEU A N 1
ATOM 5487 C CA . LEU A 1 681 ? -27.230 -9.577 2.790 1.00 95.38 681 LEU A CA 1
ATOM 5488 C C . LEU A 1 681 ? -25.719 -9.617 3.045 1.00 95.38 681 LEU A C 1
ATOM 5490 O O . LEU A 1 681 ? -25.218 -8.862 3.873 1.00 95.38 681 LEU A O 1
ATOM 5494 N N . ALA A 1 682 ? -24.982 -10.458 2.314 1.00 96.62 682 ALA A N 1
ATOM 5495 C CA . ALA A 1 682 ? -23.522 -10.473 2.351 1.00 96.62 682 ALA A CA 1
ATOM 5496 C C . ALA A 1 682 ? -22.940 -9.120 1.912 1.00 96.62 682 ALA A C 1
ATOM 5498 O O . ALA A 1 682 ? -22.040 -8.603 2.573 1.00 96.62 682 ALA A O 1
ATOM 5499 N N . ARG A 1 683 ? -23.495 -8.509 0.854 1.00 97.12 683 ARG A N 1
ATOM 5500 C CA . ARG A 1 683 ? -23.112 -7.167 0.392 1.00 97.12 683 ARG A CA 1
ATOM 5501 C C . ARG A 1 683 ? -23.294 -6.129 1.498 1.00 97.12 683 ARG A C 1
ATOM 5503 O O . ARG A 1 683 ? -22.335 -5.437 1.819 1.00 97.12 683 ARG A O 1
ATOM 5510 N N . GLN A 1 684 ? -24.461 -6.092 2.144 1.00 95.62 684 GLN A N 1
ATOM 5511 C CA . GLN A 1 684 ? -24.725 -5.177 3.264 1.00 95.62 684 GLN A CA 1
ATOM 5512 C C . GLN A 1 684 ? -23.752 -5.384 4.436 1.00 95.62 684 GLN A C 1
ATOM 5514 O O . GLN A 1 684 ? -23.273 -4.416 5.024 1.00 95.62 684 GLN A O 1
ATOM 5519 N N . VAL A 1 685 ? -23.407 -6.636 4.759 1.00 95.44 685 VAL A N 1
ATOM 5520 C CA . VAL A 1 685 ? -22.412 -6.964 5.796 1.00 95.44 685 VAL A CA 1
ATOM 5521 C C . VAL A 1 685 ? -21.031 -6.427 5.433 1.00 95.44 685 VAL A C 1
ATOM 5523 O O . VAL A 1 685 ? -20.402 -5.766 6.261 1.00 95.44 685 VAL A O 1
ATOM 5526 N N . PHE A 1 686 ? -20.558 -6.674 4.211 1.00 97.06 686 PHE A N 1
ATOM 5527 C CA . PHE A 1 686 ? -19.251 -6.187 3.772 1.00 97.06 686 PHE A CA 1
ATOM 5528 C C . PHE A 1 686 ? -19.209 -4.663 3.651 1.00 97.06 686 PHE A C 1
ATOM 5530 O O . PHE A 1 686 ? -18.221 -4.053 4.052 1.00 97.06 686 PHE A O 1
ATOM 5537 N N . GLU A 1 687 ? -20.274 -4.026 3.167 1.00 95.19 687 GLU A N 1
ATOM 5538 C CA . GLU A 1 687 ? -20.384 -2.566 3.127 1.00 95.19 687 GLU A CA 1
ATOM 5539 C C . GLU A 1 687 ? -20.365 -1.956 4.529 1.00 95.19 687 GLU A C 1
ATOM 5541 O O . GLU A 1 687 ? -19.639 -0.990 4.764 1.00 95.19 687 GLU A O 1
ATOM 5546 N N . GLN A 1 688 ? -21.107 -2.530 5.480 1.00 93.56 688 GLN A N 1
ATOM 5547 C CA . GLN A 1 688 ? -21.126 -2.031 6.853 1.00 93.56 688 GLN A CA 1
ATOM 5548 C C . GLN A 1 688 ? -19.771 -2.212 7.540 1.00 93.56 688 GLN A C 1
ATOM 5550 O O . GLN A 1 688 ? -19.300 -1.296 8.216 1.00 93.56 688 GLN A O 1
ATOM 5555 N N . TYR A 1 689 ? -19.102 -3.349 7.324 1.00 94.50 689 TYR A N 1
ATOM 5556 C CA . TYR A 1 689 ? -17.720 -3.525 7.764 1.00 94.50 689 TYR A CA 1
ATOM 5557 C C . TYR A 1 689 ? -16.802 -2.471 7.138 1.00 94.50 689 TYR A C 1
ATOM 5559 O O . TYR A 1 689 ? -16.055 -1.806 7.851 1.00 94.50 689 TYR A O 1
ATOM 5567 N N . GLY A 1 690 ? -16.877 -2.292 5.816 1.00 93.12 690 GLY A N 1
ATOM 5568 C CA . GLY A 1 690 ? -16.054 -1.340 5.078 1.00 93.12 690 GLY A CA 1
ATOM 5569 C C . GLY A 1 690 ? -16.229 0.091 5.585 1.00 93.12 690 GLY A C 1
ATOM 5570 O O . GLY A 1 690 ? -15.238 0.793 5.751 1.00 93.12 690 GLY A O 1
ATOM 5571 N N . LYS A 1 691 ? -17.461 0.506 5.913 1.00 90.81 691 LYS A N 1
ATOM 5572 C CA . LYS A 1 691 ? -17.736 1.805 6.548 1.00 90.81 691 LYS A CA 1
ATOM 5573 C C . LYS A 1 691 ? -17.046 1.932 7.906 1.00 90.81 691 LYS A C 1
ATOM 5575 O O . LYS A 1 691 ? -16.424 2.956 8.160 1.00 90.81 691 LYS A O 1
ATOM 5580 N N . LEU A 1 692 ? -17.128 0.907 8.759 1.00 89.69 692 LEU A N 1
ATOM 5581 C CA . LEU A 1 692 ? -16.477 0.914 10.075 1.00 89.69 692 LEU A CA 1
ATOM 5582 C C . LEU A 1 692 ? -14.947 0.944 9.964 1.00 89.69 692 LEU A C 1
ATOM 5584 O O . LEU A 1 692 ? -14.305 1.673 10.715 1.00 89.69 692 LEU A O 1
ATOM 5588 N N . ALA A 1 693 ? -14.371 0.185 9.030 1.00 91.69 693 ALA A N 1
ATOM 5589 C CA . ALA A 1 693 ? -12.931 0.157 8.788 1.00 91.69 693 ALA A CA 1
ATOM 5590 C C . ALA A 1 693 ? -12.413 1.504 8.267 1.00 91.69 693 ALA A C 1
ATOM 5592 O O . ALA A 1 693 ? -11.469 2.051 8.830 1.00 91.69 693 ALA A O 1
ATOM 5593 N N . LEU A 1 694 ? -13.086 2.088 7.268 1.00 90.31 694 LEU A N 1
ATOM 5594 C CA . LEU A 1 694 ? -12.736 3.411 6.746 1.00 90.31 694 LEU A CA 1
ATOM 5595 C C . LEU A 1 694 ? -12.885 4.495 7.808 1.00 90.31 694 LEU A C 1
ATOM 5597 O O . LEU A 1 694 ? -12.027 5.357 7.937 1.00 90.31 694 LEU A O 1
ATOM 5601 N N . LEU A 1 695 ? -13.952 4.442 8.603 1.00 88.19 695 LEU A N 1
ATOM 5602 C CA . LEU A 1 695 ? -14.137 5.379 9.699 1.00 88.19 695 LEU A CA 1
ATOM 5603 C C . LEU A 1 695 ? -13.004 5.266 10.733 1.00 88.19 695 LEU A C 1
ATOM 5605 O O . LEU A 1 695 ? -12.503 6.285 11.205 1.00 88.19 695 LEU A O 1
ATOM 5609 N N . ALA A 1 696 ? -12.584 4.041 11.059 1.00 89.44 696 ALA A N 1
ATOM 5610 C CA . ALA A 1 696 ? -11.467 3.805 11.965 1.00 89.44 696 ALA A CA 1
ATOM 5611 C C . ALA A 1 696 ? -10.154 4.382 11.415 1.00 89.44 696 ALA A C 1
ATOM 5613 O O . ALA A 1 696 ? -9.432 5.046 12.154 1.00 89.44 696 ALA A O 1
ATOM 5614 N N . GLN A 1 697 ? -9.858 4.167 10.135 1.00 87.88 697 GLN A N 1
ATOM 5615 C CA . GLN A 1 697 ? -8.590 4.582 9.530 1.00 87.88 697 GLN A CA 1
ATOM 5616 C C . GLN A 1 697 ? -8.544 6.078 9.187 1.00 87.88 697 GLN A C 1
ATOM 5618 O O . GLN A 1 697 ? -7.542 6.736 9.443 1.00 87.88 697 GLN A O 1
ATOM 5623 N N . GLU A 1 698 ? -9.623 6.632 8.632 1.00 85.88 698 GLU A N 1
ATOM 5624 C CA . GLU A 1 698 ? -9.624 7.987 8.058 1.00 85.88 698 GLU A CA 1
ATOM 5625 C C . GLU A 1 698 ? -10.132 9.047 9.036 1.00 85.88 698 GLU A C 1
ATOM 5627 O O . GLU A 1 698 ? -9.750 10.208 8.935 1.00 85.88 698 GLU A O 1
ATOM 5632 N N . LYS A 1 699 ? -11.007 8.674 9.979 1.00 87.25 699 LYS A N 1
ATOM 5633 C CA . LYS A 1 699 ? -11.757 9.646 10.787 1.00 87.25 699 LYS A CA 1
ATOM 5634 C C . LYS A 1 699 ? -11.516 9.557 12.282 1.00 87.25 699 LYS A C 1
ATOM 5636 O O . LYS A 1 699 ? -12.160 10.288 13.021 1.00 87.25 699 LYS A O 1
ATOM 5641 N N . SER A 1 700 ? -10.599 8.720 12.765 1.00 86.12 700 SER A N 1
ATOM 5642 C CA . SER A 1 700 ? -10.380 8.587 14.215 1.00 86.12 700 SER A CA 1
ATOM 5643 C C . SER A 1 700 ? -10.041 9.918 14.899 1.00 86.12 700 SER A C 1
ATOM 5645 O O . SER A 1 700 ? -10.522 10.167 16.002 1.00 86.12 700 SER A O 1
ATOM 5647 N N . GLU A 1 701 ? -9.276 10.805 14.255 1.00 87.69 701 GLU A N 1
ATOM 5648 C CA . GLU A 1 701 ? -8.967 12.125 14.823 1.00 87.69 701 GLU A CA 1
ATOM 5649 C C . GLU A 1 701 ? -10.179 13.070 14.819 1.00 87.69 701 GLU A C 1
ATOM 5651 O O . GLU A 1 701 ? -10.485 13.682 15.845 1.00 87.69 701 GLU A O 1
ATOM 5656 N N . GLU A 1 702 ? -10.902 13.159 13.697 1.00 86.56 702 GLU A N 1
ATOM 5657 C CA . GLU A 1 702 ? -12.148 13.934 13.590 1.00 86.56 702 GLU A CA 1
ATOM 5658 C C . GLU A 1 702 ? -13.175 13.455 14.614 1.00 86.56 702 GLU A C 1
ATOM 5660 O O . GLU A 1 702 ? -13.760 14.256 15.336 1.00 86.56 702 GLU A O 1
ATOM 5665 N N . LEU A 1 703 ? -13.323 12.139 14.751 1.00 86.06 703 LEU A N 1
ATOM 5666 C CA . LEU A 1 703 ? -14.212 11.512 15.712 1.00 86.06 703 LEU A CA 1
ATOM 5667 C C . LEU A 1 703 ? -13.846 11.866 17.151 1.00 86.06 703 LEU A C 1
ATOM 5669 O O . LEU A 1 703 ? -14.741 12.154 17.936 1.00 86.06 703 LEU A O 1
ATOM 5673 N N . ILE A 1 704 ? -12.560 11.876 17.519 1.00 87.81 704 ILE A N 1
ATOM 5674 C CA . ILE A 1 704 ? -12.134 12.305 18.861 1.00 87.81 704 ILE A CA 1
ATOM 5675 C C . ILE A 1 704 ? -12.508 13.776 19.094 1.00 87.81 704 ILE A C 1
ATOM 5677 O O . ILE A 1 704 ? -13.018 14.105 20.169 1.00 87.81 704 ILE A O 1
ATOM 5681 N N . LYS A 1 705 ? -12.309 14.646 18.091 1.00 88.44 705 LYS A N 1
ATOM 5682 C CA . LYS A 1 705 ? -12.674 16.072 18.161 1.00 88.44 705 LYS A CA 1
ATOM 5683 C C . LYS A 1 705 ? -14.186 16.271 18.278 1.00 88.44 705 LYS A C 1
ATOM 5685 O O . LYS A 1 705 ? -14.631 17.045 19.117 1.00 88.44 705 LYS A O 1
ATOM 5690 N N . GLU A 1 706 ? -14.981 15.552 17.490 1.00 86.50 706 GLU A N 1
ATOM 5691 C CA . GLU A 1 706 ? -16.448 15.603 17.536 1.00 86.50 706 GLU A CA 1
ATOM 5692 C C . GLU A 1 706 ? -17.019 15.033 18.838 1.00 86.50 706 GLU A C 1
ATOM 5694 O O . GLU A 1 706 ? -18.078 15.468 19.305 1.00 86.50 706 GLU A O 1
ATOM 5699 N N . PHE A 1 707 ? -16.324 14.058 19.423 1.00 86.69 707 PHE A N 1
ATOM 5700 C CA . PHE A 1 707 ? -16.718 13.393 20.656 1.00 86.69 707 PHE A CA 1
ATOM 5701 C C . PHE A 1 707 ? -16.423 14.239 21.899 1.00 86.69 707 PHE A C 1
ATOM 5703 O O . PHE A 1 707 ? -17.132 14.120 22.903 1.00 86.69 707 PHE A O 1
ATOM 5710 N N . ALA A 1 708 ? -15.417 15.110 21.849 1.00 88.31 708 ALA A N 1
ATOM 5711 C CA . ALA A 1 708 ? -15.128 16.037 22.930 1.00 88.31 708 ALA A CA 1
ATOM 5712 C C . ALA A 1 708 ? -16.178 17.163 23.001 1.00 88.31 708 ALA A C 1
ATOM 5714 O O . ALA A 1 708 ? -16.633 17.696 21.989 1.00 88.31 708 ALA A O 1
ATOM 5715 N N . ALA A 1 709 ? -16.604 17.522 24.213 1.00 88.94 709 ALA A N 1
ATOM 5716 C CA . ALA A 1 709 ? -17.456 18.690 24.426 1.00 88.94 709 ALA A CA 1
ATOM 5717 C C . ALA A 1 709 ? -16.720 19.980 24.017 1.00 88.94 709 ALA A C 1
ATOM 5719 O O . ALA A 1 709 ? -15.494 20.051 24.089 1.00 88.94 709 ALA A O 1
ATOM 5720 N N . GLU A 1 710 ? -17.465 21.012 23.611 1.00 88.62 710 GLU A N 1
ATOM 5721 C CA . GLU A 1 710 ? -16.887 22.273 23.132 1.00 88.62 710 GLU A CA 1
ATOM 5722 C C . GLU A 1 710 ? -15.899 22.866 24.158 1.00 88.62 710 GLU A C 1
ATOM 5724 O O . GLU A 1 710 ? -16.229 23.059 25.332 1.00 88.62 710 GLU A O 1
ATOM 5729 N N . GLY A 1 711 ? -14.655 23.101 23.726 1.00 88.12 711 GLY A N 1
ATOM 5730 C CA . GLY A 1 711 ? -13.574 23.607 24.581 1.00 88.12 711 GLY A CA 1
ATOM 5731 C C . GLY A 1 711 ? -12.967 22.587 25.557 1.00 88.12 711 GLY A C 1
ATOM 5732 O O . GLY A 1 711 ? -12.235 22.981 26.468 1.00 88.12 711 GLY A O 1
ATOM 5733 N N . LYS A 1 712 ? -13.262 21.289 25.415 1.00 88.81 712 LYS A N 1
ATOM 5734 C CA . LYS A 1 712 ? -12.636 20.203 26.183 1.00 88.81 712 LYS A CA 1
ATOM 5735 C C . LYS A 1 712 ? -11.770 19.348 25.260 1.00 88.81 712 LYS A C 1
ATOM 5737 O O . LYS A 1 712 ? -12.153 19.064 24.136 1.00 88.81 712 LYS A O 1
ATOM 5742 N N . GLU A 1 713 ? -10.625 18.899 25.761 1.00 87.31 713 GLU A N 1
ATOM 5743 C CA . GLU A 1 713 ? -9.787 17.901 25.089 1.00 87.31 713 GLU A CA 1
ATOM 5744 C C . GLU A 1 713 ? -9.904 16.554 25.806 1.00 87.31 713 GLU A C 1
ATOM 5746 O O . GLU A 1 713 ? -9.951 16.487 27.041 1.00 87.31 713 GLU A O 1
ATOM 5751 N N . LEU A 1 714 ? -9.925 15.473 25.028 1.00 87.56 714 LEU A N 1
ATOM 5752 C CA . LEU A 1 714 ? -9.862 14.109 25.538 1.00 87.56 714 LEU A CA 1
ATOM 5753 C C . LEU A 1 714 ? -8.451 13.566 25.331 1.00 87.56 714 LEU A C 1
ATOM 5755 O O . LEU A 1 714 ? -7.892 13.657 24.242 1.00 87.56 714 LEU A O 1
ATOM 5759 N N . LYS A 1 715 ? -7.874 12.981 26.381 1.00 89.31 715 LYS A N 1
ATOM 5760 C CA . LYS A 1 715 ? -6.532 12.392 26.333 1.00 89.31 715 LYS A CA 1
ATOM 5761 C C . LYS A 1 715 ? -6.599 10.982 25.750 1.00 89.31 715 LYS A C 1
ATOM 5763 O O . LYS A 1 715 ? -6.461 10.007 26.481 1.00 89.31 715 LYS A O 1
ATOM 5768 N N . VAL A 1 716 ? -6.854 10.880 24.449 1.00 88.25 716 VAL A N 1
ATOM 5769 C CA . VAL A 1 716 ? -7.004 9.595 23.752 1.00 88.25 716 VAL A CA 1
ATOM 5770 C C . VAL A 1 716 ? -6.034 9.522 22.590 1.00 88.25 716 VAL A C 1
ATOM 5772 O O . VAL A 1 716 ? -5.943 10.454 21.797 1.00 88.25 716 VAL A O 1
ATOM 5775 N N . SER A 1 717 ? -5.330 8.399 22.476 1.00 90.88 717 SER A N 1
ATOM 5776 C CA . SER A 1 717 ? -4.532 8.101 21.292 1.00 90.88 717 SER A CA 1
ATOM 5777 C C . SER A 1 717 ? -5.453 7.774 20.115 1.00 90.88 717 SER A C 1
ATOM 5779 O O . SER A 1 717 ? -6.328 6.910 20.227 1.00 90.88 717 SER A O 1
ATOM 5781 N N . THR A 1 718 ? -5.236 8.428 18.974 1.00 88.81 718 THR A N 1
ATOM 5782 C CA . THR A 1 718 ? -5.921 8.131 17.703 1.00 88.81 718 THR A CA 1
ATOM 5783 C C . THR A 1 718 ? -5.747 6.665 17.310 1.00 88.81 718 THR A C 1
ATOM 5785 O O . THR A 1 718 ? -6.724 5.999 16.973 1.00 88.81 718 THR A O 1
ATOM 5788 N N . ALA A 1 719 ? -4.533 6.127 17.463 1.00 88.56 719 ALA A N 1
ATOM 5789 C CA . ALA A 1 719 ? -4.212 4.736 17.157 1.00 88.56 719 ALA A CA 1
ATOM 5790 C C . ALA A 1 719 ? -4.957 3.729 18.052 1.00 88.56 719 ALA A C 1
ATOM 5792 O O . ALA A 1 719 ? -5.253 2.618 17.608 1.00 88.56 719 ALA A O 1
ATOM 5793 N N . ASP A 1 720 ? -5.270 4.083 19.303 1.00 87.69 720 ASP A N 1
ATOM 5794 C CA . ASP A 1 720 ? -6.042 3.206 20.194 1.00 87.69 720 ASP A CA 1
ATOM 5795 C C . ASP A 1 720 ? -7.537 3.217 19.843 1.00 87.69 720 ASP A C 1
ATOM 5797 O O . ASP A 1 720 ? -8.212 2.189 19.954 1.00 87.69 720 ASP A O 1
ATOM 5801 N N . VAL A 1 721 ? -8.063 4.367 19.403 1.00 87.88 721 VAL A N 1
ATOM 5802 C CA . VAL A 1 721 ? -9.440 4.485 18.898 1.00 87.88 721 VAL A CA 1
ATOM 5803 C C . VAL A 1 721 ? -9.601 3.685 17.613 1.00 87.88 721 VAL A C 1
ATOM 5805 O O . VAL A 1 721 ? -10.505 2.853 17.540 1.00 87.88 721 VAL A O 1
ATOM 5808 N N . GLU A 1 722 ? -8.694 3.862 16.650 1.00 90.19 722 GLU A N 1
ATOM 5809 C CA . GLU A 1 722 ? -8.669 3.088 15.408 1.00 90.19 722 GLU A CA 1
ATOM 5810 C C . GLU A 1 722 ? -8.688 1.583 15.709 1.00 90.19 722 GLU A C 1
ATOM 5812 O O . GLU A 1 722 ? -9.543 0.853 15.209 1.00 90.19 722 GLU A O 1
ATOM 5817 N N . GLN A 1 723 ? -7.805 1.112 16.596 1.00 89.81 723 GLN A N 1
ATOM 5818 C CA . GLN A 1 723 ? -7.725 -0.307 16.947 1.00 89.81 723 GLN A CA 1
ATOM 5819 C C . GLN A 1 723 ? -8.983 -0.840 17.631 1.00 89.81 723 GLN A C 1
ATOM 5821 O O . GLN A 1 723 ? -9.405 -1.961 17.350 1.00 89.81 723 GLN A O 1
ATOM 5826 N N . GLU A 1 724 ? -9.611 -0.074 18.523 1.00 88.88 724 GLU A N 1
ATOM 5827 C CA . GLU A 1 724 ? -10.862 -0.500 19.152 1.00 88.88 724 GLU A CA 1
ATOM 5828 C C . GLU A 1 724 ? -12.019 -0.553 18.139 1.00 88.88 724 GLU A C 1
ATOM 5830 O O . GLU A 1 724 ? -12.844 -1.470 18.210 1.00 88.88 724 GLU A O 1
ATOM 5835 N N . LEU A 1 725 ? -12.072 0.378 17.179 1.00 88.75 725 LEU A N 1
ATOM 5836 C CA . LEU A 1 725 ? -13.065 0.372 16.102 1.00 88.75 725 LEU A CA 1
ATOM 5837 C C . LEU A 1 725 ? -12.859 -0.814 15.148 1.00 88.75 725 LEU A C 1
ATOM 5839 O O . LEU A 1 725 ? -13.816 -1.538 14.868 1.00 88.75 725 LEU A O 1
ATOM 5843 N N . LEU A 1 726 ? -11.620 -1.087 14.731 1.00 90.88 726 LEU A N 1
ATOM 5844 C CA . LEU A 1 726 ? -11.280 -2.255 13.911 1.00 90.88 726 LEU A CA 1
ATOM 5845 C C . LEU A 1 726 ? -11.574 -3.572 14.639 1.00 90.88 726 LEU A C 1
ATOM 5847 O O . LEU A 1 726 ? -12.169 -4.485 14.061 1.00 90.88 726 LEU A O 1
ATOM 5851 N N . ARG A 1 727 ? -11.268 -3.656 15.940 1.00 90.94 727 ARG A N 1
ATOM 5852 C CA . ARG A 1 727 ? -11.614 -4.812 16.779 1.00 90.94 727 ARG A CA 1
ATOM 5853 C C . ARG A 1 727 ? -13.124 -5.052 16.806 1.00 90.94 727 ARG A C 1
ATOM 5855 O O . ARG A 1 727 ? -13.558 -6.199 16.713 1.00 90.94 727 ARG A O 1
ATOM 5862 N N . ARG A 1 728 ? -13.929 -3.988 16.910 1.00 88.06 728 ARG A N 1
ATOM 5863 C CA . ARG A 1 728 ? -15.400 -4.065 16.858 1.00 88.06 728 ARG A CA 1
ATOM 5864 C C . ARG A 1 728 ? -15.911 -4.475 15.481 1.00 88.06 728 ARG A C 1
ATOM 5866 O O . ARG A 1 728 ? -16.803 -5.315 15.414 1.00 88.06 728 ARG A O 1
ATOM 5873 N N . ALA A 1 729 ? -15.337 -3.944 14.404 1.00 90.75 729 ALA A N 1
ATOM 5874 C CA . ALA A 1 729 ? -15.669 -4.356 13.040 1.00 90.75 729 ALA A CA 1
ATOM 5875 C C . ALA A 1 729 ? -15.384 -5.856 12.829 1.00 90.75 729 ALA A C 1
ATOM 5877 O O . ALA A 1 729 ? -16.190 -6.588 12.257 1.00 90.75 729 ALA A O 1
ATOM 5878 N N . LYS A 1 730 ? -14.275 -6.355 13.378 1.00 93.38 730 LYS A N 1
ATOM 5879 C CA . LYS A 1 730 ? -13.942 -7.783 13.381 1.00 93.38 730 LYS A CA 1
ATOM 5880 C C . LYS A 1 730 ? -14.912 -8.614 14.239 1.00 93.38 730 LYS A C 1
ATOM 5882 O O . LYS A 1 730 ? -15.335 -9.691 13.816 1.00 93.38 730 LYS A O 1
ATOM 5887 N N . ASP A 1 731 ? -15.305 -8.133 15.422 1.00 90.81 731 ASP A N 1
ATOM 5888 C CA . ASP A 1 731 ? -16.292 -8.818 16.271 1.00 90.81 731 ASP A CA 1
ATOM 5889 C C . ASP A 1 731 ? -17.670 -8.887 15.576 1.00 90.81 731 ASP A C 1
ATOM 5891 O O . ASP A 1 731 ? -18.338 -9.921 15.644 1.00 90.81 731 ASP A O 1
ATOM 5895 N N . PHE A 1 732 ? -18.049 -7.848 14.822 1.00 91.56 732 PHE A N 1
ATOM 5896 C CA . PHE A 1 732 ? -19.245 -7.832 13.973 1.00 91.56 732 PHE A CA 1
ATOM 5897 C C . PHE A 1 732 ? -19.250 -8.972 12.948 1.00 91.56 732 PHE A C 1
ATOM 5899 O O . PHE A 1 732 ? -20.220 -9.729 12.901 1.00 91.56 732 PHE A O 1
ATOM 5906 N N . LEU A 1 733 ? -18.165 -9.163 12.187 1.00 94.06 733 LEU A N 1
ATOM 5907 C CA . LEU A 1 733 ? -18.073 -10.273 11.227 1.00 94.06 733 LEU A CA 1
ATOM 5908 C C . LEU A 1 733 ? -18.217 -11.635 11.917 1.00 94.06 733 LEU A C 1
ATOM 5910 O O . LEU A 1 733 ? -18.936 -12.508 11.433 1.00 94.06 733 LEU A O 1
ATOM 5914 N N . ALA A 1 734 ? -17.578 -11.813 13.076 1.00 94.38 734 ALA A N 1
ATOM 5915 C CA . ALA A 1 734 ? -17.657 -13.060 13.834 1.00 94.38 734 ALA A CA 1
ATOM 5916 C C . ALA A 1 734 ? -19.084 -13.358 14.327 1.00 94.38 734 ALA A C 1
ATOM 5918 O O . ALA A 1 734 ? -19.521 -14.511 14.319 1.00 94.38 734 ALA A O 1
ATOM 5919 N N . GLU A 1 735 ? -19.812 -12.332 14.773 1.00 91.19 735 GLU A N 1
ATOM 5920 C CA . GLU A 1 735 ? -21.214 -12.456 15.175 1.00 91.19 735 GLU A CA 1
ATOM 5921 C C . GLU A 1 735 ? -22.128 -12.753 13.985 1.00 91.19 735 GLU A C 1
ATOM 5923 O O . GLU A 1 735 ? -23.000 -13.613 14.101 1.00 91.19 735 GLU A O 1
ATOM 5928 N N . VAL A 1 736 ? -21.917 -12.085 12.848 1.00 91.94 736 VAL A N 1
ATOM 5929 C CA . VAL A 1 736 ? -22.692 -12.313 11.623 1.00 91.94 736 VAL A CA 1
ATOM 5930 C C . VAL A 1 736 ? -22.473 -13.722 11.087 1.00 91.94 736 VAL A C 1
ATOM 5932 O O . VAL A 1 736 ? -23.450 -14.388 10.761 1.00 91.94 736 VAL A O 1
ATOM 5935 N N . ALA A 1 737 ? -21.235 -14.216 11.053 1.00 92.38 737 ALA A N 1
ATOM 5936 C CA . ALA A 1 737 ? -20.960 -15.579 10.606 1.00 92.38 737 ALA A CA 1
ATOM 5937 C C . ALA A 1 737 ? -21.672 -16.624 11.480 1.00 92.38 737 ALA A C 1
ATOM 5939 O O . ALA A 1 737 ? -22.269 -17.553 10.946 1.00 92.38 737 ALA A O 1
ATOM 5940 N N . LYS A 1 738 ? -21.698 -16.431 12.808 1.00 91.19 738 LYS A N 1
ATOM 5941 C CA . LYS A 1 738 ? -22.465 -17.287 13.735 1.00 91.19 738 LYS A CA 1
ATOM 5942 C C . LYS A 1 738 ? -23.979 -17.157 13.540 1.00 91.19 738 LYS A C 1
ATOM 5944 O O . LYS A 1 738 ? -24.694 -18.147 13.617 1.00 91.19 738 LYS A O 1
ATOM 5949 N N . ALA A 1 739 ? -24.482 -15.945 13.306 1.00 82.38 739 ALA A N 1
ATOM 5950 C CA . ALA A 1 739 ? -25.907 -15.688 13.086 1.00 82.38 739 ALA A CA 1
ATOM 5951 C C . ALA A 1 739 ? -26.405 -16.217 11.732 1.00 82.38 739 ALA A C 1
ATOM 5953 O O . ALA A 1 739 ? -27.547 -16.661 11.635 1.00 82.38 739 ALA A O 1
ATOM 5954 N N . GLY A 1 740 ? -25.551 -16.212 10.707 1.00 75.44 740 GLY A N 1
ATOM 5955 C CA . GLY A 1 740 ? -25.835 -16.772 9.386 1.00 75.44 740 GLY A CA 1
ATOM 5956 C C . GLY A 1 740 ? -26.088 -18.278 9.410 1.00 75.44 740 GLY A C 1
ATOM 5957 O O . GLY A 1 740 ? -26.789 -18.793 8.547 1.00 75.44 740 GLY A O 1
ATOM 5958 N N . GLU A 1 741 ? -25.591 -18.977 10.432 1.00 84.88 741 GLU A N 1
ATOM 5959 C CA . GLU A 1 741 ? -25.926 -20.384 10.683 1.00 84.88 741 GLU A CA 1
ATOM 5960 C C . GLU A 1 741 ? -27.337 -20.560 11.270 1.00 84.88 741 GLU A C 1
ATOM 5962 O O . GLU A 1 741 ? -27.867 -21.669 11.259 1.00 84.88 741 GLU A O 1
ATOM 5967 N N . LEU A 1 742 ? -27.955 -19.479 11.766 1.00 76.38 742 LEU A N 1
ATOM 5968 C CA . LEU A 1 742 ? -29.262 -19.485 12.425 1.00 76.38 742 LEU A CA 1
ATOM 5969 C C . LEU A 1 742 ? -30.391 -18.961 11.521 1.00 76.38 742 LEU A C 1
ATOM 5971 O O . LEU A 1 742 ? -31.411 -19.635 11.417 1.00 76.38 742 LEU A O 1
ATOM 5975 N N . SER A 1 743 ? -30.260 -17.766 10.917 1.00 89.75 743 SER A N 1
ATOM 5976 C CA . SER A 1 743 ? -31.247 -17.197 9.963 1.00 89.75 743 SER A CA 1
ATOM 5977 C C . SER A 1 743 ? -30.834 -15.827 9.366 1.00 89.75 743 SER A C 1
ATOM 5979 O O . SER A 1 743 ? -30.126 -15.062 10.031 1.00 89.75 743 SER A O 1
ATOM 5981 N N . PRO A 1 744 ? -31.321 -15.449 8.161 1.00 86.94 744 PRO A N 1
ATOM 5982 C CA . PRO A 1 744 ? -31.149 -14.106 7.581 1.00 86.94 744 PRO A CA 1
ATOM 5983 C C . PRO A 1 744 ? -31.694 -12.958 8.448 1.00 86.94 744 PRO A C 1
ATOM 5985 O O . PRO A 1 744 ? -31.067 -11.902 8.544 1.00 86.94 744 PRO A O 1
ATOM 5988 N N . GLU A 1 745 ? -32.825 -13.160 9.128 1.00 86.88 745 GLU A N 1
ATOM 5989 C CA . GLU A 1 745 ? -33.451 -12.162 10.005 1.00 86.88 745 GLU A CA 1
ATOM 5990 C C . GLU A 1 745 ? -32.534 -11.806 11.183 1.00 86.88 745 GLU A C 1
ATOM 5992 O O . GLU A 1 745 ? -32.442 -10.645 11.590 1.00 86.88 745 GLU A O 1
ATOM 5997 N N . SER A 1 746 ? -31.791 -12.792 11.702 1.00 84.44 746 SER A N 1
ATOM 5998 C CA . SER A 1 746 ? -30.801 -12.556 12.753 1.00 84.44 746 SER A CA 1
ATOM 5999 C C . SER A 1 746 ? -29.641 -11.686 12.268 1.00 84.44 746 SER A C 1
ATOM 6001 O O . SER A 1 746 ? -29.110 -10.902 13.054 1.00 84.44 746 SER A O 1
ATOM 6003 N N . VAL A 1 747 ? -29.230 -11.809 11.002 1.00 85.50 747 VAL A N 1
ATOM 6004 C CA . VAL A 1 747 ? -28.166 -10.976 10.421 1.00 85.50 747 VAL A CA 1
ATOM 6005 C C . VAL A 1 747 ? -28.665 -9.550 10.179 1.00 85.50 747 VAL A C 1
ATOM 6007 O O . VAL A 1 747 ? -27.962 -8.607 10.530 1.00 85.50 747 VAL A O 1
ATOM 6010 N N . GLN A 1 748 ? -29.896 -9.363 9.687 1.00 85.19 748 GLN A N 1
ATOM 6011 C CA . GLN A 1 748 ? -30.500 -8.028 9.547 1.00 85.19 748 GLN A CA 1
ATOM 6012 C C . GLN A 1 748 ? -30.629 -7.304 10.892 1.00 85.19 748 GLN A C 1
ATOM 6014 O O . GLN A 1 748 ? -30.275 -6.132 11.008 1.00 85.19 748 GLN A O 1
ATOM 6019 N N . ALA A 1 749 ? -31.062 -8.011 11.941 1.00 84.00 749 ALA A N 1
ATOM 6020 C CA . ALA A 1 749 ? -31.119 -7.447 13.288 1.00 84.00 749 ALA A CA 1
ATOM 6021 C C . ALA A 1 749 ? -29.731 -7.007 13.794 1.00 84.00 749 ALA A C 1
ATOM 6023 O O . ALA A 1 749 ? -29.619 -6.017 14.520 1.00 84.00 749 ALA A O 1
ATOM 6024 N N . LYS A 1 750 ? -28.667 -7.721 13.400 1.00 84.88 750 LYS A N 1
ATOM 6025 C CA . LYS A 1 750 ? -27.279 -7.357 13.711 1.00 84.88 750 LYS A CA 1
ATOM 6026 C C . LYS A 1 750 ? -26.784 -6.170 12.894 1.00 84.88 750 LYS A C 1
ATOM 6028 O O . LYS A 1 750 ? -26.150 -5.296 13.473 1.00 84.88 750 LYS A O 1
ATOM 6033 N N . LEU A 1 751 ? -27.108 -6.097 11.607 1.00 84.31 751 LEU A N 1
ATOM 6034 C CA . LEU A 1 751 ? -26.801 -4.939 10.764 1.00 84.31 751 LEU A CA 1
ATOM 6035 C C . LEU A 1 751 ? -27.404 -3.659 11.346 1.00 84.31 751 LEU A C 1
ATOM 6037 O O . LEU A 1 751 ? -26.663 -2.730 11.648 1.00 84.31 751 LEU A O 1
ATOM 6041 N N . ALA A 1 752 ? -28.705 -3.669 11.648 1.00 82.88 752 ALA A N 1
ATOM 6042 C CA . ALA A 1 752 ? -29.389 -2.531 12.261 1.00 82.88 752 ALA A CA 1
ATOM 6043 C C . ALA A 1 752 ? -28.782 -2.136 13.622 1.00 82.88 752 ALA A C 1
ATOM 6045 O O . ALA A 1 752 ? -28.781 -0.968 14.002 1.00 82.88 752 ALA A O 1
ATOM 6046 N N . GLN A 1 753 ? -28.232 -3.100 14.373 1.00 80.44 753 GLN A N 1
ATOM 6047 C CA . GLN A 1 753 ? -27.525 -2.813 15.623 1.00 80.44 753 GLN A CA 1
ATOM 6048 C C . GLN A 1 753 ? -26.201 -2.061 15.381 1.00 80.44 753 GLN A C 1
ATOM 6050 O O . GLN A 1 753 ? -25.837 -1.203 16.188 1.00 80.44 753 GLN A O 1
ATOM 6055 N N . TYR A 1 754 ? -25.488 -2.377 14.298 1.00 77.31 754 TYR A N 1
ATOM 6056 C CA . TYR A 1 754 ? -24.185 -1.796 13.953 1.00 77.31 754 TYR A CA 1
ATOM 6057 C C . TYR A 1 754 ? -24.261 -0.546 13.067 1.00 77.31 754 TYR A C 1
ATOM 6059 O O . TYR A 1 754 ? -23.272 0.176 12.984 1.00 77.31 754 TYR A O 1
ATOM 6067 N N . GLU A 1 755 ? -25.413 -0.251 12.461 1.00 68.00 755 GLU A N 1
ATOM 6068 C CA . GLU A 1 755 ? -25.673 0.997 11.720 1.00 68.00 755 GLU A CA 1
ATOM 6069 C C . GLU A 1 755 ? -25.724 2.248 12.612 1.00 68.00 755 GLU A C 1
ATOM 6071 O O . GLU A 1 755 ? -25.729 3.364 12.106 1.00 68.00 755 GLU A O 1
ATOM 6076 N N . THR A 1 756 ? -25.731 2.093 13.938 1.00 64.00 756 THR A N 1
ATOM 6077 C CA . THR A 1 756 ? -25.909 3.218 14.865 1.00 64.00 756 THR A CA 1
ATOM 6078 C C . THR A 1 756 ? -24.571 3.845 15.280 1.00 64.00 756 THR A C 1
ATOM 6080 O O . THR A 1 756 ? -23.676 3.124 15.734 1.00 64.00 756 THR A O 1
ATOM 6083 N N . ASP A 1 757 ? -24.494 5.185 15.303 1.00 72.94 757 ASP A N 1
ATOM 6084 C CA . ASP A 1 757 ? -23.403 6.009 15.882 1.00 72.94 757 ASP A CA 1
ATOM 6085 C C . ASP A 1 757 ? -22.944 5.543 17.279 1.00 72.94 757 ASP A C 1
ATOM 6087 O O . ASP A 1 757 ? -21.815 5.767 17.715 1.00 72.94 757 ASP A O 1
ATOM 6091 N N . MET A 1 758 ? -23.812 4.809 17.976 1.00 78.38 758 MET A N 1
ATOM 6092 C CA . MET A 1 758 ? -23.557 4.157 19.255 1.00 78.38 758 MET A CA 1
ATOM 6093 C C . MET A 1 758 ? -22.354 3.215 19.279 1.00 78.38 758 MET A C 1
ATOM 6095 O O . MET A 1 758 ? -21.687 3.137 20.309 1.00 78.38 758 MET A O 1
ATOM 6099 N N . VAL A 1 759 ? -22.073 2.469 18.206 1.00 78.25 759 VAL A N 1
ATOM 6100 C CA . VAL A 1 759 ? -20.931 1.533 18.204 1.00 78.25 759 VAL A CA 1
ATOM 6101 C C . VAL A 1 759 ? -19.615 2.303 18.210 1.00 78.25 759 VAL A C 1
ATOM 6103 O O . VAL A 1 759 ? -18.703 1.956 18.965 1.00 78.25 759 VAL A O 1
ATOM 6106 N N . ILE A 1 760 ? -19.558 3.367 17.412 1.00 80.81 760 ILE A N 1
ATOM 6107 C CA . ILE A 1 760 ? -18.416 4.276 17.302 1.00 80.81 760 ILE A CA 1
ATOM 6108 C C . ILE A 1 760 ? -18.225 4.991 18.635 1.00 80.81 760 ILE A C 1
ATOM 6110 O O . ILE A 1 760 ? -17.156 4.922 19.242 1.00 80.81 760 ILE A O 1
ATOM 6114 N N . PHE A 1 761 ? -19.315 5.564 19.148 1.00 85.31 761 PHE A N 1
ATOM 6115 C CA . PHE A 1 761 ? -19.372 6.203 20.452 1.00 85.31 761 PHE A CA 1
ATOM 6116 C C . PHE A 1 761 ? -18.847 5.285 21.565 1.00 85.31 761 PHE A C 1
ATOM 6118 O O . PHE A 1 761 ? -18.001 5.684 22.359 1.00 85.31 761 PHE A O 1
ATOM 6125 N N . ALA A 1 762 ? -19.295 4.029 21.602 1.00 85.69 762 ALA A N 1
ATOM 6126 C CA . ALA A 1 762 ? -18.861 3.053 22.593 1.00 85.69 762 ALA A CA 1
ATOM 6127 C C . ALA A 1 762 ? -17.375 2.687 22.487 1.00 85.69 762 ALA A C 1
ATOM 6129 O O . ALA A 1 762 ? -16.765 2.362 23.506 1.00 85.69 762 ALA A O 1
ATOM 6130 N N . GLY A 1 763 ? -16.811 2.685 21.277 1.00 84.19 763 GLY A N 1
ATOM 6131 C CA . GLY A 1 763 ? -15.382 2.471 21.054 1.00 84.19 763 GLY A CA 1
ATOM 6132 C C . GLY A 1 763 ? -14.558 3.628 21.612 1.00 84.19 763 GLY A C 1
ATOM 6133 O O . GLY A 1 763 ? -13.715 3.413 22.480 1.00 84.19 763 GLY A O 1
ATOM 6134 N N . ILE A 1 764 ? -14.879 4.855 21.192 1.00 86.31 764 ILE A N 1
ATOM 6135 C CA . ILE A 1 764 ? -14.181 6.072 21.631 1.00 86.31 764 ILE A CA 1
ATOM 6136 C C . ILE A 1 764 ? -14.309 6.250 23.145 1.00 86.31 764 ILE A C 1
ATOM 6138 O O . ILE A 1 764 ? -13.300 6.452 23.815 1.00 86.31 764 ILE A O 1
ATOM 6142 N N . PHE A 1 765 ? -15.519 6.100 23.704 1.00 89.44 765 PHE A N 1
ATOM 6143 C CA . PHE A 1 765 ? -15.750 6.221 25.147 1.00 89.44 765 PHE A CA 1
ATOM 6144 C C . PHE A 1 765 ? -14.876 5.238 25.926 1.00 89.44 765 PHE A C 1
ATOM 6146 O O . PHE A 1 765 ? -14.206 5.610 26.889 1.00 89.44 765 PHE A O 1
ATOM 6153 N N . LYS A 1 766 ? -14.858 3.971 25.498 1.00 89.88 766 LYS A N 1
ATOM 6154 C CA . LYS A 1 766 ? -14.078 2.937 26.170 1.00 89.88 766 LYS A CA 1
ATOM 6155 C C . LYS A 1 766 ? -12.602 3.293 26.179 1.00 89.88 766 LYS A C 1
ATOM 6157 O O . LYS A 1 766 ? -11.990 3.189 27.232 1.00 89.88 766 LYS A O 1
ATOM 6162 N N . THR A 1 767 ? -12.044 3.693 25.039 1.00 88.25 767 THR A N 1
ATOM 6163 C CA . THR A 1 767 ? -10.626 4.045 24.932 1.00 88.25 767 THR A CA 1
ATOM 6164 C C . THR A 1 767 ? -10.300 5.296 25.745 1.00 88.25 767 THR A C 1
ATOM 6166 O O . THR A 1 767 ? -9.316 5.293 26.478 1.00 88.25 767 THR A O 1
ATOM 6169 N N . ALA A 1 768 ? -11.158 6.319 25.692 1.00 87.38 768 ALA A N 1
ATOM 6170 C CA . ALA A 1 768 ? -10.954 7.588 26.383 1.00 87.38 768 ALA A CA 1
ATOM 6171 C C . ALA A 1 768 ? -10.918 7.463 27.909 1.00 87.38 768 ALA A C 1
ATOM 6173 O O . ALA A 1 768 ? -10.177 8.185 28.565 1.00 87.38 768 ALA A O 1
ATOM 6174 N N . PHE A 1 769 ? -11.712 6.549 28.468 1.00 88.38 769 PHE A N 1
ATOM 6175 C CA . PHE A 1 769 ? -11.895 6.430 29.916 1.00 88.38 769 PHE A CA 1
ATOM 6176 C C . PHE A 1 769 ? -11.341 5.127 30.502 1.00 88.38 769 PHE A C 1
ATOM 6178 O O . PHE A 1 769 ? -11.555 4.829 31.681 1.00 88.38 769 PHE A O 1
ATOM 6185 N N . LYS A 1 770 ? -10.624 4.321 29.707 1.00 85.75 770 LYS A N 1
ATOM 6186 C CA . LYS A 1 770 ? -10.076 3.040 30.166 1.00 85.75 770 LYS A CA 1
ATOM 6187 C C . LYS A 1 770 ? -9.089 3.258 31.313 1.00 85.75 770 LYS A C 1
ATOM 6189 O O . LYS A 1 770 ? -8.002 3.789 31.120 1.00 85.75 770 LYS A O 1
ATOM 6194 N N . GLY A 1 771 ? -9.442 2.765 32.498 1.00 84.56 771 GLY A N 1
ATOM 6195 C CA . GLY A 1 771 ? -8.588 2.846 33.687 1.00 84.56 771 GLY A CA 1
ATOM 6196 C C . GLY A 1 771 ? -8.659 4.179 34.437 1.00 84.56 771 GLY A C 1
ATOM 6197 O O . GLY A 1 771 ? -7.982 4.324 35.458 1.00 84.56 771 GLY A O 1
ATOM 6198 N N . GLU A 1 772 ? -9.488 5.132 33.998 1.00 85.81 772 GLU A N 1
ATOM 6199 C CA . GLU A 1 772 ? -9.731 6.351 34.767 1.00 85.81 772 GLU A CA 1
ATOM 6200 C C . GLU A 1 772 ? -10.585 6.046 36.008 1.00 85.81 772 GLU A C 1
ATOM 6202 O O . GLU A 1 772 ? -11.610 5.370 35.942 1.00 85.81 772 GLU A O 1
ATOM 6207 N N . LYS A 1 773 ? -10.170 6.558 37.173 1.00 85.25 773 LYS A N 1
ATOM 6208 C CA . LYS A 1 773 ? -10.920 6.384 38.434 1.00 85.25 773 LYS A CA 1
ATOM 6209 C C . LYS A 1 773 ? -12.157 7.279 38.520 1.00 85.25 773 LYS A C 1
ATOM 6211 O O . LYS A 1 773 ? -13.069 6.992 39.289 1.00 85.25 773 LYS A O 1
ATOM 6216 N N . THR A 1 774 ? -12.154 8.381 37.778 1.00 85.38 774 THR A N 1
ATOM 6217 C CA . THR A 1 774 ? -13.198 9.405 37.775 1.00 85.38 774 THR A CA 1
ATOM 6218 C C . THR A 1 774 ? -13.498 9.759 36.333 1.00 85.38 774 THR A C 1
ATOM 6220 O O . THR A 1 774 ? -12.603 10.218 35.631 1.00 85.38 774 THR A O 1
ATOM 6223 N N . ILE A 1 775 ? -14.740 9.552 35.905 1.00 88.69 775 ILE A N 1
ATOM 6224 C CA . ILE A 1 775 ? -15.161 9.805 34.529 1.00 88.69 775 ILE A CA 1
ATOM 6225 C C . ILE A 1 775 ? -16.057 11.036 34.524 1.00 88.69 775 ILE A C 1
ATOM 6227 O O . ILE A 1 775 ? -17.183 10.995 35.028 1.00 88.69 775 ILE A O 1
ATOM 6231 N N . ASP A 1 776 ? -15.540 12.121 33.955 1.00 90.00 776 ASP A N 1
ATOM 6232 C CA . ASP A 1 776 ? -16.289 13.356 33.749 1.00 90.00 776 ASP A CA 1
ATOM 6233 C C . ASP A 1 776 ? -17.108 13.246 32.458 1.00 90.00 776 ASP A C 1
ATOM 6235 O O . ASP A 1 776 ? -16.620 13.489 31.352 1.00 90.00 776 ASP A O 1
ATOM 6239 N N . LEU A 1 777 ? -18.373 12.855 32.617 1.00 91.69 777 LEU A N 1
ATOM 6240 C CA . LEU A 1 777 ? -19.314 12.694 31.510 1.00 91.69 777 LEU A CA 1
ATOM 6241 C C . LEU A 1 777 ? -19.595 14.014 30.776 1.00 91.69 777 LEU A C 1
ATOM 6243 O O . LEU A 1 777 ? -19.998 13.966 29.617 1.00 91.69 777 LEU A O 1
ATOM 6247 N N . GLN A 1 778 ? -19.338 15.175 31.397 1.00 89.50 778 GLN A N 1
ATOM 6248 C CA . GLN A 1 778 ? -19.532 16.484 30.762 1.00 89.50 778 GLN A CA 1
ATOM 6249 C C . GLN A 1 778 ? -18.474 16.785 29.696 1.00 89.50 778 GLN A C 1
ATOM 6251 O O . GLN A 1 778 ? -18.678 17.665 28.863 1.00 89.50 778 GLN A O 1
ATOM 6256 N N . LYS A 1 779 ? -17.349 16.055 29.685 1.00 89.69 779 LYS A N 1
ATOM 6257 C CA . LYS A 1 779 ? -16.335 16.164 28.622 1.00 89.69 779 LYS A CA 1
ATOM 6258 C C . LYS A 1 779 ? -16.761 15.511 27.316 1.00 89.69 779 LYS A C 1
ATOM 6260 O O . LYS A 1 779 ? -16.077 15.697 26.315 1.00 89.69 779 LYS A O 1
ATOM 6265 N N . VAL A 1 780 ? -17.845 14.740 27.319 1.00 91.31 780 VAL A N 1
ATOM 6266 C CA . VAL A 1 780 ? -18.308 14.009 26.144 1.00 91.31 780 VAL A CA 1
ATOM 6267 C C . VAL A 1 780 ? -19.522 14.705 25.556 1.00 91.31 780 VAL A C 1
ATOM 6269 O O . VAL A 1 780 ? -20.550 14.867 26.216 1.00 91.31 780 VAL A O 1
ATOM 6272 N N . ARG A 1 781 ? -19.424 15.099 24.287 1.00 92.00 781 ARG A N 1
ATOM 6273 C CA . ARG A 1 781 ? -20.488 15.817 23.591 1.00 92.00 781 ARG A CA 1
ATOM 6274 C C . ARG A 1 781 ? -21.780 15.005 23.576 1.00 92.00 781 ARG A C 1
ATOM 6276 O O . ARG A 1 781 ? -21.810 13.840 23.172 1.00 92.00 781 ARG A O 1
ATOM 6283 N N . GLY A 1 782 ? -22.871 15.651 23.974 1.00 91.19 782 GLY A N 1
ATOM 6284 C CA . GLY A 1 782 ? -24.212 15.074 23.930 1.00 91.19 782 GLY A CA 1
ATOM 6285 C C . GLY A 1 782 ? -24.492 14.018 24.997 1.00 91.19 782 GLY A C 1
ATOM 6286 O O . GLY A 1 782 ? -25.606 13.500 25.022 1.00 91.19 782 GLY A O 1
ATOM 6287 N N . LEU A 1 783 ? -23.536 13.699 25.880 1.00 94.56 783 LEU A N 1
ATOM 6288 C CA . LEU A 1 783 ? -23.838 12.920 27.074 1.00 94.56 783 LEU A CA 1
ATOM 6289 C C . LEU A 1 783 ? -24.455 13.810 28.145 1.00 94.56 783 LEU A C 1
ATOM 6291 O O . LEU A 1 783 ? -23.871 14.808 28.556 1.00 94.56 783 LEU A O 1
ATOM 6295 N N . ASN A 1 784 ? -25.622 13.404 28.635 1.00 95.06 784 ASN A N 1
ATOM 6296 C CA . ASN A 1 784 ? -26.260 14.029 29.781 1.00 95.06 784 ASN A CA 1
ATOM 6297 C C . ASN A 1 784 ? -26.591 12.972 30.831 1.00 95.06 784 ASN A C 1
ATOM 6299 O O . ASN A 1 784 ? -27.294 12.003 30.535 1.00 95.06 784 ASN A O 1
ATOM 6303 N N . LEU A 1 785 ? -26.084 13.162 32.048 1.00 96.50 785 LEU A N 1
ATOM 6304 C CA . LEU A 1 785 ? -26.471 12.363 33.202 1.00 96.50 785 LEU A CA 1
ATOM 6305 C C . LEU A 1 785 ? -27.472 13.159 34.032 1.00 96.50 785 LEU A C 1
ATOM 6307 O O . LEU A 1 785 ? -27.116 14.117 34.714 1.00 96.50 785 LEU A O 1
ATOM 6311 N N . GLU A 1 786 ? -28.723 12.724 34.003 1.00 96.81 786 GLU A N 1
ATOM 6312 C CA . GLU A 1 786 ? -29.805 13.347 34.753 1.00 96.81 786 GLU A CA 1
ATOM 6313 C C . GLU A 1 786 ? -30.196 12.486 35.948 1.00 96.81 786 GLU A C 1
ATOM 6315 O O . GLU A 1 786 ? -30.141 11.259 35.894 1.00 96.81 786 GLU A O 1
ATOM 6320 N N . SER A 1 787 ? -30.645 13.127 37.022 1.00 96.38 787 SER A N 1
ATOM 6321 C CA . SER A 1 787 ? -31.248 12.458 38.171 1.00 96.38 787 SER A CA 1
ATOM 6322 C C . SER A 1 787 ? -32.700 12.902 38.286 1.00 96.38 787 SER A C 1
ATOM 6324 O O . SER A 1 787 ? -32.948 14.091 38.466 1.00 96.38 787 SER A O 1
ATOM 6326 N N . ARG A 1 788 ? -33.642 11.959 38.247 1.00 96.56 788 ARG A N 1
ATOM 6327 C CA . ARG A 1 788 ? -35.085 12.221 38.316 1.00 96.56 788 ARG A CA 1
ATOM 6328 C C . ARG A 1 788 ? -35.766 11.335 39.354 1.00 96.56 788 ARG A C 1
ATOM 6330 O O . ARG A 1 788 ? -35.363 10.189 39.561 1.00 96.56 788 ARG A O 1
ATOM 6337 N N . GLY A 1 789 ? -36.805 11.843 40.006 1.00 94.44 789 GLY A N 1
ATOM 6338 C CA . GLY A 1 789 ? -37.738 11.014 40.771 1.00 94.44 789 GLY A CA 1
ATOM 6339 C C . GLY A 1 789 ? -38.593 10.143 39.845 1.00 94.44 789 GLY A C 1
ATOM 6340 O O . GLY A 1 789 ? -38.776 10.466 38.676 1.00 94.44 789 GLY A O 1
ATOM 6341 N N . SER A 1 790 ? -39.158 9.047 40.358 1.00 93.19 790 SER A N 1
ATOM 6342 C CA . SER A 1 790 ? -39.979 8.117 39.553 1.00 93.19 790 SER A CA 1
ATOM 6343 C C . SER A 1 790 ? -41.166 8.811 38.869 1.00 93.19 790 SER A C 1
ATOM 6345 O O . SER A 1 790 ? -41.471 8.516 37.718 1.00 93.19 790 SER A O 1
ATOM 6347 N N . ALA A 1 791 ? -41.787 9.779 39.550 1.00 92.00 791 ALA A N 1
ATOM 6348 C CA . ALA A 1 791 ? -42.895 10.576 39.019 1.00 92.00 791 ALA A CA 1
ATOM 6349 C C . ALA A 1 791 ? -42.472 11.618 37.957 1.00 92.00 791 ALA A C 1
ATOM 6351 O O . ALA A 1 791 ? -43.327 12.165 37.268 1.00 92.00 791 ALA A O 1
ATOM 6352 N N . GLU A 1 792 ? -41.172 11.898 37.816 1.00 94.75 792 GLU A N 1
ATOM 6353 C CA . GLU A 1 792 ? -40.611 12.908 36.900 1.00 94.75 792 GLU A CA 1
ATOM 6354 C C . GLU A 1 792 ? -40.083 12.294 35.585 1.00 94.75 792 GLU A C 1
ATOM 6356 O O . GLU A 1 792 ? -39.573 12.997 34.704 1.00 94.75 792 GLU A O 1
ATOM 6361 N N . ILE A 1 793 ? -40.159 10.968 35.443 1.00 96.06 793 ILE A N 1
ATOM 6362 C CA . ILE A 1 793 ? -39.719 10.257 34.238 1.00 96.06 793 ILE A CA 1
ATOM 6363 C C . ILE A 1 793 ? -40.776 10.431 33.150 1.00 96.06 793 ILE A C 1
ATOM 6365 O O . ILE A 1 793 ? -41.944 10.099 33.360 1.00 96.06 793 ILE A O 1
ATOM 6369 N N . SER A 1 794 ? -40.365 10.926 31.978 1.00 95.81 794 SER A N 1
ATOM 6370 C CA . SER A 1 794 ? -41.279 11.119 30.849 1.00 95.81 794 SER A CA 1
ATOM 6371 C C . SER A 1 794 ? -41.822 9.789 30.331 1.00 95.81 794 SER A C 1
ATOM 6373 O O . SER A 1 794 ? -41.214 8.733 30.505 1.00 95.81 794 SER A O 1
ATOM 6375 N N . SER A 1 795 ? -42.966 9.831 29.648 1.00 95.62 795 SER A N 1
ATOM 6376 C CA . SER A 1 795 ? -43.577 8.624 29.083 1.00 95.62 795 SER A CA 1
ATOM 6377 C C . SER A 1 795 ? -42.679 7.937 28.043 1.00 95.62 795 SER A C 1
ATOM 6379 O O . SER A 1 795 ? -42.683 6.713 27.917 1.00 95.62 795 SER A O 1
ATOM 6381 N N . GLU A 1 796 ? -41.876 8.724 27.329 1.00 96.62 796 GLU A N 1
ATOM 6382 C CA . GLU A 1 796 ? -40.854 8.288 26.384 1.00 96.62 796 GLU A CA 1
ATOM 6383 C C . GLU A 1 796 ? -39.718 7.560 27.114 1.00 96.62 796 GLU A C 1
ATOM 6385 O O . GLU A 1 796 ? -39.431 6.406 26.795 1.00 96.62 796 GLU A O 1
ATOM 6390 N N . ASP A 1 797 ? -39.158 8.165 28.167 1.00 97.06 797 ASP A N 1
ATOM 6391 C CA . ASP A 1 797 ? -38.086 7.551 28.956 1.00 97.06 797 ASP A CA 1
ATOM 6392 C C . ASP A 1 797 ? -38.564 6.269 29.650 1.00 97.06 797 ASP A C 1
ATOM 6394 O O . ASP A 1 797 ? -37.821 5.296 29.723 1.00 97.06 797 ASP A O 1
ATOM 6398 N N . GLN A 1 798 ? -39.814 6.216 30.124 1.00 97.00 798 GLN A N 1
ATOM 6399 C CA . GLN A 1 798 ? -40.393 4.996 30.698 1.00 97.00 798 GLN A CA 1
ATOM 6400 C C . GLN A 1 798 ? -40.418 3.847 29.681 1.00 97.00 798 GLN A C 1
ATOM 6402 O O . GLN A 1 798 ? -40.078 2.709 30.024 1.00 97.00 798 GLN A O 1
ATOM 6407 N N . LYS A 1 799 ? -40.794 4.133 28.426 1.00 97.25 799 LYS A N 1
ATOM 6408 C CA . LYS A 1 799 ? -40.773 3.140 27.341 1.00 97.25 799 LYS A CA 1
ATOM 6409 C C . LYS A 1 799 ? -39.351 2.658 27.074 1.00 97.25 799 LYS A C 1
ATOM 6411 O O . LYS A 1 799 ? -39.145 1.448 26.966 1.00 97.25 799 LYS A O 1
ATOM 6416 N N . ASP A 1 800 ? -38.379 3.564 27.025 1.00 96.44 800 ASP A N 1
ATOM 6417 C CA . ASP A 1 800 ? -36.980 3.211 26.776 1.00 96.44 800 ASP A CA 1
ATOM 6418 C C . ASP A 1 800 ? -36.353 2.431 27.937 1.00 96.44 800 ASP A C 1
ATOM 6420 O O . ASP A 1 800 ? -35.686 1.419 27.708 1.00 96.44 800 ASP A O 1
ATOM 6424 N N . ILE A 1 801 ? -36.635 2.818 29.185 1.00 97.62 801 ILE A N 1
ATOM 6425 C CA . ILE A 1 801 ? -36.240 2.087 30.398 1.00 97.62 801 ILE A CA 1
ATOM 6426 C C . ILE A 1 801 ? -36.746 0.645 30.323 1.00 97.62 801 ILE A C 1
ATOM 6428 O O . ILE A 1 801 ? -35.958 -0.291 30.466 1.00 97.62 801 ILE A O 1
ATOM 6432 N N . LEU A 1 802 ? -38.044 0.452 30.058 1.00 97.56 802 LEU A N 1
ATOM 6433 C CA . LEU A 1 802 ? -38.649 -0.879 29.969 1.00 97.56 802 LEU A CA 1
ATOM 6434 C C . LEU A 1 802 ? -38.080 -1.687 28.803 1.00 97.56 802 LEU A C 1
ATOM 6436 O O . LEU A 1 802 ? -37.816 -2.879 28.959 1.00 97.56 802 LEU A O 1
ATOM 6440 N N . LYS A 1 803 ? -37.841 -1.048 27.655 1.00 96.31 803 LYS A N 1
ATOM 6441 C CA . LYS A 1 803 ? -37.237 -1.681 26.477 1.00 96.31 803 LYS A CA 1
ATOM 6442 C C . LYS A 1 803 ? -35.827 -2.188 26.776 1.00 96.31 803 LYS A C 1
ATOM 6444 O O . LYS A 1 803 ? -35.534 -3.355 26.509 1.00 96.31 803 LYS A O 1
ATOM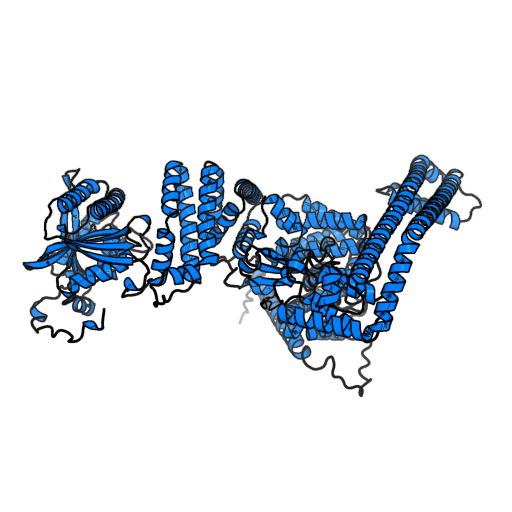 6449 N N . ILE A 1 804 ? -34.967 -1.345 27.353 1.00 96.31 804 ILE A N 1
ATOM 6450 C CA . ILE A 1 804 ? -33.593 -1.711 27.726 1.00 96.31 804 ILE A CA 1
ATOM 6451 C C . ILE A 1 804 ? -33.613 -2.813 28.791 1.00 96.31 804 ILE A C 1
ATOM 6453 O O . ILE A 1 804 ? -32.916 -3.819 28.655 1.00 96.31 804 ILE A O 1
ATOM 6457 N N . PHE A 1 805 ? -34.431 -2.650 29.833 1.00 96.69 805 PHE A N 1
ATOM 6458 C CA . PHE A 1 805 ? -34.523 -3.603 30.935 1.00 96.69 805 PHE A CA 1
ATOM 6459 C C . PHE A 1 805 ? -34.992 -4.981 30.459 1.00 96.69 805 PHE A C 1
ATOM 6461 O O . PHE A 1 805 ? -34.341 -5.986 30.741 1.00 96.69 805 PHE A O 1
ATOM 6468 N N . ALA A 1 806 ? -36.074 -5.039 29.678 1.00 96.06 806 ALA A N 1
ATOM 6469 C CA . ALA A 1 806 ? -36.614 -6.294 29.169 1.00 96.06 806 ALA A CA 1
ATOM 6470 C C . ALA A 1 806 ? -35.621 -7.021 28.257 1.00 96.06 806 ALA A C 1
ATOM 6472 O O . ALA A 1 806 ? -35.437 -8.232 28.390 1.00 96.06 806 ALA A O 1
ATOM 6473 N N . ALA A 1 807 ? -34.941 -6.291 27.366 1.00 93.19 807 ALA A N 1
ATOM 6474 C CA . ALA A 1 807 ? -33.918 -6.866 26.496 1.00 93.19 807 ALA A CA 1
ATOM 6475 C C . ALA A 1 807 ? -32.753 -7.473 27.296 1.00 93.19 807 ALA A C 1
ATOM 6477 O O . ALA A 1 807 ? -32.243 -8.533 26.935 1.00 93.19 807 ALA A O 1
ATOM 6478 N N . ASN A 1 808 ? -32.345 -6.826 28.390 1.00 94.50 808 ASN A N 1
ATOM 6479 C CA . ASN A 1 808 ? -31.247 -7.299 29.225 1.00 94.50 808 ASN A CA 1
ATOM 6480 C C . ASN A 1 808 ? -31.629 -8.527 30.055 1.00 94.50 808 ASN A C 1
ATOM 6482 O O . ASN A 1 808 ? -30.894 -9.514 30.070 1.00 94.50 808 ASN A O 1
ATOM 6486 N N . TRP A 1 809 ? -32.779 -8.492 30.724 1.00 94.38 809 TRP A N 1
ATOM 6487 C CA . TRP A 1 809 ? -33.160 -9.549 31.659 1.00 94.38 809 TRP A CA 1
ATOM 6488 C C . TRP A 1 809 ? -33.648 -10.823 30.981 1.00 94.38 809 TRP A C 1
ATOM 6490 O O . TRP A 1 809 ? -33.338 -11.905 31.472 1.00 94.38 809 TRP A O 1
ATOM 6500 N N . ARG A 1 810 ? -34.319 -10.732 29.825 1.00 94.50 810 ARG A N 1
ATOM 6501 C CA . ARG A 1 810 ? -34.697 -11.924 29.042 1.00 94.50 810 ARG A CA 1
ATOM 6502 C C . ARG A 1 810 ? -33.488 -12.732 28.582 1.00 94.50 810 ARG A C 1
ATOM 6504 O O . ARG A 1 810 ? -33.571 -13.946 28.461 1.00 94.50 810 ARG A O 1
ATOM 6511 N N . GLU A 1 811 ? -32.370 -12.055 28.343 1.00 91.31 811 GLU A N 1
ATOM 6512 C CA . GLU A 1 811 ? -31.104 -12.686 27.977 1.00 91.31 811 GLU A CA 1
ATOM 6513 C C . GLU A 1 811 ? -30.363 -13.245 29.199 1.00 91.31 811 GLU A C 1
ATOM 6515 O O . GLU A 1 811 ? -29.852 -14.359 29.150 1.00 91.31 811 GLU A O 1
ATOM 6520 N N . GLN A 1 812 ? -30.289 -12.483 30.295 1.00 91.06 812 GLN A N 1
ATOM 6521 C CA . GLN A 1 812 ? -29.477 -12.859 31.459 1.00 91.06 812 GLN A CA 1
ATOM 6522 C C . GLN A 1 812 ? -30.154 -13.887 32.375 1.00 91.06 812 GLN A C 1
ATOM 6524 O O . GLN A 1 812 ? -29.480 -14.762 32.914 1.00 91.06 812 GLN A O 1
ATOM 6529 N N . LYS A 1 813 ? -31.468 -13.759 32.589 1.00 91.38 813 LYS A N 1
ATOM 6530 C CA . LYS A 1 813 ? -32.264 -14.571 33.522 1.00 91.38 813 LYS A CA 1
ATOM 6531 C C . LYS A 1 813 ? -33.689 -14.758 32.978 1.00 91.38 813 LYS A C 1
ATOM 6533 O O . LYS A 1 813 ? -34.622 -14.166 33.524 1.00 91.38 813 LYS A O 1
ATOM 6538 N N . PRO A 1 814 ? -33.880 -15.569 31.923 1.00 90.56 814 PRO A N 1
ATOM 6539 C CA . PRO A 1 814 ? -35.181 -15.734 31.271 1.00 90.56 814 PRO A CA 1
ATOM 6540 C C . PRO A 1 814 ? -36.304 -16.132 32.246 1.00 90.56 814 PRO A C 1
ATOM 6542 O O . PRO A 1 814 ? -37.385 -15.555 32.178 1.00 90.56 814 PRO A O 1
ATOM 6545 N N . ASP A 1 815 ? -36.024 -17.015 33.212 1.00 89.94 815 ASP A N 1
ATOM 6546 C CA . ASP A 1 815 ? -37.012 -17.511 34.189 1.00 89.94 815 ASP A CA 1
ATOM 6547 C C . ASP A 1 815 ? -37.543 -16.425 35.144 1.00 89.94 815 ASP A C 1
ATOM 6549 O O . ASP A 1 815 ? -38.686 -16.486 35.599 1.00 89.94 815 ASP A O 1
ATOM 6553 N N . SER A 1 816 ? -36.721 -15.414 35.440 1.00 90.06 816 SER A N 1
ATOM 6554 C CA . SER A 1 816 ? -37.055 -14.323 36.367 1.00 90.06 816 SER A CA 1
ATOM 6555 C C . SER A 1 816 ? -37.393 -13.016 35.631 1.00 90.06 816 SER A C 1
ATOM 6557 O O . SER A 1 816 ? -37.831 -12.053 36.260 1.00 90.06 816 SER A O 1
ATOM 6559 N N . ALA A 1 817 ? -37.224 -12.969 34.304 1.00 92.69 817 ALA A N 1
ATOM 6560 C CA . ALA A 1 817 ? -37.312 -11.746 33.513 1.00 92.69 817 ALA A CA 1
ATOM 6561 C C . ALA A 1 817 ? -38.695 -11.091 33.572 1.00 92.69 817 ALA A C 1
ATOM 6563 O O . ALA A 1 817 ? -38.786 -9.915 33.905 1.00 92.69 817 ALA A O 1
ATOM 6564 N N . GLU A 1 818 ? -39.771 -11.829 33.289 1.00 93.31 818 GLU A N 1
ATOM 6565 C CA . GLU A 1 818 ? -41.120 -11.242 33.212 1.00 93.31 818 GLU A CA 1
ATOM 6566 C C . GLU A 1 818 ? -41.604 -10.717 34.569 1.00 93.31 818 GLU A C 1
ATOM 6568 O O . GLU A 1 818 ? -42.221 -9.656 34.634 1.00 93.31 818 GLU A O 1
ATOM 6573 N N . PHE A 1 819 ? -41.241 -11.395 35.662 1.00 92.25 819 PHE A N 1
ATOM 6574 C CA . PHE A 1 819 ? -41.510 -10.907 37.014 1.00 92.25 819 PHE A CA 1
ATOM 6575 C C . PHE A 1 819 ? -40.798 -9.574 37.285 1.00 92.25 819 PHE A C 1
ATOM 6577 O O . PHE A 1 819 ? -41.430 -8.608 37.707 1.00 92.25 819 PHE A O 1
ATOM 6584 N N . LEU A 1 820 ? -39.497 -9.497 36.987 1.00 93.06 820 LEU A N 1
ATOM 6585 C CA . LEU A 1 820 ? -38.704 -8.280 37.185 1.00 93.06 820 LEU A CA 1
ATOM 6586 C C . LEU A 1 820 ? -39.172 -7.132 36.277 1.00 93.06 820 LEU A C 1
ATOM 6588 O O . LEU A 1 820 ? -39.186 -5.974 36.694 1.00 93.06 820 LEU A O 1
ATOM 6592 N N . ILE A 1 821 ? -39.557 -7.438 35.034 1.00 94.88 821 ILE A N 1
ATOM 6593 C CA . ILE A 1 821 ? -40.100 -6.461 34.081 1.00 94.88 821 ILE A CA 1
ATOM 6594 C C . ILE A 1 821 ? -41.419 -5.898 34.611 1.00 94.88 821 ILE A C 1
ATOM 6596 O O . ILE A 1 821 ? -41.612 -4.681 34.579 1.00 94.88 821 ILE A O 1
ATOM 6600 N N . GLN A 1 822 ? -42.309 -6.757 35.115 1.00 94.00 822 GLN A N 1
ATOM 6601 C CA . GLN A 1 822 ? -43.584 -6.327 35.678 1.00 94.00 822 GLN A CA 1
ATOM 6602 C C . GLN A 1 822 ? -43.379 -5.484 36.944 1.00 94.00 822 GLN A C 1
ATOM 6604 O O . GLN A 1 822 ? -43.969 -4.413 37.043 1.00 94.00 822 GLN A O 1
ATOM 6609 N N . GLU A 1 823 ? -42.471 -5.878 37.843 1.00 92.88 823 GLU A N 1
ATOM 6610 C CA . GLU A 1 823 ? -42.126 -5.090 39.037 1.00 92.88 823 GLU A CA 1
ATOM 6611 C C . GLU A 1 823 ? -41.626 -3.679 38.672 1.00 92.88 823 GLU A C 1
ATOM 6613 O O . GLU A 1 823 ? -42.015 -2.681 39.288 1.00 92.88 823 GLU A O 1
ATOM 6618 N N . LEU A 1 824 ? -40.767 -3.565 37.653 1.00 95.06 824 LEU A N 1
ATOM 6619 C CA . LEU A 1 824 ? -40.301 -2.264 37.174 1.00 95.06 824 LEU A CA 1
ATOM 6620 C C . LEU A 1 824 ? -41.439 -1.453 36.546 1.00 95.06 824 LEU A C 1
ATOM 6622 O O . LEU A 1 824 ? -41.544 -0.255 36.809 1.00 95.06 824 LEU A O 1
ATOM 6626 N N . LYS A 1 825 ? -42.293 -2.095 35.744 1.00 95.19 825 LYS A N 1
ATOM 6627 C CA . LYS A 1 825 ? -43.448 -1.462 35.100 1.00 95.19 825 LYS A CA 1
ATOM 6628 C C . LYS A 1 825 ? -44.428 -0.905 36.129 1.00 95.19 825 LYS A C 1
ATOM 6630 O O . LYS A 1 825 ? -44.842 0.243 35.997 1.00 95.19 825 LYS A O 1
ATOM 6635 N N . ASP A 1 826 ? -44.739 -1.677 37.164 1.00 92.50 826 ASP A N 1
ATOM 6636 C CA . ASP A 1 826 ? -45.627 -1.257 38.247 1.00 92.50 826 ASP A CA 1
ATOM 6637 C C . ASP A 1 826 ? -45.034 -0.074 39.013 1.00 92.50 826 ASP A C 1
ATOM 6639 O O . ASP A 1 826 ? -45.752 0.876 39.323 1.00 92.50 826 ASP A O 1
ATOM 6643 N N . LYS A 1 827 ? -43.712 -0.058 39.246 1.00 91.56 827 LYS A N 1
ATOM 6644 C CA . LYS A 1 827 ? -43.060 1.093 39.886 1.00 91.56 827 LYS A CA 1
ATOM 6645 C C . LYS A 1 827 ? -43.113 2.355 39.023 1.00 91.56 827 LYS A C 1
ATOM 6647 O O . LYS A 1 827 ? -43.385 3.430 39.549 1.00 91.56 827 LYS A O 1
ATOM 6652 N N . LEU A 1 828 ? -42.856 2.236 37.719 1.00 93.38 828 LEU A N 1
ATOM 6653 C CA . LEU A 1 828 ? -42.932 3.374 36.796 1.00 93.38 828 LEU A CA 1
ATOM 6654 C C . LEU A 1 828 ? -44.373 3.902 36.663 1.00 93.38 828 LEU A C 1
ATOM 6656 O O . LEU A 1 828 ? -44.564 5.106 36.517 1.00 93.38 828 LEU A O 1
ATOM 6660 N N . ALA A 1 829 ? -45.380 3.025 36.753 1.00 90.62 829 ALA A N 1
ATOM 6661 C CA . ALA A 1 829 ? -46.795 3.390 36.657 1.00 90.62 829 ALA A CA 1
ATOM 6662 C C . ALA A 1 829 ? -47.392 3.928 37.970 1.00 90.62 829 ALA A C 1
ATOM 6664 O O . ALA A 1 829 ? -48.278 4.779 37.939 1.00 90.62 829 ALA A O 1
ATOM 6665 N N . GLY A 1 830 ? -46.932 3.432 39.121 1.00 82.25 830 GLY A N 1
ATOM 6666 C CA . GLY A 1 830 ? -47.552 3.675 40.426 1.00 82.25 830 GLY A CA 1
ATOM 6667 C C . GLY A 1 830 ? -47.368 5.083 40.996 1.00 82.25 830 GLY A C 1
ATOM 6668 O O . GLY A 1 830 ? -47.901 5.363 42.065 1.00 82.25 830 GLY A O 1
ATOM 6669 N N . GLY A 1 831 ? -46.606 5.960 40.330 1.00 69.50 831 GLY A N 1
ATOM 6670 C CA . GLY A 1 831 ? -46.313 7.314 40.822 1.00 69.50 831 GLY A CA 1
ATOM 6671 C C . GLY A 1 831 ? -45.581 7.339 42.169 1.00 69.50 831 GLY A C 1
ATOM 6672 O O . GLY A 1 831 ? -45.556 8.367 42.841 1.00 69.50 831 GLY A O 1
ATOM 6673 N N . ASP A 1 832 ? -45.011 6.206 42.578 1.00 72.25 832 ASP A N 1
ATOM 6674 C CA . ASP A 1 832 ? -44.406 6.020 43.888 1.00 72.25 832 ASP A CA 1
ATOM 6675 C C . ASP A 1 832 ? -43.163 6.917 44.018 1.00 72.25 832 ASP A C 1
ATOM 6677 O O . ASP A 1 832 ? -42.158 6.731 43.324 1.00 72.25 832 ASP A O 1
ATOM 6681 N N . SER A 1 833 ? -43.252 7.932 44.882 1.00 71.56 833 SER A N 1
ATOM 6682 C CA . SER A 1 833 ? -42.298 9.045 44.965 1.00 71.56 833 SER A CA 1
ATOM 6683 C C . SER A 1 833 ? -40.914 8.659 45.490 1.00 71.56 833 SER A C 1
ATOM 6685 O O . SER A 1 833 ? -40.001 9.484 45.479 1.00 71.56 833 SER A O 1
ATOM 6687 N N . ASP A 1 834 ? -40.735 7.429 45.972 1.00 87.62 834 ASP A N 1
ATOM 6688 C CA . ASP A 1 834 ? -39.526 7.042 46.700 1.00 87.62 834 ASP A CA 1
ATOM 6689 C C . ASP A 1 834 ? -38.400 6.462 45.832 1.00 87.62 834 ASP A C 1
ATOM 6691 O O . ASP A 1 834 ? -37.292 6.262 46.335 1.00 87.62 834 ASP A O 1
ATOM 6695 N N . GLY A 1 835 ? -38.640 6.221 44.539 1.00 91.06 835 GLY A N 1
ATOM 6696 C CA . GLY A 1 835 ? -37.601 5.778 43.604 1.00 91.06 835 GLY A CA 1
ATOM 6697 C C . GLY A 1 835 ? -36.894 6.950 42.917 1.00 91.06 835 GLY A C 1
ATOM 6698 O O . GLY A 1 835 ? -37.552 7.859 42.406 1.00 91.06 835 GLY A O 1
ATOM 6699 N N . LYS A 1 836 ? -35.562 6.898 42.852 1.00 95.75 836 LYS A N 1
ATOM 6700 C CA . LYS A 1 836 ? -34.689 7.851 42.159 1.00 95.75 836 LYS A CA 1
ATOM 6701 C C . LYS A 1 836 ? -33.962 7.163 41.008 1.00 95.75 836 LYS A C 1
ATOM 6703 O O . LYS A 1 836 ? -33.359 6.105 41.187 1.00 95.75 836 LYS A O 1
ATOM 6708 N N . PHE A 1 837 ? -34.000 7.776 39.835 1.00 97.19 837 PHE A N 1
ATOM 6709 C CA . PHE A 1 837 ? -33.401 7.270 38.611 1.00 97.19 837 PHE A CA 1
ATOM 6710 C C . PHE A 1 837 ? -32.278 8.184 38.149 1.00 97.19 837 PHE A C 1
ATOM 6712 O O . PHE A 1 837 ? -32.449 9.395 38.062 1.00 97.19 837 PHE A O 1
ATOM 6719 N N . TYR A 1 838 ? -31.148 7.583 37.810 1.00 97.75 838 TYR A N 1
ATOM 6720 C CA . TYR A 1 838 ? -30.061 8.213 37.084 1.00 97.75 838 TYR A CA 1
ATOM 6721 C C . TYR A 1 838 ? -30.174 7.784 35.630 1.00 97.75 838 TYR A C 1
ATOM 6723 O O . TYR A 1 838 ? -30.047 6.596 35.340 1.00 97.75 838 TYR A O 1
ATOM 6731 N N . LEU A 1 839 ? -30.455 8.727 34.739 1.00 97.62 839 LEU A N 1
ATOM 6732 C CA . LEU A 1 839 ? -30.663 8.502 33.314 1.00 97.62 839 LEU A CA 1
ATOM 6733 C C . LEU A 1 839 ? -29.459 9.056 32.561 1.00 97.62 839 LEU A C 1
ATOM 6735 O O . LEU A 1 839 ? -29.224 10.262 32.584 1.00 97.62 839 LEU A O 1
ATOM 6739 N N . LEU A 1 840 ? -28.696 8.186 31.903 1.00 96.75 840 LEU A N 1
ATOM 6740 C CA . LEU A 1 840 ? -27.640 8.604 30.991 1.00 96.75 840 LEU A CA 1
ATOM 6741 C C . LEU A 1 840 ? -28.200 8.613 29.575 1.00 96.75 840 LEU A C 1
ATOM 6743 O O . LEU A 1 840 ? -28.616 7.567 29.064 1.00 96.75 840 LEU A O 1
ATOM 6747 N N . LYS A 1 841 ? -28.191 9.787 28.949 1.00 96.06 841 LYS A N 1
ATOM 6748 C CA . LYS A 1 841 ? -28.660 9.999 27.581 1.00 96.06 841 LYS A CA 1
ATOM 6749 C C . LYS A 1 841 ? -27.511 10.414 26.671 1.00 96.06 841 LYS A C 1
ATOM 6751 O O . LYS A 1 841 ? -26.646 11.162 27.116 1.00 96.06 841 LYS A O 1
ATOM 6756 N N . LYS A 1 842 ? -27.520 9.955 25.418 1.00 93.44 842 LYS A N 1
ATOM 6757 C CA . LYS A 1 842 ? -26.643 10.418 24.332 1.00 93.44 842 LYS A CA 1
ATOM 6758 C C . LYS A 1 842 ? -27.515 11.056 23.257 1.00 93.44 842 LYS A C 1
ATOM 6760 O O . LYS A 1 842 ? -28.391 10.388 22.723 1.00 93.44 842 LYS A O 1
ATOM 6765 N N . ASP A 1 843 ? -27.318 12.348 23.004 1.00 92.38 843 ASP A N 1
ATOM 6766 C CA . ASP A 1 843 ? -28.091 13.140 22.031 1.00 92.38 843 ASP A CA 1
ATOM 6767 C C . ASP A 1 843 ? -29.615 13.025 22.243 1.00 92.38 843 ASP A C 1
ATOM 6769 O O . ASP A 1 843 ? -30.408 12.956 21.310 1.00 92.38 843 ASP A O 1
ATOM 6773 N N . GLY A 1 844 ? -30.027 12.978 23.515 1.00 94.25 844 GLY A N 1
ATOM 6774 C CA . GLY A 1 844 ? -31.425 12.835 23.930 1.00 94.25 844 GLY A CA 1
ATOM 6775 C C . GLY A 1 844 ? -31.935 11.393 24.024 1.00 94.25 844 GLY A C 1
ATOM 6776 O O . GLY A 1 844 ? -32.946 11.172 24.688 1.00 94.25 844 GLY A O 1
ATOM 6777 N N . GLU A 1 845 ? -31.234 10.407 23.460 1.00 94.62 845 GLU A N 1
ATOM 6778 C CA . GLU A 1 845 ? -31.620 8.994 23.539 1.00 94.62 845 GLU A CA 1
ATOM 6779 C C . GLU A 1 845 ? -31.094 8.331 24.819 1.00 94.62 845 GLU A C 1
ATOM 6781 O O . GLU A 1 845 ? -29.917 8.458 25.164 1.00 94.62 845 GLU A O 1
ATOM 6786 N N . LEU A 1 846 ? -31.942 7.576 25.526 1.00 96.25 846 LEU A N 1
ATOM 6787 C CA . LEU A 1 846 ? -31.546 6.852 26.733 1.00 96.25 846 LEU A CA 1
ATOM 6788 C C . LEU A 1 846 ? -30.604 5.680 26.412 1.00 96.25 846 LEU A C 1
ATOM 6790 O O . LEU A 1 846 ? -30.971 4.726 25.723 1.00 96.25 846 LEU A O 1
ATOM 6794 N N . VAL A 1 847 ? -29.396 5.708 26.980 1.00 95.56 847 VAL A N 1
ATOM 6795 C CA . VAL A 1 847 ? -28.361 4.685 26.747 1.00 95.56 847 VAL A CA 1
ATOM 6796 C C . VAL A 1 847 ? -28.094 3.798 27.958 1.00 95.56 847 VAL A C 1
ATOM 6798 O O . VAL A 1 847 ? -27.756 2.621 27.802 1.00 95.56 847 VAL A O 1
ATOM 6801 N N . ALA A 1 848 ? -28.266 4.328 29.167 1.00 96.75 848 ALA A N 1
ATOM 6802 C CA . ALA A 1 848 ? -28.146 3.571 30.406 1.00 96.75 848 ALA A CA 1
ATOM 6803 C C . ALA A 1 848 ? -28.979 4.207 31.519 1.00 96.75 848 ALA A C 1
ATOM 6805 O O . ALA A 1 848 ? -29.255 5.405 31.496 1.00 96.75 848 ALA A O 1
ATOM 6806 N N . PHE A 1 849 ? -29.345 3.409 32.519 1.00 97.88 849 PHE A N 1
ATOM 6807 C CA . PHE A 1 849 ? -29.956 3.933 33.731 1.00 97.88 849 PHE A CA 1
ATOM 6808 C C . PHE A 1 849 ? -29.576 3.146 34.989 1.00 97.88 849 PHE A C 1
ATOM 6810 O O . PHE A 1 849 ? -29.296 1.942 34.939 1.00 97.88 849 PHE A O 1
ATOM 6817 N N . VAL A 1 850 ? -29.619 3.839 36.128 1.00 97.25 850 VAL A N 1
ATOM 6818 C CA . VAL A 1 850 ? -29.519 3.267 37.479 1.00 97.25 850 VAL A CA 1
ATOM 6819 C C . VAL A 1 850 ? -30.753 3.674 38.274 1.00 97.25 850 VAL A C 1
ATOM 6821 O O . VAL A 1 850 ? -31.168 4.826 38.212 1.00 97.25 850 VAL A O 1
ATOM 6824 N N . ARG A 1 851 ? -31.330 2.754 39.044 1.00 96.62 851 ARG A N 1
ATOM 6825 C CA . ARG A 1 851 ? -32.449 3.024 39.953 1.00 96.62 851 ARG A CA 1
ATOM 6826 C C . ARG A 1 851 ? -32.045 2.741 41.392 1.00 96.62 851 ARG A C 1
ATOM 6828 O O . ARG A 1 851 ? -31.564 1.646 41.689 1.00 96.62 851 ARG A O 1
ATOM 6835 N N . PHE A 1 852 ? -32.350 3.689 42.270 1.00 96.75 852 PHE A N 1
ATOM 6836 C CA . PHE A 1 852 ? -32.269 3.547 43.716 1.00 96.75 852 PHE A CA 1
ATOM 6837 C C . PHE A 1 852 ? -33.646 3.745 44.342 1.00 96.75 852 PHE A C 1
ATOM 6839 O O . PHE A 1 852 ? -34.298 4.751 44.080 1.00 96.75 852 PHE A O 1
ATOM 6846 N N . ASP A 1 853 ? -34.069 2.823 45.195 1.00 95.38 853 ASP A N 1
ATOM 6847 C CA . ASP A 1 853 ? -35.242 3.008 46.051 1.00 95.38 853 ASP A CA 1
ATOM 6848 C C . ASP A 1 853 ? -34.793 3.422 47.459 1.00 95.38 853 ASP A C 1
ATOM 6850 O O . ASP A 1 853 ? -33.679 3.107 47.880 1.00 95.38 853 ASP A O 1
ATOM 6854 N N . LYS A 1 854 ? -35.643 4.114 48.221 1.00 94.50 854 LYS A N 1
ATOM 6855 C CA . LYS A 1 854 ? -35.396 4.294 49.660 1.00 94.50 854 LYS A CA 1
ATOM 6856 C C . LYS A 1 854 ? -35.559 2.959 50.390 1.00 94.50 854 LYS A C 1
ATOM 6858 O O . LYS A 1 854 ? -36.503 2.217 50.136 1.00 94.50 854 LYS A O 1
ATOM 6863 N N . THR A 1 855 ? -34.646 2.676 51.308 1.00 94.06 855 THR A N 1
ATOM 6864 C CA . THR A 1 855 ? -34.728 1.555 52.251 1.00 94.06 855 THR A CA 1
ATOM 6865 C C . THR A 1 855 ? -34.073 1.969 53.562 1.00 94.06 855 THR A C 1
ATOM 6867 O O . THR A 1 855 ? -33.406 3.000 53.618 1.00 94.06 855 THR A O 1
ATOM 6870 N N . ASP A 1 856 ? -34.192 1.138 54.585 1.00 92.00 856 ASP A N 1
ATOM 6871 C CA . ASP A 1 856 ? -33.256 1.154 55.703 1.00 92.00 856 ASP A CA 1
ATOM 6872 C C . ASP A 1 856 ? -32.146 0.116 55.461 1.00 92.00 856 ASP A C 1
ATOM 6874 O O . ASP A 1 856 ? -32.365 -0.889 54.770 1.00 92.00 856 ASP A O 1
ATOM 6878 N N . ASP A 1 857 ? -30.936 0.377 55.958 1.00 86.88 857 ASP A N 1
ATOM 6879 C CA . ASP A 1 857 ? -29.864 -0.616 56.008 1.00 86.88 857 ASP A CA 1
ATOM 6880 C C . ASP A 1 857 ? -30.132 -1.671 57.094 1.00 86.88 857 ASP A C 1
ATOM 6882 O O . ASP A 1 857 ? -31.139 -1.632 57.802 1.00 86.88 857 ASP A O 1
ATOM 6886 N N . LEU A 1 858 ? -29.225 -2.644 57.223 1.00 81.00 858 LEU A N 1
ATOM 6887 C CA . LEU A 1 858 ? -29.338 -3.721 58.215 1.00 81.00 858 LEU A CA 1
ATOM 6888 C C . LEU A 1 858 ? -29.390 -3.208 59.667 1.00 81.00 858 LEU A C 1
ATOM 6890 O O . LEU A 1 858 ? -29.862 -3.928 60.542 1.00 81.00 858 LEU A O 1
ATOM 6894 N N . ASP A 1 859 ? -28.958 -1.967 59.905 1.00 82.31 859 ASP A N 1
ATOM 6895 C CA . ASP A 1 859 ? -28.934 -1.322 61.216 1.00 82.31 859 ASP A CA 1
ATOM 6896 C C . ASP A 1 859 ? -30.134 -0.375 61.425 1.00 82.31 859 ASP A C 1
ATOM 6898 O O . ASP A 1 859 ? -30.168 0.381 62.397 1.00 82.31 859 ASP A O 1
ATOM 6902 N N . GLY A 1 860 ? -31.106 -0.365 60.503 1.00 87.75 860 GLY A N 1
ATOM 6903 C CA . GLY A 1 860 ? -32.274 0.516 60.554 1.00 87.75 860 GLY A CA 1
ATOM 6904 C C . GLY A 1 860 ? -31.978 1.976 60.191 1.00 87.75 860 GLY A C 1
ATOM 6905 O O . GLY A 1 860 ? -32.766 2.860 60.525 1.00 87.75 860 GLY A O 1
ATOM 6906 N N . ARG A 1 861 ? -30.834 2.269 59.555 1.00 88.69 861 ARG A N 1
ATOM 6907 C CA . ARG A 1 861 ? -30.470 3.629 59.131 1.00 88.69 861 ARG A CA 1
ATOM 6908 C C . ARG A 1 861 ? -30.927 3.887 57.696 1.00 88.69 861 ARG A C 1
ATOM 6910 O O . ARG A 1 861 ? -30.805 2.987 56.870 1.00 88.69 861 ARG A O 1
ATOM 6917 N N . PRO A 1 862 ? -31.332 5.122 57.344 1.00 91.75 862 PRO A N 1
ATOM 6918 C CA . PRO A 1 862 ? -31.717 5.448 55.977 1.00 91.75 862 PRO A CA 1
ATOM 6919 C C . PRO A 1 862 ? -30.616 5.097 54.969 1.00 91.75 862 PRO A C 1
ATOM 6921 O O . PRO A 1 862 ? -29.469 5.541 55.090 1.00 91.75 862 PRO A O 1
ATOM 6924 N N . ALA A 1 863 ? -30.985 4.333 53.951 1.00 94.50 863 ALA A N 1
ATOM 6925 C CA . ALA A 1 863 ? -30.102 3.832 52.914 1.00 94.50 863 ALA A CA 1
ATOM 6926 C C . ALA A 1 863 ? -30.746 3.935 51.523 1.00 94.50 863 ALA A C 1
ATOM 6928 O O . ALA A 1 863 ? -31.956 4.110 51.359 1.00 94.50 863 ALA A O 1
ATOM 6929 N N . ALA A 1 864 ? -29.908 3.863 50.493 1.00 96.06 864 ALA A N 1
ATOM 6930 C CA . ALA A 1 864 ? -30.338 3.764 49.106 1.00 96.06 864 ALA A CA 1
ATOM 6931 C C . ALA A 1 864 ? -30.218 2.308 48.647 1.00 96.06 864 ALA A C 1
ATOM 6933 O O . ALA A 1 864 ? -29.136 1.725 48.691 1.00 96.06 864 ALA A O 1
ATOM 6934 N N . TYR A 1 865 ? -31.318 1.719 48.192 1.00 96.44 865 TYR A N 1
ATOM 6935 C CA . TYR A 1 865 ? -31.341 0.370 47.649 1.00 96.44 865 TYR A CA 1
ATOM 6936 C C . TYR A 1 865 ? -31.148 0.400 46.135 1.00 96.44 865 TYR A C 1
ATOM 6938 O O . TYR A 1 865 ? -32.070 0.763 45.403 1.00 96.44 865 TYR A O 1
ATOM 6946 N N . GLY A 1 866 ? -29.962 0.043 45.644 1.00 95.88 866 GLY A N 1
ATOM 6947 C CA . GLY A 1 866 ? -29.699 -0.036 44.207 1.00 95.88 866 GLY A CA 1
ATOM 6948 C C . GLY A 1 866 ? -30.413 -1.242 43.607 1.00 95.88 866 GLY A C 1
ATOM 6949 O O . GLY A 1 866 ? -29.991 -2.377 43.805 1.00 95.88 866 GLY A O 1
ATOM 6950 N N . LYS A 1 867 ? -31.506 -0.992 42.882 1.00 94.06 867 LYS A N 1
ATOM 6951 C CA . LYS A 1 867 ? -32.449 -2.038 42.464 1.00 94.06 867 LYS A CA 1
ATOM 6952 C C . LYS A 1 867 ? -32.337 -2.426 40.999 1.00 94.06 867 LYS A C 1
ATOM 6954 O O . LYS A 1 867 ? -32.745 -3.512 40.594 1.00 94.06 867 LYS A O 1
ATOM 6959 N N . SER A 1 868 ? -31.842 -1.528 40.156 1.00 94.12 868 SER A N 1
ATOM 6960 C CA . SER A 1 868 ? -31.688 -1.811 38.731 1.00 94.12 868 SER A CA 1
ATOM 6961 C C . SER A 1 868 ? -30.521 -1.034 38.159 1.00 94.12 868 SER A C 1
ATOM 6963 O O . SER A 1 868 ? -30.415 0.170 38.367 1.00 94.12 868 SER A O 1
ATOM 6965 N N . PHE A 1 869 ? -29.686 -1.722 37.391 1.00 95.38 869 PHE A N 1
ATOM 6966 C CA . PHE A 1 869 ? -28.612 -1.117 36.623 1.00 95.38 869 PHE A CA 1
ATOM 6967 C C . PHE A 1 869 ? -28.582 -1.743 35.236 1.00 95.38 869 PHE A C 1
ATOM 6969 O O . PHE A 1 869 ? -28.402 -2.953 35.102 1.00 95.38 869 PHE A O 1
ATOM 6976 N N . ASN A 1 870 ? -28.826 -0.933 34.210 1.00 96.44 870 ASN A N 1
ATOM 6977 C CA . ASN A 1 870 ? -28.990 -1.435 32.857 1.00 96.44 870 ASN A CA 1
ATOM 6978 C C . ASN A 1 870 ? -28.369 -0.497 31.832 1.00 96.44 870 ASN A C 1
ATOM 6980 O O . ASN A 1 870 ? -28.522 0.718 31.898 1.00 96.44 870 ASN A O 1
ATOM 6984 N N . ILE A 1 871 ? -27.710 -1.102 30.849 1.00 95.06 871 ILE A N 1
ATOM 6985 C CA . ILE A 1 871 ? -27.120 -0.431 29.693 1.00 95.06 871 ILE A CA 1
ATOM 6986 C C . ILE A 1 871 ? -27.766 -1.034 28.453 1.00 95.06 871 ILE A C 1
ATOM 6988 O O . ILE A 1 871 ? -27.990 -2.251 28.407 1.00 95.06 871 ILE A O 1
ATOM 6992 N N . LYS A 1 872 ? -28.056 -0.207 27.449 1.00 94.19 872 LYS A N 1
ATOM 6993 C CA . LYS A 1 872 ? -28.532 -0.666 26.141 1.00 94.19 872 LYS A CA 1
ATOM 6994 C C . LYS A 1 872 ? -27.566 -1.721 25.587 1.00 94.19 872 LYS A C 1
ATOM 6996 O O . LYS A 1 872 ? -26.352 -1.546 25.633 1.00 94.19 872 LYS A O 1
ATOM 7001 N N . LYS A 1 873 ? -28.091 -2.838 25.071 1.00 87.62 873 LYS A N 1
ATOM 7002 C CA . LYS A 1 873 ? -27.303 -4.043 24.737 1.00 87.62 873 LYS A CA 1
ATOM 7003 C C . LYS A 1 873 ? -26.063 -3.775 23.863 1.00 87.62 873 LYS A C 1
ATOM 7005 O O . LYS A 1 873 ? -25.007 -4.316 24.166 1.00 87.62 873 LYS A O 1
ATOM 7010 N N . GLY A 1 874 ? -26.162 -2.914 22.845 1.00 82.12 874 GLY A N 1
ATOM 7011 C CA . GLY A 1 874 ? -25.034 -2.555 21.964 1.00 82.12 874 GLY A CA 1
ATOM 7012 C C . GLY A 1 874 ? -23.956 -1.663 22.595 1.00 82.12 874 GLY A C 1
ATOM 7013 O O . GLY A 1 874 ? -22.882 -1.500 22.027 1.00 82.12 874 GLY A O 1
ATOM 7014 N N . LEU A 1 875 ? -24.227 -1.116 23.778 1.00 89.12 875 LEU A N 1
ATOM 7015 C CA . LEU A 1 875 ? -23.347 -0.221 24.523 1.00 89.12 875 LEU A CA 1
ATOM 7016 C C . LEU A 1 875 ? -22.728 -0.900 25.753 1.00 89.12 875 LEU A C 1
ATOM 7018 O O . LEU A 1 875 ? -22.054 -0.254 26.552 1.00 89.12 875 LEU A O 1
ATOM 7022 N N . ARG A 1 876 ? -22.937 -2.203 25.951 1.00 88.19 876 ARG A N 1
ATOM 7023 C CA . ARG A 1 876 ? -22.230 -2.948 27.001 1.00 88.19 876 ARG A CA 1
ATOM 7024 C C . ARG A 1 876 ? -20.727 -3.008 26.688 1.00 88.19 876 ARG A C 1
ATOM 7026 O O . ARG A 1 876 ? -20.316 -2.829 25.544 1.00 88.19 876 ARG A O 1
ATOM 7033 N N . ASP A 1 877 ? -19.905 -3.189 27.721 1.00 85.81 877 ASP A N 1
ATOM 7034 C CA . ASP A 1 877 ? -18.431 -3.231 27.630 1.00 85.81 877 ASP A CA 1
ATOM 7035 C C . ASP A 1 877 ? -17.769 -1.977 27.016 1.00 85.81 877 ASP A C 1
ATOM 7037 O O . ASP A 1 877 ? -16.604 -2.002 26.617 1.00 85.81 877 ASP A O 1
ATOM 7041 N N . SER A 1 878 ? -18.504 -0.864 26.963 1.00 87.00 878 SER A N 1
ATOM 7042 C CA . SER A 1 878 ? -18.051 0.445 26.472 1.00 87.00 878 SER A CA 1
ATOM 7043 C C . SER A 1 878 ? -17.460 1.343 27.561 1.00 87.00 878 SER A C 1
ATOM 7045 O O . SER A 1 878 ? -17.217 2.508 27.300 1.00 87.00 878 SER A O 1
ATOM 7047 N N . ALA A 1 879 ? -17.314 0.847 28.793 1.00 90.88 879 ALA A N 1
ATOM 7048 C CA . ALA A 1 879 ? -17.050 1.631 30.009 1.00 90.88 879 ALA A CA 1
ATOM 7049 C C . ALA A 1 879 ? -18.156 2.633 30.424 1.00 90.88 879 ALA A C 1
ATOM 7051 O O . ALA A 1 879 ? -18.108 3.138 31.543 1.00 90.88 879 ALA A O 1
ATOM 7052 N N . LEU A 1 880 ? -19.223 2.845 29.635 1.00 91.81 880 LEU A N 1
ATOM 7053 C CA . LEU A 1 880 ? -20.369 3.684 30.047 1.00 91.81 880 LEU A CA 1
ATOM 7054 C C . LEU A 1 880 ? -21.010 3.199 31.342 1.00 91.81 880 LEU A C 1
ATOM 7056 O O . LEU A 1 880 ? -21.445 3.994 32.170 1.00 91.81 880 LEU A O 1
ATOM 7060 N N . GLY A 1 881 ? -21.058 1.879 31.508 1.00 91.75 881 GLY A N 1
ATOM 7061 C CA . GLY A 1 881 ? -21.558 1.258 32.719 1.00 91.75 881 GLY A CA 1
ATOM 7062 C C . GLY A 1 881 ? -20.754 1.631 33.951 1.00 91.75 881 GLY A C 1
ATOM 7063 O O . GLY A 1 881 ? -21.322 1.907 35.000 1.00 91.75 881 GLY A O 1
ATOM 7064 N N . GLU A 1 882 ? -19.435 1.672 33.813 1.00 91.88 882 GLU A N 1
ATOM 7065 C CA . GLU A 1 882 ? -18.552 2.083 34.895 1.00 91.88 882 GLU A CA 1
ATOM 7066 C C . GLU A 1 882 ? -18.688 3.575 35.162 1.00 91.88 882 GLU A C 1
ATOM 7068 O O . GLU A 1 882 ? -18.821 3.969 36.315 1.00 91.88 882 GLU A O 1
ATOM 7073 N N . ALA A 1 883 ? -18.783 4.389 34.112 1.00 92.38 883 ALA A N 1
ATOM 7074 C CA . ALA A 1 883 ? -18.952 5.828 34.232 1.00 92.38 883 ALA A CA 1
ATOM 7075 C C . ALA A 1 883 ? -20.250 6.225 34.943 1.00 92.38 883 ALA A C 1
ATOM 7077 O O . ALA A 1 883 ? -20.212 7.004 35.899 1.00 92.38 883 ALA A O 1
ATOM 7078 N N . ILE A 1 884 ? -21.397 5.676 34.525 1.00 94.44 884 ILE A N 1
ATOM 7079 C CA . ILE A 1 884 ? -22.676 5.965 35.183 1.00 94.44 884 ILE A CA 1
ATOM 7080 C C . ILE A 1 884 ? -22.682 5.435 36.617 1.00 94.44 884 ILE A C 1
ATOM 7082 O O . ILE A 1 884 ? -23.208 6.104 37.499 1.00 94.44 884 ILE A O 1
ATOM 7086 N N . MET A 1 885 ? -22.056 4.284 36.880 1.00 93.06 885 MET A N 1
ATOM 7087 C CA . MET A 1 885 ? -21.967 3.728 38.229 1.00 93.06 885 MET A CA 1
ATOM 7088 C C . MET A 1 885 ? -21.052 4.555 39.135 1.00 93.06 885 MET A C 1
ATOM 7090 O O . MET A 1 885 ? -21.462 4.859 40.248 1.00 93.06 885 MET A O 1
ATOM 7094 N N . ILE A 1 886 ? -19.875 4.993 38.675 1.00 92.00 886 ILE A N 1
ATOM 7095 C CA . ILE A 1 886 ? -18.989 5.905 39.423 1.00 92.00 886 ILE A CA 1
ATOM 7096 C C . ILE A 1 886 ? -19.758 7.166 39.822 1.00 92.00 886 ILE A C 1
ATOM 7098 O O . ILE A 1 886 ? -19.752 7.542 40.994 1.00 92.00 886 ILE A O 1
ATOM 7102 N N . ASN A 1 887 ? -20.467 7.778 38.872 1.00 93.50 887 ASN A N 1
ATOM 7103 C CA . ASN A 1 887 ? -21.197 9.019 39.112 1.00 93.50 887 ASN A CA 1
ATOM 7104 C C . ASN A 1 887 ? -22.433 8.809 40.007 1.00 93.50 887 ASN A C 1
ATOM 7106 O O . ASN A 1 887 ? -22.610 9.519 40.997 1.00 93.50 887 ASN A O 1
ATOM 7110 N N . ALA A 1 888 ? -23.277 7.817 39.709 1.00 94.62 888 ALA A N 1
ATOM 7111 C CA . ALA A 1 888 ? -24.519 7.572 40.439 1.00 94.62 888 ALA A CA 1
ATOM 7112 C C . ALA A 1 888 ? -24.268 7.009 41.847 1.00 94.62 888 ALA A C 1
ATOM 7114 O O . ALA A 1 888 ? -24.796 7.542 42.824 1.00 94.62 888 ALA A O 1
ATOM 7115 N N . ILE A 1 889 ? -23.420 5.978 41.971 1.00 93.75 889 ILE A N 1
ATOM 7116 C CA . ILE A 1 889 ? -23.037 5.410 43.273 1.00 93.75 889 ILE A CA 1
ATOM 7117 C C . ILE A 1 889 ? -22.256 6.445 44.068 1.00 93.75 889 ILE A C 1
ATOM 7119 O O . ILE A 1 889 ? -22.559 6.621 45.237 1.00 93.75 889 ILE A O 1
ATOM 7123 N N . GLY A 1 890 ? -21.294 7.154 43.468 1.00 91.31 890 GLY A N 1
ATOM 7124 C CA . GLY A 1 890 ? -20.542 8.198 44.170 1.00 91.31 890 GLY A CA 1
ATOM 7125 C C . GLY A 1 890 ? -21.457 9.274 44.758 1.00 91.31 890 GLY A C 1
ATOM 7126 O O . GLY A 1 890 ? -21.309 9.646 45.921 1.00 91.31 890 GLY A O 1
ATOM 7127 N N . THR A 1 891 ? -22.467 9.703 43.996 1.00 92.69 891 THR A N 1
ATOM 7128 C CA . THR A 1 891 ? -23.455 10.692 44.453 1.00 92.69 891 THR A CA 1
ATOM 7129 C C . THR A 1 891 ? -24.305 10.181 45.621 1.00 92.69 891 THR A C 1
ATOM 7131 O O . THR A 1 891 ? -24.503 10.906 46.599 1.00 92.69 891 THR A O 1
ATOM 7134 N N . GLU A 1 892 ? -24.826 8.951 45.548 1.00 94.19 892 GLU A N 1
ATOM 7135 C CA . GLU A 1 892 ? -25.646 8.392 46.635 1.00 94.19 892 GLU A CA 1
ATOM 7136 C C . GLU A 1 892 ? -24.796 8.003 47.862 1.00 94.19 892 GLU A C 1
ATOM 7138 O O . GLU A 1 892 ? -25.189 8.298 48.993 1.00 94.19 892 GLU A O 1
ATOM 7143 N N . ALA A 1 893 ? -23.606 7.429 47.655 1.00 92.12 893 ALA A N 1
ATOM 7144 C CA . ALA A 1 893 ? -22.701 6.953 48.707 1.00 92.12 893 ALA A CA 1
ATOM 7145 C C . ALA A 1 893 ? -22.109 8.096 49.538 1.00 92.12 893 ALA A C 1
ATOM 7147 O O . ALA A 1 893 ? -21.811 7.910 50.717 1.00 92.12 893 ALA A O 1
ATOM 7148 N N . ALA A 1 894 ? -21.994 9.294 48.955 1.00 90.38 894 ALA A N 1
ATOM 7149 C CA . ALA A 1 894 ? -21.536 10.483 49.667 1.00 90.38 894 ALA A CA 1
ATOM 7150 C C . ALA A 1 894 ? -22.422 10.839 50.875 1.00 90.38 894 ALA A C 1
ATOM 7152 O O . ALA A 1 894 ? -21.945 11.459 51.825 1.00 90.38 894 ALA A O 1
ATOM 7153 N N . ASN A 1 895 ? -23.707 10.462 50.849 1.00 88.19 895 ASN A N 1
ATOM 7154 C CA . ASN A 1 895 ? -24.674 10.847 51.881 1.00 88.19 895 ASN A CA 1
ATOM 7155 C C . ASN A 1 895 ? -25.382 9.665 52.550 1.00 88.19 895 ASN A C 1
ATOM 7157 O O . ASN A 1 895 ? -25.967 9.843 53.619 1.00 88.19 895 ASN A O 1
ATOM 7161 N N . LYS A 1 896 ? -25.378 8.482 51.931 1.00 93.69 896 LYS A N 1
ATOM 7162 C CA . LYS A 1 896 ? -26.142 7.321 52.389 1.00 93.69 896 LYS A CA 1
ATOM 7163 C C . LYS A 1 896 ? -25.317 6.051 52.275 1.00 93.69 896 LYS A C 1
ATOM 7165 O O . LYS A 1 896 ? -24.471 5.914 51.398 1.00 93.69 896 LYS A O 1
ATOM 7170 N N . THR A 1 897 ? -25.651 5.078 53.111 1.00 94.75 897 THR A N 1
ATOM 7171 C CA . THR A 1 897 ? -25.305 3.686 52.835 1.00 94.75 897 THR A CA 1
ATOM 7172 C C . THR A 1 897 ? -26.015 3.255 51.552 1.00 94.75 897 THR A C 1
ATOM 7174 O O . THR A 1 897 ? -27.216 3.494 51.411 1.00 94.75 897 THR A O 1
ATOM 7177 N N . ILE A 1 898 ? -25.312 2.584 50.642 1.00 96.75 898 ILE A N 1
ATOM 7178 C CA . ILE A 1 898 ? -25.943 1.913 49.503 1.00 96.75 898 ILE A CA 1
ATOM 7179 C C . ILE A 1 898 ? -26.002 0.419 49.786 1.00 96.75 898 ILE A C 1
ATOM 7181 O O . ILE A 1 898 ? -24.985 -0.192 50.113 1.00 96.75 898 ILE A O 1
ATOM 7185 N N . VAL A 1 899 ? -27.183 -0.166 49.632 1.00 96.56 899 VAL A N 1
ATOM 7186 C CA . VAL A 1 899 ? -27.413 -1.609 49.717 1.00 96.56 899 VAL A CA 1
ATOM 7187 C C . VAL A 1 899 ? -27.862 -2.099 48.348 1.00 96.56 899 VAL A C 1
ATOM 7189 O O . VAL A 1 899 ? -28.685 -1.461 47.700 1.00 96.56 899 VAL A O 1
ATOM 7192 N N . ILE A 1 900 ? -27.323 -3.219 47.889 1.00 96.69 900 ILE A N 1
ATOM 7193 C CA . ILE A 1 900 ? -27.724 -3.859 46.634 1.00 96.69 900 ILE A CA 1
ATOM 7194 C C . ILE A 1 900 ? -27.865 -5.359 46.848 1.00 96.69 900 ILE A C 1
ATOM 7196 O O . ILE A 1 900 ? -27.282 -5.921 47.778 1.00 96.69 900 ILE A O 1
ATOM 7200 N N . ASP A 1 901 ? -28.603 -6.015 45.964 1.00 95.62 901 ASP A N 1
ATOM 7201 C CA . ASP A 1 901 ? -28.559 -7.458 45.817 1.00 95.62 901 ASP A CA 1
ATOM 7202 C C . ASP A 1 901 ? -28.180 -7.854 44.388 1.00 95.62 901 ASP A C 1
ATOM 7204 O O . ASP A 1 901 ? -28.546 -7.208 43.408 1.00 95.62 901 ASP A O 1
ATOM 7208 N N . VAL A 1 902 ? -27.394 -8.918 44.255 1.00 95.25 902 VAL A N 1
ATOM 7209 C CA . VAL A 1 902 ? -26.941 -9.390 42.946 1.00 95.25 902 VAL A CA 1
ATOM 7210 C C . VAL A 1 902 ? -26.922 -10.904 42.904 1.00 95.25 902 VAL A C 1
ATOM 7212 O O . VAL A 1 902 ? -26.574 -11.578 43.874 1.00 95.25 902 VAL A O 1
ATOM 7215 N N . PHE A 1 903 ? -27.304 -11.452 41.758 1.00 93.25 903 PHE A N 1
ATOM 7216 C CA . PHE A 1 903 ? -27.126 -12.869 41.491 1.00 93.25 903 PHE A CA 1
ATOM 7217 C C . PHE A 1 903 ? -25.622 -13.183 41.409 1.00 93.25 903 PHE A C 1
ATOM 7219 O O . PHE A 1 903 ? -24.919 -12.538 40.626 1.00 93.25 903 PHE A O 1
ATOM 7226 N N . PRO A 1 904 ? -25.106 -14.133 42.201 1.00 91.25 904 PRO A N 1
ATOM 7227 C CA . PRO A 1 904 ? -23.668 -14.421 42.293 1.00 91.25 904 PRO A CA 1
ATOM 7228 C C . PRO A 1 904 ? -23.010 -14.836 40.966 1.00 91.25 904 PRO A C 1
ATOM 7230 O O . PRO A 1 904 ? -21.805 -14.654 40.777 1.00 91.25 904 PRO A O 1
ATOM 7233 N N . GLU A 1 905 ? -23.776 -15.390 40.029 1.00 88.94 905 GLU A N 1
ATOM 7234 C CA . GLU A 1 905 ? -23.304 -15.754 38.694 1.00 88.94 905 GLU A CA 1
ATOM 7235 C C . GLU A 1 905 ? -23.100 -14.543 37.771 1.00 88.94 905 GLU A C 1
ATOM 7237 O O . GLU A 1 905 ? -22.323 -14.627 36.815 1.00 88.94 905 GLU A O 1
ATOM 7242 N N . LEU A 1 906 ? -23.756 -13.407 38.048 1.00 90.06 906 LEU A N 1
ATOM 7243 C CA . LEU A 1 906 ? -23.639 -12.211 37.222 1.00 90.06 906 LEU A CA 1
ATOM 7244 C C . LEU A 1 906 ? -22.298 -11.519 37.468 1.00 90.06 906 LEU A C 1
ATOM 7246 O O . LEU A 1 906 ? -21.937 -11.176 38.594 1.00 90.06 906 LEU A O 1
ATOM 7250 N N . ARG A 1 907 ? -21.593 -11.206 36.375 1.00 87.81 907 ARG A N 1
ATOM 7251 C CA . ARG A 1 907 ? -20.317 -10.467 36.404 1.00 87.81 907 ARG A CA 1
ATOM 7252 C C . ARG A 1 907 ? -20.406 -9.112 37.109 1.00 87.81 907 ARG A C 1
ATOM 7254 O O . ARG A 1 907 ? -19.406 -8.661 37.656 1.00 87.81 907 ARG A O 1
ATOM 7261 N N . ALA A 1 908 ? -21.589 -8.495 37.129 1.00 90.25 908 ALA A N 1
ATOM 7262 C CA . ALA A 1 908 ? -21.824 -7.232 37.824 1.00 90.25 908 ALA A CA 1
ATOM 7263 C C . ALA A 1 908 ? -21.426 -7.298 39.309 1.00 90.25 908 ALA A C 1
ATOM 7265 O O . ALA A 1 908 ? -20.851 -6.340 39.816 1.00 90.25 908 ALA A O 1
ATOM 7266 N N . GLY A 1 909 ? -21.637 -8.443 39.976 1.00 91.88 909 GLY A N 1
ATOM 7267 C CA . GLY A 1 909 ? -21.254 -8.621 41.378 1.00 91.88 909 GLY A CA 1
ATOM 7268 C C . GLY A 1 909 ? -19.749 -8.475 41.609 1.00 91.88 909 GLY A C 1
ATOM 7269 O O . GLY A 1 909 ? -19.339 -7.838 42.575 1.00 91.88 909 GLY A O 1
ATOM 7270 N N . THR A 1 910 ? -18.921 -8.995 40.694 1.00 92.94 910 THR A N 1
ATOM 7271 C CA . THR A 1 910 ? -17.460 -8.814 40.744 1.00 92.94 910 THR A CA 1
ATOM 7272 C C . THR A 1 910 ? -17.091 -7.343 40.618 1.00 92.94 910 THR A C 1
ATOM 7274 O O . THR A 1 910 ? -16.312 -6.838 41.422 1.00 92.94 910 THR A O 1
ATOM 7277 N N . SER A 1 911 ? -17.689 -6.625 39.667 1.00 91.50 911 SER A N 1
ATOM 7278 C CA . SER A 1 911 ? -17.419 -5.196 39.498 1.00 91.50 911 SER A CA 1
ATOM 7279 C C . SER A 1 911 ? -17.843 -4.376 40.720 1.00 91.50 911 SER A C 1
ATOM 7281 O O . SER A 1 911 ? -17.111 -3.473 41.114 1.00 91.50 911 SER A O 1
ATOM 7283 N N . TYR A 1 912 ? -18.980 -4.687 41.357 1.00 94.81 912 TYR A N 1
ATOM 7284 C CA . TYR A 1 912 ? -19.431 -4.006 42.580 1.00 94.81 912 TYR A CA 1
ATOM 7285 C C . TYR A 1 912 ? -18.387 -4.057 43.691 1.00 94.81 912 TYR A C 1
ATOM 7287 O O . TYR A 1 912 ? -18.049 -3.013 44.253 1.00 94.81 912 TYR A O 1
ATOM 7295 N N . VAL A 1 913 ? -17.820 -5.232 43.951 1.00 94.75 913 VAL A N 1
ATOM 7296 C CA . VAL A 1 913 ? -16.814 -5.395 45.004 1.00 94.75 913 VAL A CA 1
ATOM 7297 C C . VAL A 1 913 ? -15.464 -4.804 44.588 1.00 94.75 913 VAL A C 1
ATOM 7299 O O . VAL A 1 913 ? -14.916 -3.946 45.282 1.00 94.75 913 VAL A O 1
ATOM 7302 N N . GLU A 1 914 ? -14.944 -5.197 43.424 1.00 92.50 914 GLU A N 1
ATOM 7303 C CA . GLU A 1 914 ? -13.574 -4.853 43.023 1.00 92.50 914 GLU A CA 1
ATOM 7304 C C . GLU A 1 914 ? -13.426 -3.389 42.578 1.00 92.50 914 GLU A C 1
ATOM 7306 O O . GLU A 1 914 ? -12.445 -2.733 42.937 1.00 92.50 914 GLU A O 1
ATOM 7311 N N . ASN A 1 915 ? -14.408 -2.858 41.840 1.00 89.75 915 ASN A N 1
ATOM 7312 C CA . ASN A 1 915 ? -14.296 -1.552 41.180 1.00 89.75 915 ASN A CA 1
ATOM 7313 C C . ASN A 1 915 ? -15.057 -0.449 41.924 1.00 89.75 915 ASN A C 1
ATOM 7315 O O . ASN A 1 915 ? -14.620 0.700 41.920 1.00 89.75 915 ASN A O 1
ATOM 7319 N N . PHE A 1 916 ? -16.178 -0.776 42.578 1.00 91.38 916 PHE A N 1
ATOM 7320 C CA . PHE A 1 916 ? -17.046 0.228 43.206 1.00 91.38 916 PHE A CA 1
ATOM 7321 C C . PHE A 1 916 ? -17.029 0.212 44.736 1.00 91.38 916 PHE A C 1
ATOM 7323 O O . PHE A 1 916 ? -17.738 1.015 45.339 1.00 91.38 916 PHE A O 1
ATOM 7330 N N . GLY A 1 917 ? -16.217 -0.642 45.365 1.00 92.56 917 GLY A N 1
ATOM 7331 C CA . GLY A 1 917 ? -15.988 -0.621 46.813 1.00 92.56 917 GLY A CA 1
ATOM 7332 C C . GLY A 1 917 ? -17.142 -1.168 47.654 1.00 92.56 917 GLY A C 1
ATOM 7333 O O . GLY A 1 917 ? -17.257 -0.811 48.825 1.00 92.56 917 GLY A O 1
ATOM 7334 N N . PHE A 1 918 ? -18.003 -2.005 47.075 1.00 95.56 918 PHE A N 1
ATOM 7335 C CA . PHE A 1 918 ? -18.986 -2.754 47.852 1.00 95.56 918 PHE A CA 1
ATOM 7336 C C . PHE A 1 918 ? -18.317 -3.895 48.622 1.00 95.56 918 PHE A C 1
ATOM 7338 O O . PHE A 1 918 ? -17.292 -4.428 48.206 1.00 95.56 918 PHE A O 1
ATOM 7345 N N . VAL A 1 919 ? -18.938 -4.306 49.722 1.00 95.81 919 VAL A N 1
ATOM 7346 C CA . VAL A 1 919 ? -18.585 -5.519 50.463 1.00 95.81 919 VAL A CA 1
ATOM 7347 C C . VAL A 1 919 ? -19.795 -6.442 50.543 1.00 95.81 919 VAL A C 1
ATOM 7349 O O . VAL A 1 919 ? -20.929 -5.972 50.645 1.00 95.81 919 VAL A O 1
ATOM 7352 N N . ILE A 1 920 ? -19.574 -7.752 50.474 1.00 97.12 920 ILE A N 1
ATOM 7353 C CA . ILE A 1 920 ? -20.633 -8.757 50.623 1.00 97.12 920 ILE A CA 1
ATOM 7354 C C . ILE A 1 920 ? -20.966 -8.878 52.110 1.00 97.12 920 ILE A C 1
ATOM 7356 O O . ILE A 1 920 ? -20.095 -9.226 52.903 1.00 97.12 920 ILE A O 1
ATOM 7360 N N . VAL A 1 921 ? -22.219 -8.605 52.471 1.00 96.25 921 VAL A N 1
ATOM 7361 C CA . VAL A 1 921 ? -22.702 -8.592 53.866 1.00 96.25 921 VAL A CA 1
ATOM 7362 C C . VAL A 1 921 ? -23.709 -9.699 54.167 1.00 96.25 921 VAL A C 1
ATOM 7364 O O . VAL A 1 921 ? -24.139 -9.842 55.303 1.00 96.25 921 VAL A O 1
ATOM 7367 N N . GLY A 1 922 ? -24.110 -10.487 53.168 1.00 96.38 922 GLY A N 1
ATOM 7368 C CA . GLY A 1 922 ? -24.978 -11.635 53.408 1.00 96.38 922 GLY A CA 1
ATOM 7369 C C . GLY A 1 922 ? -25.570 -12.234 52.145 1.00 96.38 922 GLY A C 1
ATOM 7370 O O . GLY A 1 922 ? -25.128 -11.967 51.025 1.00 96.38 922 GLY A O 1
ATOM 7371 N N . THR A 1 923 ? -26.611 -13.040 52.339 1.00 96.25 923 THR A N 1
ATOM 7372 C CA . THR A 1 923 ? -27.407 -13.636 51.262 1.00 96.25 923 THR A CA 1
ATOM 7373 C C . THR A 1 923 ? -28.904 -13.479 51.538 1.00 96.25 923 THR A C 1
ATOM 7375 O O . THR A 1 923 ? -29.321 -13.387 52.692 1.00 96.25 923 THR A O 1
ATOM 7378 N N . LYS A 1 924 ? -29.725 -13.423 50.484 1.00 94.81 924 LYS A N 1
ATOM 7379 C CA . LYS A 1 924 ? -31.189 -13.317 50.573 1.00 94.81 924 LYS A CA 1
ATOM 7380 C C . LYS A 1 924 ? -31.862 -14.248 49.574 1.00 94.81 924 LYS A C 1
ATOM 7382 O O . LYS A 1 924 ? -31.476 -14.273 48.411 1.00 94.81 924 LYS A O 1
ATOM 7387 N N . GLU A 1 925 ? -32.896 -14.961 50.009 1.00 94.06 925 GLU A N 1
ATOM 7388 C CA . GLU A 1 925 ? -33.764 -15.727 49.110 1.00 94.06 925 GLU A CA 1
ATOM 7389 C C . GLU A 1 925 ? -34.695 -14.784 48.338 1.00 94.06 925 GLU A C 1
ATOM 7391 O O . GLU A 1 925 ? -35.360 -13.923 48.922 1.00 94.06 925 GLU A O 1
ATOM 7396 N N . PHE A 1 926 ? -34.751 -14.956 47.021 1.00 88.62 926 PHE A N 1
ATOM 7397 C CA . PHE A 1 926 ? -35.586 -14.186 46.110 1.00 88.62 926 PHE A CA 1
ATOM 7398 C C . PHE A 1 926 ? -36.545 -15.122 45.362 1.00 88.62 926 PHE A C 1
ATOM 7400 O O . PHE A 1 926 ? -36.092 -16.094 44.757 1.00 88.62 926 PHE A O 1
ATOM 7407 N N . PRO A 1 927 ? -37.861 -14.870 45.362 1.00 84.38 927 PRO A N 1
ATOM 7408 C CA . PRO A 1 927 ? -38.803 -15.700 44.620 1.00 84.38 927 PRO A CA 1
ATOM 7409 C C . PRO A 1 927 ? -38.654 -15.482 43.104 1.00 84.38 927 PRO A C 1
ATOM 7411 O O . PRO A 1 927 ? -38.842 -14.376 42.604 1.00 84.38 927 PRO A O 1
ATOM 7414 N N . SER A 1 928 ? -38.350 -16.543 42.353 1.00 79.88 928 SER A N 1
ATOM 7415 C CA . SER A 1 928 ? -38.420 -16.552 40.889 1.00 79.88 928 SER A CA 1
ATOM 7416 C C . SER A 1 928 ? -39.885 -16.704 40.469 1.00 79.88 928 SER A C 1
ATOM 7418 O O . SER A 1 928 ? -40.516 -17.743 40.689 1.00 79.88 928 SER A O 1
ATOM 7420 N N . GLY A 1 929 ? -40.455 -15.625 39.925 1.00 69.25 929 GLY A N 1
ATOM 7421 C CA . GLY A 1 929 ? -41.903 -15.424 39.804 1.00 69.25 929 GLY A CA 1
ATOM 7422 C C . GLY A 1 929 ? -42.677 -16.376 38.883 1.00 69.25 929 GLY A C 1
ATOM 7423 O O . GLY A 1 929 ? -43.901 -16.314 38.888 1.00 69.25 929 GLY A O 1
ATOM 7424 N N . VAL A 1 930 ? -42.024 -17.260 38.117 1.00 68.25 930 VAL A N 1
ATOM 7425 C CA . VAL A 1 930 ? -42.714 -18.157 37.162 1.00 68.25 930 VAL A CA 1
ATOM 7426 C C . VAL A 1 930 ? -42.702 -19.626 37.603 1.00 68.25 930 VAL A C 1
ATOM 7428 O O . VAL A 1 930 ? -43.627 -20.369 37.287 1.00 68.25 930 VAL A O 1
ATOM 7431 N N . SER A 1 931 ? -41.704 -20.064 38.377 1.00 74.19 931 SER A N 1
ATOM 7432 C CA . SER A 1 931 ? -41.536 -21.487 38.713 1.00 74.19 931 SER A CA 1
ATOM 7433 C C . SER A 1 931 ? -41.704 -21.819 40.198 1.00 74.19 931 SER A C 1
ATOM 7435 O O . SER A 1 931 ? -41.462 -22.961 40.586 1.00 74.19 931 SER A O 1
ATOM 7437 N N . GLY A 1 932 ? -42.013 -20.831 41.047 1.00 82.38 932 GLY A N 1
ATOM 7438 C CA . GLY A 1 932 ? -42.035 -20.997 42.508 1.00 82.38 932 GLY A CA 1
ATOM 7439 C C . GLY A 1 932 ? -40.675 -21.382 43.109 1.00 82.38 932 GLY A C 1
ATOM 7440 O O . GLY A 1 932 ? -40.602 -21.768 44.273 1.00 82.38 932 GLY A O 1
ATOM 7441 N N . LYS A 1 933 ? -39.592 -21.302 42.322 1.00 87.25 933 LYS A N 1
ATOM 7442 C CA . LYS A 1 933 ? -38.229 -21.562 42.794 1.00 87.25 933 LYS A CA 1
ATOM 7443 C C . LYS A 1 933 ? -37.734 -20.318 43.513 1.00 87.25 933 LYS A C 1
ATOM 7445 O O . LYS A 1 933 ? -37.977 -19.211 43.044 1.00 87.25 933 LYS A O 1
ATOM 7450 N N . THR A 1 934 ? -37.023 -20.486 44.619 1.00 89.25 934 THR A N 1
ATOM 7451 C CA . THR A 1 934 ? -36.256 -19.388 45.204 1.00 89.25 934 THR A CA 1
ATOM 7452 C C . THR A 1 934 ? -34.844 -19.405 44.631 1.00 89.25 934 THR A C 1
ATOM 7454 O O . THR A 1 934 ? -34.244 -20.462 44.431 1.00 89.25 934 THR A O 1
ATOM 7457 N N . GLU A 1 935 ? -34.338 -18.226 44.299 1.00 91.31 935 GLU A N 1
ATOM 7458 C CA . GLU A 1 935 ? -32.954 -17.997 43.915 1.00 91.31 935 GLU A CA 1
ATOM 7459 C C . GLU A 1 935 ? -32.280 -17.194 45.028 1.00 91.31 935 GLU A C 1
ATOM 7461 O O . GLU A 1 935 ? -32.803 -16.171 45.468 1.00 91.31 935 GLU A O 1
ATOM 7466 N N . THR A 1 936 ? -31.108 -17.620 45.481 1.00 93.56 936 THR A N 1
ATOM 7467 C CA . THR A 1 936 ? -30.351 -16.877 46.489 1.00 93.56 936 THR A CA 1
ATOM 7468 C C . THR A 1 936 ? -29.525 -15.773 45.821 1.00 93.56 936 THR A C 1
ATOM 7470 O O . THR A 1 936 ? -28.817 -16.011 44.841 1.00 93.56 936 THR A O 1
ATOM 7473 N N . ARG A 1 937 ? -29.580 -14.559 46.367 1.00 95.06 937 ARG A N 1
ATOM 7474 C CA . ARG A 1 937 ? -28.793 -13.396 45.934 1.00 95.06 937 ARG A CA 1
ATOM 7475 C C . ARG A 1 937 ? -27.787 -12.994 47.001 1.00 95.06 937 ARG A C 1
ATOM 7477 O O . ARG A 1 937 ? -28.042 -13.175 48.189 1.00 95.06 937 ARG A O 1
ATOM 7484 N N . LEU A 1 938 ? -26.668 -12.415 46.581 1.00 96.38 938 LEU A N 1
ATOM 7485 C CA . LEU A 1 938 ? -25.697 -11.789 47.474 1.00 96.38 938 LEU A CA 1
ATOM 7486 C C . LEU A 1 938 ? -26.208 -10.411 47.875 1.00 96.38 938 LEU A C 1
ATOM 7488 O O . LEU A 1 938 ? -26.543 -9.624 46.995 1.00 96.38 938 LEU A O 1
ATOM 7492 N N . ILE A 1 939 ? -26.229 -10.110 49.170 1.00 96.75 939 ILE A N 1
ATOM 7493 C CA . ILE A 1 939 ? -26.463 -8.754 49.671 1.00 96.75 939 ILE A CA 1
ATOM 7494 C C . ILE A 1 939 ? -25.105 -8.069 49.775 1.00 96.75 939 ILE A C 1
ATOM 7496 O O . ILE A 1 939 ? -24.186 -8.603 50.400 1.00 96.75 939 ILE A O 1
ATOM 7500 N N . MET A 1 940 ? -24.976 -6.887 49.182 1.00 96.62 940 MET A N 1
ATOM 7501 C CA . MET A 1 940 ? -23.758 -6.089 49.258 1.00 96.62 940 MET A CA 1
ATOM 7502 C C . MET A 1 940 ? -24.056 -4.687 49.786 1.00 96.62 940 MET A C 1
ATOM 7504 O O . MET A 1 940 ? -25.124 -4.128 49.534 1.00 96.62 940 MET A O 1
ATOM 7508 N N . LYS A 1 941 ? -23.096 -4.111 50.510 1.00 95.50 941 LYS A N 1
ATOM 7509 C CA . LYS A 1 941 ? -23.184 -2.777 51.115 1.00 95.50 941 LYS A CA 1
ATOM 7510 C C . LYS A 1 941 ? -21.981 -1.936 50.700 1.00 95.50 941 LYS A C 1
ATOM 7512 O O . LYS A 1 941 ? -20.862 -2.438 50.675 1.00 95.50 941 LYS A O 1
ATOM 7517 N N . ARG A 1 942 ? -22.197 -0.652 50.423 1.00 94.62 942 ARG A N 1
ATOM 7518 C CA . ARG A 1 942 ? -21.144 0.365 50.324 1.00 94.62 942 ARG A CA 1
ATOM 7519 C C . ARG A 1 942 ? -21.447 1.480 51.314 1.00 94.62 942 ARG A C 1
ATOM 7521 O O . ARG A 1 942 ? -22.540 2.041 51.310 1.00 94.62 942 ARG A O 1
ATOM 7528 N N . ASP A 1 943 ? -20.467 1.794 52.150 1.00 92.44 943 ASP A N 1
ATOM 7529 C CA . ASP A 1 943 ? -20.507 2.922 53.076 1.00 92.44 943 ASP A CA 1
ATOM 7530 C C . ASP A 1 943 ? -19.140 3.610 53.058 1.00 92.44 943 ASP A C 1
ATOM 7532 O O . ASP A 1 943 ? -18.176 3.097 53.628 1.00 92.44 943 ASP A O 1
ATOM 7536 N N . ASP A 1 944 ? -19.045 4.764 52.395 1.00 90.75 944 ASP A N 1
ATOM 7537 C CA . ASP A 1 944 ? -17.772 5.471 52.198 1.00 90.75 944 ASP A CA 1
ATOM 7538 C C . ASP A 1 944 ? -17.162 5.970 53.523 1.00 90.75 944 ASP A C 1
ATOM 7540 O O . ASP A 1 944 ? -15.956 6.216 53.595 1.00 90.75 944 ASP A O 1
ATOM 7544 N N . ARG A 1 945 ? -17.950 6.026 54.610 1.00 84.25 945 ARG A N 1
ATOM 7545 C CA . ARG A 1 945 ? -17.468 6.369 55.961 1.00 84.25 945 ARG A CA 1
ATOM 7546 C C . ARG A 1 945 ? -16.623 5.252 56.574 1.00 84.25 945 ARG A C 1
ATOM 7548 O O . ARG A 1 945 ? -15.706 5.528 57.342 1.00 84.25 945 ARG A O 1
ATOM 7555 N N . VAL A 1 946 ? -16.932 3.996 56.240 1.00 82.25 946 VAL A N 1
ATOM 7556 C CA . VAL A 1 946 ? -16.289 2.792 56.803 1.00 82.25 946 VAL A CA 1
ATOM 7557 C C . VAL A 1 946 ? -15.402 2.090 55.768 1.00 82.25 946 VAL A C 1
ATOM 7559 O O . VAL A 1 946 ? -14.452 1.403 56.130 1.00 82.25 946 VAL A O 1
ATOM 7562 N N . GLY A 1 947 ? -15.649 2.305 54.472 1.00 77.06 947 GLY A N 1
ATOM 7563 C CA . GLY A 1 947 ? -15.011 1.616 53.345 1.00 77.06 947 GLY A CA 1
ATOM 7564 C C . GLY A 1 947 ? -13.480 1.622 53.372 1.00 77.06 947 GLY A C 1
ATOM 7565 O O . GLY A 1 947 ? -12.842 0.608 53.090 1.00 77.06 947 GLY A O 1
ATOM 7566 N N . SER A 1 948 ? -12.875 2.742 53.778 1.00 73.75 948 SER A N 1
ATOM 7567 C CA . SER A 1 948 ? -11.413 2.873 53.878 1.00 73.75 948 SER A CA 1
ATOM 7568 C C . SER A 1 948 ? -10.778 2.026 54.993 1.00 73.75 948 SER A C 1
ATOM 7570 O O . SER A 1 948 ? -9.561 1.824 54.985 1.00 73.75 948 SER A O 1
ATOM 7572 N N . LEU A 1 949 ? -11.577 1.522 55.941 1.00 70.88 949 LEU A N 1
ATOM 7573 C CA . LEU A 1 949 ? -11.109 0.742 57.087 1.00 70.88 949 LEU A CA 1
ATOM 7574 C C . LEU A 1 949 ? -10.986 -0.750 56.778 1.00 70.88 949 LEU A C 1
ATOM 7576 O O . LEU A 1 949 ? -10.067 -1.379 57.299 1.00 70.88 949 LEU A O 1
ATOM 7580 N N . TYR A 1 950 ? -11.832 -1.298 55.897 1.00 72.69 950 TYR A N 1
ATOM 7581 C CA . TYR A 1 950 ? -11.792 -2.723 55.544 1.00 72.69 950 TYR A CA 1
ATOM 7582 C C . TYR A 1 950 ? -10.424 -3.130 54.970 1.00 72.69 950 TYR A C 1
ATOM 7584 O O . TYR A 1 950 ? -9.797 -4.062 55.461 1.00 72.69 950 TYR A O 1
ATOM 7592 N N . ARG A 1 951 ? -9.857 -2.326 54.057 1.00 65.88 951 ARG A N 1
ATOM 7593 C CA . ARG A 1 951 ? -8.582 -2.639 53.376 1.00 65.88 951 ARG A CA 1
ATOM 7594 C C . ARG A 1 951 ? -7.318 -2.527 54.246 1.00 65.88 951 ARG A C 1
ATOM 7596 O O . ARG A 1 951 ? -6.231 -2.830 53.760 1.00 65.88 951 ARG A O 1
ATOM 7603 N N . LYS A 1 952 ? -7.410 -2.069 55.502 1.00 63.28 952 LYS A N 1
ATOM 7604 C CA . LYS A 1 952 ? -6.241 -1.917 56.396 1.00 63.28 952 LYS A CA 1
ATOM 7605 C C . LYS A 1 952 ? -5.957 -3.154 57.260 1.00 63.28 952 LYS A C 1
ATOM 7607 O O . LYS A 1 952 ? -4.877 -3.228 57.837 1.00 63.28 952 LYS A O 1
ATOM 7612 N N . ASN A 1 953 ? -6.871 -4.127 57.323 1.00 64.56 953 ASN A N 1
ATOM 7613 C CA . ASN A 1 953 ? -6.778 -5.304 58.200 1.00 64.56 953 ASN A CA 1
ATOM 7614 C C . ASN A 1 953 ? -6.448 -6.618 57.458 1.00 64.56 953 ASN A C 1
ATOM 7616 O O . ASN A 1 953 ? -6.858 -7.700 57.883 1.00 64.56 953 ASN A O 1
ATOM 7620 N N . SER A 1 954 ? -5.637 -6.549 56.398 1.00 70.56 954 SER A N 1
ATOM 7621 C CA . SER A 1 954 ? -5.318 -7.695 55.526 1.00 70.56 954 SER A CA 1
ATOM 7622 C C . SER A 1 954 ? -4.661 -8.893 56.231 1.00 70.56 954 SER A C 1
ATOM 7624 O O . SER A 1 954 ? -4.697 -10.007 55.715 1.00 70.56 954 SER A O 1
ATOM 7626 N N . ALA A 1 955 ? -4.107 -8.715 57.436 1.00 75.38 955 ALA A N 1
ATOM 7627 C CA . ALA A 1 955 ? -3.478 -9.785 58.216 1.00 75.38 955 ALA A CA 1
ATOM 7628 C C . ALA A 1 955 ? -4.445 -10.901 58.672 1.00 75.38 955 ALA A C 1
ATOM 7630 O O . ALA A 1 955 ? -3.986 -11.946 59.130 1.00 75.38 955 ALA A O 1
ATOM 7631 N N . ARG A 1 956 ? -5.767 -10.691 58.582 1.00 81.56 956 ARG A N 1
ATOM 7632 C CA . ARG A 1 956 ? -6.801 -11.684 58.943 1.00 81.56 956 ARG A CA 1
ATOM 7633 C C . ARG A 1 956 ? -7.710 -12.078 57.774 1.00 81.56 956 ARG A C 1
ATOM 7635 O O . ARG A 1 956 ? -8.766 -12.658 58.010 1.00 81.56 956 ARG A O 1
ATOM 7642 N N . ALA A 1 957 ? -7.326 -11.748 56.544 1.00 89.94 957 ALA A N 1
ATOM 7643 C CA . ALA A 1 957 ? -8.124 -12.067 55.371 1.00 89.94 957 ALA A CA 1
ATOM 7644 C C . ALA A 1 957 ? -8.123 -13.582 55.090 1.00 89.94 957 ALA A C 1
ATOM 7646 O O . ALA A 1 957 ? -7.065 -14.210 55.033 1.00 89.94 957 ALA A O 1
ATOM 7647 N N . GLU A 1 958 ? -9.300 -14.166 54.873 1.00 94.00 958 GLU A N 1
ATOM 7648 C CA . GLU A 1 958 ? -9.458 -15.558 54.452 1.00 94.00 958 GLU A CA 1
ATOM 7649 C C . GLU A 1 958 ? -9.931 -15.604 52.999 1.00 94.00 958 GLU A C 1
ATOM 7651 O O . GLU A 1 958 ? -10.989 -15.076 52.663 1.00 94.00 958 GLU A O 1
ATOM 7656 N N . THR A 1 959 ? -9.152 -16.237 52.118 1.00 95.75 959 THR A N 1
ATOM 7657 C CA . THR A 1 959 ? -9.544 -16.411 50.712 1.00 95.75 959 THR A CA 1
ATOM 7658 C C . THR A 1 959 ? -10.147 -17.792 50.502 1.00 95.75 959 THR A C 1
ATOM 7660 O O . THR A 1 959 ? -9.523 -18.806 50.816 1.00 95.75 959 THR A O 1
ATOM 7663 N N . LYS A 1 960 ? -11.352 -17.837 49.936 1.00 96.12 960 LYS A N 1
ATOM 7664 C CA . LYS A 1 960 ? -12.039 -19.065 49.530 1.00 96.12 960 LYS A CA 1
ATOM 7665 C C . LYS A 1 960 ? -12.195 -19.098 48.015 1.00 96.12 960 LYS A C 1
ATOM 7667 O O . LYS A 1 960 ? -12.469 -18.071 47.397 1.00 96.12 960 LYS A O 1
ATOM 7672 N N . ILE A 1 961 ? -12.024 -20.280 47.431 1.00 95.00 961 ILE A N 1
ATOM 7673 C CA . ILE A 1 961 ? -12.154 -20.516 45.991 1.00 95.00 961 ILE A CA 1
ATOM 7674 C C . ILE A 1 961 ? -13.340 -21.449 45.782 1.00 95.00 961 ILE A C 1
ATOM 7676 O O . ILE A 1 961 ? -13.404 -22.503 46.410 1.00 95.00 961 ILE A O 1
ATOM 7680 N N . PHE A 1 962 ? -14.258 -21.072 44.897 1.00 94.00 962 PHE A N 1
ATOM 7681 C CA . PHE A 1 962 ? -15.459 -21.847 44.599 1.00 94.00 962 PHE A CA 1
ATOM 7682 C C . PHE A 1 962 ? -15.588 -22.106 43.104 1.00 94.00 962 PHE A C 1
ATOM 7684 O O . PHE A 1 962 ? -15.384 -21.199 42.303 1.00 94.00 962 PHE A O 1
ATOM 7691 N N . ASP A 1 963 ? -15.986 -23.323 42.736 1.00 91.69 963 ASP A N 1
ATOM 7692 C CA . ASP A 1 963 ? -16.392 -23.684 41.376 1.00 91.69 963 ASP A CA 1
ATOM 7693 C C . ASP A 1 963 ? -17.922 -23.657 41.281 1.00 91.69 963 ASP A C 1
ATOM 7695 O O . ASP A 1 963 ? -18.613 -24.551 41.780 1.00 91.69 963 ASP A O 1
ATOM 7699 N N . LEU A 1 964 ? -18.463 -22.628 40.625 1.00 87.50 964 LEU A N 1
ATOM 7700 C CA . LEU A 1 964 ? -19.904 -22.425 40.464 1.00 87.50 964 LEU A CA 1
ATOM 7701 C C . LEU A 1 964 ? -20.597 -23.587 39.741 1.00 87.50 964 LEU A C 1
ATOM 7703 O O . LEU A 1 964 ? -21.793 -23.786 39.943 1.00 87.50 964 LEU A O 1
ATOM 7707 N N . SER A 1 965 ? -19.870 -24.376 38.941 1.00 87.00 965 SER A N 1
ATOM 7708 C CA . SER A 1 965 ? -20.446 -25.531 38.244 1.00 87.00 965 SER A CA 1
ATOM 7709 C C . SER A 1 965 ? -20.733 -26.718 39.171 1.00 87.00 965 SER A C 1
ATOM 7711 O O . SER A 1 965 ? -21.579 -27.553 38.853 1.00 87.00 965 SER A O 1
ATOM 7713 N N . LYS A 1 966 ? -20.063 -26.787 40.329 1.00 85.88 966 LYS A N 1
ATOM 7714 C CA . LYS A 1 966 ? -20.143 -27.916 41.273 1.00 85.88 966 LYS A CA 1
ATOM 7715 C C . LYS A 1 966 ? -20.697 -27.531 42.643 1.00 85.88 966 LYS A C 1
ATOM 7717 O O . LYS A 1 966 ? -21.280 -28.374 43.314 1.00 85.88 966 LYS A O 1
ATOM 7722 N N . GLY A 1 967 ? -20.536 -26.271 43.044 1.00 80.88 967 GLY A N 1
ATOM 7723 C CA . GLY A 1 967 ? -20.713 -25.835 44.429 1.00 80.88 967 GLY A CA 1
ATOM 7724 C C . GLY A 1 967 ? -21.380 -24.471 44.580 1.00 80.88 967 GLY A C 1
ATOM 7725 O O . GLY A 1 967 ? -21.049 -23.739 45.505 1.00 80.88 967 GLY A O 1
ATOM 7726 N N . HIS A 1 968 ? -22.329 -24.093 43.714 1.00 89.56 968 HIS A N 1
ATOM 7727 C CA . HIS A 1 968 ? -23.036 -22.810 43.869 1.00 89.56 968 HIS A CA 1
ATOM 7728 C C . HIS A 1 968 ? -23.713 -22.689 45.254 1.00 89.56 968 HIS A C 1
ATOM 7730 O O . HIS A 1 968 ? -23.541 -21.693 45.955 1.00 89.56 968 HIS A O 1
ATOM 7736 N N . LYS A 1 969 ? -24.415 -23.738 45.703 1.00 92.56 969 LYS A N 1
ATOM 7737 C CA . LYS A 1 969 ? -25.027 -23.767 47.043 1.00 92.56 969 LYS A CA 1
ATOM 7738 C C . LYS A 1 969 ? -23.992 -23.701 48.168 1.00 92.56 969 LYS A C 1
ATOM 7740 O O . LYS A 1 969 ? -24.232 -23.029 49.162 1.00 92.56 969 LYS A O 1
ATOM 7745 N N . GLU A 1 970 ? -22.852 -24.365 47.991 1.00 94.38 970 GLU A N 1
ATOM 7746 C CA . GLU A 1 970 ? -21.749 -24.357 48.956 1.00 94.38 970 GLU A CA 1
ATOM 7747 C C . GLU A 1 970 ? -21.161 -22.951 49.107 1.00 94.38 970 GLU A C 1
ATOM 7749 O O . GLU A 1 970 ? -21.023 -22.466 50.223 1.00 94.38 970 GLU A O 1
ATOM 7754 N N . MET A 1 971 ? -20.905 -22.249 47.999 1.00 95.44 971 MET A N 1
ATOM 7755 C CA . MET A 1 971 ? -20.433 -20.864 48.032 1.00 95.44 971 MET A CA 1
ATOM 7756 C C . MET A 1 971 ? -21.395 -19.956 48.802 1.00 95.44 971 MET A C 1
ATOM 7758 O O . MET A 1 971 ? -20.969 -19.197 49.668 1.00 95.44 971 MET A O 1
ATOM 7762 N N . LEU A 1 972 ? -22.693 -20.040 48.506 1.00 95.38 972 LEU A N 1
ATOM 7763 C CA . LEU A 1 972 ? -23.718 -19.244 49.182 1.00 95.38 972 LEU A CA 1
ATOM 7764 C C . LEU A 1 972 ? -23.806 -19.568 50.677 1.00 95.38 972 LEU A C 1
ATOM 7766 O O . LEU A 1 972 ? -23.933 -18.656 51.495 1.00 95.38 972 LEU A O 1
ATOM 7770 N N . GLN A 1 973 ? -23.697 -20.849 51.032 1.00 95.69 973 GLN A N 1
ATOM 7771 C CA . GLN A 1 973 ? -23.659 -21.291 52.419 1.00 95.69 973 GLN A CA 1
ATOM 7772 C C . GLN A 1 973 ? -22.427 -20.744 53.145 1.00 95.69 973 GLN A C 1
ATOM 7774 O O . GLN A 1 973 ? -22.575 -20.190 54.229 1.00 95.69 973 GLN A O 1
ATOM 7779 N N . VAL A 1 974 ? -21.236 -20.821 52.544 1.00 95.94 974 VAL A N 1
ATOM 7780 C CA . VAL A 1 974 ? -20.013 -20.281 53.153 1.00 95.94 974 VAL A CA 1
ATOM 7781 C C . VAL A 1 974 ? -20.093 -18.765 53.295 1.00 95.94 974 VAL A C 1
ATOM 7783 O O . VAL A 1 974 ? -19.737 -18.253 54.349 1.00 95.94 974 VAL A O 1
ATOM 7786 N N . ILE A 1 975 ? -20.600 -18.037 52.294 1.00 96.50 975 ILE A N 1
ATOM 7787 C CA . ILE A 1 975 ? -20.815 -16.586 52.420 1.00 96.50 975 ILE A CA 1
ATOM 7788 C C . ILE A 1 975 ? -21.705 -16.297 53.626 1.00 96.50 975 ILE A C 1
ATOM 7790 O O . ILE A 1 975 ? -21.328 -15.477 54.454 1.00 96.50 975 ILE A O 1
ATOM 7794 N N . LYS A 1 976 ? -22.834 -17.003 53.753 1.00 96.12 976 LYS A N 1
ATOM 7795 C CA . LYS A 1 976 ? -23.749 -16.846 54.884 1.00 96.12 976 LYS A CA 1
ATOM 7796 C C . LYS A 1 976 ? -23.068 -17.151 56.222 1.00 96.12 976 LYS A C 1
ATOM 7798 O O . LYS A 1 976 ? -23.133 -16.339 57.134 1.00 96.12 976 LYS A O 1
ATOM 7803 N N . GLU A 1 977 ? -22.370 -18.280 56.328 1.00 96.38 977 GLU A N 1
ATOM 7804 C CA . GLU A 1 977 ? -21.654 -18.681 57.546 1.00 96.38 977 GLU A CA 1
ATOM 7805 C C . GLU A 1 977 ? -20.552 -17.690 57.939 1.00 96.38 977 GLU A C 1
ATOM 7807 O O . GLU A 1 977 ? -20.316 -17.475 59.127 1.00 96.38 977 GLU A O 1
ATOM 7812 N N . MET A 1 978 ? -19.860 -17.103 56.961 1.00 96.94 978 MET A N 1
ATOM 7813 C CA . MET A 1 978 ? -18.840 -16.084 57.203 1.00 96.94 978 MET A CA 1
ATOM 7814 C C . MET A 1 978 ? -19.482 -14.768 57.650 1.00 96.94 978 MET A C 1
ATOM 7816 O O . MET A 1 978 ? -19.038 -14.187 58.639 1.00 96.94 978 MET A O 1
ATOM 7820 N N . THR A 1 979 ? -20.563 -14.331 57.000 1.00 94.88 979 THR A N 1
ATOM 7821 C CA . THR A 1 979 ? -21.279 -13.105 57.385 1.00 94.88 979 THR A CA 1
ATOM 7822 C C . THR A 1 979 ? -21.943 -13.222 58.753 1.00 94.88 979 THR A C 1
ATOM 7824 O O . THR A 1 979 ? -21.851 -12.294 59.548 1.00 94.88 979 THR A O 1
ATOM 7827 N N . ASP A 1 980 ? -22.469 -14.398 59.106 1.00 94.31 980 ASP A N 1
ATOM 7828 C CA . ASP A 1 980 ? -23.010 -14.685 60.443 1.00 94.31 980 ASP A CA 1
ATOM 7829 C C . ASP A 1 980 ? -21.918 -14.652 61.538 1.00 94.31 980 ASP A C 1
ATOM 7831 O O . ASP A 1 980 ? -22.207 -14.450 62.717 1.00 94.31 980 ASP A O 1
ATOM 7835 N N . LYS A 1 981 ? -20.641 -14.824 61.160 1.00 95.06 981 LYS A N 1
ATOM 7836 C CA . LYS A 1 981 ? -19.464 -14.708 62.042 1.00 95.06 981 LYS A CA 1
ATOM 7837 C C . LYS A 1 981 ? -18.859 -13.298 62.057 1.00 95.06 981 LYS A C 1
ATOM 7839 O O . LYS A 1 981 ? -17.734 -13.136 62.533 1.00 95.06 981 LYS A O 1
ATOM 7844 N N . ASN A 1 982 ? -19.583 -12.289 61.570 1.00 93.25 982 ASN A N 1
ATOM 7845 C CA . ASN A 1 982 ? -19.108 -10.911 61.413 1.00 93.25 982 ASN A CA 1
ATOM 7846 C C . ASN A 1 982 ? -17.879 -10.806 60.493 1.00 93.25 982 ASN A C 1
ATOM 7848 O O . ASN A 1 982 ? -16.926 -10.093 60.808 1.00 93.25 982 ASN A O 1
ATOM 7852 N N . PHE A 1 983 ? -17.855 -11.541 59.379 1.00 94.44 983 PHE A N 1
ATOM 7853 C CA . PHE A 1 983 ? -16.931 -11.286 58.271 1.00 94.44 983 PHE A CA 1
ATOM 7854 C C . PHE A 1 983 ? -17.690 -10.692 57.087 1.00 94.44 983 PHE A C 1
ATOM 7856 O O . PHE A 1 983 ? -18.821 -11.070 56.811 1.00 94.44 983 PHE A O 1
ATOM 7863 N N . VAL A 1 984 ? -17.046 -9.820 56.325 1.00 95.38 984 VAL A N 1
ATOM 7864 C CA . VAL A 1 984 ? -17.583 -9.295 55.067 1.00 95.38 984 VAL A CA 1
ATOM 7865 C C . VAL A 1 984 ? -16.705 -9.725 53.899 1.00 95.38 984 VAL A C 1
ATOM 7867 O O . VAL A 1 984 ? -15.488 -9.842 54.032 1.00 95.38 984 VAL A O 1
ATOM 7870 N N . GLY A 1 985 ? -17.316 -9.977 52.742 1.00 95.69 985 GLY A N 1
ATOM 7871 C CA . GLY A 1 985 ? -16.582 -10.299 51.519 1.00 95.69 985 GLY A CA 1
ATOM 7872 C C . GLY A 1 985 ? -16.030 -9.030 50.873 1.00 95.69 985 GLY A C 1
ATOM 7873 O O . GLY A 1 985 ? -16.783 -8.303 50.228 1.00 95.69 985 GLY A O 1
ATOM 7874 N N . THR A 1 986 ? -14.740 -8.751 51.046 1.00 94.62 986 THR A N 1
ATOM 7875 C CA . THR A 1 986 ? -14.058 -7.545 50.540 1.00 94.62 986 THR A CA 1
ATOM 7876 C C . THR A 1 986 ? -13.370 -7.747 49.192 1.00 94.62 986 THR A C 1
ATOM 7878 O O . THR A 1 986 ? -12.956 -6.773 48.563 1.00 94.62 986 THR A O 1
ATOM 7881 N N . GLY A 1 987 ? -13.297 -8.993 48.720 1.00 94.25 987 GLY A N 1
ATOM 7882 C CA . GLY A 1 987 ? -12.905 -9.348 47.358 1.00 94.25 987 GLY A CA 1
ATOM 7883 C C . GLY A 1 987 ? -13.867 -10.372 46.761 1.00 94.25 987 GLY A C 1
ATOM 7884 O O . GLY A 1 987 ? -14.312 -11.277 47.465 1.00 94.25 987 GLY A O 1
ATOM 7885 N N . PHE A 1 988 ? -14.192 -10.234 45.476 1.00 95.62 988 PHE A N 1
ATOM 7886 C CA . PHE A 1 988 ? -15.066 -11.142 44.729 1.00 95.62 988 PHE A CA 1
ATOM 7887 C C . PHE A 1 988 ? -14.657 -11.212 43.251 1.00 95.62 988 PHE A C 1
ATOM 7889 O O . PHE A 1 988 ? -15.236 -10.550 42.389 1.00 95.62 988 PHE A O 1
ATOM 7896 N N . ARG A 1 989 ? -13.653 -12.032 42.929 1.00 93.88 989 ARG A N 1
ATOM 7897 C CA . ARG A 1 989 ? -13.041 -12.098 41.590 1.00 93.88 989 ARG A CA 1
ATOM 7898 C C . ARG A 1 989 ? -13.495 -13.323 40.816 1.00 93.88 989 ARG A C 1
ATOM 7900 O O . ARG A 1 989 ? -13.607 -14.411 41.371 1.00 93.88 989 ARG A O 1
ATOM 7907 N N . SER A 1 990 ? -13.704 -13.151 39.515 1.00 90.81 990 SER A N 1
ATOM 7908 C CA . SER A 1 990 ? -13.832 -14.270 38.579 1.00 90.81 990 SER A CA 1
ATOM 7909 C C . SER A 1 990 ? -12.452 -14.647 38.051 1.00 90.81 990 SER A C 1
ATOM 7911 O O . SER A 1 990 ? -11.664 -13.753 37.741 1.00 90.81 990 SER A O 1
ATOM 7913 N N . ASP A 1 991 ? -12.170 -15.939 37.918 1.00 89.31 991 ASP A N 1
ATOM 7914 C CA . ASP A 1 991 ? -10.933 -16.379 37.274 1.00 89.31 991 ASP A CA 1
ATOM 7915 C C . ASP A 1 991 ? -10.934 -15.990 35.779 1.00 89.31 991 ASP A C 1
ATOM 7917 O O . ASP A 1 991 ? -11.959 -16.169 35.102 1.00 89.31 991 ASP A O 1
ATOM 7921 N N . PRO A 1 992 ? -9.836 -15.414 35.253 1.00 84.06 992 PRO A N 1
ATOM 7922 C CA . PRO A 1 992 ? -9.763 -14.999 33.855 1.00 84.06 992 PRO A CA 1
ATOM 7923 C C . PRO A 1 992 ? -9.771 -16.182 32.877 1.00 84.06 992 PRO A C 1
ATOM 7925 O O . PRO A 1 992 ? -10.303 -16.037 31.775 1.00 84.06 992 PRO A O 1
ATOM 7928 N N . GLU A 1 993 ? -9.239 -17.342 33.273 1.00 89.81 993 GLU A N 1
ATOM 7929 C CA . GLU A 1 993 ? -9.171 -18.549 32.443 1.00 89.81 993 GLU A CA 1
ATOM 7930 C C . GLU A 1 993 ? -10.402 -19.440 32.649 1.00 89.81 993 GLU A C 1
ATOM 7932 O O . GLU A 1 993 ? -10.917 -20.028 31.695 1.00 89.81 993 GLU A O 1
ATOM 7937 N N . ASN A 1 994 ? -10.938 -19.493 33.873 1.00 89.38 994 ASN A N 1
ATOM 7938 C CA . ASN A 1 994 ? -12.111 -20.299 34.202 1.00 89.38 994 ASN A CA 1
ATOM 7939 C C . ASN A 1 994 ? -13.273 -19.466 34.765 1.00 89.38 994 ASN A C 1
ATOM 7941 O O . ASN A 1 994 ? -13.420 -19.278 35.971 1.00 89.38 994 ASN A O 1
ATOM 7945 N N . LYS A 1 995 ? -14.210 -19.069 33.896 1.00 85.50 995 LYS A N 1
ATOM 7946 C CA . LYS A 1 995 ? -15.386 -18.261 34.277 1.00 85.50 995 LYS A CA 1
ATOM 7947 C C . LYS A 1 995 ? -16.288 -18.885 35.354 1.00 85.50 995 LYS A C 1
ATOM 7949 O O . LYS A 1 995 ? -17.137 -18.159 35.874 1.00 85.50 995 LYS A O 1
ATOM 7954 N N . ASN A 1 996 ? -16.135 -20.166 35.696 1.00 88.56 996 ASN A N 1
ATOM 7955 C CA . ASN A 1 996 ? -16.872 -20.808 36.789 1.00 88.56 996 ASN A CA 1
ATOM 7956 C C . ASN A 1 996 ? -16.184 -20.659 38.150 1.00 88.56 996 ASN A C 1
ATOM 7958 O O . ASN A 1 996 ? -16.847 -20.825 39.168 1.00 88.56 996 ASN A O 1
ATOM 7962 N N . LEU A 1 997 ? -14.894 -20.319 38.196 1.00 92.00 997 LEU A N 1
ATOM 7963 C CA . LEU A 1 997 ? -14.186 -20.113 39.454 1.00 92.00 997 LEU A CA 1
ATOM 7964 C C . LEU A 1 997 ? -14.443 -18.707 40.013 1.00 92.00 997 LEU A C 1
ATOM 7966 O O . LEU A 1 997 ? -14.439 -17.702 39.288 1.00 92.00 997 LEU A O 1
ATOM 7970 N N . ARG A 1 998 ? -14.693 -18.643 41.322 1.00 92.69 998 ARG A N 1
ATOM 7971 C CA . ARG A 1 998 ? -14.859 -17.412 42.101 1.00 92.69 998 ARG A CA 1
ATOM 7972 C C . ARG A 1 998 ? -13.906 -17.412 43.286 1.00 92.69 998 ARG A C 1
ATOM 7974 O O . ARG A 1 998 ? -13.888 -18.368 44.055 1.00 92.69 998 ARG A O 1
ATOM 7981 N N . TYR A 1 999 ? -13.165 -16.323 43.447 1.00 95.25 999 TYR A N 1
ATOM 7982 C CA . TYR A 1 999 ? -12.317 -16.062 44.606 1.00 95.25 999 TYR A CA 1
ATOM 7983 C C . TYR A 1 999 ? -13.019 -15.046 45.496 1.00 95.25 999 TYR A C 1
ATOM 7985 O O . TYR A 1 999 ? -13.315 -13.940 45.038 1.00 95.25 999 TYR A O 1
ATOM 7993 N N . ILE A 1 1000 ? -13.276 -15.411 46.749 1.00 96.44 1000 ILE A N 1
ATOM 7994 C CA . ILE A 1 1000 ? -13.897 -14.525 47.733 1.00 96.44 1000 ILE A CA 1
ATOM 7995 C C . ILE A 1 1000 ? -12.913 -14.287 48.865 1.00 96.44 1000 ILE A C 1
ATOM 7997 O O . ILE A 1 1000 ? -12.421 -15.245 49.458 1.00 96.44 1000 ILE A O 1
ATOM 8001 N N . VAL A 1 1001 ? -12.628 -13.020 49.150 1.00 95.56 1001 VAL A N 1
ATOM 8002 C CA . VAL A 1 1001 ? -11.783 -12.615 50.276 1.00 95.56 1001 VAL A CA 1
ATOM 8003 C C . VAL A 1 1001 ? -12.696 -12.138 51.390 1.00 95.56 1001 VAL A C 1
ATOM 8005 O O . VAL A 1 1001 ? -13.453 -11.193 51.187 1.00 95.56 1001 VAL A O 1
ATOM 8008 N N . PHE A 1 1002 ? -12.641 -12.797 52.541 1.00 95.56 1002 PHE A N 1
ATOM 8009 C CA . PHE A 1 1002 ? -13.398 -12.434 53.731 1.00 95.56 1002 PHE A CA 1
ATOM 8010 C C . PHE A 1 1002 ? -12.495 -11.734 54.740 1.00 95.56 1002 PHE A C 1
ATOM 8012 O O . PHE A 1 1002 ? -11.435 -12.251 55.085 1.00 95.56 1002 PHE A O 1
ATOM 8019 N N . GLU A 1 1003 ? -12.936 -10.592 55.257 1.00 93.75 1003 GLU A N 1
ATOM 8020 C CA . GLU A 1 1003 ? -12.254 -9.850 56.320 1.00 93.75 1003 GLU A CA 1
ATOM 8021 C C . GLU A 1 1003 ? -13.216 -9.601 57.490 1.00 93.75 1003 GLU A C 1
ATOM 8023 O O . GLU A 1 1003 ? -14.420 -9.477 57.261 1.00 93.75 1003 GLU A O 1
ATOM 8028 N N . PRO A 1 1004 ? -12.728 -9.529 58.743 1.00 91.62 1004 PRO A N 1
ATOM 8029 C CA . PRO A 1 1004 ? -13.579 -9.201 59.883 1.00 91.62 1004 PRO A CA 1
ATOM 8030 C C . PRO A 1 1004 ? -14.296 -7.859 59.685 1.00 91.62 1004 PRO A C 1
ATOM 8032 O O . PRO A 1 1004 ? -13.674 -6.869 59.290 1.00 91.62 1004 PRO A O 1
ATOM 8035 N N . GLU A 1 1005 ? -15.590 -7.812 59.988 1.00 88.50 1005 GLU A N 1
ATOM 8036 C CA . GLU A 1 1005 ? -16.399 -6.604 59.894 1.00 88.50 1005 GLU A CA 1
ATOM 8037 C C . GLU A 1 1005 ? -15.927 -5.555 60.910 1.00 88.50 1005 GLU A C 1
ATOM 8039 O O . GLU A 1 1005 ? -15.650 -5.849 62.078 1.00 88.50 1005 GLU A O 1
ATOM 8044 N N . VAL A 1 1006 ? -15.808 -4.305 60.463 1.00 82.88 1006 VAL A N 1
ATOM 8045 C CA . VAL A 1 1006 ? -15.357 -3.208 61.318 1.00 82.88 1006 VAL A CA 1
ATOM 8046 C C . VAL A 1 1006 ? -16.537 -2.728 62.161 1.00 82.88 1006 VAL A C 1
ATOM 8048 O O . VAL A 1 1006 ? -17.453 -2.086 61.651 1.00 82.88 1006 VAL A O 1
ATOM 8051 N N . GLN A 1 1007 ? -16.493 -3.016 63.464 1.00 78.81 1007 GLN A N 1
ATOM 8052 C CA . GLN A 1 1007 ? -17.503 -2.578 64.430 1.00 78.81 1007 GLN A CA 1
ATOM 8053 C C . GLN A 1 1007 ? -17.636 -1.035 64.426 1.00 78.81 1007 GLN A C 1
ATOM 8055 O O . GLN A 1 1007 ? -16.630 -0.336 64.607 1.00 78.81 1007 GLN A O 1
ATOM 8060 N N . PRO A 1 1008 ? -18.855 -0.477 64.267 1.00 64.88 1008 PRO A N 1
ATOM 8061 C CA . PRO A 1 1008 ? -19.089 0.970 64.194 1.00 64.88 1008 PRO A CA 1
ATOM 8062 C C . PRO A 1 1008 ? -18.632 1.764 65.425 1.00 64.88 1008 PRO A C 1
ATOM 8064 O O . PRO A 1 1008 ? -18.425 2.970 65.337 1.00 64.88 1008 PRO A O 1
ATOM 8067 N N . GLU A 1 1009 ? -18.460 1.119 66.579 1.00 64.81 1009 GLU A N 1
ATOM 8068 C CA . GLU A 1 1009 ? -18.113 1.770 67.852 1.00 64.81 1009 GLU A CA 1
ATOM 8069 C C . GLU A 1 1009 ? -16.752 2.493 67.810 1.00 64.81 1009 GLU A C 1
ATOM 8071 O O . GLU A 1 1009 ? -16.556 3.506 68.488 1.00 64.81 1009 GLU A O 1
ATOM 8076 N N . VAL A 1 1010 ? -15.848 2.057 66.923 1.00 56.25 1010 VAL A N 1
ATOM 8077 C CA . VAL A 1 1010 ? -14.543 2.697 66.664 1.00 56.25 1010 VAL A CA 1
ATOM 8078 C C . VAL A 1 1010 ? -14.688 4.055 65.940 1.00 56.25 1010 VAL A C 1
ATOM 8080 O O . VAL A 1 1010 ? -13.754 4.857 65.926 1.00 56.25 1010 VAL A O 1
ATOM 8083 N N . LEU A 1 1011 ? -15.866 4.361 65.381 1.00 52.78 1011 LEU A N 1
ATOM 8084 C CA . LEU A 1 1011 ? -16.148 5.538 64.544 1.00 52.78 1011 LEU A CA 1
ATOM 8085 C C . LEU A 1 1011 ? -16.891 6.673 65.266 1.00 52.78 1011 LEU A C 1
ATOM 8087 O O . LEU A 1 1011 ? -17.272 7.653 64.634 1.00 52.78 1011 LEU A O 1
ATOM 8091 N N . SER A 1 1012 ? -17.088 6.583 66.583 1.00 50.47 1012 SER A N 1
ATOM 8092 C CA . SER A 1 1012 ? -17.813 7.590 67.382 1.00 50.47 1012 SER A CA 1
ATOM 8093 C C . SER A 1 1012 ? -17.129 8.968 67.477 1.00 50.47 1012 SER A C 1
ATOM 8095 O O . SER A 1 1012 ? -17.690 9.894 68.065 1.00 50.47 1012 SER A O 1
ATOM 8097 N N . LYS A 1 1013 ? -15.950 9.160 66.865 1.00 54.72 1013 LYS A N 1
ATOM 8098 C CA . LYS A 1 1013 ? -15.395 10.503 66.653 1.00 54.72 1013 LYS A CA 1
ATOM 8099 C C . LYS A 1 1013 ? -16.118 11.162 65.471 1.00 54.72 1013 LYS A C 1
ATOM 8101 O O . LYS A 1 1013 ? -16.116 10.582 64.387 1.00 54.72 1013 LYS A O 1
ATOM 8106 N N . PRO A 1 1014 ? -16.727 12.351 65.643 1.00 52.00 1014 PRO A N 1
ATOM 8107 C CA . PRO A 1 1014 ? -17.417 13.037 64.559 1.00 52.00 1014 PRO A CA 1
ATOM 8108 C C . PRO A 1 1014 ? -16.464 13.210 63.376 1.00 52.00 1014 PRO A C 1
ATOM 8110 O O . PRO A 1 1014 ? -15.368 13.747 63.520 1.00 52.00 1014 PRO A O 1
ATOM 8113 N N . PHE A 1 1015 ? -16.879 12.705 62.217 1.00 45.97 1015 PHE A N 1
ATOM 8114 C CA . PHE A 1 1015 ? -16.149 12.859 60.969 1.00 45.97 1015 PHE A CA 1
ATOM 8115 C C . PHE A 1 1015 ? -16.172 14.350 60.608 1.00 45.97 1015 PHE A C 1
ATOM 8117 O O . PHE A 1 1015 ? -17.186 14.860 60.124 1.00 45.97 1015 PHE A O 1
ATOM 8124 N N . GLU A 1 1016 ? -15.095 15.078 60.917 1.00 48.12 1016 GLU A N 1
ATOM 8125 C CA . GLU A 1 1016 ? -14.922 16.455 60.458 1.00 48.12 1016 GLU A CA 1
ATOM 8126 C C . GLU A 1 1016 ? -14.971 16.438 58.928 1.00 48.12 1016 GLU A C 1
ATOM 8128 O O . GLU A 1 1016 ? -14.115 15.853 58.262 1.00 48.12 1016 GLU A O 1
ATOM 8133 N N . ARG A 1 1017 ? -16.036 17.016 58.359 1.00 43.09 1017 ARG A N 1
ATOM 8134 C CA . ARG A 1 1017 ? -16.172 17.152 56.907 1.00 43.09 1017 ARG A CA 1
ATOM 8135 C C . ARG A 1 1017 ? -14.927 17.875 56.381 1.00 43.09 1017 ARG A C 1
ATOM 8137 O O . ARG A 1 1017 ? -14.625 18.953 56.895 1.00 43.09 1017 ARG A O 1
ATOM 8144 N N . PRO A 1 1018 ? -14.260 17.374 55.328 1.00 43.03 1018 PRO A N 1
ATOM 8145 C CA . PRO A 1 1018 ? -13.309 18.184 54.583 1.00 43.03 1018 PRO A CA 1
ATOM 8146 C C . PRO A 1 1018 ? -14.039 19.450 54.127 1.00 43.03 1018 PRO A C 1
ATOM 8148 O O . PRO A 1 1018 ? -15.037 19.366 53.408 1.00 43.03 1018 PRO A O 1
ATOM 8151 N N . GLN A 1 1019 ? -13.589 20.616 54.591 1.00 41.38 1019 GLN A N 1
ATOM 8152 C CA . GLN A 1 1019 ? -14.282 21.894 54.400 1.00 41.38 1019 GLN A CA 1
ATOM 8153 C C . GLN A 1 1019 ? -14.308 22.392 52.941 1.00 41.38 1019 GLN A C 1
ATOM 8155 O O . GLN A 1 1019 ? -14.799 23.487 52.698 1.00 41.38 1019 GLN A O 1
ATOM 8160 N N . ASP A 1 1020 ? -13.845 21.607 51.960 1.00 44.62 1020 ASP A N 1
ATOM 8161 C CA . ASP A 1 1020 ? -13.737 22.064 50.570 1.00 44.62 1020 ASP A CA 1
ATOM 8162 C C . ASP A 1 1020 ? -13.988 20.952 49.524 1.00 44.62 1020 ASP A C 1
ATOM 8164 O O . ASP A 1 1020 ? -13.193 20.704 48.622 1.00 44.62 1020 ASP A O 1
ATOM 8168 N N . SER A 1 1021 ? -15.121 20.246 49.627 1.00 39.47 1021 SER A N 1
ATOM 8169 C CA . SER A 1 1021 ? -15.533 19.217 48.647 1.00 39.47 1021 SER A CA 1
ATOM 8170 C C . SER A 1 1021 ? -16.095 19.774 47.328 1.00 39.47 1021 SER A C 1
ATOM 8172 O O . SER A 1 1021 ? -16.364 19.001 46.413 1.00 39.47 1021 SER A O 1
ATOM 8174 N N . ARG A 1 1022 ? -16.226 21.102 47.175 1.00 37.06 1022 ARG A N 1
ATOM 8175 C CA . ARG A 1 1022 ? -16.676 21.739 45.918 1.00 37.06 1022 ARG A CA 1
ATOM 8176 C C . ARG A 1 1022 ? -15.571 21.931 44.869 1.00 37.06 1022 ARG A C 1
ATOM 8178 O O . ARG A 1 1022 ? -15.871 22.406 4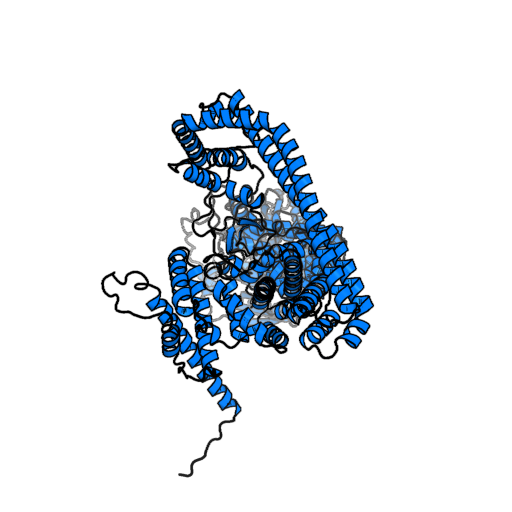3.785 1.00 37.06 1022 ARG A O 1
ATOM 8185 N N . LYS A 1 1023 ? -14.320 21.559 45.166 1.00 38.56 1023 LYS A N 1
ATOM 8186 C CA . LYS A 1 1023 ? -13.216 21.518 44.185 1.00 38.56 1023 LYS A CA 1
ATOM 8187 C C . LYS A 1 1023 ? -12.893 20.109 43.663 1.00 38.56 1023 LYS A C 1
ATOM 8189 O O . LYS A 1 1023 ? -11.958 19.967 42.884 1.00 38.56 1023 LYS A O 1
ATOM 8194 N N . ALA A 1 1024 ? -13.615 19.079 44.114 1.00 29.89 1024 ALA A N 1
ATOM 8195 C CA . ALA A 1 1024 ? -13.328 17.670 43.809 1.00 29.89 1024 ALA A CA 1
ATOM 8196 C C . ALA A 1 1024 ? -14.395 16.968 42.939 1.00 29.89 1024 ALA A C 1
ATOM 8198 O O . ALA A 1 1024 ? -14.280 15.768 42.697 1.00 29.89 1024 ALA A O 1
ATOM 8199 N N . ALA A 1 1025 ? -15.401 17.707 42.473 1.00 30.48 1025 ALA A N 1
ATOM 8200 C CA . ALA A 1 1025 ? -16.309 17.342 41.387 1.00 30.48 1025 ALA A CA 1
ATOM 8201 C C . ALA A 1 1025 ? -16.246 18.469 40.355 1.00 30.48 1025 ALA A C 1
ATOM 8203 O O . ALA A 1 1025 ? -16.343 18.155 39.153 1.00 30.48 1025 ALA A O 1
#

Radius of gyration: 41.44 Å; Cα contacts (8 Å, |Δi|>4): 1352; chains: 1; bounding box: 100×86×128 Å

Nearest PDB structures (foldseek):
  6z00-assembly2_B  TM=6.959E-01  e=8.725E-04  Arabidopsis thaliana
  3g8w-assembly1_A  TM=7.444E-01  e=2.432E-03  Staphylococcus epidermidis ATCC 12228
  3wr7-assembly1_A-3  TM=6.398E-01  e=1.400E-03  Escherichia coli LY180
  5wif-assembly1_B  TM=6.579E-01  e=3.904E-03  Yersinia pestis
  6d72-assembly1_C  TM=6.646E-01  e=4.755E-03  Yersinia pestis

Solvent-accessible surface area (backbone atoms only — not comparable to full-atom values): 55222 Å² total; per-residue (Å²): 140,82,84,79,81,79,78,74,57,71,64,62,52,51,55,48,53,52,51,51,49,52,51,52,51,52,53,49,49,53,48,53,52,48,53,49,63,70,66,71,71,78,63,97,84,64,74,61,99,80,64,89,75,77,75,70,54,72,87,46,51,42,59,50,53,33,49,73,71,69,38,83,89,58,96,80,73,75,80,48,71,70,48,20,49,50,48,47,50,51,52,49,52,48,50,51,51,51,51,59,39,63,72,35,66,88,40,42,67,60,47,46,56,50,44,51,48,46,23,57,45,40,45,67,52,86,84,30,59,64,70,53,31,48,72,54,53,39,56,52,52,50,23,61,45,41,74,38,72,80,35,6,16,43,47,27,47,40,52,49,56,52,48,42,51,55,47,45,72,51,52,90,52,39,59,60,46,54,52,54,40,50,70,74,41,52,79,60,56,35,46,46,38,46,56,36,48,38,26,45,25,43,50,17,48,41,62,66,81,26,46,69,45,20,52,46,47,48,47,51,29,47,52,45,43,68,39,82,84,50,54,68,68,53,30,43,48,20,46,47,33,38,52,50,50,54,45,35,73,79,55,67,81,54,66,81,75,80,62,89,61,43,38,54,59,22,31,51,49,42,88,87,64,66,80,38,73,62,18,48,58,51,40,30,55,32,37,72,39,92,59,39,58,87,69,71,32,39,43,72,60,17,51,39,29,38,28,24,30,46,67,53,34,41,54,52,20,35,27,79,47,62,70,80,75,69,61,93,71,81,72,51,39,27,55,68,57,46,51,53,48,40,57,61,49,68,50,92,76,78,45,90,78,47,50,60,54,54,53,46,48,43,39,72,56,49,42,38,84,86,48,43,64,33,12,60,50,41,30,73,71,44,40,67,87,40,53,35,70,51,41,30,48,42,44,53,29,51,54,51,50,53,52,49,49,52,53,48,54,50,48,53,51,52,37,53,47,55,32,48,55,55,38,48,54,45,48,50,56,48,44,49,51,48,63,78,39,40,74,56,43,62,75,52,42,78,82,42,65,63,48,52,53,29,53,59,47,41,73,65,40,88,48,72,65,58,26,39,55,30,49,52,50,30,41,51,46,49,64,74,68,55,80,90,74,66,40,73,64,54,50,50,51,44,51,50,50,50,52,39,54,52,48,43,50,50,38,47,51,53,35,48,54,51,47,52,54,52,48,52,52,52,49,64,67,38,51,62,44,52,49,55,35,52,54,53,51,47,53,47,58,77,42,36,70,58,47,38,52,28,47,40,52,40,42,53,52,51,58,72,65,56,80,49,54,74,43,67,39,44,53,40,77,66,44,60,74,32,80,83,48,43,62,72,78,65,87,66,92,64,63,59,30,62,48,52,32,52,50,60,20,63,66,43,29,51,54,50,26,66,51,29,60,43,62,59,44,78,34,42,57,34,37,48,45,39,40,48,53,49,52,74,74,43,55,72,71,57,42,53,50,48,28,55,45,16,50,73,49,31,64,30,43,50,44,54,40,47,40,37,43,82,36,72,70,42,54,59,40,55,53,47,32,64,72,69,38,60,66,74,58,30,42,53,51,25,45,52,40,32,53,41,44,50,43,22,74,76,34,31,62,58,49,52,59,66,41,21,17,94,99,44,85,72,88,52,61,46,70,55,34,20,50,44,34,42,51,48,38,40,49,47,48,55,51,40,40,59,28,56,78,74,35,71,67,55,35,52,57,49,48,66,61,63,73,39,71,56,49,58,50,27,29,46,47,24,56,55,49,65,88,56,94,71,68,70,56,75,48,33,48,53,44,45,83,44,78,39,44,37,65,67,56,47,76,66,54,51,51,50,51,50,51,38,46,45,62,50,31,49,71,75,38,55,73,41,21,65,48,54,46,48,55,52,50,50,50,61,68,64,54,46,73,60,31,39,34,39,41,32,23,51,76,83,43,82,45,34,40,39,33,31,32,70,40,61,44,100,85,70,44,76,20,36,30,48,75,46,77,48,54,31,80,82,42,57,96,12,49,54,68,55,37,52,43,52,55,52,48,50,61,48,32,75,79,25,40,33,38,35,69,36,51,78,87,42,68,64,49,27,46,38,21,70,73,67,55,22,29,35,62,34,65,45,83,38,79,29,71,76,75,82,42,70,45,70,24,37,28,32,40,30,40,69,90,54,50,77,57,64,79,71,54,66,94,63,53,47,78,46,78,40,45,52,88,84,33,50,69,54,49,55,48,50,48,35,57,39,26,76,69,47,24,26,31,62,34,39,45,65,41,91,88,42,81,46,33,36,40,37,29,32,31,72,55,80,65,70,80,82,57,77,63,82,80,77,70,74,94,64,68,84,80,76,118

Secondary structure (DSSP, 8-state):
---------HHHHHHHHHHHHHHHHHHHHHHHHHHHHHHSSSSTT---TT-TT----TTSHHHHHHHHTT----TT----HHHHHHHHHHHHHHHHHHHHHHT-GGGHHHHHHHHHHHHHHHTSSSS-GGGGS-HHHHHHHHHHHHTSHHHHTTHHHHHHHHHHHHHHHTGGGHHHHHHHHHHHS-HHHHHHHHHHHHHHHHHHHHHSS-HHHHHHHHHHHHHHHH-TTS-HHHHHHHHHHHHHHHHHHHS----S---TT-TTTTS---TT----HHHHHHHTT-EE-TTS-TT-EEEEEETTEEEEE-TTS-EEEEEE--GGGGSS---SPPHHHHHHHHHHHH-S---TTTHHHHHHHHHHHTS-TTTTT-HHHIIIII--SS-HHHHHHHHHHHHHHHHHHHHHHHHHHHHHHHHHHHHHHHHHHHHHHHHHHHHHHHHHSTT-HHHHHHHHHHHH--SHHHHHHHHHHHHHHHHHT-GGG--HHHHHHHHHHHHHHHHHHHHHHHHHHHHHHHHHHHHHHHHHHHHHHHHHHHHHHHTHHHHHHHHHHHHHHHHHH--PPEEPPEEGGGGGG-TTTS-TT----S-HHHHHHHHTSHHHHHHHHHHHTS-GGGS-HHHHHHHHHHHHHS-HHHHHHHHHHHHHHTHHHHHHGGGGGG-THHHHHHHHHHHHS-HHHHHHHHHHHHHHHHHHHHHHHHHHHHHBPTT------HHHHHHHHHHHHHHHHHHHHHHHTT-HHHHHHHHHHHSSTHHHHHHHHHHHHTT-SS--GGGBTTEEEEEEEGGGS-HHHHHHHHHHHHHHHHHH-HHHHHHHHHHHHHHHHTT-TTEEEEEEEETTEEEEEEEEEEEE-TTS-EEEEEEEEEE-GGGTTSSHHHHHHHHHHHHHHTTSEEEEEE-TTSHHHHHHHHTT--EEEEEEEEE-TTT--EEEEEEEEE-HHHHHHHTT-GGG-EEEEEEHHHHHHHHHHHHHHHHHTTEEEEEEEEPSS-TTEEEEEEEE---GGGG-S-----TTGGG--

Foldseek 3Di:
DDDDPDPDPPVVVVVVVVVVVVVVLVVLLVVLLVVCVVPLPDDPPPPDPPCPPPPPDLVPQQVVVLVVLVNDDDPVPPADPVSLVSLLSSLVSVLVNLVVQLQPLVCLVSSLVVLQVCLSNAQVDPPGSLVSHDLLSLLLSLLSQLLRQSCLLGRLLRSLVVNLVVLLVVPPCSLVSLVVSLVPDDPLSNLSSLQQLLLNLLLLVQVVPSPVSNVSSLVSLVVQLPDQQDAPLSNLSSVVSNVSSVVCNVPRPDHPDDDRRPSCNSGPFDPPDDLDPQLFQLLLFFDEDSSADPQSRWHQQAQFKIFHADRNLFTWWMFGHDNVSPDDDSQAARLVLLVVLLVLLPDPDDDLVSVLVSVCSCLPRGHGPVQRLQLVCCCPQFHVLDHRVLSNLQNVLSVLVVVLVVVLVVLLVVLVVQLVVQLVVLLVVLLVLCVVCLVVQCVQVPPLPQLNVLSVQCVVDPDSVSNSVSLVSNLVSQVVVDDPDHDPSSVVSNVSVVVSVVSSVVSVVVSVVVSVVVVVVSCVVSVVSVVSNVVSSVSCVVVVVRNSVSNSVSSVVSSVVSPHHHTYIRTLQVCCPPLLADLQADPDPDSLSSLSSSCSRPSNQVVVCVLLLHHNRHHHNNLVSLLSVLSSPDGPVLNNLNSVLSNLQPVLLSSQSSLCSVDPVVSCLSSLLCVLDDSVLSNLLSVLLSVLLCCLSNPLPVLQVLFFDVPAHFPFDSSQLSVLSNVVSSVLSVLLSVCSVPDSVSSVVSSVLSVDPLLSSLSSLCRRCPPPLADDQNRTPQKDKDKDFLLRQDPVNLVLVLVQQLVVCCVVPVLQRVVLSVVSNCSSVVSPRFKMKTFIGGNNHTFWMWIWGWDADPVRHIATETEDTTGRPSNPPSCVSVNSCSVVVVVRLVPHKYKYKAQLLDPVVQCCQPSVQKKFQAKDWDQRPRPRDTGIITIIIDHVLCSVVQVVQCVAKDKDKDQQVPAVVVVRVVSHVLNVVQWIFNHWDADPVHNRMIITIITHHDDCVVVPPPDPPPPPCVVVD

Sequence (1025 aa):
MEGRVIRIPDQSRKDLELTEQKKQDELLKSKIRQDFEEHYLPDVGRGGEEDDDWGFGSFGADEEILRHLGVPMREDRKYYPEQQKRVALFMREFVNFIRDKHRDPNSREDLGEYLATWREIAFSVSPNIFNYLALDSQMEIAALLSGIPEVQGTICQSTVGELVYELQWFGSQRKELIEKTFTRLNTVEKLDFLNYLNTIGSSALAQGWADDLYYDVLKFVSDLEADKKQHLFINYAARSAKATLGKEMVEPTRGVTFRSGDRSVGRQADQGLPIGEESRLIISKMKPDEISYTESVFRRISKDSVASFDRAGTAQSLAFIGREFLEENPDTAPVQEIEKLLEACERPNWTPDFLPKVLELLNDGVLGEVEKGDGKFWHREISSCLSAAEWKKYFSCLKTLDGAQKDFDQLVSRKKQEAGDANLVASQELTTFVKENLSRLEAEAGGHRGVVYHLEKIKRARNDDELFKEVESLVRAAELSGAASFPPVLFSVIEKHRQVLVYHHEQWEKSREQLDSEAANINKRLSRVARDFNILNSMLFDDRSSLQSDLTGFLEKRLAQADLPTVHFEIFENFGGHEKIQPKGSKQDIDSAQLLQEIHRPAMRRELENNFGFSLVELTLREQVQFSLFLAAADRKTVEKTFALSQKFGPSAARSFLSCEYGDQFREVILSIGEKLPEELARQVFEQYGKLALLAQEKSEELIKEFAAEGKELKVSTADVEQELLRRAKDFLAEVAKAGELSPESVQAKLAQYETDMVIFAGIFKTAFKGEKTIDLQKVRGLNLESRGSAEISSEDQKDILKIFAANWREQKPDSAEFLIQELKDKLAGGDSDGKFYLLKKDGELVAFVRFDKTDDLDGRPAAYGKSFNIKKGLRDSALGEAIMINAIGTEAANKTIVIDVFPELRAGTSYVENFGFVIVGTKEFPSGVSGKTETRLIMKRDDRVGSLYRKNSARAETKIFDLSKGHKEMLQVIKEMTDKNFVGTGFRSDPENKNLRYIVFEPEVQPEVLSKPFERPQDSRKAA

Organism: NCBI:txid1619000